Protein AF-A0A7Y7D4Y7-F1 (afdb_monomer_lite)

Sequence (973 aa):
MPMSIGEAQEYYIQGLAQLDQMGGDDFDLIYSALHYAAEQPGGFVKPELSHRLMGLCQTIFQHEPSKFGWTLFGRAAAASIGFPAIYKLVRWADQDVADYSYGLPQLACYLAQAGHLDARRAAVLLTICEDHGWHEWQVGKGLHDILLAADPSSRSAIFSLVTGKLNQEHSSGGWEGLWEGLLGCVDAFEEINGGELRDHLQRKLKAARHRRDAVNSRNSSSGTDAAYSIQSGRKKKDELDGEGALKAIVAVCDPTSAASLDKAISDARGNDGLPFDNTKRLLDELRKVCPYQKRVKFLEAVCESAELQFDFALDLVFEYMKDWRESSVQVRNSAQGLITRLFAFKGSELFELRYSGISRQIYRLSDLCGDQKFVLQTVLETVVKERLELGGDEWLQLATSLSSRTDPQTALEVFEHLLSSSAAKVGDEIGEGVYNPAFGGKDHECDVVADIIWHLLGDSDAFIRWNAARSLKGILDVGLVEDIERLLDRFDTDENPSLVSEEHHFAFLNAQQWLLMGLARAALHNGEKLKPIRNRILELARRDDLHVINKLHLLRCLKHIDADKSLCPDLARLWDEVQSPKHGIVVRDGWPDNKDRQTNFGFEYDYERYKISNLARLFWISDNEASDYISDEITKRWPSANKISDFPGGIRYRGDERYEAYAEHIQRHAGLHAATTLVKSMPVARRSYDWDDLNPWQEFIEGEDVSFRDGTWLSDHKDQVPAQAREYLLGERKGNEEALLGQELLFRKIGFTESEEDHLLPLYGYWTTPDGVHVRITSAIVVERGAVKRCQAFAKIPDHDFWLPSFGSNGLVDRHAQKKSFDPLIWTPEKYPIGIDERDEWATKNAITRPKLGLAINKVLGLASDDGERNWRDASRNLALKSEVWGEWQPDADARGSRYQNEGAILWAERGWLDRTLKSSKRSLIFNLNFSKHSSSKSYEDSSGVRGVYVGLKRAEELPRFWFAKNASANIY

Structure (mmCIF, N/CA/C/O backbone):
data_AF-A0A7Y7D4Y7-F1
#
_entry.id   AF-A0A7Y7D4Y7-F1
#
loop_
_atom_site.group_PDB
_atom_site.id
_atom_site.type_symbol
_atom_site.label_atom_id
_atom_site.label_alt_id
_atom_site.label_comp_id
_atom_site.label_asym_id
_atom_site.label_entity_id
_atom_site.label_seq_id
_atom_site.pdbx_PDB_ins_code
_atom_site.Cartn_x
_atom_site.Cartn_y
_atom_site.Cartn_z
_atom_site.occupancy
_atom_site.B_iso_or_equiv
_atom_site.auth_seq_id
_atom_site.auth_comp_id
_atom_site.auth_asym_id
_atom_site.auth_atom_id
_atom_site.pdbx_PDB_model_num
ATOM 1 N N . MET A 1 1 ? -39.037 5.395 48.435 1.00 41.97 1 MET A N 1
ATOM 2 C CA . MET A 1 1 ? -39.951 4.231 48.510 1.00 41.97 1 MET A CA 1
ATOM 3 C C . MET A 1 1 ? -39.533 3.258 47.422 1.00 41.97 1 MET A C 1
ATOM 5 O O . MET A 1 1 ? -39.171 3.758 46.364 1.00 41.97 1 MET A O 1
ATOM 9 N N . PRO A 1 2 ? -39.516 1.933 47.649 1.00 46.69 2 PRO A N 1
ATOM 10 C CA . PRO A 1 2 ? -39.238 0.990 46.569 1.00 46.69 2 PRO A CA 1
ATOM 11 C C . PRO A 1 2 ? -40.368 1.072 45.534 1.00 46.69 2 PRO A C 1
ATOM 13 O O . PRO A 1 2 ? -41.543 1.006 45.895 1.00 46.69 2 PRO A O 1
ATOM 16 N N . MET A 1 3 ? -40.000 1.295 44.274 1.00 55.50 3 MET A N 1
ATOM 17 C CA . MET A 1 3 ? -40.919 1.374 43.138 1.00 55.50 3 MET A CA 1
ATOM 18 C C . MET A 1 3 ? -41.579 0.006 42.920 1.00 55.50 3 MET A C 1
ATOM 20 O O . MET A 1 3 ? -40.918 -1.028 43.035 1.00 55.50 3 MET A O 1
ATOM 24 N N . SER A 1 4 ? -42.886 -0.022 42.650 1.00 66.94 4 SER A N 1
ATOM 25 C CA . SER A 1 4 ? -43.568 -1.277 42.318 1.00 66.94 4 SER A CA 1
ATOM 26 C C . SER A 1 4 ? -43.163 -1.745 40.913 1.00 66.94 4 SER A C 1
ATOM 28 O O . SER A 1 4 ? -42.847 -0.919 40.062 1.00 66.94 4 SER A O 1
ATOM 30 N N . ILE A 1 5 ? -43.189 -3.057 40.643 1.00 63.16 5 ILE A N 1
ATOM 31 C CA . ILE A 1 5 ? -42.829 -3.603 39.317 1.00 63.16 5 ILE A CA 1
ATOM 32 C C . ILE A 1 5 ? -43.697 -2.991 38.207 1.00 63.16 5 ILE A C 1
ATOM 34 O O . ILE A 1 5 ? -43.178 -2.660 37.148 1.00 63.16 5 ILE A O 1
ATOM 38 N N . GLY A 1 6 ? -44.996 -2.798 38.460 1.00 57.88 6 GLY A N 1
ATOM 39 C CA . GLY A 1 6 ? -45.902 -2.194 37.477 1.00 57.88 6 GLY A CA 1
ATOM 40 C C . GLY A 1 6 ? -45.569 -0.732 37.176 1.00 57.88 6 GLY A C 1
ATOM 41 O O . GLY A 1 6 ? -45.692 -0.291 36.044 1.00 57.88 6 GLY A O 1
ATOM 42 N N . GLU A 1 7 ? -45.081 0.011 38.166 1.00 60.34 7 GLU A N 1
ATOM 43 C CA . GLU A 1 7 ? -44.686 1.409 37.981 1.00 60.34 7 GLU A CA 1
ATOM 44 C C . GLU A 1 7 ? -43.318 1.525 37.294 1.00 60.34 7 GLU A C 1
ATOM 46 O O . GLU A 1 7 ? -43.133 2.382 36.437 1.00 60.34 7 GLU A O 1
ATOM 51 N N . ALA A 1 8 ? -42.397 0.595 37.571 1.00 58.84 8 ALA A N 1
ATOM 52 C CA . ALA A 1 8 ? -41.137 0.474 36.837 1.00 58.84 8 ALA A CA 1
ATOM 53 C C . ALA A 1 8 ? -41.354 0.134 35.352 1.00 58.84 8 ALA A C 1
ATOM 55 O O . ALA A 1 8 ? -40.629 0.643 34.501 1.00 58.84 8 ALA A O 1
ATOM 56 N N . GLN A 1 9 ? -42.362 -0.686 35.032 1.00 59.00 9 GLN A N 1
ATOM 57 C CA . GLN A 1 9 ? -42.739 -0.983 33.647 1.00 59.00 9 GLN A CA 1
ATOM 58 C C . GLN A 1 9 ? -43.221 0.264 32.897 1.00 59.00 9 GLN A C 1
ATOM 60 O O . GLN A 1 9 ? -42.840 0.442 31.746 1.00 59.00 9 GLN A O 1
ATOM 65 N N . GLU A 1 10 ? -43.987 1.154 33.533 1.00 66.38 10 GLU A N 1
ATOM 66 C CA . GLU A 1 10 ? -44.436 2.384 32.866 1.00 66.38 10 GLU A CA 1
ATOM 67 C C . GLU A 1 10 ? -43.313 3.402 32.655 1.00 66.38 10 GLU A C 1
ATOM 69 O O . GLU A 1 10 ? -43.223 4.000 31.584 1.00 66.38 10 GLU A O 1
ATOM 74 N N . TYR A 1 11 ? -42.396 3.556 33.617 1.00 61.69 11 TYR A N 1
ATOM 75 C CA . TYR A 1 11 ? -41.193 4.368 33.396 1.00 61.69 11 TYR A CA 1
ATOM 76 C C . TYR A 1 11 ? -40.297 3.780 32.297 1.00 61.69 11 TYR A C 1
ATOM 78 O O . TYR A 1 11 ? -39.720 4.530 31.513 1.00 61.69 11 TYR A O 1
ATOM 86 N N . TYR A 1 12 ? -40.218 2.451 32.192 1.00 62.38 12 TYR A N 1
ATOM 87 C CA . TYR A 1 12 ? -39.507 1.780 31.104 1.00 62.38 12 TYR A CA 1
ATOM 88 C C . TYR A 1 12 ? -40.153 2.057 29.735 1.00 62.38 12 TYR A C 1
ATOM 90 O O . TYR A 1 12 ? -39.447 2.395 28.787 1.00 62.38 12 TYR A O 1
ATOM 98 N N . ILE A 1 13 ? -41.487 2.002 29.636 1.00 63.59 13 ILE A N 1
ATOM 99 C CA . ILE A 1 13 ? -42.228 2.348 28.409 1.00 63.59 13 ILE A CA 1
ATOM 100 C C . ILE A 1 13 ? -42.020 3.824 28.034 1.00 63.59 13 ILE A C 1
ATOM 102 O O . ILE A 1 13 ? -41.814 4.138 26.863 1.00 63.59 13 ILE A O 1
ATOM 106 N N . GLN A 1 14 ? -42.022 4.737 29.009 1.00 63.81 14 GLN A N 1
ATOM 107 C CA . GLN A 1 14 ? -41.718 6.151 28.763 1.00 63.81 14 GLN A CA 1
ATOM 108 C C . GLN A 1 14 ? -40.273 6.367 28.293 1.00 63.81 14 GLN A C 1
ATOM 110 O O . GLN A 1 14 ? -40.049 7.172 27.392 1.00 63.81 14 GLN A O 1
ATOM 115 N N . GLY A 1 15 ? -39.305 5.633 28.850 1.00 59.56 15 GLY A N 1
ATOM 116 C CA . GLY A 1 15 ? -37.914 5.654 28.389 1.00 59.56 15 GLY A CA 1
ATOM 117 C C . GLY A 1 15 ? -37.767 5.170 26.943 1.00 59.56 15 GLY A C 1
ATOM 118 O O . GLY A 1 15 ? -37.068 5.801 26.153 1.00 59.56 15 GLY A O 1
ATOM 119 N N . LEU A 1 16 ? -38.493 4.114 26.558 1.00 61.91 16 LEU A N 1
ATOM 120 C CA . LEU A 1 16 ? -38.559 3.654 25.165 1.00 61.91 16 LEU A CA 1
ATOM 121 C C . LEU A 1 16 ? -39.133 4.728 24.228 1.00 61.91 16 LEU A C 1
ATOM 123 O O . LEU A 1 16 ? -38.592 4.942 23.150 1.00 61.91 16 LEU A O 1
ATOM 127 N N . ALA A 1 17 ? -40.157 5.470 24.658 1.00 63.62 17 ALA A N 1
ATOM 128 C CA . ALA A 1 17 ? -40.725 6.561 23.863 1.00 63.62 17 ALA A CA 1
ATOM 129 C C . ALA A 1 17 ? -39.761 7.752 23.665 1.00 63.62 17 ALA A C 1
ATOM 131 O O . ALA A 1 17 ? -39.900 8.488 22.690 1.00 63.62 17 ALA A O 1
ATOM 132 N N . GLN A 1 18 ? -38.799 7.958 24.574 1.00 61.44 18 GLN A N 1
ATOM 133 C CA . GLN A 1 18 ? -37.723 8.946 24.401 1.00 61.44 18 GLN A CA 1
ATOM 134 C C . GLN A 1 18 ? -36.638 8.436 23.441 1.00 61.44 18 GLN A C 1
ATOM 136 O O . GLN A 1 18 ? -36.133 9.206 22.631 1.00 61.44 18 GLN A O 1
ATOM 141 N N . LEU A 1 19 ? -36.325 7.134 23.476 1.00 56.12 19 LEU A N 1
ATOM 142 C CA . LEU A 1 19 ? -35.436 6.484 22.501 1.00 56.12 19 LEU A CA 1
ATOM 143 C C . LEU A 1 19 ? -36.030 6.484 21.080 1.00 56.12 19 LEU A C 1
ATOM 145 O O . LEU A 1 19 ? -35.291 6.585 20.106 1.00 56.12 19 LEU A O 1
ATOM 149 N N . ASP A 1 20 ? -37.360 6.442 20.956 1.00 55.03 20 ASP A N 1
ATOM 150 C CA . ASP A 1 20 ? -38.086 6.521 19.679 1.00 55.03 20 ASP A CA 1
ATOM 151 C C . ASP A 1 20 ? -38.058 7.920 19.018 1.00 55.03 20 ASP A C 1
ATOM 153 O O . ASP A 1 20 ? -38.581 8.083 17.914 1.00 55.03 20 ASP A O 1
ATOM 157 N N . GLN A 1 21 ? -37.432 8.929 19.640 1.00 57.47 21 GLN A N 1
ATOM 158 C CA . GLN A 1 21 ? -37.242 10.267 19.059 1.00 57.47 21 GLN A CA 1
ATOM 159 C C . GLN A 1 21 ? -35.916 10.424 18.287 1.00 57.47 21 GLN A C 1
ATOM 161 O O . GLN A 1 21 ? -35.452 11.553 18.130 1.00 57.47 21 GLN A O 1
ATOM 166 N N . MET A 1 22 ? -35.301 9.345 17.771 1.00 50.22 22 MET A N 1
ATOM 167 C CA . MET A 1 22 ? -34.116 9.502 16.904 1.00 50.22 22 MET A CA 1
ATOM 168 C C . MET A 1 22 ? -34.486 10.276 15.633 1.00 50.22 22 MET A C 1
ATOM 170 O O . MET A 1 22 ? -35.218 9.780 14.773 1.00 50.22 22 MET A O 1
ATOM 174 N N . GLY A 1 23 ? -33.959 11.491 15.509 1.00 51.84 23 GLY A N 1
ATOM 175 C CA . GLY A 1 23 ? -33.857 12.202 14.239 1.00 51.84 23 GLY A CA 1
ATOM 176 C C . GLY A 1 23 ? -32.534 11.869 13.546 1.00 51.84 23 GLY A C 1
ATOM 177 O O . GLY A 1 23 ? -31.564 11.500 14.203 1.00 51.84 23 GLY A O 1
ATOM 178 N N . GLY A 1 24 ? -32.467 12.041 12.223 1.00 48.22 24 GLY A N 1
ATOM 179 C CA . GLY A 1 24 ? -31.246 11.803 11.433 1.00 48.22 24 GLY A CA 1
ATOM 180 C C . GLY A 1 24 ? -30.033 12.671 11.815 1.00 48.22 24 GLY A C 1
ATOM 181 O O . GLY A 1 24 ? -28.924 12.357 11.394 1.00 48.22 24 GLY A O 1
ATOM 182 N N . ASP A 1 25 ? -30.237 13.702 12.642 1.00 54.16 25 ASP A N 1
ATOM 183 C CA . ASP A 1 25 ? -29.213 14.648 13.110 1.00 54.16 25 ASP A CA 1
ATOM 184 C C . ASP A 1 25 ? -28.708 14.357 14.545 1.00 54.16 25 ASP A C 1
ATOM 186 O O . ASP A 1 25 ? -27.918 15.130 15.090 1.00 54.16 25 ASP A O 1
ATOM 190 N N . ASP A 1 26 ? -29.155 13.268 15.186 1.00 70.44 26 ASP A N 1
ATOM 191 C CA . ASP A 1 26 ? -28.781 12.932 16.570 1.00 70.44 26 ASP A CA 1
ATOM 192 C C . ASP A 1 26 ? -27.524 12.041 16.631 1.00 70.44 26 ASP A C 1
ATOM 194 O O . ASP A 1 26 ? -27.569 10.833 16.889 1.00 70.44 26 ASP A O 1
ATOM 198 N N . PHE A 1 27 ? -26.372 12.642 16.317 1.00 81.00 27 PHE A N 1
ATOM 199 C CA . PHE A 1 27 ? -25.088 11.936 16.240 1.00 81.00 27 PHE A CA 1
ATOM 200 C C . PHE A 1 27 ? -24.662 11.300 17.567 1.00 81.00 27 PHE A C 1
ATOM 202 O O . PHE A 1 27 ? -24.072 10.218 17.552 1.00 81.00 27 PHE A O 1
ATOM 209 N N . ASP A 1 28 ? -24.968 11.938 18.701 1.00 80.00 28 ASP A N 1
ATOM 210 C CA . ASP A 1 28 ? -24.610 11.434 20.032 1.00 80.00 28 ASP A CA 1
ATOM 211 C C . ASP A 1 28 ? -25.272 10.071 20.289 1.00 80.00 28 ASP A C 1
ATOM 213 O O . ASP A 1 28 ? -24.615 9.121 20.723 1.00 80.00 28 ASP A O 1
ATOM 217 N N . LEU A 1 29 ? -26.537 9.920 19.891 1.00 81.25 29 LEU A N 1
ATOM 218 C CA . LEU A 1 29 ? -27.263 8.667 20.046 1.00 81.25 29 LEU A CA 1
ATOM 219 C C . LEU A 1 29 ? -26.714 7.532 19.167 1.00 81.25 29 LEU A C 1
ATOM 221 O O . LEU A 1 29 ? -26.619 6.390 19.623 1.00 81.25 29 LEU A O 1
ATOM 225 N N . ILE A 1 30 ? -26.304 7.829 17.928 1.00 87.44 30 ILE A N 1
ATOM 226 C CA . ILE A 1 30 ? -25.653 6.843 17.044 1.00 87.44 30 ILE A CA 1
ATOM 227 C C . ILE A 1 30 ? -24.302 6.410 17.635 1.00 87.44 30 ILE A C 1
ATOM 229 O O . ILE A 1 30 ? -23.986 5.217 17.647 1.00 87.44 30 ILE A O 1
ATOM 233 N N . TYR A 1 31 ? -23.519 7.346 18.182 1.00 89.56 31 TYR A N 1
ATOM 234 C CA . TYR A 1 31 ? -22.278 7.020 18.888 1.00 89.56 31 TYR A CA 1
ATOM 235 C C . TYR A 1 31 ? -22.528 6.152 20.124 1.00 89.56 31 TYR A C 1
ATOM 237 O O . TYR A 1 31 ? -21.807 5.176 20.340 1.00 89.56 31 TYR A O 1
ATOM 245 N N . SER A 1 32 ? -23.576 6.427 20.897 1.00 88.25 32 SER A N 1
ATOM 246 C CA . SER A 1 32 ? -23.954 5.577 22.027 1.00 88.25 32 SER A CA 1
ATOM 247 C C . SER A 1 32 ? -24.436 4.189 21.603 1.00 88.25 32 SER A C 1
ATOM 249 O O . SER A 1 32 ? -24.126 3.209 22.282 1.00 88.25 32 SER A O 1
ATOM 251 N N . ALA A 1 33 ? -25.100 4.058 20.450 1.00 91.56 33 ALA A N 1
ATOM 252 C CA . ALA A 1 33 ? -25.432 2.753 19.876 1.00 91.56 33 ALA A CA 1
ATOM 253 C C . ALA A 1 33 ? -24.175 1.975 19.465 1.00 91.56 33 ALA A C 1
ATOM 255 O O . ALA A 1 33 ? -24.093 0.772 19.716 1.00 91.56 33 ALA A O 1
ATOM 256 N N . LEU A 1 34 ? -23.164 2.652 18.908 1.00 94.25 34 LEU A N 1
ATOM 257 C CA . LEU A 1 34 ? -21.861 2.046 18.625 1.00 94.25 34 LEU A CA 1
ATOM 258 C C . LEU A 1 34 ? -21.120 1.633 19.904 1.00 94.25 34 LEU A C 1
ATOM 260 O O . LEU A 1 34 ? -20.535 0.552 19.946 1.00 94.25 34 LEU A O 1
ATOM 264 N N . HIS A 1 35 ? -21.166 2.444 20.963 1.00 92.88 35 HIS A N 1
ATOM 265 C CA . HIS A 1 35 ? -20.615 2.064 22.265 1.00 92.88 35 HIS A CA 1
ATOM 266 C C . HIS A 1 35 ? -21.316 0.836 22.849 1.00 92.88 35 HIS A C 1
ATOM 268 O O . HIS A 1 35 ? -20.634 -0.073 23.320 1.00 92.88 35 HIS A O 1
ATOM 274 N N . TYR A 1 36 ? -22.646 0.760 22.755 1.00 93.31 36 TYR A N 1
ATOM 275 C CA . TYR A 1 36 ? -23.385 -0.431 23.168 1.00 93.31 36 TYR A CA 1
ATOM 276 C C . TYR A 1 36 ? -22.965 -1.655 22.345 1.00 93.31 36 TYR A C 1
ATOM 278 O O . TYR A 1 36 ? -22.621 -2.693 22.910 1.00 93.31 36 TYR A O 1
ATOM 286 N N . ALA A 1 37 ? -22.912 -1.522 21.017 1.00 95.88 37 ALA A N 1
ATOM 287 C CA . ALA A 1 37 ? -22.463 -2.576 20.109 1.00 95.88 37 ALA A CA 1
ATOM 288 C C . ALA A 1 37 ? -21.029 -3.057 20.402 1.00 95.88 37 ALA A C 1
ATOM 290 O O . ALA A 1 37 ? -20.712 -4.221 20.175 1.00 95.88 37 ALA A O 1
ATOM 291 N N . ALA A 1 38 ? -20.153 -2.185 20.901 1.00 95.00 38 ALA A N 1
ATOM 292 C CA . ALA A 1 38 ? -18.775 -2.529 21.244 1.00 95.00 38 ALA A CA 1
ATOM 293 C C . ALA A 1 38 ? -18.624 -3.281 22.580 1.00 95.00 38 ALA A C 1
ATOM 295 O O . ALA A 1 38 ? -17.590 -3.915 22.793 1.00 95.00 38 ALA A O 1
ATOM 296 N N . GLU A 1 39 ? -19.602 -3.183 23.486 1.00 92.12 39 GLU A N 1
ATOM 297 C CA . GLU A 1 39 ? -19.521 -3.742 24.848 1.00 92.12 39 GLU A CA 1
ATOM 298 C C . GLU A 1 39 ? -20.493 -4.905 25.093 1.00 92.12 39 GLU A C 1
ATOM 300 O O . GLU A 1 39 ? -20.279 -5.699 26.013 1.00 92.12 39 GLU A O 1
ATOM 305 N N . GLN A 1 40 ? -21.568 -5.014 24.306 1.00 92.88 40 GLN A N 1
ATOM 306 C CA . GLN A 1 40 ? -22.574 -6.049 24.517 1.00 92.88 40 GLN A CA 1
ATOM 307 C C . GLN A 1 40 ? -21.964 -7.458 24.324 1.00 92.88 40 GLN A C 1
ATOM 309 O O . GLN A 1 40 ? -21.266 -7.698 23.338 1.00 92.88 40 GLN A O 1
ATOM 314 N N . PRO A 1 41 ? -22.197 -8.409 25.249 1.00 92.94 41 PRO A N 1
ATOM 315 C CA . PRO A 1 41 ? -21.500 -9.697 25.230 1.00 92.94 41 PRO A CA 1
ATOM 316 C C . PRO A 1 41 ? -22.215 -10.807 24.438 1.00 92.94 41 PRO A C 1
ATOM 318 O O . PRO A 1 41 ? -21.755 -11.948 24.453 1.00 92.94 41 PRO A O 1
ATOM 321 N N . GLY A 1 42 ? -23.356 -10.527 23.805 1.00 93.12 42 GLY A N 1
ATOM 322 C CA . GLY A 1 42 ? -24.215 -11.535 23.177 1.00 93.12 42 GLY A CA 1
ATOM 323 C C . GLY A 1 42 ? -23.824 -11.952 21.756 1.00 93.12 42 GLY A C 1
ATOM 324 O O . GLY A 1 42 ? -24.408 -12.896 21.231 1.00 93.12 42 GLY A O 1
ATOM 325 N N . GLY A 1 43 ? -22.812 -11.320 21.154 1.00 93.69 43 GLY A N 1
ATOM 326 C CA . GLY A 1 43 ? -22.305 -11.670 19.821 1.00 93.69 43 GLY A CA 1
ATOM 327 C C . GLY A 1 43 ? -23.011 -10.919 18.692 1.00 93.69 43 GLY A C 1
ATOM 328 O O . GLY A 1 43 ? -23.452 -9.791 18.875 1.00 93.69 43 GLY A O 1
ATOM 329 N N . PHE A 1 44 ? -23.090 -11.501 17.497 1.00 96.50 44 PHE A N 1
ATOM 330 C CA . PHE A 1 44 ? -23.547 -10.757 16.320 1.00 96.50 44 PHE A CA 1
ATOM 331 C C . PHE A 1 44 ? -25.063 -10.535 16.291 1.00 96.50 44 PHE A C 1
ATOM 333 O O . PHE A 1 44 ? -25.841 -11.458 16.535 1.00 96.50 44 PHE A O 1
ATOM 340 N N . VAL A 1 45 ? -25.476 -9.313 15.941 1.00 97.06 45 VAL A N 1
ATOM 341 C CA . VAL A 1 45 ? -26.885 -8.990 15.670 1.00 97.06 45 VAL A CA 1
ATOM 342 C C . VAL A 1 45 ? -27.335 -9.596 14.342 1.00 97.06 45 VAL A C 1
ATOM 344 O O . VAL A 1 45 ? -26.521 -9.896 13.46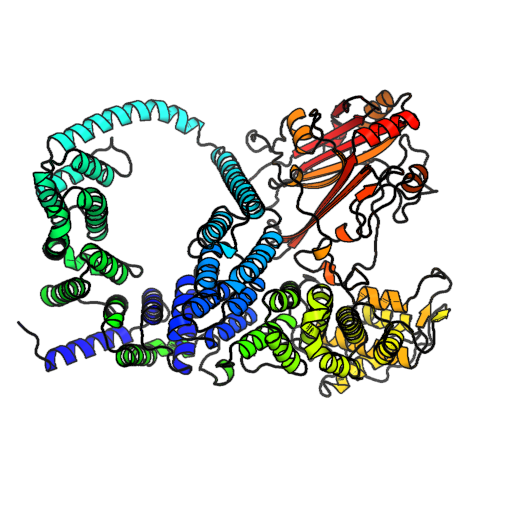4 1.00 97.06 45 VAL A O 1
ATOM 347 N N . LYS A 1 46 ? -28.652 -9.715 14.156 1.00 96.19 46 LYS A N 1
ATOM 348 C CA . LYS A 1 46 ? -29.253 -10.076 12.863 1.00 96.19 46 LYS A CA 1
ATOM 349 C C . LYS A 1 46 ? -28.704 -9.233 11.694 1.00 96.19 46 LYS A C 1
ATOM 351 O O . LYS A 1 46 ? -28.582 -8.013 11.848 1.00 96.19 46 LYS A O 1
ATOM 356 N N . PRO A 1 47 ? -28.447 -9.835 10.513 1.00 94.69 47 PRO A N 1
ATOM 357 C CA . PRO A 1 47 ? -27.873 -9.138 9.357 1.00 94.69 47 PRO A CA 1
ATOM 358 C C . PRO A 1 47 ? -28.631 -7.879 8.917 1.00 94.69 47 PRO A C 1
ATOM 360 O O . PRO A 1 47 ? -28.022 -6.883 8.530 1.00 94.69 47 PRO A O 1
ATOM 363 N N . GLU A 1 48 ? -29.961 -7.885 9.018 1.00 95.50 48 GLU A N 1
ATOM 364 C CA . GLU A 1 48 ? -30.783 -6.725 8.670 1.00 95.50 48 GLU A CA 1
ATOM 365 C C . GLU A 1 48 ? -30.507 -5.541 9.608 1.00 95.50 48 GLU A C 1
ATOM 367 O O . GLU A 1 48 ? -30.501 -4.385 9.188 1.00 95.50 48 GLU A O 1
ATOM 372 N N . LEU A 1 49 ? -30.269 -5.833 10.890 1.00 96.25 49 LEU A N 1
ATOM 373 C CA . LEU A 1 49 ? -30.035 -4.835 11.929 1.00 96.25 49 LEU A CA 1
ATOM 374 C C . LEU A 1 49 ? -28.594 -4.321 11.903 1.00 96.25 49 LEU A C 1
ATOM 376 O O . LEU A 1 49 ? -28.379 -3.130 12.122 1.00 96.25 49 LEU A O 1
ATOM 380 N N . SER A 1 50 ? -27.615 -5.177 11.588 1.00 95.44 50 SER A N 1
ATOM 381 C CA . SER A 1 50 ? -26.233 -4.726 11.397 1.00 95.44 50 SER A CA 1
ATOM 382 C C . SER A 1 50 ? -26.100 -3.812 10.181 1.00 95.44 50 SER A C 1
ATOM 384 O O . SER A 1 50 ? -25.440 -2.777 10.271 1.00 95.44 50 SER A O 1
ATOM 386 N N . HIS A 1 51 ? -26.773 -4.132 9.070 1.00 95.81 51 HIS A N 1
ATOM 387 C CA . HIS A 1 51 ? -26.823 -3.257 7.894 1.00 95.81 51 HIS A CA 1
ATOM 388 C C . HIS A 1 51 ? -27.444 -1.899 8.221 1.00 95.81 51 HIS A C 1
ATOM 390 O O . HIS A 1 51 ? -26.865 -0.870 7.877 1.00 95.81 51 HIS A O 1
ATOM 396 N N . ARG A 1 52 ? -28.559 -1.891 8.962 1.00 94.94 52 ARG A N 1
ATOM 397 C CA . ARG A 1 52 ? -29.201 -0.658 9.437 1.00 94.94 52 ARG A CA 1
ATOM 398 C C . ARG A 1 52 ? -28.278 0.177 10.320 1.00 94.94 52 ARG A C 1
ATOM 400 O O . ARG A 1 52 ? -28.176 1.380 10.110 1.00 94.94 52 ARG A O 1
ATOM 407 N N . LEU A 1 53 ? -27.580 -0.442 11.277 1.00 95.25 53 LEU A N 1
ATOM 408 C CA . LEU A 1 53 ? -26.615 0.257 12.133 1.00 95.25 53 LEU A CA 1
ATOM 409 C C . LEU A 1 53 ? -25.506 0.918 11.303 1.00 95.25 53 LEU A C 1
ATOM 411 O O . LEU A 1 53 ? -25.183 2.079 11.532 1.00 95.25 53 LEU A O 1
ATOM 415 N N . MET A 1 54 ? -24.961 0.215 10.307 1.00 95.44 54 MET A N 1
ATOM 416 C CA . MET A 1 54 ? -23.967 0.796 9.399 1.00 95.44 54 MET A CA 1
ATOM 417 C C . MET A 1 54 ? -24.557 1.946 8.567 1.00 95.44 54 MET A C 1
ATOM 419 O O . MET A 1 54 ? -23.897 2.970 8.405 1.00 95.44 54 MET A O 1
ATOM 423 N N . GLY A 1 55 ? -25.804 1.822 8.096 1.00 93.19 55 GLY A N 1
ATOM 424 C CA . GLY A 1 55 ? -26.533 2.901 7.418 1.00 93.19 55 GLY A CA 1
ATOM 425 C C . GLY A 1 55 ? -26.712 4.147 8.292 1.00 93.19 55 GLY A C 1
ATOM 426 O O . GLY A 1 55 ? -26.495 5.260 7.821 1.00 93.19 55 GLY A O 1
ATOM 427 N N . LEU A 1 56 ? -27.000 3.970 9.587 1.00 91.56 56 LEU A N 1
ATOM 428 C CA . LEU A 1 56 ? -27.026 5.073 10.554 1.00 91.56 56 LEU A CA 1
ATOM 429 C C . LEU A 1 56 ? -25.652 5.739 10.687 1.00 91.56 56 LEU A C 1
ATOM 431 O O . LEU A 1 56 ? -25.572 6.958 10.689 1.00 91.56 56 LEU A O 1
ATOM 435 N N . CYS A 1 57 ? -24.553 4.981 10.741 1.00 93.12 57 CYS A N 1
ATOM 436 C CA . CYS A 1 57 ? -23.217 5.583 10.817 1.00 93.12 57 CYS A CA 1
ATOM 437 C C . CYS A 1 57 ? -22.907 6.488 9.615 1.00 93.12 57 CYS A C 1
ATOM 439 O O . CYS A 1 57 ? -22.280 7.532 9.790 1.00 93.12 57 CYS A O 1
ATOM 441 N N . GLN A 1 58 ? -23.375 6.122 8.417 1.00 91.81 58 GLN A N 1
ATOM 442 C CA . GLN A 1 58 ? -23.138 6.890 7.194 1.00 91.81 58 GLN A CA 1
ATOM 443 C C . GLN A 1 58 ? -23.699 8.321 7.266 1.00 91.81 58 GLN A C 1
ATOM 445 O O . GLN A 1 58 ? -23.113 9.214 6.654 1.00 91.81 58 GLN A O 1
ATOM 450 N N . THR A 1 59 ? -24.754 8.586 8.051 1.00 87.62 59 THR A N 1
ATOM 451 C CA . THR A 1 59 ? -25.297 9.953 8.211 1.00 87.62 59 THR A CA 1
ATOM 452 C C . THR A 1 59 ? -24.313 10.907 8.888 1.00 87.62 59 THR A C 1
ATOM 454 O O . THR A 1 59 ? -24.331 12.103 8.612 1.00 87.62 59 THR A O 1
ATOM 457 N N . ILE A 1 60 ? -23.414 10.386 9.731 1.00 87.50 60 ILE A N 1
ATOM 458 C CA . ILE A 1 60 ? -22.417 11.191 10.450 1.00 87.50 60 ILE A CA 1
ATOM 459 C C . ILE A 1 60 ? -21.306 11.641 9.501 1.00 87.50 60 ILE A C 1
ATOM 461 O O . ILE A 1 60 ? -20.799 12.759 9.599 1.00 87.50 60 ILE A O 1
ATOM 465 N N . PHE A 1 61 ? -20.886 10.752 8.602 1.00 87.81 61 PHE A N 1
ATOM 466 C CA . PHE A 1 61 ? -19.609 10.885 7.911 1.00 87.81 61 PHE A CA 1
ATOM 467 C C . PHE A 1 61 ? -19.719 11.145 6.408 1.00 87.81 61 PHE A C 1
ATOM 469 O O . PHE A 1 61 ? -18.692 11.324 5.760 1.00 87.81 61 PHE A O 1
ATOM 476 N N . GLN A 1 62 ? -20.942 11.265 5.878 1.00 78.81 62 GLN A N 1
ATOM 477 C CA . GLN A 1 62 ? -21.240 11.513 4.460 1.00 78.81 62 GLN A CA 1
ATOM 478 C C . GLN A 1 62 ? -20.458 12.687 3.836 1.00 78.81 62 GLN A C 1
ATOM 480 O O . GLN A 1 62 ? -20.229 12.699 2.630 1.00 78.81 62 GLN A O 1
ATOM 485 N N . HIS A 1 63 ? -20.064 13.692 4.624 1.00 78.31 63 HIS A N 1
ATOM 486 C CA . HIS A 1 63 ? -19.339 14.869 4.125 1.00 78.31 63 HIS A CA 1
ATOM 487 C C . HIS A 1 63 ? -17.875 14.951 4.562 1.00 78.31 63 HIS A C 1
ATOM 489 O O . HIS A 1 63 ? -17.069 15.576 3.873 1.00 78.31 63 HIS A O 1
ATOM 495 N N . GLU A 1 64 ? -17.521 14.370 5.709 1.00 86.25 64 GLU A N 1
ATOM 496 C CA . GLU A 1 64 ? -16.170 14.469 6.265 1.00 86.25 64 GLU A CA 1
ATOM 497 C C . GLU A 1 64 ? -15.740 13.145 6.916 1.00 86.25 64 GLU A C 1
ATOM 499 O O . GLU A 1 64 ? -15.600 13.053 8.142 1.00 86.25 64 GLU A O 1
ATOM 504 N N . PRO A 1 65 ? -15.512 12.097 6.100 1.00 89.44 65 PRO A N 1
ATOM 505 C CA . PRO A 1 65 ? -15.259 10.750 6.599 1.00 89.44 65 PRO A CA 1
ATOM 506 C C . PRO A 1 65 ? -14.007 10.636 7.471 1.00 89.44 65 PRO A C 1
ATOM 508 O O . PRO A 1 65 ? -13.957 9.804 8.374 1.00 89.44 65 PRO A O 1
ATOM 511 N N . SER A 1 66 ? -13.034 11.533 7.301 1.00 87.31 66 SER A N 1
ATOM 512 C CA . SER A 1 66 ? -11.811 11.578 8.109 1.00 87.31 66 SER A CA 1
ATOM 513 C C . SER A 1 66 ? -12.021 11.973 9.578 1.00 87.31 66 SER A C 1
ATOM 515 O O . SER A 1 66 ? -11.083 11.868 10.364 1.00 87.31 66 SER A O 1
ATOM 517 N N . LYS A 1 67 ? -13.202 12.487 9.958 1.00 87.00 67 LYS A N 1
ATOM 518 C CA . LYS A 1 67 ? -13.521 12.890 11.344 1.00 87.00 67 LYS A CA 1
ATOM 519 C C . LYS A 1 67 ? -14.388 11.887 12.103 1.00 87.00 67 LYS A C 1
ATOM 521 O O . LYS A 1 67 ? -14.671 12.104 13.278 1.00 87.00 67 LYS A O 1
ATOM 526 N N . PHE A 1 68 ? -14.843 10.827 11.447 1.00 91.62 68 PHE A N 1
ATOM 527 C CA . PHE A 1 68 ? -15.675 9.818 12.088 1.00 91.62 68 PHE A CA 1
ATOM 528 C C . PHE A 1 68 ? -14.862 8.946 13.051 1.00 91.62 68 PHE A C 1
ATOM 530 O O . PHE A 1 68 ? -13.687 8.674 12.812 1.00 91.62 68 PHE A O 1
ATOM 537 N N . GLY A 1 69 ? -15.490 8.472 14.128 1.00 91.81 69 GLY A N 1
ATOM 538 C CA . GLY A 1 69 ? -14.858 7.595 15.117 1.00 91.81 69 GLY A CA 1
ATOM 539 C C . GLY A 1 69 ? -14.649 6.159 14.617 1.00 91.81 69 GLY A C 1
ATOM 540 O O . GLY A 1 69 ? -15.222 5.220 15.174 1.00 91.81 69 GLY A O 1
ATOM 541 N N . TRP A 1 70 ? -13.816 5.955 13.590 1.00 94.69 70 TRP A N 1
ATOM 542 C CA . TRP A 1 70 ? -13.589 4.639 12.970 1.00 94.69 70 TRP A CA 1
ATOM 543 C C . TRP A 1 70 ? -13.001 3.598 13.927 1.00 94.69 70 TRP A C 1
ATOM 545 O O . TRP A 1 70 ? -13.247 2.405 13.772 1.00 94.69 70 TRP A O 1
ATOM 555 N N . THR A 1 71 ? -12.276 4.032 14.961 1.00 94.75 71 THR A N 1
ATOM 556 C CA . THR A 1 71 ? -11.795 3.144 16.031 1.00 94.75 71 THR A CA 1
ATOM 557 C C . THR A 1 71 ? -12.958 2.500 16.783 1.00 94.75 71 THR A C 1
ATOM 559 O O . THR A 1 71 ? -12.963 1.291 17.016 1.00 94.75 71 THR A O 1
ATOM 562 N N . LEU A 1 72 ? -13.963 3.306 17.143 1.00 94.38 72 LEU A N 1
ATOM 563 C CA . LEU A 1 72 ? -15.162 2.822 17.813 1.00 94.38 72 LEU A CA 1
ATOM 564 C C . LEU A 1 72 ? -15.993 1.953 16.868 1.00 94.38 72 LEU A C 1
ATOM 566 O O . LEU A 1 72 ? -16.424 0.877 17.276 1.00 94.38 72 LEU A O 1
ATOM 570 N N . PHE A 1 73 ? -16.157 2.376 15.610 1.00 96.81 73 PHE A N 1
ATOM 571 C CA . PHE A 1 73 ? -16.826 1.569 14.591 1.00 96.81 73 PHE A CA 1
ATOM 572 C C . PHE A 1 73 ? -16.164 0.199 14.430 1.00 96.81 73 PHE A C 1
ATOM 574 O O . PHE A 1 73 ? -16.854 -0.810 14.490 1.00 96.81 73 PHE A O 1
ATOM 581 N N . GLY A 1 74 ? -14.836 0.137 14.294 1.00 96.69 74 GLY A N 1
ATOM 582 C CA . GLY A 1 74 ? -14.101 -1.121 14.155 1.00 96.69 74 GLY A CA 1
ATOM 583 C C . GLY A 1 74 ? -14.306 -2.054 15.350 1.00 96.69 74 GLY A C 1
ATOM 584 O O . GLY A 1 74 ? -14.523 -3.249 15.161 1.00 96.69 74 GLY A O 1
ATOM 585 N N . ARG A 1 75 ? -14.308 -1.512 16.576 1.00 96.06 75 ARG A N 1
ATOM 586 C CA . ARG A 1 75 ? -14.576 -2.287 17.799 1.00 96.06 75 ARG A CA 1
ATOM 587 C C . ARG A 1 75 ? -16.023 -2.791 17.853 1.00 96.06 75 ARG A C 1
ATOM 589 O O . ARG A 1 75 ? -16.250 -3.964 18.136 1.00 96.06 75 ARG A O 1
ATOM 596 N N . ALA A 1 76 ? -16.988 -1.924 17.550 1.00 97.44 76 ALA A N 1
ATOM 597 C CA . ALA A 1 76 ? -18.411 -2.256 17.490 1.00 97.44 76 ALA A CA 1
ATOM 598 C C . ALA A 1 76 ? -18.709 -3.316 16.423 1.00 97.44 76 ALA A C 1
ATOM 600 O O . ALA A 1 76 ? -19.407 -4.295 16.683 1.00 97.44 76 ALA A O 1
ATOM 601 N N . ALA A 1 77 ? -18.138 -3.150 15.233 1.00 97.94 77 ALA A N 1
ATOM 602 C CA . ALA A 1 77 ? -18.294 -4.070 14.124 1.00 97.94 77 ALA A CA 1
ATOM 603 C C . ALA A 1 77 ? -17.656 -5.432 14.424 1.00 97.94 77 ALA A C 1
ATOM 605 O O . ALA A 1 77 ? -18.281 -6.455 14.158 1.00 97.94 77 ALA A O 1
ATOM 606 N N . ALA A 1 78 ? -16.475 -5.470 15.048 1.00 97.50 78 ALA A N 1
ATOM 607 C CA . ALA A 1 78 ? -15.849 -6.726 15.453 1.00 97.50 78 ALA A CA 1
ATOM 608 C C . ALA A 1 78 ? -16.663 -7.497 16.507 1.00 97.50 78 ALA A C 1
ATOM 610 O O . ALA A 1 78 ? -16.678 -8.723 16.467 1.00 97.50 78 ALA A O 1
ATOM 611 N N . ALA A 1 79 ? -17.342 -6.796 17.422 1.00 96.56 79 ALA A N 1
ATOM 612 C CA . ALA A 1 79 ? -18.129 -7.410 18.493 1.00 96.56 79 ALA A CA 1
ATOM 613 C C . ALA A 1 79 ? -19.558 -7.800 18.067 1.00 96.56 79 ALA A C 1
ATOM 615 O O . ALA A 1 79 ? -20.058 -8.846 18.478 1.00 96.56 79 ALA A O 1
ATOM 616 N N . SER A 1 80 ? -20.215 -6.975 17.242 1.00 97.50 80 SER A N 1
ATOM 617 C CA . SER A 1 80 ? -21.656 -7.089 16.959 1.00 97.50 80 SER A CA 1
ATOM 618 C C . SER A 1 80 ? -22.023 -7.323 15.493 1.00 97.50 80 SER A C 1
ATOM 620 O O . SER A 1 80 ? -23.179 -7.641 15.228 1.00 97.50 80 SER A O 1
ATOM 622 N N . ILE A 1 81 ? -21.105 -7.169 14.532 1.00 97.25 81 ILE A N 1
ATOM 623 C CA . ILE A 1 81 ? -21.427 -7.263 13.092 1.00 97.25 81 ILE A CA 1
ATOM 624 C C . ILE A 1 81 ? -20.688 -8.418 12.406 1.00 97.25 81 ILE A C 1
ATOM 626 O O . ILE A 1 81 ? -21.308 -9.186 11.675 1.00 97.25 81 ILE A O 1
ATOM 630 N N . GLY A 1 82 ? -19.378 -8.544 12.617 1.00 96.19 82 GLY A N 1
ATOM 631 C CA . GLY A 1 82 ? -18.532 -9.534 11.952 1.00 96.19 82 GLY A CA 1
ATOM 632 C C . GLY A 1 82 ? -18.145 -9.145 10.518 1.00 96.19 82 GLY A C 1
ATOM 633 O O . GLY A 1 82 ? -18.004 -7.967 10.182 1.00 96.19 82 GLY A O 1
ATOM 634 N N . PHE A 1 83 ? -17.962 -10.145 9.649 1.00 96.94 83 PHE A N 1
ATOM 635 C CA . PHE A 1 83 ? -17.493 -9.949 8.269 1.00 96.94 83 PHE A CA 1
ATOM 636 C C . PHE A 1 83 ? -18.358 -9.062 7.364 1.00 96.94 83 PHE A C 1
ATOM 638 O O . PHE A 1 83 ? -17.756 -8.387 6.527 1.00 96.94 83 PHE A O 1
ATOM 645 N N . PRO A 1 84 ? -19.698 -8.959 7.509 1.00 96.94 84 PRO A N 1
ATOM 646 C CA . PRO A 1 84 ? -20.492 -8.022 6.711 1.00 96.94 84 PRO A CA 1
ATOM 647 C C . PRO A 1 84 ? -19.977 -6.574 6.751 1.00 96.94 84 PRO A C 1
ATOM 649 O O . PRO A 1 84 ? -20.108 -5.851 5.763 1.00 96.94 84 PRO A O 1
ATOM 652 N N . ALA A 1 85 ? -19.331 -6.157 7.848 1.00 97.75 85 ALA A N 1
ATOM 653 C CA . ALA A 1 85 ? -18.717 -4.834 7.948 1.00 97.75 85 ALA A CA 1
ATOM 654 C C . ALA A 1 85 ? -17.507 -4.652 7.015 1.00 97.75 85 ALA A C 1
ATOM 656 O O . ALA A 1 85 ? -17.309 -3.557 6.497 1.00 97.75 85 ALA A O 1
ATOM 657 N N . ILE A 1 86 ? -16.732 -5.711 6.742 1.00 98.19 86 ILE A N 1
ATOM 658 C CA . ILE A 1 86 ? -15.626 -5.669 5.770 1.00 98.19 86 ILE A CA 1
ATOM 659 C C . ILE A 1 86 ? -16.185 -5.403 4.369 1.00 98.19 86 ILE A C 1
ATOM 661 O O . ILE A 1 86 ? -15.723 -4.492 3.688 1.00 98.19 86 ILE A O 1
ATOM 665 N N . TYR A 1 87 ? -17.21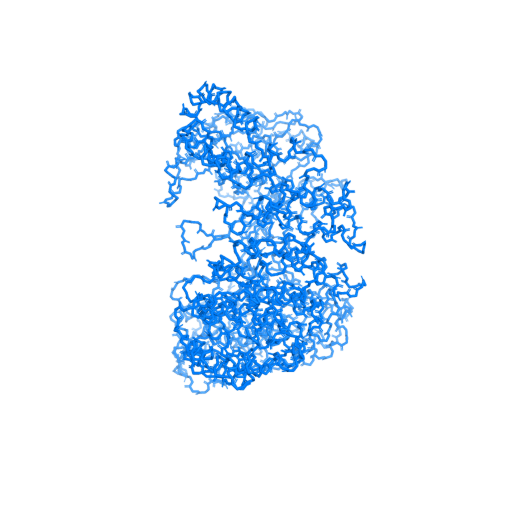8 -6.149 3.961 1.00 97.25 87 TYR A N 1
ATOM 666 C CA . TYR A 1 87 ? -17.874 -5.938 2.667 1.00 97.25 87 TYR A CA 1
ATOM 667 C C . TYR A 1 87 ? -18.472 -4.533 2.562 1.00 97.25 87 TYR A C 1
ATOM 669 O O . TYR A 1 87 ? -18.319 -3.880 1.535 1.00 97.25 87 TYR A O 1
ATOM 677 N N . LYS A 1 88 ? -19.110 -4.040 3.632 1.00 96.25 88 LYS A N 1
ATOM 678 C CA . LYS A 1 88 ? -19.676 -2.686 3.661 1.00 96.25 88 LYS A CA 1
ATOM 679 C C . LYS A 1 88 ? -18.607 -1.603 3.490 1.00 96.25 88 LYS A C 1
ATOM 681 O O . LYS A 1 88 ? -18.840 -0.670 2.735 1.00 96.25 88 LYS A O 1
ATOM 686 N N . LEU A 1 89 ? -17.450 -1.735 4.145 1.00 96.94 89 LEU A N 1
ATOM 687 C CA . LEU A 1 89 ? -16.335 -0.790 4.001 1.00 96.94 89 LEU A CA 1
ATOM 688 C C . LEU A 1 89 ? -15.825 -0.719 2.558 1.00 96.94 89 LEU A C 1
ATOM 690 O O . LEU A 1 89 ? -15.576 0.375 2.064 1.00 96.94 89 LEU A O 1
ATOM 694 N N . VAL A 1 90 ? -15.715 -1.861 1.871 1.00 95.88 90 VAL A N 1
ATOM 695 C CA . VAL A 1 90 ? -15.319 -1.885 0.453 1.00 95.88 90 VAL A CA 1
ATOM 696 C C . VAL A 1 90 ? -16.397 -1.258 -0.431 1.00 95.88 90 VAL A C 1
ATOM 698 O O . VAL A 1 90 ? -16.076 -0.410 -1.255 1.00 95.88 90 VAL A O 1
ATOM 701 N N . ARG A 1 91 ? -17.681 -1.567 -0.209 1.00 94.38 91 ARG A N 1
ATOM 702 C CA . ARG A 1 91 ? -18.766 -0.931 -0.975 1.00 94.38 91 ARG A CA 1
ATOM 703 C C . ARG A 1 91 ? -18.869 0.578 -0.733 1.00 94.38 91 ARG A C 1
ATOM 705 O O . ARG A 1 91 ? -19.173 1.317 -1.661 1.00 94.38 91 ARG A O 1
ATOM 712 N N . TRP A 1 92 ? -18.592 1.055 0.483 1.00 94.00 92 TRP A N 1
ATOM 713 C CA . TRP A 1 92 ? -18.498 2.493 0.756 1.00 94.00 92 TRP A CA 1
ATOM 714 C C . TRP A 1 92 ? -17.344 3.159 0.008 1.00 94.00 92 TRP A C 1
ATOM 716 O O . TRP A 1 92 ? -17.501 4.305 -0.408 1.00 94.00 92 TRP A O 1
ATOM 726 N N . ALA A 1 93 ? -16.225 2.461 -0.188 1.00 92.31 93 ALA A N 1
ATOM 727 C CA . ALA A 1 93 ? -15.125 2.968 -1.001 1.00 92.31 93 ALA A CA 1
ATOM 728 C C . ALA A 1 93 ? -15.503 3.021 -2.486 1.00 92.31 93 ALA A C 1
ATOM 730 O O . ALA A 1 93 ? -15.297 4.046 -3.129 1.00 92.31 93 ALA A O 1
ATOM 731 N N . ASP A 1 94 ? -16.145 1.970 -3.002 1.00 90.62 94 ASP A N 1
ATOM 732 C CA . ASP A 1 94 ? -16.637 1.916 -4.384 1.00 90.62 94 ASP A CA 1
ATOM 733 C C . ASP A 1 94 ? -17.653 3.026 -4.705 1.00 90.62 94 ASP A C 1
ATOM 735 O O . ASP A 1 94 ? -17.718 3.503 -5.836 1.00 90.62 94 ASP A O 1
ATOM 739 N N . GLN A 1 95 ? -18.442 3.435 -3.707 1.00 89.06 95 GLN A N 1
ATOM 740 C CA . GLN A 1 95 ? -19.439 4.508 -3.792 1.00 89.06 95 GLN A CA 1
ATOM 741 C C . GLN A 1 95 ? -18.857 5.907 -3.501 1.00 89.06 95 GLN A C 1
ATOM 743 O O . GLN A 1 95 ? -19.626 6.859 -3.376 1.00 89.06 95 GLN A O 1
ATOM 748 N N . ASP A 1 96 ? -17.534 6.036 -3.327 1.00 87.31 96 ASP A N 1
ATOM 749 C CA . ASP A 1 96 ? -16.845 7.286 -2.952 1.00 87.31 96 ASP A CA 1
ATOM 750 C C . ASP A 1 96 ? -17.409 7.936 -1.663 1.00 87.31 96 ASP A C 1
ATOM 752 O O . ASP A 1 96 ? -17.407 9.154 -1.482 1.00 87.31 96 ASP A O 1
ATOM 756 N N . VAL A 1 97 ? -17.931 7.113 -0.742 1.00 90.50 97 VAL A N 1
ATOM 757 C CA . VAL A 1 97 ? -18.496 7.557 0.545 1.00 90.50 97 VAL A CA 1
ATOM 758 C C . VAL A 1 97 ? -17.398 7.670 1.603 1.00 90.50 97 VAL A C 1
ATOM 760 O O . VAL A 1 97 ? -17.347 8.644 2.358 1.00 90.50 97 VAL A O 1
ATOM 763 N N . ALA A 1 98 ? -16.536 6.658 1.698 1.00 92.25 98 ALA A N 1
ATOM 764 C CA . ALA A 1 98 ? -15.397 6.634 2.608 1.00 92.25 98 ALA A CA 1
ATOM 765 C C . ALA A 1 98 ? -14.344 5.642 2.112 1.00 92.25 98 ALA A C 1
ATOM 767 O O . ALA A 1 98 ? -14.688 4.540 1.694 1.00 92.25 98 ALA A O 1
ATOM 768 N N . ASP A 1 99 ? -13.065 6.001 2.226 1.00 92.25 99 ASP A N 1
ATOM 769 C CA . ASP A 1 99 ? -11.970 5.074 1.939 1.00 92.25 99 ASP A CA 1
ATOM 770 C C . ASP A 1 99 ? -12.033 3.870 2.893 1.00 92.25 99 ASP A C 1
ATOM 772 O O . ASP A 1 99 ? -12.157 4.035 4.113 1.00 92.25 99 ASP A O 1
ATOM 776 N N . TYR A 1 100 ? -11.924 2.648 2.362 1.00 95.06 100 TYR A N 1
ATOM 777 C CA . TYR A 1 100 ? -11.977 1.435 3.183 1.00 95.06 100 TYR A CA 1
ATOM 778 C C . TYR A 1 100 ? -10.839 1.393 4.216 1.00 95.06 100 TYR A C 1
ATOM 780 O O . TYR A 1 100 ? -11.008 0.817 5.295 1.00 95.06 100 TYR A O 1
ATOM 788 N N . SER A 1 101 ? -9.709 2.051 3.938 1.00 94.81 101 SER A N 1
ATOM 789 C CA . SER A 1 101 ? -8.553 2.182 4.831 1.00 94.81 101 SER A CA 1
ATOM 790 C C . SER A 1 101 ? -8.856 2.997 6.090 1.00 94.81 101 SER A C 1
ATOM 792 O O . SER A 1 101 ? -8.094 2.926 7.053 1.00 94.81 101 SER A O 1
ATOM 794 N N . TYR A 1 102 ? -9.971 3.736 6.140 1.00 94.06 102 TYR A N 1
ATOM 795 C CA . TYR A 1 102 ? -10.365 4.463 7.349 1.00 94.06 102 TYR A CA 1
ATOM 796 C C . TYR A 1 102 ? -10.822 3.535 8.475 1.00 94.06 102 TYR A C 1
ATOM 798 O O . TYR A 1 102 ? -10.532 3.828 9.634 1.00 94.06 102 TYR A O 1
ATOM 806 N N . GLY A 1 103 ? -11.512 2.434 8.150 1.00 94.75 103 GLY A N 1
ATOM 807 C CA . GLY A 1 103 ? -12.103 1.523 9.139 1.00 94.75 103 GLY A CA 1
ATOM 808 C C . GLY A 1 103 ? -11.624 0.071 9.074 1.00 94.75 103 GLY A C 1
ATOM 809 O O . GLY A 1 103 ? -11.650 -0.628 10.093 1.00 94.75 103 GLY A O 1
ATOM 810 N N . LEU A 1 104 ? -11.190 -0.410 7.902 1.00 97.31 104 LEU A N 1
ATOM 811 C CA . LEU A 1 104 ? -10.785 -1.805 7.712 1.00 97.31 104 LEU A CA 1
ATOM 812 C C . LEU A 1 104 ? -9.565 -2.203 8.561 1.00 97.31 104 LEU A C 1
ATOM 814 O O . LEU A 1 104 ? -9.601 -3.298 9.131 1.00 97.31 104 LEU A O 1
ATOM 818 N N . PRO A 1 105 ? -8.520 -1.364 8.731 1.00 96.56 105 PRO A N 1
ATOM 819 C CA . PRO A 1 105 ? -7.386 -1.706 9.586 1.00 96.56 105 PRO A CA 1
ATOM 820 C C . PRO A 1 105 ? -7.784 -2.001 11.035 1.00 96.56 105 PRO A C 1
ATOM 822 O O . PRO A 1 105 ? -7.373 -3.013 11.609 1.00 96.56 105 PRO A O 1
ATOM 825 N N . GLN A 1 106 ? -8.611 -1.132 11.616 1.00 95.62 106 GLN A N 1
ATOM 826 C CA . GLN A 1 106 ? -9.100 -1.235 12.986 1.00 95.62 106 GLN A CA 1
ATOM 827 C C . GLN A 1 106 ? -9.987 -2.470 13.125 1.00 95.62 106 GLN A C 1
ATOM 829 O O . GLN A 1 106 ? -9.767 -3.279 14.025 1.00 95.62 106 GLN A O 1
ATOM 834 N N . LEU A 1 107 ? -10.940 -2.652 12.203 1.00 97.75 107 LEU A N 1
ATOM 835 C CA . LEU A 1 107 ? -11.828 -3.812 12.182 1.00 97.75 107 LEU A CA 1
ATOM 836 C C . LEU A 1 107 ? -11.043 -5.129 12.100 1.00 97.75 107 LEU A C 1
ATOM 838 O O . LEU A 1 107 ? -11.298 -6.034 12.888 1.00 97.75 107 LEU A O 1
ATOM 842 N N . ALA A 1 108 ? -10.062 -5.233 11.201 1.00 97.94 108 ALA A N 1
ATOM 843 C CA . ALA A 1 108 ? -9.242 -6.435 11.056 1.00 97.94 108 ALA A CA 1
ATOM 844 C C . ALA A 1 108 ? -8.459 -6.761 12.340 1.00 97.94 108 ALA A C 1
ATOM 846 O O . ALA A 1 108 ? -8.404 -7.922 12.749 1.00 97.94 108 ALA A O 1
ATOM 847 N N . CYS A 1 109 ? -7.895 -5.746 13.006 1.00 97.81 109 CYS A N 1
ATOM 848 C CA . CYS A 1 109 ? -7.182 -5.934 14.271 1.00 97.81 109 CYS A CA 1
ATOM 849 C C . CYS A 1 109 ? -8.122 -6.387 15.395 1.00 97.81 109 CYS A C 1
ATOM 851 O O . CYS A 1 109 ? -7.791 -7.325 16.119 1.00 97.81 109 CYS A O 1
ATOM 853 N N . TYR A 1 110 ? -9.303 -5.774 15.518 1.00 97.75 110 TYR A N 1
ATOM 854 C CA . TYR A 1 110 ? -10.274 -6.140 16.551 1.00 97.75 110 TYR A CA 1
ATOM 855 C C . TYR A 1 110 ? -10.924 -7.506 16.302 1.00 97.75 110 TYR A C 1
ATOM 857 O O . TYR A 1 110 ? -11.123 -8.258 17.254 1.00 97.75 110 TYR A O 1
ATOM 865 N N . LEU A 1 111 ? -11.185 -7.884 15.044 1.00 98.00 111 LEU A N 1
ATOM 866 C CA . LEU A 1 111 ? -11.628 -9.240 14.701 1.00 98.00 111 LEU A CA 1
ATOM 867 C C . LEU A 1 111 ? -10.569 -10.281 15.080 1.00 98.00 111 LEU A C 1
ATOM 869 O O . LEU A 1 111 ? -10.917 -11.330 15.621 1.00 98.00 111 LEU A O 1
ATOM 873 N N . ALA A 1 112 ? -9.284 -9.988 14.850 1.00 97.88 112 ALA A N 1
ATOM 874 C CA . ALA A 1 112 ? -8.202 -10.876 15.265 1.00 97.88 112 ALA A CA 1
ATOM 875 C C . ALA A 1 112 ? -8.075 -10.971 16.786 1.00 97.88 112 ALA A C 1
ATOM 877 O O . ALA A 1 112 ? -7.975 -12.069 17.330 1.00 97.88 112 ALA A O 1
ATOM 878 N N . GLN A 1 113 ? -8.155 -9.837 17.483 1.00 96.75 113 GLN A N 1
ATOM 879 C CA . GLN A 1 113 ? -8.137 -9.788 18.944 1.00 96.75 113 GLN A CA 1
ATOM 880 C C . GLN A 1 113 ? -9.289 -10.591 19.566 1.00 96.75 113 GLN A C 1
ATOM 882 O O . GLN A 1 113 ? -9.090 -11.275 20.569 1.00 96.75 113 GLN A O 1
ATOM 887 N N . ALA A 1 114 ? -10.479 -10.531 18.962 1.00 95.06 114 ALA A N 1
ATOM 888 C CA . ALA A 1 114 ? -11.658 -11.284 19.384 1.00 95.06 114 ALA A CA 1
ATOM 889 C C . ALA A 1 114 ? -11.628 -12.769 18.961 1.00 95.06 114 ALA A C 1
ATOM 891 O O . ALA A 1 114 ? -12.500 -13.536 19.364 1.00 95.06 114 ALA A O 1
ATOM 892 N N . GLY A 1 115 ? -10.640 -13.193 18.165 1.00 95.31 115 GLY A N 1
ATOM 893 C CA . GLY A 1 115 ? -10.531 -14.565 17.660 1.00 95.31 115 GLY A CA 1
ATOM 894 C C . GLY A 1 115 ? -11.510 -14.905 16.530 1.00 95.31 115 GLY A C 1
ATOM 895 O O . GLY A 1 115 ? -11.736 -16.082 16.261 1.00 95.31 115 GLY A O 1
ATOM 896 N N . HIS A 1 116 ? -12.094 -13.898 15.875 1.00 95.75 116 HIS A N 1
ATOM 897 C CA . HIS A 1 116 ? -12.970 -14.054 14.708 1.00 95.75 116 HIS A CA 1
ATOM 898 C C . HIS A 1 116 ? -12.213 -14.021 13.372 1.00 95.75 116 HIS A C 1
ATOM 900 O O . HIS A 1 116 ? -12.799 -14.337 12.343 1.00 95.75 116 HIS A O 1
ATOM 906 N N . LEU A 1 117 ? -10.939 -13.618 13.370 1.00 97.88 117 LEU A N 1
ATOM 907 C CA . LEU A 1 117 ? -10.084 -13.586 12.184 1.00 97.88 117 LEU A CA 1
ATOM 908 C C . LEU A 1 117 ? -8.672 -14.068 12.532 1.00 97.88 117 LEU A C 1
ATOM 910 O O . LEU A 1 117 ? -8.070 -13.604 13.496 1.00 97.88 117 LEU A O 1
ATOM 914 N N . ASP A 1 118 ? -8.106 -14.964 11.730 1.00 98.06 118 ASP A N 1
ATOM 915 C CA . ASP A 1 118 ? -6.723 -15.409 11.870 1.00 98.06 118 ASP A CA 1
ATOM 916 C C . ASP A 1 118 ? -5.767 -14.205 11.813 1.00 98.06 118 ASP A C 1
ATOM 918 O O . ASP A 1 118 ? -5.819 -13.371 10.902 1.00 98.06 118 ASP A O 1
ATOM 922 N N . ALA A 1 119 ? -4.853 -14.126 12.782 1.00 98.31 119 ALA A N 1
ATOM 923 C CA . ALA A 1 119 ? -3.915 -13.014 12.916 1.00 98.31 119 ALA A CA 1
ATOM 924 C C . ALA A 1 119 ? -3.068 -12.772 11.648 1.00 98.31 119 ALA A C 1
ATOM 926 O O . ALA A 1 119 ? -2.707 -11.635 11.337 1.00 98.31 119 ALA A O 1
ATOM 927 N N . ARG A 1 120 ? -2.770 -13.822 10.871 1.00 98.56 120 ARG A N 1
ATOM 928 C CA . ARG A 1 120 ? -2.042 -13.711 9.600 1.00 98.56 120 ARG A CA 1
ATOM 929 C C . ARG A 1 120 ? -2.908 -13.062 8.523 1.00 98.56 120 ARG A C 1
ATOM 931 O O . ARG A 1 120 ? -2.396 -12.244 7.764 1.00 98.56 120 ARG A O 1
ATOM 938 N N . ARG A 1 121 ? -4.207 -13.379 8.470 1.00 98.25 121 ARG A N 1
ATOM 939 C CA . ARG A 1 121 ? -5.165 -12.750 7.542 1.00 98.25 121 ARG A CA 1
ATOM 940 C C . ARG A 1 121 ? -5.396 -11.286 7.886 1.00 98.25 121 ARG A C 1
ATOM 942 O O . ARG A 1 121 ? -5.371 -10.449 6.989 1.00 98.25 121 ARG A O 1
ATOM 949 N N . ALA A 1 122 ? -5.515 -10.962 9.172 1.00 98.31 122 ALA A N 1
ATOM 950 C CA . ALA A 1 122 ? -5.576 -9.574 9.623 1.00 98.31 122 ALA A CA 1
ATOM 951 C C . ALA A 1 122 ? -4.325 -8.786 9.198 1.00 98.31 122 ALA A C 1
ATOM 953 O O . ALA A 1 122 ? -4.440 -7.683 8.669 1.00 98.31 122 ALA A O 1
ATOM 954 N N . ALA A 1 123 ? -3.133 -9.378 9.332 1.00 98.25 123 ALA A N 1
ATOM 955 C CA . ALA A 1 123 ? -1.892 -8.766 8.861 1.00 98.25 123 ALA A CA 1
ATOM 956 C C . ALA A 1 123 ? -1.876 -8.536 7.338 1.00 98.25 123 ALA A C 1
ATOM 958 O O . ALA A 1 123 ? -1.387 -7.502 6.890 1.00 98.25 123 ALA A O 1
ATOM 959 N N . VAL A 1 124 ? -2.433 -9.459 6.543 1.00 98.25 124 VAL A N 1
ATOM 960 C CA . VAL A 1 124 ? -2.603 -9.281 5.089 1.00 98.25 124 VAL A CA 1
ATOM 961 C C . VAL A 1 124 ? -3.553 -8.120 4.787 1.00 98.25 124 VAL A C 1
ATOM 963 O O . VAL A 1 124 ? -3.200 -7.267 3.972 1.00 98.25 124 VAL A O 1
ATOM 966 N N . LEU A 1 125 ? -4.695 -8.020 5.477 1.00 97.94 125 LEU A N 1
ATOM 967 C CA . LEU A 1 125 ? -5.624 -6.891 5.320 1.00 97.94 125 LEU A CA 1
ATOM 968 C C . LEU A 1 125 ? -4.965 -5.545 5.672 1.00 97.94 125 LEU A C 1
ATOM 970 O O . LEU A 1 125 ? -5.170 -4.559 4.970 1.00 97.94 125 LEU A O 1
ATOM 974 N N . LEU A 1 126 ? -4.086 -5.499 6.680 1.00 96.75 126 LEU A N 1
ATOM 975 C CA . LEU A 1 126 ? -3.298 -4.291 6.966 1.00 96.75 126 LEU A CA 1
ATOM 976 C C . LEU A 1 126 ? -2.352 -3.897 5.822 1.00 96.75 126 LEU A C 1
ATOM 978 O O . LEU A 1 126 ? -2.024 -2.720 5.685 1.00 96.75 126 LEU A O 1
ATOM 982 N N . THR A 1 127 ? -1.884 -4.851 5.009 1.00 95.38 127 THR A N 1
ATOM 983 C CA . THR A 1 127 ? -0.962 -4.538 3.903 1.00 95.38 127 THR A CA 1
ATOM 984 C C . THR A 1 127 ? -1.634 -3.935 2.678 1.00 95.38 127 THR A C 1
ATOM 986 O O . THR A 1 127 ? -0.942 -3.285 1.897 1.00 95.38 127 THR A O 1
ATOM 989 N N . ILE A 1 128 ? -2.944 -4.133 2.515 1.00 95.12 128 ILE A N 1
ATOM 990 C CA . ILE A 1 128 ? -3.719 -3.560 1.404 1.00 95.12 128 ILE A CA 1
ATOM 991 C C . ILE A 1 128 ? -4.333 -2.196 1.744 1.00 95.12 128 ILE A C 1
ATOM 993 O O . ILE A 1 128 ? -4.685 -1.471 0.827 1.00 95.12 128 ILE A O 1
ATOM 997 N N . CYS A 1 129 ? -4.430 -1.834 3.028 1.00 94.56 129 CYS A N 1
ATOM 998 C CA . CYS A 1 129 ? -4.946 -0.533 3.469 1.00 94.56 129 CYS A CA 1
ATOM 999 C C . CYS A 1 129 ? -3.840 0.527 3.533 1.00 94.56 129 CYS A C 1
ATOM 1001 O O . CYS A 1 129 ? -2.700 0.197 3.861 1.00 94.56 129 CYS A O 1
ATOM 1003 N N . GLU A 1 130 ? -4.168 1.801 3.324 1.00 91.00 130 GLU A N 1
ATOM 1004 C CA . GLU A 1 130 ? -3.267 2.936 3.576 1.00 91.00 130 GLU A CA 1
ATOM 1005 C C . GLU A 1 130 ? -3.105 3.216 5.085 1.00 91.00 130 GLU A C 1
ATOM 1007 O O . GLU A 1 130 ? -4.034 3.057 5.880 1.00 91.00 130 GLU A O 1
ATOM 1012 N N . ASP A 1 131 ? -1.905 3.624 5.511 1.00 90.12 131 ASP A N 1
ATOM 1013 C CA . ASP A 1 131 ? -1.639 4.062 6.885 1.00 90.12 131 ASP A CA 1
ATOM 1014 C C . ASP A 1 131 ? -1.746 5.585 6.993 1.00 90.12 131 ASP A C 1
ATOM 1016 O O . ASP A 1 131 ? -0.809 6.341 6.729 1.00 90.12 131 ASP A O 1
ATOM 1020 N N . HIS A 1 132 ? -2.912 6.040 7.436 1.00 84.50 132 HIS A N 1
ATOM 1021 C CA . HIS A 1 132 ? -3.210 7.461 7.570 1.00 84.50 132 HIS A CA 1
ATOM 1022 C C . HIS A 1 132 ? -2.684 8.101 8.871 1.00 84.50 132 HIS A C 1
ATOM 1024 O O . HIS A 1 132 ? -2.785 9.317 9.037 1.00 84.50 132 HIS A O 1
ATOM 1030 N N . GLY A 1 133 ? -2.176 7.317 9.829 1.00 76.38 133 GLY A N 1
ATOM 1031 C CA . GLY A 1 133 ? -1.558 7.853 11.049 1.00 76.38 133 GLY A CA 1
ATOM 1032 C C . GLY A 1 133 ? -2.477 8.596 12.004 1.00 76.38 133 GLY A C 1
ATOM 1033 O O . GLY A 1 133 ? -2.116 9.644 12.546 1.00 76.38 133 GLY A O 1
ATOM 1034 N N . TRP A 1 134 ? -3.667 8.048 12.223 1.00 79.06 134 TRP A N 1
ATOM 1035 C CA . TRP A 1 134 ? -4.688 8.684 13.040 1.00 79.06 134 TRP A CA 1
ATOM 1036 C C . TRP A 1 134 ? -4.229 8.812 14.494 1.00 79.06 134 TRP A C 1
ATOM 1038 O O . TRP A 1 134 ? -3.484 7.994 15.036 1.00 79.06 134 TRP A O 1
ATOM 1048 N N . HIS A 1 135 ? -4.669 9.878 15.155 1.00 73.12 135 HIS A N 1
ATOM 1049 C CA . HIS A 1 135 ? -4.326 10.095 16.557 1.00 73.12 135 HIS A CA 1
ATOM 1050 C C . HIS A 1 135 ? -5.118 9.159 17.486 1.00 73.12 135 HIS A C 1
ATOM 1052 O O . HIS A 1 135 ? -4.574 8.688 18.485 1.00 73.12 135 HIS A O 1
ATOM 1058 N N . GLU A 1 136 ? -6.374 8.855 17.138 1.00 77.19 136 GLU A N 1
ATOM 1059 C CA . GLU A 1 136 ? -7.248 7.959 17.907 1.00 77.19 136 GLU A CA 1
ATOM 1060 C C . GLU A 1 136 ? -6.776 6.501 17.863 1.00 77.19 136 GLU A C 1
ATOM 1062 O O . GLU A 1 136 ? -6.815 5.798 18.877 1.00 77.19 136 GLU A O 1
ATOM 1067 N N . TRP A 1 137 ? -6.254 6.062 16.715 1.00 87.81 137 TRP A N 1
ATOM 1068 C CA . TRP A 1 137 ? -5.755 4.708 16.514 1.00 87.81 137 TRP A CA 1
ATOM 1069 C C . TRP A 1 137 ? -4.455 4.697 15.721 1.00 87.81 137 TRP A C 1
ATOM 1071 O O . TRP A 1 137 ? -4.326 5.341 14.687 1.00 87.81 137 TRP A O 1
ATOM 1081 N N . GLN A 1 138 ? -3.492 3.919 16.207 1.00 88.19 138 GLN A N 1
ATOM 1082 C CA . GLN A 1 138 ? -2.180 3.774 15.590 1.00 88.19 138 GLN A CA 1
ATOM 1083 C C . GLN A 1 138 ? -1.987 2.322 15.170 1.00 88.19 138 GLN A C 1
ATOM 1085 O O . GLN A 1 138 ? -2.209 1.423 15.983 1.00 88.19 138 GLN A O 1
ATOM 1090 N N . VAL A 1 139 ? -1.465 2.099 13.960 1.00 90.94 139 VAL A N 1
ATOM 1091 C CA . VAL A 1 139 ? -1.200 0.751 13.426 1.00 90.94 139 VAL A CA 1
ATOM 1092 C C . VAL A 1 139 ? -0.326 -0.100 14.350 1.00 90.94 139 VAL A C 1
ATOM 1094 O O . VAL A 1 139 ? -0.521 -1.305 14.439 1.00 90.94 139 VAL A O 1
ATOM 1097 N N . GLY A 1 140 ? 0.581 0.512 15.121 1.00 92.31 140 GLY A N 1
ATOM 1098 C CA . GLY A 1 140 ? 1.378 -0.198 16.125 1.00 92.31 140 GLY A CA 1
ATOM 1099 C C . GLY A 1 140 ? 0.547 -0.815 17.260 1.00 92.31 140 GLY A C 1
ATOM 1100 O O . GLY A 1 140 ? 0.892 -1.890 17.736 1.00 92.31 140 GLY A O 1
ATOM 1101 N N . LYS A 1 141 ? -0.567 -0.185 17.664 1.00 91.19 141 LYS A N 1
ATOM 1102 C CA . LYS A 1 141 ? -1.498 -0.756 18.654 1.00 91.19 141 LYS A CA 1
ATOM 1103 C C . LYS A 1 141 ? -2.264 -1.936 18.059 1.00 91.19 141 LYS A C 1
ATOM 1105 O O . LYS A 1 141 ? -2.279 -3.002 18.655 1.00 91.19 141 LYS A O 1
ATOM 1110 N N . GLY A 1 142 ? -2.806 -1.773 16.851 1.00 94.38 142 GLY A N 1
ATOM 1111 C CA . GLY A 1 142 ? -3.483 -2.870 16.156 1.00 94.38 142 GLY A CA 1
ATOM 1112 C C . GLY A 1 142 ? -2.562 -4.059 15.875 1.00 94.38 142 GLY A C 1
ATOM 1113 O O . GLY A 1 142 ? -2.939 -5.206 16.088 1.00 94.38 142 GLY A O 1
ATOM 1114 N N . LEU A 1 143 ? -1.311 -3.800 15.480 1.00 96.56 143 LEU A N 1
ATOM 1115 C CA . LEU A 1 143 ? -0.310 -4.847 15.297 1.00 96.56 143 LEU A CA 1
ATOM 1116 C C . LEU A 1 143 ? 0.010 -5.560 16.614 1.00 96.56 143 LEU A C 1
ATOM 1118 O O . LEU A 1 143 ? 0.170 -6.776 16.610 1.00 96.56 143 LEU A O 1
ATOM 1122 N N . HIS A 1 144 ? 0.075 -4.839 17.736 1.00 96.75 144 HIS A N 1
ATOM 1123 C CA . HIS A 1 144 ? 0.222 -5.462 19.050 1.00 96.75 144 HIS A CA 1
ATOM 1124 C C . HIS A 1 144 ? -0.935 -6.428 19.344 1.00 96.75 144 HIS A C 1
ATOM 1126 O O . HIS A 1 144 ? -0.677 -7.558 19.754 1.00 96.75 144 HIS A O 1
ATOM 1132 N N . ASP A 1 145 ? -2.180 -6.024 19.075 1.00 95.88 145 ASP A N 1
ATOM 1133 C CA . ASP A 1 145 ? -3.366 -6.871 19.267 1.00 95.88 145 ASP A CA 1
ATOM 1134 C C . ASP A 1 145 ? -3.321 -8.129 18.382 1.00 95.88 145 ASP A C 1
ATOM 1136 O O . ASP A 1 145 ? -3.545 -9.242 18.862 1.00 95.88 145 ASP A O 1
ATOM 1140 N N . ILE A 1 146 ? -2.935 -7.979 17.109 1.00 97.81 146 ILE A N 1
ATOM 1141 C CA . ILE A 1 146 ? -2.737 -9.103 16.182 1.00 97.81 146 ILE A CA 1
ATOM 1142 C C . ILE A 1 146 ? -1.649 -10.054 16.698 1.00 97.81 146 ILE A C 1
ATOM 1144 O O . ILE A 1 146 ? -1.832 -11.269 16.689 1.00 97.81 146 ILE A O 1
ATOM 1148 N N . LEU A 1 147 ? -0.506 -9.530 17.146 1.00 97.81 147 LEU A N 1
ATOM 1149 C CA . LEU A 1 147 ? 0.610 -10.343 17.642 1.00 97.81 147 LEU A CA 1
ATOM 1150 C C . LEU A 1 147 ? 0.273 -11.062 18.950 1.00 97.81 147 LEU A C 1
ATOM 1152 O O . LEU A 1 147 ? 0.741 -12.184 19.169 1.00 97.81 147 LEU A O 1
ATOM 1156 N N . LEU A 1 148 ? -0.544 -10.434 19.797 1.00 96.94 148 LEU A N 1
ATOM 1157 C CA . LEU A 1 148 ? -1.056 -11.035 21.021 1.00 96.94 148 LEU A CA 1
ATOM 1158 C C . LEU A 1 148 ? -1.954 -12.239 20.705 1.00 96.94 148 LEU A C 1
ATOM 1160 O O . LEU A 1 148 ? -1.800 -13.280 21.342 1.00 96.94 148 LEU A O 1
ATOM 1164 N N . ALA A 1 149 ? -2.831 -12.109 19.703 1.00 96.25 149 ALA A N 1
ATOM 1165 C CA . ALA A 1 149 ? -3.707 -13.182 19.227 1.00 96.25 149 ALA A CA 1
ATOM 1166 C C . ALA A 1 149 ? -2.973 -14.260 18.401 1.00 96.25 149 ALA A C 1
ATOM 1168 O O . ALA A 1 149 ? -3.444 -15.391 18.299 1.00 96.25 149 ALA A O 1
ATOM 1169 N N . ALA A 1 150 ? -1.823 -13.929 17.807 1.00 97.25 150 ALA A N 1
ATOM 1170 C CA . ALA A 1 150 ? -1.063 -14.833 16.951 1.00 97.25 150 ALA A CA 1
ATOM 1171 C C . ALA A 1 150 ? -0.314 -15.931 17.722 1.00 97.25 150 ALA A C 1
ATOM 1173 O O . ALA A 1 150 ? 0.271 -15.696 18.787 1.00 97.25 150 ALA A O 1
ATOM 1174 N N . ASP A 1 151 ? -0.191 -17.098 17.082 1.00 94.81 151 ASP A N 1
ATOM 1175 C CA . ASP A 1 151 ? 0.751 -18.137 17.493 1.00 94.81 151 ASP A CA 1
ATOM 1176 C C . ASP A 1 151 ? 2.194 -17.595 17.528 1.00 94.81 151 ASP A C 1
ATOM 1178 O O . ASP A 1 151 ? 2.626 -16.941 16.567 1.00 94.81 151 ASP A O 1
ATOM 1182 N N . PRO A 1 152 ? 2.997 -17.929 18.559 1.00 94.75 152 PRO A N 1
ATOM 1183 C CA . PRO A 1 152 ? 4.391 -17.489 18.679 1.00 94.75 152 PRO A CA 1
ATOM 1184 C C . PRO A 1 152 ? 5.247 -17.716 17.425 1.00 94.75 152 PRO A C 1
ATOM 1186 O O . PRO A 1 152 ? 6.046 -16.859 17.052 1.00 94.75 152 PRO A O 1
ATOM 1189 N N . SER A 1 153 ? 5.045 -18.836 16.718 1.00 94.56 153 SER A N 1
ATOM 1190 C CA . SER A 1 153 ? 5.783 -19.165 15.488 1.00 94.56 153 SER A CA 1
ATOM 1191 C C . SER A 1 153 ? 5.487 -18.230 14.312 1.00 94.56 153 SER A C 1
ATOM 1193 O O . SER A 1 153 ? 6.296 -18.140 13.390 1.00 94.56 153 SER A O 1
ATOM 1195 N N . SER A 1 154 ? 4.342 -17.545 14.328 1.00 95.44 154 SER A N 1
ATOM 1196 C CA . SER A 1 154 ? 3.870 -16.683 13.238 1.00 95.44 154 SER A CA 1
ATOM 1197 C C . SER A 1 154 ? 4.185 -15.202 13.475 1.00 95.44 154 SER A C 1
ATOM 1199 O O . SER A 1 154 ? 4.222 -14.425 12.520 1.00 95.44 154 SER A O 1
ATOM 1201 N N . ARG A 1 155 ? 4.464 -14.798 14.725 1.00 96.69 155 ARG A N 1
ATOM 1202 C CA . ARG A 1 155 ? 4.674 -13.394 15.132 1.00 96.69 155 ARG A CA 1
ATOM 1203 C C . ARG A 1 155 ? 5.761 -12.677 14.335 1.00 96.69 155 ARG A C 1
ATOM 1205 O O . ARG A 1 155 ? 5.541 -11.569 13.857 1.00 96.69 155 ARG A O 1
ATOM 1212 N N . SER A 1 156 ? 6.913 -13.320 14.145 1.00 95.75 156 SER A N 1
ATOM 1213 C CA . SER A 1 156 ? 8.037 -12.727 13.406 1.00 95.75 156 SER A CA 1
ATOM 1214 C C . SER A 1 156 ? 7.689 -12.471 11.932 1.00 95.75 156 SER A C 1
ATOM 1216 O O . SER A 1 156 ? 8.007 -11.411 11.387 1.00 95.75 156 SER A O 1
ATOM 1218 N N . ALA A 1 157 ? 6.964 -13.403 11.298 1.00 96.50 157 ALA A N 1
ATOM 1219 C CA . ALA A 1 157 ? 6.514 -13.263 9.914 1.00 96.50 157 ALA A CA 1
ATOM 1220 C C . ALA A 1 157 ? 5.451 -12.162 9.770 1.00 96.50 157 ALA A C 1
ATOM 1222 O O . ALA A 1 157 ? 5.576 -11.314 8.889 1.00 96.50 157 ALA A O 1
ATOM 1223 N N . ILE A 1 158 ? 4.461 -12.126 10.672 1.00 98.19 158 ILE A N 1
ATOM 1224 C CA . ILE A 1 158 ? 3.424 -11.081 10.727 1.00 98.19 158 ILE A CA 1
ATOM 1225 C C . ILE A 1 158 ? 4.055 -9.695 10.892 1.00 98.19 158 ILE A C 1
ATOM 1227 O O . ILE A 1 158 ? 3.766 -8.779 10.121 1.00 98.19 158 ILE A O 1
ATOM 1231 N N . PHE A 1 159 ? 4.958 -9.542 11.864 1.00 97.44 159 PHE A N 1
ATOM 1232 C CA . PHE A 1 159 ? 5.620 -8.266 12.116 1.00 97.44 159 PHE A CA 1
ATOM 1233 C C . PHE A 1 159 ? 6.453 -7.819 10.913 1.00 97.44 159 PHE A C 1
ATOM 1235 O O . PHE A 1 159 ? 6.379 -6.661 10.503 1.00 97.44 159 PHE A O 1
ATOM 1242 N N . SER A 1 160 ? 7.212 -8.737 10.310 1.00 95.81 160 SER A N 1
ATOM 1243 C CA . SER A 1 160 ? 8.033 -8.447 9.128 1.00 95.81 160 SER A CA 1
ATOM 1244 C C . SER A 1 160 ? 7.188 -8.044 7.916 1.00 95.81 160 SER A C 1
ATOM 1246 O O . SER A 1 160 ? 7.580 -7.144 7.176 1.00 95.81 160 SER A O 1
ATOM 1248 N N . LEU A 1 161 ? 6.020 -8.669 7.731 1.00 97.00 161 LEU A N 1
ATOM 1249 C CA . LEU A 1 161 ? 5.078 -8.330 6.665 1.00 97.00 161 LEU A CA 1
ATOM 1250 C C . LEU A 1 161 ? 4.568 -6.888 6.813 1.00 97.00 161 LEU A C 1
ATOM 1252 O O . LEU A 1 161 ? 4.743 -6.073 5.905 1.00 97.00 161 LEU A O 1
ATOM 1256 N N . VAL A 1 162 ? 3.997 -6.559 7.975 1.00 96.88 162 VAL A N 1
ATOM 1257 C CA . VAL A 1 162 ? 3.392 -5.239 8.220 1.00 96.88 162 VAL A CA 1
ATOM 1258 C C . VAL A 1 162 ? 4.457 -4.140 8.235 1.00 96.88 162 VAL A C 1
ATOM 1260 O O . VAL A 1 162 ? 4.303 -3.106 7.589 1.00 96.88 162 VAL A O 1
ATOM 1263 N N . THR A 1 163 ? 5.593 -4.365 8.899 1.00 94.38 163 THR A N 1
ATOM 1264 C CA . THR A 1 163 ? 6.682 -3.371 8.948 1.00 94.38 163 THR A CA 1
ATOM 1265 C C . THR A 1 163 ? 7.393 -3.206 7.611 1.00 94.38 163 THR A C 1
ATOM 1267 O O . THR A 1 163 ? 7.870 -2.112 7.309 1.00 94.38 163 THR A O 1
ATOM 1270 N N . GLY A 1 164 ? 7.447 -4.255 6.786 1.00 92.00 164 GLY A N 1
ATOM 1271 C CA . GLY A 1 164 ? 7.922 -4.180 5.409 1.00 92.00 164 GLY A CA 1
ATOM 1272 C C . GLY A 1 164 ? 7.081 -3.210 4.581 1.00 92.00 164 GLY A C 1
ATOM 1273 O O . GLY A 1 164 ? 7.647 -2.311 3.958 1.00 92.00 164 GLY A O 1
ATOM 1274 N N . LYS A 1 165 ? 5.747 -3.334 4.655 1.00 92.81 165 LYS A N 1
ATOM 1275 C CA . LYS A 1 165 ? 4.798 -2.410 4.011 1.00 92.81 165 LYS A CA 1
ATOM 1276 C C . LYS A 1 165 ? 4.975 -0.977 4.512 1.00 92.81 165 LYS A C 1
ATOM 1278 O O . LYS A 1 165 ? 5.233 -0.082 3.713 1.00 92.81 165 LYS A O 1
ATOM 1283 N N . LEU A 1 166 ? 4.956 -0.769 5.830 1.00 92.62 166 LEU A N 1
ATOM 1284 C CA . LEU A 1 166 ? 5.081 0.565 6.435 1.00 92.62 166 LEU A CA 1
ATOM 1285 C C . LEU A 1 166 ? 6.417 1.247 6.101 1.00 92.62 166 LEU A C 1
ATOM 1287 O O . LEU A 1 166 ? 6.486 2.465 5.969 1.00 92.62 166 LEU A O 1
ATOM 1291 N N . ASN A 1 167 ? 7.504 0.487 5.942 1.00 88.62 167 ASN A N 1
ATOM 1292 C CA . ASN A 1 167 ? 8.786 1.048 5.514 1.00 88.62 167 ASN A CA 1
ATOM 1293 C C . ASN A 1 167 ? 8.793 1.506 4.049 1.00 88.62 167 ASN A C 1
ATOM 1295 O O . ASN A 1 167 ? 9.552 2.423 3.726 1.00 88.62 167 ASN A O 1
ATOM 1299 N N . GLN A 1 168 ? 8.016 0.850 3.181 1.00 86.25 168 GLN A N 1
ATOM 1300 C CA . GLN A 1 168 ? 7.886 1.214 1.768 1.00 86.25 168 GLN A CA 1
ATOM 1301 C C . GLN A 1 168 ? 7.000 2.446 1.600 1.00 86.25 168 GLN A C 1
ATOM 1303 O O . GLN A 1 168 ? 7.417 3.385 0.933 1.00 86.25 168 GLN A O 1
ATOM 1308 N N . GLU A 1 169 ? 5.851 2.466 2.270 1.00 87.38 169 GLU A N 1
ATOM 1309 C CA . GLU A 1 169 ? 4.910 3.590 2.281 1.00 87.38 169 GLU A CA 1
ATOM 1310 C C . GLU A 1 169 ? 5.514 4.843 2.933 1.00 87.38 169 GLU A C 1
ATOM 1312 O O . GLU A 1 169 ? 5.434 5.942 2.395 1.00 87.38 169 GLU A O 1
ATOM 1317 N N . HIS A 1 170 ? 6.231 4.681 4.052 1.00 87.00 170 HIS A N 1
ATOM 1318 C CA . HIS A 1 170 ? 6.901 5.784 4.753 1.00 87.00 170 HIS A CA 1
ATOM 1319 C C . HIS A 1 170 ? 8.394 5.859 4.412 1.00 87.00 170 HIS A C 1
ATOM 1321 O O . HIS A 1 170 ? 9.251 6.042 5.296 1.00 87.00 170 HIS A O 1
ATOM 1327 N N . SER A 1 171 ? 8.732 5.720 3.124 1.00 78.88 171 SER A N 1
ATOM 1328 C CA . SER A 1 171 ? 10.122 5.730 2.637 1.00 78.88 171 SER A CA 1
ATOM 1329 C C . SER A 1 171 ? 10.827 7.060 2.946 1.00 78.88 171 SER A C 1
ATOM 1331 O O . SER A 1 171 ? 11.967 7.085 3.435 1.00 78.88 171 SER A O 1
ATOM 1333 N N . SER A 1 172 ? 10.079 8.154 2.790 1.00 70.88 172 SER A N 1
ATOM 1334 C CA . SER A 1 172 ? 10.447 9.527 3.136 1.00 70.88 172 SER A CA 1
ATOM 1335 C C . SER A 1 172 ? 10.384 9.805 4.648 1.00 70.88 172 SER A C 1
ATOM 1337 O O . SER A 1 172 ? 10.854 10.845 5.103 1.00 70.88 172 SER A O 1
ATOM 1339 N N . GLY A 1 173 ? 9.891 8.860 5.456 1.00 79.06 173 GLY A N 1
ATOM 1340 C CA . GLY A 1 173 ? 9.814 8.882 6.922 1.00 79.06 173 GLY A CA 1
ATOM 1341 C C . GLY A 1 173 ? 8.403 9.158 7.453 1.00 79.06 173 GLY A C 1
ATOM 1342 O O . GLY A 1 173 ? 7.770 10.103 7.001 1.00 79.06 173 GLY A O 1
ATOM 1343 N N . GLY A 1 174 ? 7.962 8.386 8.451 1.00 84.62 174 GLY A N 1
ATOM 1344 C CA . GLY A 1 174 ? 6.644 8.506 9.100 1.00 84.62 174 GLY A CA 1
ATOM 1345 C C . GLY A 1 174 ? 6.662 9.343 10.387 1.00 84.62 174 GLY A C 1
ATOM 1346 O O . GLY A 1 174 ? 7.703 9.896 10.758 1.00 84.62 174 GLY A O 1
ATOM 1347 N N . TRP A 1 175 ? 5.525 9.424 11.084 1.00 86.50 175 TRP A N 1
ATOM 1348 C CA . TRP A 1 175 ? 5.384 10.149 12.359 1.00 86.50 175 TRP A CA 1
ATOM 1349 C C . TRP A 1 175 ? 5.997 9.398 13.548 1.00 86.50 175 TRP A C 1
ATOM 1351 O O . TRP A 1 175 ? 6.328 8.218 13.478 1.00 86.50 175 TRP A O 1
ATOM 1361 N N . GLU A 1 176 ? 6.157 10.104 14.668 1.00 89.69 176 GLU A N 1
ATOM 1362 C CA . GLU A 1 176 ? 6.750 9.565 15.897 1.00 89.69 176 GLU A CA 1
ATOM 1363 C C . GLU A 1 176 ? 5.984 8.346 16.431 1.00 89.69 176 GLU A C 1
ATOM 1365 O O . GLU A 1 176 ? 6.580 7.288 16.621 1.00 89.69 176 GLU A O 1
ATOM 1370 N N . GLY A 1 177 ? 4.661 8.476 16.586 1.00 88.75 177 GLY A N 1
ATOM 1371 C CA . GLY A 1 177 ? 3.807 7.426 17.152 1.00 88.75 177 GLY A CA 1
ATOM 1372 C C . GLY A 1 177 ? 3.829 6.104 16.376 1.00 88.75 177 GLY A C 1
ATOM 1373 O O . GLY A 1 177 ? 3.702 5.046 16.984 1.00 88.75 177 GLY A O 1
ATOM 1374 N N . LEU A 1 178 ? 4.065 6.138 15.058 1.00 92.06 178 LEU A N 1
ATOM 1375 C CA . LEU A 1 178 ? 4.243 4.932 14.244 1.00 92.06 178 LEU A CA 1
ATOM 1376 C C . LEU A 1 178 ? 5.441 4.118 14.736 1.00 92.06 178 LEU A C 1
ATOM 1378 O O . LEU A 1 178 ? 5.318 2.942 15.073 1.00 92.06 178 LEU A O 1
ATOM 1382 N N . TRP A 1 179 ? 6.608 4.760 14.798 1.00 93.12 179 TRP A N 1
ATOM 1383 C CA . TRP A 1 179 ? 7.855 4.092 15.162 1.00 93.12 179 TRP A CA 1
ATOM 1384 C C . TRP A 1 179 ? 7.887 3.705 16.643 1.00 93.12 179 TRP A C 1
ATOM 1386 O O . TRP A 1 179 ? 8.441 2.659 16.978 1.00 93.12 179 TRP A O 1
ATOM 1396 N N . GLU A 1 180 ? 7.266 4.502 17.521 1.00 92.81 180 GLU A N 1
ATOM 1397 C CA . GLU A 1 180 ? 7.080 4.147 18.935 1.00 92.81 180 GLU A CA 1
ATOM 1398 C C . GLU A 1 180 ? 6.186 2.919 19.103 1.00 92.81 180 GLU A C 1
ATOM 1400 O O . GLU A 1 180 ? 6.554 2.002 19.836 1.00 92.81 180 GLU A O 1
ATOM 1405 N N . GLY A 1 181 ? 5.058 2.853 18.389 1.00 92.38 181 GLY A N 1
ATOM 1406 C CA . GLY A 1 181 ? 4.163 1.696 18.430 1.00 92.38 181 GLY A CA 1
ATOM 1407 C C . GLY A 1 181 ? 4.844 0.407 17.959 1.00 92.38 181 GLY A C 1
ATOM 1408 O O . GLY A 1 181 ? 4.705 -0.639 18.593 1.00 92.38 181 GLY A O 1
ATOM 1409 N N . LEU A 1 182 ? 5.649 0.485 16.893 1.00 94.25 182 LEU A N 1
ATOM 1410 C CA . LEU A 1 182 ? 6.427 -0.658 16.406 1.00 94.25 182 LEU A CA 1
ATOM 1411 C C . LEU A 1 182 ? 7.519 -1.091 17.395 1.00 94.25 182 LEU A C 1
ATOM 1413 O O . LEU A 1 182 ? 7.701 -2.289 17.605 1.00 94.25 182 LEU A O 1
ATOM 1417 N N . LEU A 1 183 ? 8.220 -0.147 18.034 1.00 94.19 183 LEU A N 1
ATOM 1418 C CA . LEU A 1 183 ? 9.171 -0.461 19.109 1.00 94.19 183 LEU A CA 1
ATOM 1419 C C . LEU A 1 183 ? 8.473 -1.116 20.306 1.00 94.19 183 LEU A C 1
ATOM 1421 O O . LEU A 1 183 ? 8.989 -2.092 20.837 1.00 94.19 183 LEU A O 1
ATOM 1425 N N . GLY A 1 184 ? 7.277 -0.648 20.672 1.00 94.06 184 GLY A N 1
ATOM 1426 C CA . GLY A 1 184 ? 6.464 -1.267 21.720 1.00 94.06 184 GLY A CA 1
ATOM 1427 C C . GLY A 1 184 ? 6.129 -2.734 21.430 1.00 94.06 184 GLY A C 1
ATOM 1428 O O . GLY A 1 184 ? 6.146 -3.556 22.341 1.00 94.06 184 GLY A O 1
ATOM 1429 N N . CYS A 1 185 ? 5.902 -3.095 20.163 1.00 95.25 185 CYS A N 1
ATOM 1430 C CA . CYS A 1 185 ? 5.735 -4.496 19.762 1.00 95.25 185 CYS A CA 1
ATOM 1431 C C . CYS A 1 185 ? 7.035 -5.300 19.925 1.00 95.25 185 CYS A C 1
ATOM 1433 O O . CYS A 1 185 ? 7.009 -6.395 20.476 1.00 95.25 185 CYS A O 1
ATOM 1435 N N . VAL A 1 186 ? 8.176 -4.755 19.488 1.00 94.44 186 VAL A N 1
ATOM 1436 C CA . VAL A 1 186 ? 9.491 -5.407 19.651 1.00 94.44 186 VAL A CA 1
ATOM 1437 C C . VAL A 1 186 ? 9.816 -5.648 21.129 1.00 94.44 186 VAL A C 1
ATOM 1439 O O . VAL A 1 186 ? 10.396 -6.672 21.478 1.00 94.44 186 VAL A O 1
ATOM 1442 N N . ASP A 1 187 ? 9.427 -4.715 21.996 1.00 93.06 187 ASP A N 1
ATOM 1443 C CA . ASP A 1 187 ? 9.661 -4.797 23.436 1.00 93.06 187 ASP A CA 1
ATOM 1444 C C . ASP A 1 187 ? 8.730 -5.803 24.128 1.00 93.06 187 ASP A C 1
ATOM 1446 O O . ASP A 1 187 ? 9.117 -6.406 25.129 1.00 93.06 187 ASP A O 1
ATOM 1450 N N . ALA A 1 188 ? 7.517 -5.991 23.601 1.00 94.19 188 ALA A N 1
ATOM 1451 C CA . ALA A 1 188 ? 6.515 -6.893 24.163 1.00 94.19 188 ALA A CA 1
ATOM 1452 C C . ALA A 1 188 ? 6.700 -8.365 23.755 1.00 94.19 188 ALA A C 1
ATOM 1454 O O . ALA A 1 188 ? 6.289 -9.251 24.506 1.00 94.19 188 ALA A O 1
ATOM 1455 N N . PHE A 1 189 ? 7.298 -8.638 22.590 1.00 94.31 189 PHE A N 1
ATOM 1456 C CA . PHE A 1 189 ? 7.379 -9.984 22.014 1.00 94.31 189 PHE A CA 1
ATOM 1457 C C . PHE A 1 189 ? 8.829 -10.381 21.701 1.00 94.31 189 PHE A C 1
ATOM 1459 O O . PHE A 1 189 ? 9.452 -9.869 20.766 1.00 94.31 189 PHE A O 1
ATOM 1466 N N . GLU A 1 190 ? 9.368 -11.334 22.467 1.00 89.69 190 GLU A N 1
ATOM 1467 C CA . GLU A 1 190 ? 10.760 -11.791 22.340 1.00 89.69 190 GLU A CA 1
ATOM 1468 C C . GLU A 1 190 ? 11.074 -12.382 20.956 1.00 89.69 190 GLU A C 1
ATOM 1470 O O . GLU A 1 190 ? 12.191 -12.231 20.465 1.00 89.69 190 GLU A O 1
ATOM 1475 N N . GLU A 1 191 ? 10.093 -12.996 20.286 1.00 90.81 191 GLU A N 1
ATOM 1476 C CA . GLU A 1 191 ? 10.250 -13.649 18.977 1.00 90.81 191 GLU A CA 1
ATOM 1477 C C . GLU A 1 191 ? 10.568 -12.663 17.838 1.00 90.81 191 GLU A C 1
ATOM 1479 O O . GLU A 1 191 ? 10.995 -13.064 16.752 1.00 90.81 191 GLU A O 1
ATOM 1484 N N . ILE A 1 192 ? 10.346 -11.369 18.078 1.00 89.88 192 ILE A N 1
ATOM 1485 C CA . ILE A 1 192 ? 10.584 -10.273 17.131 1.00 89.88 192 ILE A CA 1
ATOM 1486 C C . ILE A 1 192 ? 11.898 -9.545 17.462 1.00 89.88 192 ILE A C 1
ATOM 1488 O O . ILE A 1 192 ? 12.450 -8.819 16.632 1.00 89.88 192 ILE A O 1
ATOM 1492 N N . ASN A 1 193 ? 12.424 -9.727 18.674 1.00 80.25 193 ASN A N 1
ATOM 1493 C CA . ASN A 1 193 ? 13.496 -8.908 19.217 1.00 80.25 193 ASN A CA 1
ATOM 1494 C C . ASN A 1 193 ? 14.853 -9.193 18.549 1.00 80.25 193 ASN A C 1
ATOM 1496 O O . ASN A 1 193 ? 15.598 -10.092 18.936 1.00 80.25 193 ASN A O 1
ATOM 1500 N N . GLY A 1 194 ? 15.183 -8.382 17.540 1.00 82.12 194 GLY A N 1
ATOM 1501 C CA . GLY A 1 194 ? 16.486 -8.342 16.882 1.00 82.12 194 GLY A CA 1
ATOM 1502 C C . GLY A 1 194 ? 17.184 -6.998 17.094 1.00 82.12 194 GLY A C 1
ATOM 1503 O O . GLY A 1 194 ? 16.597 -5.945 16.839 1.00 82.12 194 GLY A O 1
ATOM 1504 N N . GLY A 1 195 ? 18.458 -7.020 17.505 1.00 84.69 195 GLY A N 1
ATOM 1505 C CA . GLY A 1 195 ? 19.241 -5.802 17.767 1.00 84.69 195 GLY A CA 1
ATOM 1506 C C . GLY A 1 195 ? 19.286 -4.837 16.574 1.00 84.69 195 GLY A C 1
ATOM 1507 O O . GLY A 1 195 ? 19.006 -3.652 16.728 1.00 84.69 195 GLY A O 1
ATOM 1508 N N . GLU A 1 196 ? 19.525 -5.351 15.363 1.00 86.12 196 GLU A N 1
ATOM 1509 C CA . GLU A 1 196 ? 19.575 -4.532 14.141 1.00 86.12 196 GLU A CA 1
ATOM 1510 C C . GLU A 1 196 ? 18.234 -3.861 13.809 1.00 86.12 196 GLU A C 1
ATOM 1512 O O . GLU A 1 196 ? 18.192 -2.696 13.400 1.00 86.12 196 GLU A O 1
ATOM 1517 N N . LEU A 1 197 ? 17.129 -4.587 13.999 1.00 88.12 197 LEU A N 1
ATOM 1518 C CA . LEU A 1 197 ? 15.774 -4.087 13.777 1.00 88.12 197 LEU A CA 1
ATOM 1519 C C . LEU A 1 197 ? 15.444 -2.969 14.770 1.00 88.12 197 LEU A C 1
ATOM 1521 O O . LEU A 1 197 ? 14.950 -1.909 14.377 1.00 88.12 197 LEU A O 1
ATOM 1525 N N . ARG A 1 198 ? 15.767 -3.173 16.050 1.00 90.25 198 ARG A N 1
ATOM 1526 C CA . ARG A 1 198 ? 15.565 -2.166 17.094 1.00 90.25 198 ARG A CA 1
ATOM 1527 C C . ARG A 1 198 ? 16.352 -0.891 16.795 1.00 90.25 198 ARG A C 1
ATOM 1529 O O . ARG A 1 198 ? 15.778 0.197 16.816 1.00 90.25 198 ARG A O 1
ATOM 1536 N N . ASP A 1 199 ? 17.624 -1.023 16.427 1.00 89.81 199 ASP A N 1
ATOM 1537 C CA . ASP A 1 199 ? 18.478 0.109 16.051 1.00 89.81 199 ASP A CA 1
ATOM 1538 C C . ASP A 1 199 ? 17.959 0.833 14.799 1.00 89.81 199 ASP A C 1
ATOM 1540 O O . ASP A 1 199 ? 18.085 2.055 14.662 1.00 89.81 199 ASP A O 1
ATOM 1544 N N . HIS A 1 200 ? 17.367 0.100 13.851 1.00 88.62 200 HIS A N 1
ATOM 1545 C CA . HIS A 1 200 ? 16.706 0.689 12.690 1.00 88.62 200 HIS A CA 1
ATOM 1546 C C . HIS A 1 200 ? 15.493 1.541 13.092 1.00 88.62 200 HIS A C 1
ATOM 1548 O O . HIS A 1 200 ? 15.417 2.713 12.707 1.00 88.62 200 HIS A O 1
ATOM 1554 N N . LEU A 1 201 ? 14.583 0.991 13.899 1.00 91.19 201 LEU A N 1
ATOM 1555 C CA . LEU A 1 201 ? 13.378 1.693 14.351 1.00 91.19 201 LEU A CA 1
ATOM 1556 C C . LEU A 1 201 ? 13.713 2.899 15.243 1.00 91.19 201 LEU A C 1
ATOM 1558 O O . LEU A 1 201 ? 13.134 3.969 15.069 1.00 91.19 201 LEU A O 1
ATOM 1562 N N . GLN A 1 202 ? 14.712 2.791 16.124 1.00 92.38 202 GLN A N 1
ATOM 1563 C CA . GLN A 1 202 ? 15.180 3.919 16.940 1.00 92.38 202 GLN A CA 1
ATOM 1564 C C . GLN A 1 202 ? 15.743 5.067 16.092 1.00 92.38 202 GLN A C 1
ATOM 1566 O O . GLN A 1 202 ? 15.491 6.242 16.379 1.00 92.38 202 GLN A O 1
ATOM 1571 N N . ARG A 1 203 ? 16.477 4.758 15.013 1.00 88.88 203 ARG A N 1
ATOM 1572 C CA . ARG A 1 203 ? 16.949 5.781 14.065 1.00 88.88 203 ARG A CA 1
ATOM 1573 C C . ARG A 1 203 ? 15.787 6.473 13.356 1.00 88.88 203 ARG A C 1
ATOM 1575 O O . ARG A 1 203 ? 15.817 7.697 13.226 1.00 88.88 203 ARG A O 1
ATOM 1582 N N . LYS A 1 204 ? 14.770 5.718 12.927 1.00 89.19 204 LYS A N 1
ATOM 1583 C CA . LYS A 1 204 ? 13.544 6.265 12.317 1.00 89.19 204 LYS A CA 1
ATOM 1584 C C . LYS A 1 204 ? 12.792 7.172 13.296 1.00 89.19 204 LYS A C 1
ATOM 1586 O O . LYS A 1 204 ? 12.477 8.306 12.941 1.00 89.19 204 LYS A O 1
ATOM 1591 N N . LEU A 1 205 ? 12.623 6.734 14.544 1.00 91.00 205 LEU A N 1
ATOM 1592 C CA . LEU A 1 205 ? 12.008 7.516 15.616 1.00 91.00 205 LEU A CA 1
ATOM 1593 C C . LEU A 1 205 ? 12.742 8.844 15.859 1.00 91.00 205 LEU A C 1
ATOM 1595 O O . LEU A 1 205 ? 12.132 9.914 15.875 1.00 91.00 205 LEU A O 1
ATOM 1599 N N . LYS A 1 206 ? 14.072 8.798 15.994 1.00 89.31 206 LYS A N 1
ATOM 1600 C CA . LYS A 1 206 ? 14.893 10.003 16.180 1.00 89.31 206 LYS A CA 1
ATOM 1601 C C . LYS A 1 206 ? 14.770 10.966 14.995 1.00 89.31 206 LYS A C 1
ATOM 1603 O O . LYS A 1 206 ? 14.696 12.176 15.204 1.00 89.31 206 LYS A O 1
ATOM 1608 N N . ALA A 1 207 ? 14.728 10.443 13.769 1.00 83.94 207 ALA A N 1
ATOM 1609 C CA . ALA A 1 207 ? 14.530 11.252 12.569 1.00 83.94 207 ALA A CA 1
ATOM 1610 C C . ALA A 1 207 ? 13.141 11.916 12.537 1.00 83.94 207 ALA A C 1
ATOM 1612 O O . ALA A 1 207 ? 13.043 13.096 12.202 1.00 83.94 207 ALA A O 1
ATOM 1613 N N . ALA A 1 208 ? 12.087 11.197 12.940 1.00 86.81 208 ALA A N 1
ATOM 1614 C CA . ALA A 1 208 ? 10.729 11.735 13.033 1.00 86.81 208 ALA A CA 1
ATOM 1615 C C . ALA A 1 208 ? 10.630 12.878 14.061 1.00 86.81 208 ALA A C 1
ATOM 1617 O O . ALA A 1 208 ? 10.082 13.938 13.752 1.00 86.81 208 ALA A O 1
ATOM 1618 N N . ARG A 1 209 ? 11.240 12.711 15.246 1.00 87.81 209 ARG A N 1
ATOM 1619 C CA . ARG A 1 209 ? 11.327 13.768 16.273 1.00 87.81 209 ARG A CA 1
ATOM 1620 C C . ARG A 1 209 ? 12.041 15.010 15.747 1.00 87.81 209 ARG A C 1
ATOM 1622 O O . ARG A 1 209 ? 11.491 16.103 15.801 1.00 87.81 209 ARG A O 1
ATOM 1629 N N . HIS A 1 210 ? 13.215 14.824 15.141 1.00 81.88 210 HIS A N 1
ATOM 1630 C CA . HIS A 1 210 ? 13.984 15.926 14.562 1.00 81.88 210 HIS A CA 1
ATOM 1631 C C . HIS A 1 210 ? 13.194 16.694 13.489 1.00 81.88 210 HIS A C 1
ATOM 1633 O O . HIS A 1 210 ? 13.245 17.920 13.445 1.00 81.88 210 HIS A O 1
ATOM 1639 N N . ARG A 1 211 ? 12.440 15.992 12.632 1.00 79.06 211 ARG A N 1
ATOM 1640 C CA . ARG A 1 211 ? 11.548 16.621 11.646 1.00 79.06 211 ARG A CA 1
ATOM 1641 C C . ARG A 1 211 ? 10.492 17.492 12.313 1.00 79.06 211 ARG A C 1
ATOM 1643 O O . ARG A 1 211 ? 10.325 18.638 11.905 1.00 79.06 211 ARG A O 1
ATOM 1650 N N . ARG A 1 212 ? 9.783 16.957 13.311 1.00 82.00 212 ARG A N 1
ATOM 1651 C CA . ARG A 1 212 ? 8.747 17.708 14.030 1.00 82.00 212 ARG A CA 1
ATOM 1652 C C . ARG A 1 212 ? 9.336 18.963 14.669 1.00 82.00 212 ARG A C 1
ATOM 1654 O O . ARG A 1 212 ? 8.782 20.044 14.506 1.00 82.00 212 ARG A O 1
ATOM 1661 N N . ASP A 1 213 ? 10.476 18.829 15.337 1.00 81.25 213 ASP A N 1
ATOM 1662 C CA . ASP A 1 213 ? 11.130 19.944 16.023 1.00 81.25 213 ASP A CA 1
ATOM 1663 C C . ASP A 1 213 ? 11.599 21.021 15.030 1.00 81.25 213 ASP A C 1
ATOM 1665 O O . ASP A 1 213 ? 11.439 22.215 15.291 1.00 81.25 213 ASP A O 1
ATOM 1669 N N . ALA A 1 214 ? 12.106 20.621 13.859 1.00 71.62 214 ALA A N 1
ATOM 1670 C CA . ALA A 1 214 ? 12.493 21.541 12.789 1.00 71.62 214 ALA A CA 1
ATOM 1671 C C . ALA A 1 214 ? 11.290 22.293 12.191 1.00 71.62 214 ALA A C 1
ATOM 1673 O O . ALA A 1 214 ? 11.375 23.500 11.965 1.00 71.62 214 ALA A O 1
ATOM 1674 N N . VAL A 1 215 ? 10.167 21.603 11.963 1.00 70.81 215 VAL A N 1
ATOM 1675 C CA . VAL A 1 215 ? 8.911 22.216 11.489 1.00 70.81 215 VAL A CA 1
ATOM 1676 C C . VAL A 1 215 ? 8.378 23.201 12.529 1.00 70.81 215 VAL A C 1
ATOM 1678 O O . VAL A 1 215 ? 8.107 24.354 12.201 1.00 70.81 215 VAL A O 1
ATOM 1681 N N . ASN A 1 216 ? 8.312 22.788 13.796 1.00 73.56 216 ASN A N 1
ATOM 1682 C CA . ASN A 1 216 ? 7.857 23.640 14.892 1.00 73.56 216 ASN A CA 1
ATOM 1683 C C . ASN A 1 216 ? 8.722 24.897 15.031 1.00 73.56 216 ASN A C 1
ATOM 1685 O O . ASN A 1 216 ? 8.182 25.988 15.178 1.00 73.56 216 ASN A O 1
ATOM 1689 N N . SER A 1 217 ? 10.046 24.755 14.914 1.00 69.31 217 SER A N 1
ATOM 1690 C CA . SER A 1 217 ? 11.000 25.870 15.009 1.00 69.31 217 SER A CA 1
ATOM 1691 C C . SER A 1 217 ? 10.849 26.891 13.869 1.00 69.31 217 SER A C 1
ATOM 1693 O O . SER A 1 217 ? 11.081 28.086 14.064 1.00 69.31 217 SER A O 1
ATOM 1695 N N . ARG A 1 218 ? 10.450 26.439 12.670 1.00 63.34 218 ARG A N 1
ATOM 1696 C CA . ARG A 1 218 ? 10.156 27.309 11.515 1.00 63.34 218 ARG A CA 1
ATOM 1697 C C . ARG A 1 218 ? 8.816 28.023 11.653 1.00 63.34 218 ARG A C 1
ATOM 1699 O O . ARG A 1 218 ? 8.717 29.200 11.326 1.00 63.34 218 ARG A O 1
ATOM 1706 N N . ASN A 1 219 ? 7.808 27.336 12.180 1.00 58.91 219 ASN A N 1
ATOM 1707 C CA . ASN A 1 219 ? 6.489 27.928 12.392 1.00 58.91 219 ASN A CA 1
ATOM 1708 C C . ASN A 1 219 ? 6.494 28.923 13.562 1.00 58.91 219 ASN A C 1
ATOM 1710 O O . ASN A 1 219 ? 5.790 29.927 13.521 1.00 58.91 219 ASN A O 1
ATOM 1714 N N . SER A 1 220 ? 7.334 28.711 14.579 1.00 57.41 220 SER A N 1
ATOM 1715 C CA . SER A 1 220 ? 7.477 29.648 15.699 1.00 57.41 220 SER A CA 1
ATOM 1716 C C . SER A 1 220 ? 8.183 30.959 15.329 1.00 57.41 220 SER A C 1
ATOM 1718 O O . SER A 1 220 ? 8.118 31.913 16.097 1.00 57.41 220 SER A O 1
ATOM 1720 N N . SER A 1 221 ? 8.840 31.049 14.163 1.00 47.81 221 SER A N 1
ATOM 1721 C CA . SER A 1 221 ? 9.562 32.259 13.734 1.00 47.81 221 SER A CA 1
ATOM 1722 C C . SER A 1 221 ? 8.686 33.295 13.003 1.00 47.81 221 SER A C 1
ATOM 1724 O O . SER A 1 221 ? 9.177 34.374 12.658 1.00 47.81 221 SER A O 1
ATOM 1726 N N . SER A 1 222 ? 7.376 33.054 12.835 1.00 40.94 222 SER A N 1
ATOM 1727 C CA . SER A 1 222 ? 6.435 34.086 12.381 1.00 40.94 222 SER A CA 1
ATOM 1728 C C . SER A 1 222 ? 6.083 35.056 13.524 1.00 40.94 222 SER A C 1
ATOM 1730 O O . SER A 1 222 ? 5.117 34.882 14.265 1.00 40.94 222 SER A O 1
ATOM 1732 N N . GLY A 1 223 ? 6.886 36.109 13.675 1.00 41.50 223 GLY A N 1
ATOM 1733 C CA . GLY A 1 223 ? 6.424 37.411 14.175 1.00 41.50 223 GLY A CA 1
ATOM 1734 C C . GLY A 1 223 ? 5.927 37.526 15.623 1.00 41.50 223 GLY A C 1
ATOM 1735 O O . GLY A 1 223 ? 5.315 38.544 15.938 1.00 41.50 223 GLY A O 1
ATOM 1736 N N . THR A 1 224 ? 6.180 36.565 16.517 1.00 36.81 224 THR A N 1
ATOM 1737 C CA . THR A 1 224 ? 5.746 36.672 17.930 1.00 36.81 224 THR A CA 1
ATOM 1738 C C . THR A 1 224 ? 6.884 36.900 18.933 1.00 36.81 224 THR A C 1
ATOM 1740 O O . THR A 1 224 ? 6.650 37.488 19.988 1.00 36.81 224 THR A O 1
ATOM 1743 N N . ASP A 1 225 ? 8.144 36.596 18.612 1.00 37.56 225 ASP A N 1
ATOM 1744 C CA . ASP A 1 225 ? 9.225 36.659 19.615 1.00 37.56 225 ASP A CA 1
ATOM 1745 C C . ASP A 1 225 ? 9.683 38.076 20.014 1.00 37.56 225 ASP A C 1
ATOM 1747 O O . ASP A 1 225 ? 10.144 38.298 21.141 1.00 37.56 225 ASP A O 1
ATOM 1751 N N . ALA A 1 226 ? 9.485 39.087 19.162 1.00 36.47 226 ALA A N 1
ATOM 1752 C CA . ALA A 1 226 ? 9.797 40.472 19.533 1.00 36.47 226 ALA A CA 1
ATOM 1753 C C . ALA A 1 226 ? 8.785 41.055 20.543 1.00 36.47 226 ALA A C 1
ATOM 1755 O O . ALA A 1 226 ? 9.156 41.885 21.375 1.00 36.47 226 ALA A O 1
ATOM 1756 N N . ALA A 1 227 ? 7.533 40.582 20.531 1.00 36.78 227 ALA A N 1
ATOM 1757 C CA . ALA A 1 227 ? 6.523 40.946 21.526 1.00 36.78 227 ALA A CA 1
ATOM 1758 C C . ALA A 1 227 ? 6.651 40.100 22.809 1.00 36.78 227 ALA A C 1
ATOM 1760 O O . ALA A 1 227 ? 6.470 40.622 23.914 1.00 36.78 227 ALA A O 1
ATOM 1761 N N . TYR A 1 228 ? 7.053 38.829 22.684 1.00 38.09 228 TYR A N 1
ATOM 1762 C CA . TYR A 1 228 ? 7.239 37.929 23.824 1.00 38.09 228 TYR A CA 1
ATOM 1763 C C . TYR A 1 228 ? 8.512 38.207 24.638 1.00 38.09 228 TYR A C 1
ATOM 1765 O O . TYR A 1 228 ? 8.502 38.010 25.854 1.00 38.09 228 TYR A O 1
ATOM 1773 N N . SER A 1 229 ? 9.593 38.731 24.044 1.00 38.44 229 SER A N 1
ATOM 1774 C CA . SER A 1 229 ? 10.812 39.048 24.813 1.00 38.44 229 SER A CA 1
ATOM 1775 C C . SER A 1 229 ? 10.644 40.273 25.728 1.00 38.44 229 SER A C 1
ATOM 1777 O O . SER A 1 229 ? 11.128 40.252 26.865 1.00 38.44 229 SER A O 1
ATOM 1779 N N . ILE A 1 230 ? 9.857 41.276 25.308 1.00 41.16 230 ILE A N 1
ATOM 1780 C CA . ILE A 1 230 ? 9.447 42.421 26.144 1.00 41.16 230 ILE A CA 1
ATOM 1781 C C . ILE A 1 230 ? 8.424 41.976 27.211 1.00 41.16 230 ILE A C 1
ATOM 1783 O O . ILE A 1 230 ? 8.418 42.507 28.324 1.00 41.16 230 ILE A O 1
ATOM 1787 N N . GLN A 1 231 ? 7.619 40.943 26.929 1.00 39.44 231 GLN A N 1
ATOM 1788 C CA . GLN A 1 231 ? 6.757 40.294 27.923 1.00 39.44 231 GLN A CA 1
ATOM 1789 C C . GLN A 1 231 ? 7.510 39.361 28.883 1.00 39.44 231 GLN A C 1
ATOM 1791 O O . GLN A 1 231 ? 7.040 39.203 30.000 1.00 39.44 231 GLN A O 1
ATOM 1796 N N . SER A 1 232 ? 8.672 38.788 28.543 1.00 38.00 232 SER A N 1
ATOM 1797 C CA . SER A 1 232 ? 9.408 37.882 29.452 1.00 38.00 232 SER A CA 1
ATOM 1798 C C . SER A 1 232 ? 10.002 38.609 30.671 1.00 38.00 232 SER A C 1
ATOM 1800 O O . SER A 1 232 ? 10.054 38.058 31.772 1.00 38.00 232 SER A O 1
ATOM 1802 N N . GLY A 1 233 ? 10.372 39.886 30.501 1.00 41.00 233 GLY A N 1
ATOM 1803 C CA . GLY A 1 233 ? 10.822 40.759 31.590 1.00 41.00 233 GLY A CA 1
ATOM 1804 C C . GLY A 1 233 ? 9.691 41.242 32.508 1.00 41.00 233 GLY A C 1
ATOM 1805 O O . GLY A 1 233 ? 9.940 41.502 33.683 1.00 41.00 233 GLY A O 1
ATOM 1806 N N . ARG A 1 234 ? 8.451 41.316 31.998 1.00 44.78 234 ARG A N 1
ATOM 1807 C CA . ARG A 1 234 ? 7.230 41.554 32.793 1.00 44.78 234 ARG A CA 1
ATOM 1808 C C . ARG A 1 234 ? 6.730 40.263 33.457 1.00 44.78 234 ARG A C 1
ATOM 1810 O O . ARG A 1 234 ? 6.546 40.257 34.666 1.00 44.78 234 ARG A O 1
ATOM 1817 N N . LYS A 1 235 ? 6.704 39.141 32.724 1.00 45.88 235 LYS A N 1
ATOM 1818 C CA . LYS A 1 235 ? 6.344 37.796 33.212 1.00 45.88 235 LYS A CA 1
ATOM 1819 C C . LYS A 1 235 ? 7.177 37.345 34.402 1.00 45.88 235 LYS A C 1
ATOM 1821 O O . LYS A 1 235 ? 6.599 36.840 35.343 1.00 45.88 235 LYS A O 1
ATOM 1826 N N . LYS A 1 236 ? 8.495 37.578 34.436 1.00 47.25 236 LYS A N 1
ATOM 1827 C CA . LYS A 1 236 ? 9.304 37.207 35.617 1.00 47.25 236 LYS A CA 1
ATOM 1828 C C . LYS A 1 236 ? 8.932 37.973 36.889 1.00 47.25 236 LYS A C 1
ATOM 1830 O O . LYS A 1 236 ? 9.181 37.471 37.978 1.00 47.25 236 LYS A O 1
ATOM 1835 N N . LYS A 1 237 ? 8.388 39.188 36.767 1.00 47.75 237 LYS A N 1
ATOM 1836 C CA . LYS A 1 237 ? 7.957 40.004 37.910 1.00 47.75 237 LYS A CA 1
ATOM 1837 C C . LYS A 1 237 ? 6.518 39.667 38.315 1.00 47.75 237 LYS A C 1
ATOM 1839 O O . LYS A 1 237 ? 6.265 39.499 39.501 1.00 47.75 237 LYS A O 1
ATOM 1844 N N . ASP A 1 238 ? 5.647 39.446 37.331 1.00 52.06 238 ASP A N 1
ATOM 1845 C CA . ASP A 1 238 ? 4.257 39.016 37.527 1.00 52.06 238 ASP A CA 1
ATOM 1846 C C . ASP A 1 238 ? 4.160 37.548 38.021 1.00 52.06 238 ASP A C 1
ATOM 1848 O O . ASP A 1 238 ? 3.295 37.227 38.826 1.00 52.06 238 ASP A O 1
ATOM 1852 N N . GLU A 1 239 ? 5.090 36.655 37.647 1.00 53.19 239 GLU A N 1
ATOM 1853 C CA . GLU A 1 239 ? 5.194 35.275 38.171 1.00 53.19 239 GLU A CA 1
ATOM 1854 C C . GLU A 1 239 ? 5.656 35.232 39.634 1.00 53.19 239 GLU A C 1
ATOM 1856 O O . GLU A 1 239 ? 5.189 34.386 40.396 1.00 53.19 239 GLU A O 1
ATOM 1861 N N . LEU A 1 240 ? 6.551 36.143 40.042 1.00 53.25 240 LEU A N 1
ATOM 1862 C CA . LEU A 1 240 ? 7.008 36.271 41.431 1.00 53.25 240 LEU A CA 1
ATOM 1863 C C . LEU A 1 240 ? 5.911 36.857 42.339 1.00 53.25 240 LEU A C 1
ATOM 1865 O O . LEU A 1 240 ? 5.721 36.359 43.451 1.00 53.25 240 LEU A O 1
ATOM 1869 N N . ASP A 1 241 ? 5.161 37.859 41.862 1.00 57.41 241 ASP A N 1
ATOM 1870 C CA . ASP A 1 241 ? 3.996 38.411 42.575 1.00 57.41 241 ASP A CA 1
ATOM 1871 C C . ASP A 1 241 ? 2.822 37.408 42.607 1.00 57.41 241 ASP A C 1
ATOM 1873 O O . ASP A 1 241 ? 2.173 37.242 43.645 1.00 57.41 241 ASP A O 1
ATOM 1877 N N . GLY A 1 242 ? 2.607 36.651 41.524 1.00 61.84 242 GLY A N 1
ATOM 1878 C CA . GLY A 1 242 ? 1.633 35.560 41.451 1.00 61.84 242 GLY A CA 1
ATOM 1879 C C . GLY A 1 242 ? 1.959 34.383 42.382 1.00 61.84 242 GLY A C 1
ATOM 1880 O O . GLY A 1 242 ? 1.071 33.870 43.062 1.00 61.84 242 GLY A O 1
ATOM 1881 N N . GLU A 1 243 ? 3.229 33.977 42.508 1.00 67.06 243 GLU A N 1
ATOM 1882 C CA . GLU A 1 243 ? 3.636 32.953 43.486 1.00 67.06 243 GLU A CA 1
ATOM 1883 C C . GLU A 1 243 ? 3.422 33.399 44.938 1.00 67.06 243 GLU A C 1
ATOM 1885 O O . GLU A 1 243 ? 3.043 32.582 45.783 1.00 67.06 243 GLU A O 1
ATOM 1890 N N . GLY A 1 244 ? 3.654 34.681 45.239 1.00 68.25 244 GLY A N 1
ATOM 1891 C CA . GLY A 1 244 ? 3.369 35.263 46.550 1.00 68.25 244 GLY A CA 1
ATOM 1892 C C . GLY A 1 244 ? 1.875 35.240 46.877 1.00 68.25 244 GLY A C 1
ATOM 1893 O O . GLY A 1 244 ? 1.489 34.800 47.963 1.00 68.25 244 GLY A O 1
ATOM 1894 N N . ALA A 1 245 ? 1.034 35.643 45.919 1.00 71.19 245 ALA A N 1
ATOM 1895 C CA . ALA A 1 245 ? -0.419 35.620 46.057 1.00 71.19 245 ALA A CA 1
ATOM 1896 C C . ALA A 1 245 ? -0.966 34.191 46.221 1.00 71.19 245 ALA A C 1
ATOM 1898 O O . ALA A 1 245 ? -1.766 33.940 47.122 1.00 71.19 245 ALA A O 1
ATOM 1899 N N . LEU A 1 246 ? -0.482 33.230 45.426 1.00 79.75 246 LEU A N 1
ATOM 1900 C CA . LEU A 1 246 ? -0.893 31.828 45.532 1.00 79.75 246 LEU A CA 1
ATOM 1901 C C . LEU A 1 246 ? -0.481 31.218 46.880 1.00 79.75 246 LEU A C 1
ATOM 1903 O O . LEU A 1 246 ? -1.296 30.571 47.533 1.00 79.75 246 LEU A O 1
ATOM 1907 N N . LYS A 1 247 ? 0.750 31.471 47.351 1.00 80.31 247 LYS A N 1
ATOM 1908 C CA . LYS A 1 247 ? 1.200 31.026 48.684 1.00 80.31 247 LYS A CA 1
ATOM 1909 C C . LYS A 1 247 ? 0.370 31.638 49.812 1.00 80.31 247 LYS A C 1
ATOM 1911 O O . LYS A 1 247 ? 0.119 30.953 50.801 1.00 80.31 247 LYS A O 1
ATOM 1916 N N . ALA A 1 248 ? -0.066 32.891 49.673 1.00 80.00 248 ALA A N 1
ATOM 1917 C CA . ALA A 1 248 ? -0.944 33.534 50.647 1.00 80.00 248 ALA A CA 1
ATOM 1918 C C . ALA A 1 248 ? -2.333 32.874 50.690 1.00 80.00 248 ALA A C 1
ATOM 1920 O O . ALA A 1 248 ? -2.835 32.601 51.779 1.00 80.00 248 ALA A O 1
ATOM 1921 N N . ILE A 1 249 ? -2.912 32.545 49.528 1.00 82.81 249 ILE A N 1
ATOM 1922 C CA . ILE A 1 249 ? -4.186 31.813 49.434 1.00 82.81 249 ILE A CA 1
ATOM 1923 C C . ILE A 1 249 ? -4.042 30.409 50.049 1.00 82.81 249 ILE A C 1
ATOM 1925 O O . ILE A 1 249 ? -4.854 30.017 50.887 1.00 82.81 249 ILE A O 1
ATOM 1929 N N . VAL A 1 250 ? -2.967 29.681 49.718 1.00 84.25 250 VAL A N 1
ATOM 1930 C CA . VAL A 1 250 ? -2.672 28.345 50.274 1.00 84.25 250 VAL A CA 1
ATOM 1931 C C . VAL A 1 250 ? -2.493 28.384 51.796 1.00 84.25 250 VAL A C 1
ATOM 1933 O O . VAL A 1 250 ? -2.965 27.486 52.485 1.00 84.25 250 VAL A O 1
ATOM 1936 N N . ALA A 1 251 ? -1.845 29.418 52.342 1.00 82.75 251 ALA A N 1
ATOM 1937 C CA . ALA A 1 251 ? -1.580 29.529 53.779 1.00 82.75 251 ALA A CA 1
ATOM 1938 C C . ALA A 1 251 ? -2.841 29.769 54.630 1.00 82.75 251 ALA A C 1
ATOM 1940 O O . ALA A 1 251 ? -2.850 29.430 55.814 1.00 82.75 251 ALA A O 1
ATOM 1941 N N . VAL A 1 252 ? -3.882 30.372 54.048 1.00 85.00 252 VAL A N 1
ATOM 1942 C CA . VAL A 1 252 ? -5.145 30.696 54.736 1.00 85.00 252 VAL A CA 1
ATOM 1943 C C . VAL A 1 252 ? -6.226 29.639 54.472 1.00 85.00 252 VAL A C 1
ATOM 1945 O O . VAL A 1 252 ? -7.200 29.556 55.219 1.00 85.00 252 VAL A O 1
ATOM 1948 N N . CYS A 1 253 ? -6.055 28.810 53.441 1.00 87.06 253 CYS A N 1
ATOM 1949 C CA . CYS A 1 253 ? -6.984 27.741 53.103 1.00 87.06 253 CYS A CA 1
ATOM 1950 C C . CYS A 1 253 ? -6.847 26.553 54.071 1.00 87.06 253 CYS A C 1
ATOM 1952 O O . CYS A 1 253 ? -5.762 25.996 54.245 1.00 87.06 253 CYS A O 1
ATOM 1954 N N . ASP A 1 254 ? -7.958 26.125 54.678 1.00 87.62 254 ASP A N 1
ATOM 1955 C CA . ASP A 1 254 ? -8.039 24.817 55.325 1.00 87.62 254 ASP A CA 1
ATOM 1956 C C . ASP A 1 254 ? -8.421 23.760 54.277 1.00 87.62 254 ASP A C 1
ATOM 1958 O O . ASP A 1 254 ? -9.588 23.700 53.881 1.00 87.62 254 ASP A O 1
ATOM 1962 N N . PRO A 1 255 ? -7.490 22.877 53.863 1.00 85.44 255 PRO A N 1
ATOM 1963 C CA . PRO A 1 255 ? -7.777 21.858 52.858 1.00 85.44 255 PRO A CA 1
ATOM 1964 C C . PRO A 1 255 ? -8.893 20.892 53.298 1.00 85.44 255 PRO A C 1
ATOM 1966 O O . PRO A 1 255 ? -9.516 20.239 52.474 1.00 85.44 255 PRO A O 1
ATOM 1969 N N . THR A 1 256 ? -9.193 20.778 54.593 1.00 88.56 256 THR A N 1
ATOM 1970 C CA . THR A 1 256 ? -10.221 19.840 55.078 1.00 88.56 256 THR A CA 1
ATOM 1971 C C . THR A 1 256 ? -11.647 20.395 55.079 1.00 88.56 256 THR A C 1
ATOM 1973 O O . THR A 1 256 ? -12.545 19.723 55.581 1.00 88.56 256 THR A O 1
ATOM 1976 N N . SER A 1 257 ? -11.863 21.597 54.536 1.00 91.12 257 SER A N 1
ATOM 1977 C CA . SER A 1 257 ? -13.162 22.275 54.506 1.00 91.12 257 SER A CA 1
ATOM 1978 C C . SER A 1 257 ? -13.549 22.676 53.084 1.00 91.12 257 SER A C 1
ATOM 1980 O O . SER A 1 257 ? -12.864 23.490 52.465 1.00 91.12 257 SER A O 1
ATOM 1982 N N . ALA A 1 258 ? -14.683 22.169 52.594 1.00 89.44 258 ALA A N 1
ATOM 1983 C CA . ALA A 1 258 ? -15.204 22.475 51.259 1.00 89.44 258 ALA A CA 1
ATOM 1984 C C . ALA A 1 258 ? -15.415 23.983 51.044 1.00 89.44 258 ALA A C 1
ATOM 1986 O O . ALA A 1 258 ? -14.902 24.551 50.088 1.00 89.44 258 ALA A O 1
ATOM 1987 N N . ALA A 1 259 ? -16.031 24.671 52.011 1.00 88.75 259 ALA A N 1
ATOM 1988 C CA . ALA A 1 259 ? -16.230 26.122 51.954 1.00 88.75 259 ALA A CA 1
ATOM 1989 C C . ALA A 1 259 ? -14.906 26.912 51.927 1.00 88.75 259 ALA A C 1
ATOM 1991 O O . ALA A 1 259 ? -14.837 28.006 51.367 1.00 88.75 259 ALA A O 1
ATOM 1992 N N . SER A 1 260 ? -13.844 26.372 52.540 1.00 90.06 260 SER A N 1
ATOM 1993 C CA . SER A 1 260 ? -12.513 26.980 52.469 1.00 90.06 260 SER A CA 1
ATOM 1994 C C . SER A 1 260 ? -11.831 26.728 51.123 1.00 90.06 260 SER A C 1
ATOM 1996 O O . SER A 1 260 ? -11.056 27.583 50.692 1.00 90.06 260 SER A O 1
ATOM 1998 N N . LEU A 1 261 ? -12.094 25.586 50.477 1.00 89.50 261 LEU A N 1
ATOM 1999 C CA . LEU A 1 261 ? -11.639 25.301 49.116 1.00 89.50 261 LEU A CA 1
ATOM 2000 C C . LEU A 1 261 ? -12.366 26.193 48.109 1.00 89.50 261 LEU A C 1
ATOM 2002 O O . LEU A 1 261 ? -11.696 26.861 47.333 1.00 89.50 261 LEU A O 1
ATOM 2006 N N . ASP A 1 262 ? -13.694 26.296 48.187 1.00 88.69 262 ASP A N 1
ATOM 2007 C CA . ASP A 1 262 ? -14.506 27.145 47.303 1.00 88.69 262 ASP A CA 1
ATOM 2008 C C . ASP A 1 262 ? -14.053 28.603 47.356 1.00 88.69 262 ASP A C 1
ATOM 2010 O O . ASP A 1 262 ? -13.793 29.234 46.331 1.00 88.69 262 ASP A O 1
ATOM 2014 N N . LYS A 1 263 ? -13.849 29.126 48.571 1.00 87.81 263 LYS A N 1
ATOM 2015 C CA . LYS A 1 263 ? -13.317 30.476 48.751 1.00 87.81 263 LYS A CA 1
ATOM 2016 C C . LYS A 1 263 ? -11.927 30.628 48.130 1.00 87.81 263 LYS A C 1
ATOM 2018 O O . LYS A 1 263 ? -11.685 31.605 47.433 1.00 87.81 263 LYS A O 1
ATOM 2023 N N . ALA A 1 264 ? -11.027 29.669 48.346 1.00 86.50 264 ALA A N 1
ATOM 2024 C CA . ALA A 1 264 ? -9.681 29.719 47.781 1.00 86.50 264 ALA A CA 1
ATOM 2025 C C . ALA A 1 264 ? -9.688 29.632 46.242 1.00 86.50 264 ALA A C 1
ATOM 2027 O O . ALA A 1 264 ? -8.896 30.308 45.588 1.00 86.50 264 ALA A O 1
ATOM 2028 N N . ILE A 1 265 ? -10.599 28.844 45.662 1.00 87.12 265 ILE A N 1
ATOM 2029 C CA . ILE A 1 265 ? -10.794 28.730 44.213 1.00 87.12 265 ILE A CA 1
ATOM 2030 C C . ILE A 1 265 ? -11.337 30.045 43.645 1.00 87.12 265 ILE A C 1
ATOM 2032 O O . ILE A 1 265 ? -10.789 30.546 42.664 1.00 87.12 265 ILE A O 1
ATOM 2036 N N . SER A 1 266 ? -12.349 30.640 44.282 1.00 85.56 266 SER A N 1
ATOM 2037 C CA . SER A 1 266 ? -12.896 31.945 43.895 1.00 85.56 266 SER A CA 1
ATOM 2038 C C . SER A 1 266 ? -11.847 33.058 44.005 1.00 85.56 266 SER A C 1
ATOM 2040 O O . SER A 1 266 ? -11.705 33.860 43.083 1.00 85.56 266 SER A O 1
ATOM 2042 N N . ASP A 1 267 ? -11.070 33.090 45.092 1.00 84.06 267 ASP A N 1
ATOM 2043 C CA . ASP A 1 267 ? -10.002 34.075 45.310 1.00 84.06 267 ASP A CA 1
ATOM 2044 C C . ASP A 1 267 ? -8.876 33.923 44.267 1.00 84.06 267 ASP A C 1
ATOM 2046 O O . ASP A 1 267 ? -8.299 34.916 43.822 1.00 84.06 267 ASP A O 1
ATOM 2050 N N . ALA A 1 268 ? -8.580 32.693 43.829 1.00 81.81 268 ALA A N 1
ATOM 2051 C CA . ALA A 1 268 ? -7.601 32.425 42.776 1.00 81.81 268 ALA A CA 1
ATOM 2052 C C . ALA A 1 268 ? -8.124 32.742 41.362 1.00 81.81 268 ALA A C 1
ATOM 2054 O O . ALA A 1 268 ? -7.343 33.169 40.511 1.00 81.81 268 ALA A O 1
ATOM 2055 N N . ARG A 1 269 ? -9.425 32.547 41.101 1.00 79.25 269 ARG A N 1
ATOM 2056 C CA . ARG A 1 269 ? -10.085 32.909 39.830 1.00 79.25 269 ARG A CA 1
ATOM 2057 C C . ARG A 1 269 ? -10.253 34.424 39.680 1.00 79.25 269 ARG A C 1
ATOM 2059 O O . ARG A 1 269 ? -10.129 34.932 38.574 1.00 79.25 269 ARG A O 1
ATOM 2066 N N . GLY A 1 270 ? -10.506 35.137 40.779 1.00 73.38 270 GLY A N 1
ATOM 2067 C CA . GLY A 1 270 ? -10.688 36.593 40.806 1.00 73.38 270 GLY A CA 1
ATOM 2068 C C . GLY A 1 270 ? -9.395 37.415 40.844 1.00 73.38 270 GLY A C 1
ATOM 2069 O O . GLY A 1 270 ? -9.461 38.632 40.997 1.00 73.38 270 GLY A O 1
ATOM 2070 N N . ASN A 1 271 ? -8.223 36.778 40.754 1.00 73.19 271 ASN A N 1
ATOM 2071 C CA . ASN A 1 271 ? -6.933 37.457 40.810 1.00 73.19 271 ASN A CA 1
ATOM 2072 C C . ASN A 1 271 ? -6.330 37.615 39.407 1.00 73.19 271 ASN A C 1
ATOM 2074 O O . ASN A 1 271 ? -5.770 36.669 38.853 1.00 73.19 271 ASN A O 1
ATOM 2078 N N . ASP A 1 272 ? -6.385 38.842 38.881 1.00 60.62 272 ASP A N 1
ATOM 2079 C CA . ASP A 1 272 ? -5.882 39.224 37.550 1.00 60.62 272 ASP A CA 1
ATOM 2080 C C . ASP A 1 272 ? -4.373 38.958 37.338 1.00 60.62 272 ASP A C 1
ATOM 2082 O O . ASP A 1 272 ? -3.890 38.991 36.206 1.00 60.62 272 ASP A O 1
ATOM 2086 N N . GLY A 1 273 ? -3.607 38.714 38.412 1.00 61.41 273 GLY A N 1
ATOM 2087 C CA . GLY A 1 273 ? -2.162 38.462 38.371 1.00 61.41 273 GLY A CA 1
ATOM 2088 C C . GLY A 1 273 ? -1.751 36.991 38.227 1.00 61.41 273 GLY A C 1
ATOM 2089 O O . GLY A 1 273 ? -0.555 36.707 38.154 1.00 61.41 273 GLY A O 1
ATOM 2090 N N . LEU A 1 274 ? -2.695 36.044 38.214 1.00 63.88 274 LEU A N 1
ATOM 2091 C CA . LEU A 1 274 ? -2.400 34.609 38.157 1.00 63.88 274 LEU A CA 1
ATOM 2092 C C . LEU A 1 274 ? -2.665 34.008 36.740 1.00 63.88 274 LEU A C 1
ATOM 2094 O O . LEU A 1 274 ? -3.661 34.368 36.116 1.00 63.88 274 LEU A O 1
ATOM 2098 N N . PRO A 1 275 ? -1.820 33.092 36.205 1.00 57.97 275 PRO A N 1
ATOM 2099 C CA . PRO A 1 275 ? -1.920 32.560 34.827 1.00 57.97 275 PRO A CA 1
ATOM 2100 C C . PRO A 1 275 ? -3.214 31.799 34.452 1.00 57.97 275 PRO A C 1
ATOM 2102 O O . PRO A 1 275 ? -4.049 31.472 35.281 1.00 57.97 275 PRO A O 1
ATOM 2105 N N . PHE A 1 276 ? -3.366 31.436 33.174 1.00 49.19 276 PHE A N 1
ATOM 2106 C CA . PHE A 1 276 ? -4.525 30.693 32.650 1.00 49.19 276 PHE A CA 1
ATOM 2107 C C . PHE A 1 276 ? -4.458 29.185 33.015 1.00 49.19 276 PHE A C 1
ATOM 2109 O O . PHE A 1 276 ? -4.171 28.388 32.135 1.00 49.19 276 PHE A O 1
ATOM 2116 N N . ASP A 1 277 ? -4.586 28.822 34.308 1.00 64.38 277 ASP A N 1
ATOM 2117 C CA . ASP A 1 277 ? -4.972 27.495 34.888 1.00 64.38 277 ASP A CA 1
ATOM 2118 C C . ASP A 1 277 ? -4.731 27.458 36.429 1.00 64.38 277 ASP A C 1
ATOM 2120 O O . ASP A 1 277 ? -3.997 26.630 36.982 1.00 64.38 277 ASP A O 1
ATOM 2124 N N . ASN A 1 278 ? -5.269 28.438 37.166 1.00 73.94 278 ASN A N 1
ATOM 2125 C CA . ASN A 1 278 ? -4.915 28.640 38.585 1.00 73.94 278 ASN A CA 1
ATOM 2126 C C . ASN A 1 278 ? -5.541 27.629 39.542 1.00 73.94 278 ASN A C 1
ATOM 2128 O O . ASN A 1 278 ? -4.974 27.352 40.600 1.00 73.94 278 ASN A O 1
ATOM 2132 N N . THR A 1 279 ? -6.704 27.082 39.191 1.00 77.56 279 THR A N 1
ATOM 2133 C CA . THR A 1 279 ? -7.461 26.185 40.067 1.00 77.56 279 THR A CA 1
ATOM 2134 C C . THR A 1 279 ? -6.728 24.858 40.265 1.00 77.56 279 THR A C 1
ATOM 2136 O O . THR A 1 279 ? -6.559 24.430 41.408 1.00 77.56 279 THR A O 1
ATOM 2139 N N . LYS A 1 280 ? -6.210 24.242 39.192 1.00 82.00 280 LYS A N 1
ATOM 2140 C CA . LYS A 1 280 ? -5.437 22.996 39.300 1.00 82.00 280 LYS A CA 1
ATOM 2141 C C . LYS A 1 280 ? -4.148 23.205 40.093 1.00 82.00 280 LYS A C 1
ATOM 2143 O O . LYS A 1 280 ? -3.877 22.476 41.045 1.00 82.00 280 LYS A O 1
ATOM 2148 N N . ARG A 1 281 ? -3.403 24.268 39.773 1.00 81.25 281 ARG A N 1
ATOM 2149 C CA . ARG A 1 281 ? -2.144 24.609 40.454 1.00 81.25 281 ARG A CA 1
ATOM 2150 C C . ARG A 1 281 ? -2.335 24.883 41.951 1.00 81.25 281 ARG A C 1
ATOM 2152 O O . ARG A 1 281 ? -1.527 24.427 42.756 1.00 81.25 281 ARG A O 1
ATOM 2159 N N . LEU A 1 282 ? -3.401 25.593 42.333 1.00 86.06 282 LEU A N 1
ATOM 2160 C CA . LEU A 1 282 ? -3.771 25.814 43.735 1.00 86.06 282 LEU A CA 1
ATOM 2161 C C . LEU A 1 282 ? -4.002 24.486 44.471 1.00 86.06 282 LEU A C 1
ATOM 2163 O O . LEU A 1 282 ? -3.460 24.277 45.557 1.00 86.06 282 LEU A O 1
ATOM 2167 N N . LEU A 1 283 ? -4.795 23.590 43.881 1.00 87.75 283 LEU A N 1
ATOM 2168 C CA . LEU A 1 283 ? -5.157 22.310 44.490 1.00 87.75 283 LEU A CA 1
ATOM 2169 C C . LEU A 1 283 ? -3.953 21.365 44.596 1.00 87.75 283 LEU A C 1
ATOM 2171 O O . LEU A 1 283 ? -3.840 20.645 45.588 1.00 87.75 283 LEU A O 1
ATOM 2175 N N . ASP A 1 284 ? -3.026 21.414 43.639 1.00 86.69 284 ASP A N 1
ATOM 2176 C CA . ASP A 1 284 ? -1.762 20.676 43.694 1.00 86.69 284 ASP A CA 1
ATOM 2177 C C . ASP A 1 284 ? -0.838 21.167 44.819 1.00 86.69 284 ASP A C 1
ATOM 2179 O O . ASP A 1 284 ? -0.209 20.363 45.512 1.00 86.69 284 ASP A O 1
ATOM 2183 N N . GLU A 1 285 ? -0.761 22.480 45.049 1.00 85.50 285 GLU A N 1
ATOM 2184 C CA . GLU A 1 285 ? -0.006 23.028 46.181 1.00 85.50 285 GLU A CA 1
ATOM 2185 C C . GLU A 1 285 ? -0.671 22.682 47.523 1.00 85.50 285 GLU A C 1
ATOM 2187 O O . GLU A 1 285 ? 0.009 22.239 48.453 1.00 85.50 285 GLU A O 1
ATOM 2192 N N . LEU A 1 286 ? -2.003 22.768 47.618 1.00 88.06 286 LEU A N 1
ATOM 2193 C CA . LEU A 1 286 ? -2.747 22.327 48.806 1.00 88.06 286 LEU A CA 1
ATOM 2194 C C . LEU A 1 286 ? -2.541 20.836 49.090 1.00 88.06 286 LEU A C 1
ATOM 2196 O O . LEU A 1 286 ? -2.352 20.445 50.245 1.00 88.06 286 LEU A O 1
ATOM 2200 N N . ARG A 1 287 ? -2.493 20.003 48.046 1.00 89.56 287 ARG A N 1
ATOM 2201 C CA . ARG A 1 287 ? -2.172 18.577 48.150 1.00 89.56 287 ARG A CA 1
ATOM 2202 C C . ARG A 1 287 ? -0.781 18.343 48.735 1.00 89.56 287 ARG A C 1
ATOM 2204 O O . ARG A 1 287 ? -0.645 17.513 49.635 1.00 89.56 287 ARG A O 1
ATOM 2211 N N . LYS A 1 288 ? 0.245 19.060 48.260 1.00 86.38 288 LYS A N 1
ATOM 2212 C CA . LYS A 1 288 ? 1.631 18.927 48.756 1.00 86.38 288 LYS A CA 1
ATOM 2213 C C . LYS A 1 288 ? 1.752 19.284 50.238 1.00 86.38 288 LYS A C 1
ATOM 2215 O O . LYS A 1 288 ? 2.509 18.639 50.961 1.00 86.38 288 LYS A O 1
ATOM 2220 N N . VAL A 1 289 ? 0.999 20.288 50.690 1.00 85.56 289 VAL A N 1
ATOM 2221 C CA . VAL A 1 289 ? 1.020 20.775 52.081 1.00 85.56 289 VAL A CA 1
ATOM 2222 C C . VAL A 1 289 ? 0.058 19.983 52.990 1.00 85.56 289 VAL A C 1
ATOM 2224 O O . VAL A 1 289 ? 0.141 20.080 54.215 1.00 85.56 289 VAL A O 1
ATOM 2227 N N . CYS A 1 290 ? -0.821 19.144 52.427 1.00 85.44 290 CYS A N 1
ATOM 2228 C CA . CYS A 1 290 ? -1.819 18.382 53.178 1.00 85.44 290 CYS A CA 1
ATOM 2229 C C . CYS A 1 290 ? -1.175 17.327 54.111 1.00 85.44 290 CYS A C 1
ATOM 2231 O O . CYS A 1 290 ? -0.532 16.377 53.642 1.00 85.44 290 CYS A O 1
ATOM 2233 N N . PRO A 1 291 ? -1.372 17.427 55.444 1.00 85.88 291 PRO A N 1
ATOM 2234 C CA . PRO A 1 291 ? -0.809 16.472 56.393 1.00 85.88 291 PRO A CA 1
ATOM 2235 C C . PRO A 1 291 ? -1.329 15.048 56.177 1.00 85.88 291 PRO A C 1
ATOM 2237 O O . PRO A 1 291 ? -2.509 14.843 55.895 1.00 85.88 291 PRO A O 1
ATOM 2240 N N . TYR A 1 292 ? -0.480 14.047 56.430 1.00 83.38 292 TYR A N 1
ATOM 2241 C CA . TYR A 1 292 ? -0.796 12.624 56.225 1.00 83.38 292 TYR A CA 1
ATOM 2242 C C . TYR A 1 292 ? -2.146 12.185 56.833 1.00 83.38 292 TYR A C 1
ATOM 2244 O O . TYR A 1 292 ? -2.924 11.496 56.180 1.00 83.38 292 TYR A O 1
ATOM 2252 N N . GLN A 1 293 ? -2.464 12.641 58.050 1.00 85.06 293 GLN A N 1
ATOM 2253 C CA . GLN A 1 293 ? -3.706 12.304 58.768 1.00 85.06 293 GLN A CA 1
ATOM 2254 C C . GLN A 1 293 ? -4.964 13.000 58.213 1.00 85.06 293 GLN A C 1
ATOM 2256 O O . GLN A 1 293 ? -6.081 12.608 58.540 1.00 85.06 293 GLN A O 1
ATOM 2261 N N . LYS A 1 294 ? -4.800 14.051 57.400 1.00 88.31 294 LYS A N 1
ATOM 2262 C CA . LYS A 1 294 ? -5.889 14.875 56.851 1.00 88.31 294 LYS A CA 1
ATOM 2263 C C . LYS A 1 294 ? -6.245 14.529 55.401 1.00 88.31 294 LYS A C 1
ATOM 2265 O O . LYS A 1 294 ? -7.243 15.031 54.898 1.00 88.31 294 LYS A O 1
ATOM 2270 N N . ARG A 1 295 ? -5.484 13.642 54.752 1.00 90.38 295 ARG A N 1
ATOM 2271 C CA . ARG A 1 295 ? -5.620 13.299 53.325 1.00 90.38 295 ARG A CA 1
ATOM 2272 C C . ARG A 1 295 ? -7.023 12.847 52.915 1.00 90.38 295 ARG A C 1
ATOM 2274 O O . ARG A 1 295 ? -7.534 13.340 51.922 1.00 90.38 295 ARG A O 1
ATOM 2281 N N . VAL A 1 296 ? -7.669 11.967 53.686 1.00 89.56 296 VAL A N 1
ATOM 2282 C CA . VAL A 1 296 ? -9.046 11.525 53.379 1.00 89.56 296 VAL A CA 1
ATOM 2283 C C . VAL A 1 296 ? -10.032 12.686 53.494 1.00 89.56 296 VAL A C 1
ATOM 2285 O O . VAL A 1 296 ? -10.820 12.893 52.585 1.00 89.56 296 VAL A O 1
ATOM 2288 N N . LYS A 1 297 ? -9.929 13.502 54.550 1.00 90.69 297 LYS A N 1
ATOM 2289 C CA . LYS A 1 297 ? -10.793 14.679 54.738 1.00 90.69 297 LYS A CA 1
ATOM 2290 C C . LYS A 1 297 ? -10.607 15.740 53.654 1.00 90.69 297 LYS A C 1
ATOM 2292 O O . LYS A 1 297 ? -11.554 16.435 53.323 1.00 90.69 297 LYS A O 1
ATOM 2297 N N . PHE A 1 298 ? -9.399 15.869 53.107 1.00 92.62 298 PHE A N 1
ATOM 2298 C CA . PHE A 1 298 ? -9.149 16.722 51.945 1.00 92.62 298 PHE A CA 1
ATOM 2299 C C . PHE A 1 298 ? -9.885 16.203 50.707 1.00 92.62 298 PHE A C 1
ATOM 2301 O O . PHE A 1 298 ? -10.562 16.974 50.042 1.00 92.62 298 PHE A O 1
ATOM 2308 N N . LEU A 1 299 ? -9.817 14.896 50.432 1.00 92.44 299 LEU A N 1
ATOM 2309 C CA . LEU A 1 299 ? -10.560 14.292 49.320 1.00 92.44 299 LEU A CA 1
ATOM 2310 C C . LEU A 1 299 ? -12.080 14.406 49.513 1.00 92.44 299 LEU A C 1
ATOM 2312 O O . LEU A 1 299 ? -12.790 14.677 48.551 1.00 92.44 299 LEU A O 1
ATOM 2316 N N . GLU A 1 300 ? -12.580 14.257 50.745 1.00 93.50 300 GLU A N 1
ATOM 2317 C CA . GLU A 1 300 ? -13.990 14.519 51.064 1.00 93.50 300 GLU A CA 1
ATOM 2318 C C . GLU A 1 300 ? -14.361 15.978 50.764 1.00 93.50 300 GLU A C 1
ATOM 2320 O O . GLU A 1 300 ? -15.359 16.218 50.097 1.00 93.50 300 GLU A O 1
ATOM 2325 N N . ALA A 1 301 ? -13.535 16.946 51.175 1.00 91.75 301 ALA A N 1
ATOM 2326 C CA . ALA A 1 301 ? -13.770 18.364 50.904 1.00 91.75 301 ALA A CA 1
ATOM 2327 C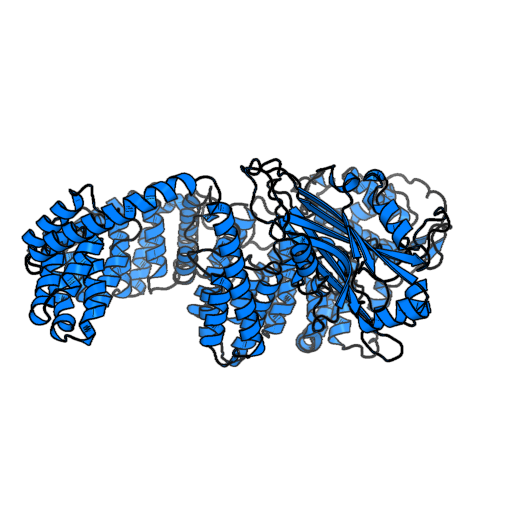 C . ALA A 1 301 ? -13.749 18.700 49.400 1.00 91.75 301 ALA A C 1
ATOM 2329 O O . ALA A 1 301 ? -14.519 19.551 48.963 1.00 91.75 301 ALA A O 1
ATOM 2330 N N . VAL A 1 302 ? -12.921 18.013 48.601 1.00 92.56 302 VAL A N 1
ATOM 2331 C CA . VAL A 1 302 ? -12.933 18.120 47.129 1.00 92.56 302 VAL A CA 1
ATOM 2332 C C . VAL A 1 302 ? -14.258 17.615 46.549 1.00 92.56 302 VAL A C 1
ATOM 2334 O O . VAL A 1 302 ? -14.798 18.254 45.653 1.00 92.56 302 VAL A O 1
ATOM 2337 N N . CYS A 1 303 ? -14.817 16.521 47.079 1.00 92.56 303 CYS A N 1
ATOM 2338 C CA . CYS A 1 303 ? -16.121 16.001 46.641 1.00 92.56 303 CYS A CA 1
ATOM 2339 C C . CYS A 1 303 ? -17.286 16.955 46.967 1.00 92.56 303 CYS A C 1
ATOM 2341 O O . CYS A 1 303 ? -18.298 16.948 46.274 1.00 92.56 303 CYS A O 1
ATOM 2343 N N . GLU A 1 304 ? -17.157 17.744 48.036 1.00 93.56 304 GLU A N 1
ATOM 2344 C CA . GLU A 1 304 ? -18.196 18.648 48.551 1.00 93.56 304 GLU A CA 1
ATOM 2345 C C . GLU A 1 304 ? -18.126 20.080 47.992 1.00 93.56 304 GLU A C 1
ATOM 2347 O O . GLU A 1 304 ? -19.053 20.861 48.195 1.00 93.56 304 GLU A O 1
ATOM 2352 N N . SER A 1 305 ? -17.021 20.446 47.338 1.00 91.88 305 SER A N 1
ATOM 2353 C CA . SER A 1 305 ? -16.741 21.801 46.846 1.00 91.88 305 SER A CA 1
ATOM 2354 C C . SER A 1 305 ? -17.737 22.226 45.767 1.00 91.88 305 SER A C 1
ATOM 2356 O O . SER A 1 305 ? -17.852 21.562 44.745 1.00 91.88 305 SER A O 1
ATOM 2358 N N . ALA A 1 306 ? -18.434 23.349 45.942 1.00 87.62 306 ALA A N 1
ATOM 2359 C CA . ALA A 1 306 ? -19.382 23.853 44.947 1.00 87.62 306 ALA A CA 1
ATOM 2360 C C . ALA A 1 306 ? -18.698 24.401 43.676 1.00 87.62 306 ALA A C 1
ATOM 2362 O O . ALA A 1 306 ? -19.292 24.353 42.603 1.00 87.62 306 ALA A O 1
ATOM 2363 N N . GLU A 1 307 ? -17.455 24.884 43.778 1.00 87.88 307 GLU A N 1
ATOM 2364 C CA . GLU A 1 307 ? -16.710 25.522 42.676 1.00 87.88 307 GLU A CA 1
ATOM 2365 C C . GLU A 1 307 ? -16.077 24.539 41.669 1.00 87.88 307 GLU A C 1
ATOM 2367 O O . GLU A 1 307 ? -15.595 24.960 40.605 1.00 87.88 307 GLU A O 1
ATOM 2372 N N . LEU A 1 308 ? -16.041 23.246 42.009 1.00 88.50 308 LEU A N 1
ATOM 2373 C CA . LEU A 1 308 ? -15.501 22.171 41.175 1.00 88.50 308 LEU A CA 1
ATOM 2374 C C . LEU A 1 308 ? -16.642 21.408 40.500 1.00 88.50 308 LEU A C 1
ATOM 2376 O O . LEU A 1 308 ? -17.562 20.963 41.175 1.00 88.50 308 LEU A O 1
ATOM 2380 N N . GLN A 1 309 ? -16.576 21.222 39.185 1.00 87.50 309 GLN A N 1
ATOM 2381 C CA . GLN A 1 309 ? -17.510 20.343 38.473 1.00 87.50 309 GLN A CA 1
ATOM 2382 C C . GLN A 1 309 ? -17.188 18.869 38.749 1.00 87.50 309 GLN A C 1
ATOM 2384 O O . GLN A 1 309 ? -16.066 18.535 39.147 1.00 87.50 309 GLN A O 1
ATOM 2389 N N . PHE A 1 310 ? -18.171 17.989 38.558 1.00 89.06 310 PHE A N 1
ATOM 2390 C CA . PHE A 1 310 ? -18.058 16.554 38.826 1.00 89.06 310 PHE A CA 1
ATOM 2391 C C . PHE A 1 310 ? -16.832 15.892 38.184 1.00 89.06 310 PHE A C 1
ATOM 2393 O O . PHE A 1 310 ? -16.106 15.162 38.861 1.00 89.06 310 PHE A O 1
ATOM 2400 N N . ASP A 1 311 ? -16.582 16.147 36.899 1.00 84.75 311 ASP A N 1
ATOM 2401 C CA . ASP A 1 311 ? -15.470 15.565 36.143 1.00 84.75 311 ASP A CA 1
ATOM 2402 C C . ASP A 1 311 ? -14.110 15.995 36.707 1.00 84.75 311 ASP A C 1
ATOM 2404 O O . ASP A 1 311 ? -13.245 15.153 36.963 1.00 84.75 311 ASP A O 1
ATOM 2408 N N . PHE A 1 312 ? -13.955 17.286 36.996 1.00 87.00 312 PHE A N 1
ATOM 2409 C CA . PHE A 1 312 ? -12.730 17.846 37.546 1.00 87.00 312 PHE A CA 1
ATOM 2410 C C . PHE A 1 312 ? -12.495 17.404 38.999 1.00 87.00 312 PHE A C 1
ATOM 2412 O O . PHE A 1 312 ? -11.370 17.069 39.376 1.00 87.00 312 PHE A O 1
ATOM 2419 N N . ALA A 1 313 ? -13.550 17.322 39.818 1.00 90.44 313 ALA A N 1
ATOM 2420 C CA . ALA A 1 313 ? -13.467 16.768 41.168 1.00 90.44 313 ALA A CA 1
ATOM 2421 C C . ALA A 1 313 ? -13.061 15.283 41.145 1.00 90.44 313 ALA A C 1
ATOM 2423 O O . ALA A 1 313 ? -12.185 14.869 41.909 1.00 90.44 313 ALA A O 1
ATOM 2424 N N . LEU A 1 314 ? -13.647 14.488 40.243 1.00 90.12 314 LEU A N 1
ATOM 2425 C CA . LEU A 1 314 ? -13.308 13.077 40.068 1.00 90.12 314 LEU A CA 1
ATOM 2426 C C . LEU A 1 314 ? -11.868 12.888 39.567 1.00 90.12 314 LEU A C 1
ATOM 2428 O O . LEU A 1 314 ? -11.173 11.998 40.061 1.00 90.12 314 LEU A O 1
ATOM 2432 N N . ASP A 1 315 ? -11.391 13.735 38.650 1.00 89.06 315 ASP A N 1
ATOM 2433 C CA . ASP A 1 315 ? -9.996 13.745 38.190 1.00 89.06 315 ASP A CA 1
ATOM 2434 C C . ASP A 1 315 ? -9.019 13.950 39.348 1.00 89.06 315 ASP A C 1
ATOM 2436 O O . ASP A 1 315 ? -8.093 13.153 39.521 1.00 89.06 315 ASP A O 1
ATOM 2440 N N . LEU A 1 316 ? -9.269 14.960 40.184 1.00 90.31 316 LEU A N 1
ATOM 2441 C CA . LEU A 1 316 ? -8.450 15.251 41.360 1.00 90.31 316 LEU A CA 1
ATOM 2442 C C . LEU A 1 316 ? -8.484 14.100 42.367 1.00 90.31 316 LEU A C 1
ATOM 2444 O O . LEU A 1 316 ? -7.439 13.687 42.871 1.00 90.31 316 LEU A O 1
ATOM 2448 N N . VAL A 1 317 ? -9.667 13.542 42.647 1.00 90.75 317 VAL A N 1
ATOM 2449 C CA . VAL A 1 317 ? -9.799 12.390 43.550 1.00 90.75 317 VAL A CA 1
ATOM 2450 C C . VAL A 1 317 ? -9.004 11.200 43.021 1.00 90.75 317 VAL A C 1
ATOM 2452 O O . VAL A 1 317 ? -8.245 10.593 43.780 1.00 90.75 317 VAL A O 1
ATOM 2455 N N . PHE A 1 318 ? -9.123 10.888 41.730 1.00 88.69 318 PHE A N 1
ATOM 2456 C CA . PHE A 1 318 ? -8.427 9.767 41.106 1.00 88.69 318 PHE A CA 1
ATOM 2457 C C . PHE A 1 318 ? -6.902 9.957 41.133 1.00 88.69 318 PHE A C 1
ATOM 2459 O O . PHE A 1 318 ? -6.175 9.064 41.579 1.00 88.69 318 PHE A O 1
ATOM 2466 N N . GLU A 1 319 ? -6.413 11.126 40.710 1.00 89.94 319 GLU A N 1
ATOM 2467 C CA . GLU A 1 319 ? -4.987 11.472 40.690 1.00 89.94 319 GLU A CA 1
ATOM 2468 C C . GLU A 1 319 ? -4.385 11.414 42.101 1.00 89.94 319 GLU A C 1
ATOM 2470 O O . GLU A 1 319 ? -3.382 10.739 42.350 1.00 89.94 319 GLU A O 1
ATOM 2475 N N . TYR A 1 320 ? -5.041 12.047 43.072 1.00 91.06 320 TYR A N 1
ATOM 2476 C CA . TYR A 1 320 ? -4.507 12.164 44.426 1.00 91.06 320 TYR A CA 1
ATOM 2477 C C . TYR A 1 320 ? -4.601 10.844 45.195 1.00 91.06 320 TYR A C 1
ATOM 2479 O O . TYR A 1 320 ? -3.707 10.518 45.983 1.00 91.06 320 TYR A O 1
ATOM 2487 N N . MET A 1 321 ? -5.637 10.037 44.944 1.00 88.06 321 MET A N 1
ATOM 2488 C CA . MET A 1 321 ? -5.689 8.668 45.452 1.00 88.06 321 MET A CA 1
ATOM 2489 C C . MET A 1 321 ? -4.577 7.806 44.861 1.00 88.06 321 MET A C 1
ATOM 2491 O O . MET A 1 321 ? -3.961 7.050 45.612 1.00 88.06 321 MET A O 1
ATOM 2495 N N . LYS A 1 322 ? -4.280 7.915 43.561 1.00 86.50 322 LYS A N 1
ATOM 2496 C CA . LYS A 1 322 ? -3.185 7.167 42.926 1.00 86.50 322 LYS A CA 1
ATOM 2497 C C . LYS A 1 322 ? -1.838 7.469 43.589 1.00 86.50 322 LYS A C 1
ATOM 2499 O O . LYS A 1 322 ? -1.096 6.532 43.881 1.00 86.50 322 LYS A O 1
ATOM 2504 N N . ASP A 1 323 ? -1.583 8.731 43.922 1.00 85.00 323 ASP A N 1
ATOM 2505 C CA . ASP A 1 323 ? -0.340 9.160 44.574 1.00 85.00 323 ASP A CA 1
ATOM 2506 C C . ASP A 1 323 ? -0.262 8.770 46.060 1.00 85.00 323 ASP A C 1
ATOM 2508 O O . ASP A 1 323 ? 0.817 8.520 46.606 1.00 85.00 323 ASP A O 1
ATOM 2512 N N . TRP A 1 324 ? -1.399 8.708 46.757 1.00 90.25 324 TRP A N 1
ATOM 2513 C CA . TRP A 1 324 ? -1.423 8.444 48.199 1.00 90.25 324 TRP A CA 1
ATOM 2514 C C . TRP A 1 324 ? -1.731 6.996 48.586 1.00 90.25 324 TRP A C 1
ATOM 2516 O O . TRP A 1 324 ? -1.384 6.603 49.702 1.00 90.25 324 TRP A O 1
ATOM 2526 N N . ARG A 1 325 ? -2.326 6.178 47.709 1.00 82.38 325 ARG A N 1
ATOM 2527 C CA . ARG A 1 325 ? -2.770 4.804 48.032 1.00 82.38 325 ARG A CA 1
ATOM 2528 C C . ARG A 1 325 ? -1.639 3.847 48.399 1.00 82.38 325 ARG A C 1
ATOM 2530 O O . ARG A 1 325 ? -1.892 2.865 49.098 1.00 82.38 325 ARG A O 1
ATOM 2537 N N . GLU A 1 326 ? -0.412 4.097 47.943 1.00 82.69 326 GLU A N 1
ATOM 2538 C CA . GLU A 1 326 ? 0.758 3.297 48.336 1.00 82.69 326 GLU A CA 1
ATOM 2539 C C . GLU A 1 326 ? 1.246 3.652 49.740 1.00 82.69 326 GLU A C 1
ATOM 2541 O O . GLU A 1 326 ? 1.684 2.778 50.483 1.00 82.69 326 GLU A O 1
ATOM 2546 N N . SER A 1 327 ? 1.098 4.921 50.131 1.00 80.88 327 SER A N 1
ATOM 2547 C CA . SER A 1 327 ? 1.561 5.424 51.425 1.00 80.88 327 SER A CA 1
ATOM 2548 C C . SER A 1 327 ? 0.493 5.404 52.520 1.00 80.88 327 SER A C 1
ATOM 2550 O O . SER A 1 327 ? 0.866 5.458 53.684 1.00 80.88 327 SER A O 1
ATOM 2552 N N . SER A 1 328 ? -0.805 5.304 52.190 1.00 83.94 328 SER A N 1
ATOM 2553 C CA . SER A 1 328 ? -1.915 5.292 53.155 1.00 83.94 328 SER A CA 1
ATOM 2554 C C . SER A 1 328 ? -2.982 4.240 52.844 1.00 83.94 328 SER A C 1
ATOM 2556 O O . SER A 1 328 ? -3.759 4.362 51.897 1.00 83.94 328 SER A O 1
ATOM 2558 N N . VAL A 1 329 ? -3.085 3.234 53.720 1.00 82.25 329 VAL A N 1
ATOM 2559 C CA . VAL A 1 329 ? -4.149 2.212 53.676 1.00 82.25 329 VAL A CA 1
ATOM 2560 C C . VAL A 1 329 ? -5.529 2.834 53.912 1.00 82.25 329 VAL A C 1
ATOM 2562 O O . VAL A 1 329 ? -6.513 2.395 53.327 1.00 82.25 329 VAL A O 1
ATOM 2565 N N . GLN A 1 330 ? -5.609 3.890 54.726 1.00 84.56 330 GLN A N 1
ATOM 2566 C CA . GLN A 1 330 ? -6.869 4.583 54.995 1.00 84.56 330 GLN A CA 1
ATOM 2567 C C . GLN A 1 330 ? -7.422 5.266 53.735 1.00 84.56 330 GLN A C 1
ATOM 2569 O O . GLN A 1 330 ? -8.622 5.196 53.501 1.00 84.56 330 GLN A O 1
ATOM 2574 N N . VAL A 1 331 ? -6.552 5.867 52.911 1.00 84.88 331 VAL A N 1
ATOM 2575 C CA . VAL A 1 331 ? -6.935 6.447 51.608 1.00 84.88 331 VAL A CA 1
ATOM 2576 C C . VAL A 1 331 ? -7.336 5.352 50.620 1.00 84.88 331 VAL A C 1
ATOM 2578 O O . VAL A 1 331 ? -8.310 5.499 49.891 1.00 84.88 331 VAL A O 1
ATOM 2581 N N . ARG A 1 332 ? -6.628 4.217 50.621 1.00 83.62 332 ARG A N 1
ATOM 2582 C CA . ARG A 1 332 ? -6.983 3.068 49.774 1.00 83.62 332 ARG A CA 1
ATOM 2583 C C . ARG A 1 332 ? -8.388 2.540 50.085 1.00 83.62 332 ARG A C 1
ATOM 2585 O O . ARG A 1 332 ? -9.150 2.263 49.169 1.00 83.62 332 ARG A O 1
ATOM 2592 N N . ASN A 1 333 ? -8.740 2.451 51.366 1.00 87.44 333 ASN A N 1
ATOM 2593 C CA . ASN A 1 333 ? -10.028 1.917 51.808 1.00 87.44 333 ASN A CA 1
ATOM 2594 C C . ASN A 1 333 ? -11.167 2.955 51.792 1.00 87.44 333 ASN A C 1
ATOM 2596 O O . ASN A 1 333 ? -12.310 2.588 52.053 1.00 87.44 333 ASN A O 1
ATOM 2600 N N . SER A 1 334 ? -10.896 4.235 51.503 1.00 90.69 334 SER A N 1
ATOM 2601 C CA . SER A 1 334 ? -11.926 5.285 51.480 1.00 90.69 334 SER A CA 1
ATOM 2602 C C . SER A 1 334 ? -12.634 5.447 50.131 1.00 90.69 334 SER A C 1
ATOM 2604 O O . SER A 1 334 ? -13.551 6.257 50.054 1.00 90.69 334 SER A O 1
ATOM 2606 N N . ALA A 1 335 ? -12.254 4.695 49.088 1.00 89.94 335 ALA A N 1
ATOM 2607 C CA . ALA A 1 335 ? -12.775 4.852 47.722 1.00 89.94 335 ALA A CA 1
ATOM 2608 C C . ALA A 1 335 ? -14.316 4.868 47.652 1.00 89.94 335 ALA A C 1
ATOM 2610 O O . ALA A 1 335 ? -14.899 5.842 47.188 1.00 89.94 335 ALA A O 1
ATOM 2611 N N . GLN A 1 336 ? -14.987 3.839 48.185 1.00 91.75 336 GLN A N 1
ATOM 2612 C CA . GLN A 1 336 ? -16.458 3.764 48.184 1.00 91.75 336 GLN A CA 1
ATOM 2613 C C . GLN A 1 336 ? -17.107 4.915 48.973 1.00 91.75 336 GLN A C 1
ATOM 2615 O O . GLN A 1 336 ? -18.132 5.460 48.562 1.00 91.75 336 GLN A O 1
ATOM 2620 N N . GLY A 1 337 ? -16.492 5.320 50.090 1.00 92.38 337 GLY A N 1
ATOM 2621 C CA . GLY A 1 337 ? -16.963 6.446 50.898 1.00 92.38 337 GLY A CA 1
ATOM 2622 C C . GLY A 1 337 ? -16.873 7.777 50.152 1.00 92.38 337 GLY A C 1
ATOM 2623 O O . GLY A 1 337 ? -17.815 8.563 50.196 1.00 92.38 337 GLY A O 1
ATOM 2624 N N . LEU A 1 338 ? -15.781 7.999 49.414 1.00 92.88 338 LEU A N 1
ATOM 2625 C CA . LEU A 1 338 ? -15.590 9.185 48.576 1.00 92.88 338 LEU A CA 1
ATOM 2626 C C . LEU A 1 338 ? -16.574 9.216 47.405 1.00 92.88 338 LEU A C 1
ATOM 2628 O O . LEU A 1 338 ? -17.167 10.257 47.161 1.00 92.88 338 LEU A O 1
ATOM 2632 N N . ILE A 1 339 ? -16.820 8.080 46.744 1.00 93.12 339 ILE A N 1
ATOM 2633 C CA . ILE A 1 339 ? -17.830 7.982 45.676 1.00 93.12 339 ILE A CA 1
ATOM 2634 C C . ILE A 1 339 ? -19.223 8.313 46.222 1.00 93.12 339 ILE A C 1
ATOM 2636 O O . ILE A 1 339 ? -19.917 9.153 45.659 1.00 93.12 339 ILE A O 1
ATOM 2640 N N . THR A 1 340 ? -19.609 7.726 47.361 1.00 93.69 340 THR A N 1
ATOM 2641 C CA . THR A 1 340 ? -20.897 8.033 48.014 1.00 93.69 340 THR A CA 1
ATOM 2642 C C . THR A 1 340 ? -21.029 9.531 48.293 1.00 93.69 340 THR A C 1
ATOM 2644 O O . THR A 1 340 ? -22.090 10.119 48.095 1.00 93.69 340 THR A O 1
ATOM 2647 N N . ARG A 1 341 ? -19.937 10.160 48.745 1.00 93.12 341 ARG A N 1
ATOM 2648 C CA . ARG A 1 341 ? -19.893 11.591 49.042 1.00 93.12 341 ARG A CA 1
ATOM 2649 C C . ARG A 1 341 ? -19.998 12.435 47.777 1.00 93.12 341 ARG A C 1
ATOM 2651 O O . ARG A 1 341 ? -20.817 13.340 47.741 1.00 93.12 341 ARG A O 1
ATOM 2658 N N . LEU A 1 342 ? -19.248 12.100 46.730 1.00 93.06 342 LEU A N 1
ATOM 2659 C CA . LEU A 1 342 ? -19.309 12.774 45.435 1.00 93.06 342 LEU A CA 1
ATOM 2660 C C . LEU A 1 342 ? -20.737 12.765 44.872 1.00 93.06 342 LEU A C 1
ATOM 2662 O O . LEU A 1 342 ? -21.264 13.817 44.525 1.00 93.06 342 LEU A O 1
ATOM 2666 N N . PHE A 1 343 ? -21.410 11.610 44.877 1.00 92.31 343 PHE A N 1
ATOM 2667 C CA . PHE A 1 343 ? -22.792 11.503 44.397 1.00 92.31 343 PHE A CA 1
ATOM 2668 C C . PHE A 1 343 ? -23.808 12.220 45.290 1.00 92.31 343 PHE A C 1
ATOM 2670 O O . PHE A 1 343 ? -24.830 12.682 44.793 1.00 92.31 343 PHE A O 1
ATOM 2677 N N . ALA A 1 344 ? -23.544 12.352 46.592 1.00 90.88 344 ALA A N 1
ATOM 2678 C CA . ALA A 1 344 ? -24.425 13.091 47.492 1.00 90.88 344 ALA A CA 1
ATOM 2679 C C . ALA A 1 344 ? -24.424 14.609 47.240 1.00 90.88 344 ALA A C 1
ATOM 2681 O O . ALA A 1 344 ? -25.410 15.259 47.586 1.00 90.88 344 ALA A O 1
ATOM 2682 N N . PHE A 1 345 ? -23.341 15.158 46.678 1.00 89.75 345 PHE A N 1
ATOM 2683 C CA . PHE A 1 345 ? -23.186 16.597 46.432 1.00 89.75 345 PHE A CA 1
ATOM 2684 C C . PHE A 1 345 ? -23.303 16.981 44.952 1.00 89.75 345 PHE A C 1
ATOM 2686 O O . PHE A 1 345 ? -23.751 18.086 44.666 1.00 89.75 345 PHE A O 1
ATOM 2693 N N . LYS A 1 346 ? -22.896 16.095 44.033 1.00 90.81 346 LYS A N 1
ATOM 2694 C CA . LYS A 1 346 ? -22.738 16.389 42.595 1.00 90.81 346 LYS A CA 1
ATOM 2695 C C . LYS A 1 346 ? -23.201 15.261 41.674 1.00 90.81 346 LYS A C 1
ATOM 2697 O O . LYS A 1 346 ? -22.817 15.219 40.513 1.00 90.81 346 LYS A O 1
ATOM 2702 N N . GLY A 1 347 ? -23.974 14.301 42.182 1.00 86.81 347 GLY A N 1
ATOM 2703 C CA . GLY A 1 347 ? -24.327 13.097 41.424 1.00 86.81 347 GLY A CA 1
ATOM 2704 C C . GLY A 1 347 ? -25.083 13.370 40.119 1.00 86.81 347 GLY A C 1
ATOM 2705 O O . GLY A 1 347 ? -24.872 12.647 39.150 1.00 86.81 347 GLY A O 1
ATOM 2706 N N . SER A 1 348 ? -25.923 14.408 40.077 1.00 88.25 348 SER A N 1
ATOM 2707 C CA . SER A 1 348 ? -26.679 14.815 38.881 1.00 88.25 348 SER A CA 1
ATOM 2708 C C . SER A 1 348 ? -25.794 15.333 37.752 1.00 88.25 348 SER A C 1
ATOM 2710 O O . SER A 1 348 ? -26.074 15.038 36.594 1.00 88.25 348 SER A O 1
ATOM 2712 N N . GLU A 1 349 ? -24.701 16.032 38.078 1.00 89.25 349 GLU A N 1
ATOM 2713 C CA . GLU A 1 349 ? -23.763 16.608 37.099 1.00 89.25 349 GLU A CA 1
ATOM 2714 C C . GLU A 1 349 ? -23.129 15.525 36.196 1.00 89.25 349 GLU A C 1
ATOM 2716 O O . GLU A 1 349 ? -22.680 15.824 35.092 1.00 89.25 349 GLU A O 1
ATOM 2721 N N . LEU A 1 350 ? -23.132 14.249 36.617 1.00 87.06 350 LEU A N 1
ATOM 2722 C CA . LEU A 1 350 ? -22.720 13.114 35.780 1.00 87.06 350 LEU A CA 1
ATOM 2723 C C . LEU A 1 350 ? -23.495 13.058 34.453 1.00 87.06 350 LEU A C 1
ATOM 2725 O O . LEU A 1 350 ? -22.917 12.693 33.432 1.00 87.06 350 LEU A O 1
ATOM 2729 N N . PHE A 1 351 ? -24.784 13.400 34.477 1.00 85.62 351 PHE A N 1
ATOM 2730 C CA . PHE A 1 351 ? -25.683 13.332 33.323 1.00 85.62 351 PHE A CA 1
ATOM 2731 C C . PHE A 1 351 ? -25.665 14.604 32.468 1.00 85.62 351 PHE A C 1
ATOM 2733 O O . PHE A 1 351 ? -26.287 14.639 31.419 1.00 85.62 351 PHE A O 1
ATOM 2740 N N . GLU A 1 352 ? -24.922 15.634 32.878 1.00 81.56 352 GLU A N 1
ATOM 2741 C CA . GLU A 1 352 ? -24.695 16.843 32.071 1.00 81.56 352 GLU A CA 1
ATOM 2742 C C . GLU A 1 352 ? -23.482 16.689 31.129 1.00 81.56 352 GLU A C 1
ATOM 2744 O O . GLU A 1 352 ? -23.162 17.585 30.341 1.00 81.56 352 GLU A O 1
ATOM 2749 N N . LEU A 1 353 ? -22.781 15.551 31.210 1.00 74.69 353 LEU A N 1
ATOM 2750 C CA . LEU A 1 353 ? -21.600 15.253 30.408 1.00 74.69 353 LEU A CA 1
ATOM 2751 C C . LEU A 1 353 ? -21.981 14.860 28.976 1.00 74.69 353 LEU A C 1
ATOM 2753 O O . LEU A 1 353 ? -22.813 13.986 28.760 1.00 74.69 353 LEU A O 1
ATOM 2757 N N . ARG A 1 354 ? -21.284 15.435 27.991 1.00 66.38 354 ARG A N 1
ATOM 2758 C CA . ARG A 1 354 ? -21.417 15.062 26.570 1.00 66.38 354 ARG A CA 1
ATOM 2759 C C . ARG A 1 354 ? -20.388 14.012 26.140 1.00 66.38 354 ARG A C 1
ATOM 2761 O O . ARG A 1 354 ? -19.445 13.730 26.881 1.00 66.38 354 ARG A O 1
ATOM 2768 N N . TYR A 1 355 ? -20.533 13.490 24.917 1.00 62.81 355 TYR A N 1
ATOM 2769 C CA . TYR A 1 355 ? -19.564 12.612 24.241 1.00 62.81 355 TYR A CA 1
ATOM 2770 C C . TYR A 1 355 ? -19.236 11.321 25.010 1.00 62.81 355 TYR A C 1
ATOM 2772 O O . TYR A 1 355 ? -18.074 11.040 25.313 1.00 62.81 355 TYR A O 1
ATOM 2780 N N . SER A 1 356 ? -20.255 10.530 25.359 1.00 61.44 356 SER A N 1
ATOM 2781 C CA . SER A 1 356 ? -20.078 9.283 26.127 1.00 61.44 356 SER A CA 1
ATOM 2782 C C . SER A 1 356 ? -19.412 9.464 27.504 1.00 61.44 356 SER A C 1
ATOM 2784 O O . SER A 1 356 ? -18.730 8.577 28.030 1.00 61.44 356 SER A O 1
ATOM 2786 N N . GLY A 1 357 ? -19.588 10.643 28.108 1.00 76.88 357 GLY A N 1
ATOM 2787 C CA . GLY A 1 357 ? -19.018 10.971 29.409 1.00 76.88 357 GLY A CA 1
ATOM 2788 C C . GLY A 1 357 ? -19.529 10.075 30.540 1.00 76.88 357 GLY A C 1
ATOM 2789 O O . GLY A 1 357 ? -18.740 9.705 31.409 1.00 76.88 357 GLY A O 1
ATOM 2790 N N . ILE A 1 358 ? -20.799 9.658 30.520 1.00 85.88 358 ILE A N 1
ATOM 2791 C CA . ILE A 1 358 ? -21.419 8.904 31.620 1.00 85.88 358 ILE A CA 1
ATOM 2792 C C . ILE A 1 358 ? -20.773 7.524 31.750 1.00 85.88 358 ILE A C 1
ATOM 2794 O O . ILE A 1 358 ? -20.248 7.182 32.813 1.00 85.88 358 ILE A O 1
ATOM 2798 N N . SER A 1 359 ? -20.753 6.743 30.666 1.00 84.25 359 SER A N 1
ATOM 2799 C CA . SER A 1 359 ? -20.187 5.385 30.661 1.00 84.25 359 SER A CA 1
ATOM 2800 C C . SER A 1 359 ? -18.698 5.393 31.038 1.00 84.25 359 SER A C 1
ATOM 2802 O O . SER A 1 359 ? -18.253 4.589 31.866 1.00 84.25 359 SER A O 1
ATOM 2804 N N . ARG A 1 360 ? -17.935 6.373 30.531 1.00 84.62 360 ARG A N 1
ATOM 2805 C CA . ARG A 1 360 ? -16.523 6.578 30.885 1.00 84.62 360 ARG A CA 1
ATOM 2806 C C . ARG A 1 360 ? -16.332 6.858 32.375 1.00 84.62 360 ARG A C 1
ATOM 2808 O O . ARG A 1 360 ? -15.443 6.263 32.990 1.00 84.62 360 ARG A O 1
ATOM 2815 N N . GLN A 1 361 ? -17.115 7.759 32.969 1.00 88.94 361 GLN A N 1
ATOM 2816 C CA . GLN A 1 361 ? -16.972 8.052 34.397 1.00 88.94 361 GLN A CA 1
ATOM 2817 C C . GLN A 1 361 ? -17.442 6.877 35.262 1.00 88.94 361 GLN A C 1
ATOM 2819 O O . GLN A 1 361 ? -16.782 6.573 36.255 1.00 88.94 361 GLN A O 1
ATOM 2824 N N . ILE A 1 362 ? -18.491 6.145 34.865 1.00 89.56 362 ILE A N 1
ATOM 2825 C CA . ILE A 1 362 ? -18.911 4.905 35.542 1.00 89.56 362 ILE A CA 1
ATOM 2826 C C . ILE A 1 362 ? -17.767 3.890 35.564 1.00 89.56 362 ILE A C 1
ATOM 2828 O O . ILE A 1 362 ? -17.470 3.327 36.622 1.00 89.56 362 ILE A O 1
ATOM 2832 N N . TYR A 1 363 ? -17.083 3.686 34.436 1.00 87.94 363 TYR A N 1
ATOM 2833 C CA . TYR A 1 363 ? -15.906 2.819 34.376 1.00 87.94 363 TYR A CA 1
ATOM 2834 C C . TYR A 1 363 ? -14.801 3.295 35.332 1.00 87.94 363 TYR A C 1
ATOM 2836 O O . TYR A 1 363 ? -14.299 2.510 36.135 1.00 87.94 363 TYR A O 1
ATOM 2844 N N . ARG A 1 364 ? -14.459 4.591 35.317 1.00 88.62 364 ARG A N 1
ATOM 2845 C CA . ARG A 1 364 ? -13.414 5.159 36.193 1.00 88.62 364 ARG A CA 1
ATOM 2846 C C . ARG A 1 364 ? -13.741 5.040 37.678 1.00 88.62 364 ARG A C 1
ATOM 2848 O O . ARG A 1 364 ? -12.862 4.718 38.472 1.00 88.62 364 ARG A O 1
ATOM 2855 N N . LEU A 1 365 ? -14.992 5.283 38.055 1.00 91.69 365 LEU A N 1
ATOM 2856 C CA . LEU A 1 365 ? -15.482 5.093 39.419 1.00 91.69 365 LEU A CA 1
ATOM 2857 C C . LEU A 1 365 ? -15.381 3.620 39.830 1.00 91.69 365 LEU A C 1
ATOM 2859 O O . LEU A 1 365 ? -14.955 3.313 40.944 1.00 91.69 365 LEU A O 1
ATOM 2863 N N . SER A 1 366 ? -15.731 2.714 38.913 1.00 90.62 366 SER A N 1
ATOM 2864 C CA . SER A 1 366 ? -15.670 1.267 39.132 1.00 90.62 366 SER A CA 1
ATOM 2865 C C . SER A 1 366 ? -14.236 0.782 39.331 1.00 90.62 366 SER A C 1
ATOM 2867 O O . SER A 1 366 ? -13.995 -0.008 40.241 1.00 90.62 366 SER A O 1
ATOM 2869 N N . ASP A 1 367 ? -13.287 1.283 38.534 1.00 88.56 367 ASP A N 1
ATOM 2870 C CA . ASP A 1 367 ? -11.849 1.014 38.675 1.00 88.56 367 ASP A CA 1
ATOM 2871 C C . ASP A 1 367 ? -11.297 1.572 39.997 1.00 88.56 367 ASP A C 1
ATOM 2873 O O . ASP A 1 367 ? -10.577 0.886 40.724 1.00 88.56 367 ASP A O 1
ATOM 2877 N N . LEU A 1 368 ? -11.708 2.790 40.371 1.00 87.44 368 LEU A N 1
ATOM 2878 C CA . LEU A 1 368 ? -11.255 3.449 41.596 1.00 87.44 368 LEU A CA 1
ATOM 2879 C C . LEU A 1 368 ? -11.595 2.648 42.863 1.00 87.44 368 LEU A C 1
ATOM 2881 O O . LEU A 1 368 ? -10.776 2.588 43.783 1.00 87.44 368 LEU A O 1
ATOM 2885 N N . CYS A 1 369 ? -12.792 2.054 42.936 1.00 89.12 369 CYS A N 1
ATOM 2886 C CA . CYS A 1 369 ? -13.225 1.277 44.102 1.00 89.12 369 CYS A CA 1
ATOM 2887 C C . CYS A 1 369 ? -13.158 -0.246 43.925 1.00 89.12 369 CYS A C 1
ATOM 2889 O O . CYS A 1 369 ? -13.377 -0.965 44.900 1.00 89.12 369 CYS A O 1
ATOM 2891 N N . GLY A 1 370 ? -12.882 -0.742 42.716 1.00 87.12 370 GLY A N 1
ATOM 2892 C CA . GLY A 1 370 ? -12.902 -2.169 42.382 1.00 87.12 370 GLY A CA 1
ATOM 2893 C C . GLY A 1 370 ? -14.288 -2.823 42.475 1.00 87.12 370 GLY A C 1
ATOM 2894 O O . GLY A 1 370 ? -14.375 -4.045 42.572 1.00 87.12 370 GLY A O 1
ATOM 2895 N N . ASP A 1 371 ? -15.371 -2.034 42.481 1.00 89.19 371 ASP A N 1
ATOM 2896 C CA . ASP A 1 371 ? -16.747 -2.520 42.657 1.00 89.19 371 ASP A CA 1
ATOM 2897 C C . ASP A 1 371 ? -17.734 -1.781 41.744 1.00 89.19 371 ASP A C 1
ATOM 2899 O O . ASP A 1 371 ? -18.413 -0.829 42.129 1.00 89.19 371 ASP A O 1
ATOM 2903 N N . GLN A 1 372 ? -17.839 -2.264 40.509 1.00 88.06 372 GLN A N 1
ATOM 2904 C CA . GLN A 1 372 ? -18.766 -1.724 39.513 1.00 88.06 372 GLN A CA 1
ATOM 2905 C C . GLN A 1 372 ? -20.240 -1.854 39.930 1.00 88.06 372 GLN A C 1
ATOM 2907 O O . GLN A 1 372 ? -21.060 -1.024 39.546 1.00 88.06 372 GLN A O 1
ATOM 2912 N N . LYS A 1 373 ? -20.606 -2.882 40.714 1.00 88.62 373 LYS A N 1
ATOM 2913 C CA . LYS A 1 373 ? -22.005 -3.080 41.124 1.00 88.62 373 LYS A CA 1
ATOM 2914 C C . LYS A 1 373 ? -22.435 -1.966 42.072 1.00 88.62 373 LYS A C 1
ATOM 2916 O O . LYS A 1 373 ? -23.514 -1.407 41.898 1.00 88.62 373 LYS A O 1
ATOM 2921 N N . PHE A 1 374 ? -21.579 -1.637 43.036 1.00 92.81 374 PHE A N 1
ATOM 2922 C CA . PHE A 1 374 ? -21.786 -0.507 43.935 1.00 92.81 374 PHE A CA 1
ATOM 2923 C C . PHE A 1 374 ? -21.935 0.816 43.166 1.00 92.81 374 PHE A C 1
ATOM 2925 O O . PHE A 1 374 ? -22.862 1.580 43.439 1.00 92.81 374 PHE A O 1
ATOM 2932 N N . VAL A 1 375 ? -21.073 1.068 42.175 1.00 92.12 375 VAL A N 1
ATOM 2933 C CA . VAL A 1 375 ? -21.125 2.298 41.366 1.00 92.12 375 VAL A CA 1
ATOM 2934 C C . VAL A 1 375 ? -22.424 2.387 40.574 1.00 92.12 375 VAL A C 1
ATOM 2936 O O . VAL A 1 375 ? -23.124 3.390 40.676 1.00 92.12 375 VAL A O 1
ATOM 2939 N N . LEU A 1 376 ? -22.790 1.332 39.841 1.00 90.00 376 LEU A N 1
ATOM 2940 C CA . LEU A 1 376 ? -24.035 1.297 39.069 1.00 90.00 376 LEU A CA 1
ATOM 2941 C C . LEU A 1 376 ? -25.265 1.479 39.963 1.00 90.00 376 LEU A C 1
ATOM 2943 O O . LEU A 1 376 ? -26.172 2.227 39.612 1.00 90.00 376 LEU A O 1
ATOM 2947 N N . GLN A 1 377 ? -25.282 0.843 41.138 1.00 90.44 377 GLN A N 1
ATOM 2948 C CA . GLN A 1 377 ? -26.360 1.031 42.104 1.00 90.44 377 GLN A CA 1
ATOM 2949 C C . GLN A 1 377 ? -26.435 2.486 42.584 1.00 90.44 377 GLN A C 1
ATOM 2951 O O . GLN A 1 377 ? -27.525 3.046 42.617 1.00 90.44 377 GLN A O 1
ATOM 2956 N N . THR A 1 378 ? -25.296 3.111 42.892 1.00 92.19 378 THR A N 1
ATOM 2957 C CA . THR A 1 378 ? -25.235 4.519 43.319 1.00 92.19 378 THR A CA 1
ATOM 2958 C C . THR A 1 378 ? -25.771 5.453 42.231 1.00 92.19 378 THR A C 1
ATOM 2960 O O . THR A 1 378 ? -26.592 6.319 42.514 1.00 92.19 378 THR A O 1
ATOM 2963 N N . VAL A 1 379 ? -25.368 5.236 40.975 1.00 91.25 379 VAL A N 1
ATOM 2964 C CA . VAL A 1 379 ? -25.835 6.014 39.817 1.00 91.25 379 VAL A CA 1
ATOM 2965 C C . VAL A 1 379 ? -27.351 5.889 39.648 1.00 91.25 379 VAL A C 1
ATOM 2967 O O . VAL A 1 379 ? -28.047 6.899 39.564 1.00 91.25 379 VAL A O 1
ATOM 2970 N N . LEU A 1 380 ? -27.882 4.662 39.655 1.00 89.06 380 LEU A N 1
ATOM 2971 C CA . LEU A 1 380 ? -29.322 4.413 39.519 1.00 89.06 380 LEU A CA 1
ATOM 2972 C C . LEU A 1 380 ? -30.122 4.976 40.705 1.00 89.06 380 LEU A C 1
ATOM 2974 O O . LEU A 1 380 ? -31.207 5.526 40.517 1.00 89.06 380 LEU A O 1
ATOM 2978 N N . GLU A 1 381 ? -29.590 4.880 41.925 1.00 89.50 381 GLU A N 1
ATOM 2979 C CA . GLU A 1 381 ? -30.192 5.494 43.111 1.00 89.50 381 GLU A CA 1
ATOM 2980 C C . GLU A 1 381 ? -30.258 7.017 42.985 1.00 89.50 381 GLU A C 1
ATOM 2982 O O . GLU A 1 381 ? -31.281 7.598 43.349 1.00 89.50 381 GLU A O 1
ATOM 2987 N N . THR A 1 382 ? -29.226 7.663 42.435 1.00 89.19 382 THR A N 1
ATOM 2988 C CA . THR A 1 382 ? -29.230 9.105 42.158 1.00 89.19 382 THR A CA 1
ATOM 2989 C C . THR A 1 382 ? -30.303 9.482 41.142 1.00 89.19 382 THR A C 1
ATOM 2991 O O . THR A 1 382 ? -31.097 10.376 41.435 1.00 89.19 382 THR A O 1
ATOM 2994 N N . VAL A 1 383 ? -30.415 8.757 40.020 1.00 87.12 383 VAL A N 1
ATOM 2995 C CA . VAL A 1 383 ? -31.475 8.984 39.013 1.00 87.12 383 VAL A CA 1
ATOM 2996 C C . VAL A 1 383 ? -32.861 8.945 39.661 1.00 87.12 383 VAL A C 1
ATOM 2998 O O . VAL A 1 383 ? -33.668 9.856 39.478 1.00 87.12 383 VAL A O 1
ATOM 3001 N N . VAL A 1 384 ? -33.127 7.928 40.488 1.00 84.88 384 VAL A N 1
ATOM 3002 C CA . VAL A 1 384 ? -34.425 7.756 41.162 1.00 84.88 384 VAL A CA 1
ATOM 3003 C C . VAL A 1 384 ? -34.657 8.804 42.256 1.00 84.88 384 VAL A C 1
ATOM 3005 O O . VAL A 1 384 ? -35.767 9.324 42.394 1.00 84.88 384 VAL A O 1
ATOM 3008 N N . LYS A 1 385 ? -33.637 9.102 43.070 1.00 84.81 385 LYS A N 1
ATOM 3009 C CA . LYS A 1 385 ? -33.731 10.026 44.211 1.00 84.81 385 LYS A CA 1
ATOM 3010 C C . LYS A 1 385 ? -33.949 11.465 43.752 1.00 84.81 385 LYS A C 1
ATOM 3012 O O . LYS A 1 385 ? -34.748 12.170 44.367 1.00 84.81 385 LYS A O 1
ATOM 3017 N N . GLU A 1 386 ? -33.245 11.878 42.704 1.00 84.06 386 GLU A N 1
ATOM 3018 C CA . GLU A 1 386 ? -33.284 13.243 42.169 1.00 84.06 386 GLU A CA 1
ATOM 3019 C C . GLU A 1 386 ? -34.325 13.416 41.057 1.00 84.06 386 GLU A C 1
ATOM 3021 O O . GLU A 1 386 ? -34.638 14.547 40.703 1.00 84.06 386 GLU A O 1
ATOM 3026 N N . ARG A 1 387 ? -34.945 12.315 40.597 1.00 81.00 387 ARG A N 1
ATOM 3027 C CA . ARG A 1 387 ? -35.965 12.290 39.532 1.00 81.00 387 ARG A CA 1
ATOM 3028 C C . ARG A 1 387 ? -35.452 12.926 38.242 1.00 81.00 387 ARG A C 1
ATOM 3030 O O . ARG A 1 387 ? -36.106 13.795 37.673 1.00 81.00 387 ARG A O 1
ATOM 3037 N N . LEU A 1 388 ? -34.265 12.500 37.825 1.00 83.00 388 LEU A N 1
ATOM 3038 C CA . LEU A 1 388 ? -33.628 13.012 36.618 1.00 83.00 388 LEU A CA 1
ATOM 3039 C C . LEU A 1 388 ? -34.393 12.537 35.380 1.00 83.00 388 LEU A C 1
ATOM 3041 O O . LEU A 1 388 ? -34.717 11.354 35.261 1.00 83.00 388 LEU A O 1
ATOM 3045 N N . GLU A 1 389 ? -34.673 13.465 34.471 1.00 79.12 389 GLU A N 1
ATOM 3046 C CA . GLU A 1 389 ? -35.199 13.162 33.142 1.00 79.12 389 GLU A CA 1
ATOM 3047 C C . GLU A 1 389 ? -34.006 12.975 32.203 1.00 79.12 389 GLU A C 1
ATOM 3049 O O . GLU A 1 389 ? -33.258 13.915 31.955 1.00 79.12 389 GLU A O 1
ATOM 3054 N N . LEU A 1 390 ? -33.803 11.741 31.744 1.00 81.12 390 LEU A N 1
ATOM 3055 C CA . LEU A 1 390 ? -32.710 11.368 30.849 1.00 81.12 390 LEU A CA 1
ATOM 3056 C C . LEU A 1 390 ? -33.237 11.231 29.417 1.00 81.12 390 LEU A C 1
ATOM 3058 O O . LEU A 1 390 ? -34.323 10.673 29.211 1.00 81.12 390 LEU A O 1
ATOM 3062 N N . GLY A 1 391 ? -32.470 11.721 28.448 1.00 77.12 391 GLY A N 1
ATOM 3063 C CA . GLY A 1 391 ? -32.702 11.509 27.026 1.00 77.12 391 GLY A CA 1
ATOM 3064 C C . GLY A 1 391 ? -32.233 10.129 26.555 1.00 77.12 391 GLY A C 1
ATOM 3065 O O . GLY A 1 391 ? -31.777 9.283 27.333 1.00 77.12 391 GLY A O 1
ATOM 3066 N N . GLY A 1 392 ? -32.397 9.872 25.254 1.00 77.75 392 GLY A N 1
ATOM 3067 C CA . GLY A 1 392 ? -32.053 8.582 24.651 1.00 77.75 392 GLY A CA 1
ATOM 3068 C C . GLY A 1 392 ? -30.566 8.236 24.782 1.00 77.75 392 GLY A C 1
ATOM 3069 O O . GLY A 1 392 ? -30.228 7.097 25.110 1.00 77.75 392 GLY A O 1
ATOM 3070 N N . ASP A 1 393 ? -29.689 9.223 24.583 1.00 80.44 393 ASP A N 1
ATOM 3071 C CA . ASP A 1 393 ? -28.236 9.063 24.687 1.00 80.44 393 ASP A CA 1
ATOM 3072 C C . ASP A 1 393 ? -27.815 8.642 26.105 1.00 80.44 393 ASP A C 1
ATOM 3074 O O . ASP A 1 393 ? -27.139 7.623 26.282 1.00 80.44 393 ASP A O 1
ATOM 3078 N N . GLU A 1 394 ? -28.282 9.348 27.142 1.00 84.75 394 GLU A N 1
ATOM 3079 C CA . GLU A 1 394 ? -27.904 9.034 28.521 1.00 84.75 394 GLU A CA 1
ATOM 3080 C C . GLU A 1 394 ? -28.411 7.649 28.952 1.00 84.75 394 GLU A C 1
ATOM 3082 O O . GLU A 1 394 ? -27.683 6.892 29.609 1.00 84.75 394 GLU A O 1
ATOM 3087 N N . TRP A 1 395 ? -29.631 7.272 28.544 1.00 85.50 395 TRP A N 1
ATOM 3088 C CA . TRP A 1 395 ? -30.160 5.927 28.793 1.00 85.50 395 TRP A CA 1
ATOM 3089 C C . TRP A 1 395 ? -29.316 4.840 28.131 1.00 85.50 395 TRP A C 1
ATOM 3091 O O . TRP A 1 395 ? -29.068 3.797 28.746 1.00 85.50 395 TRP A O 1
ATOM 3101 N N . LEU A 1 396 ? -28.838 5.072 26.909 1.00 86.94 396 LEU A N 1
ATOM 3102 C CA . LEU A 1 396 ? -28.036 4.102 26.172 1.00 86.94 396 LEU A CA 1
ATOM 3103 C C . LEU A 1 396 ? -26.618 3.966 26.750 1.00 86.94 396 LEU A C 1
ATOM 3105 O O . LEU A 1 396 ? -26.091 2.852 26.838 1.00 86.94 396 LEU A O 1
ATOM 3109 N N . GLN A 1 397 ? -26.026 5.052 27.257 1.00 88.25 397 GLN A N 1
ATOM 3110 C CA . GLN A 1 397 ? -24.759 5.003 27.999 1.00 88.25 397 GLN A CA 1
ATOM 3111 C C . GLN A 1 397 ? -24.880 4.220 29.322 1.00 88.25 397 GLN A C 1
ATOM 3113 O O . GLN A 1 397 ? -23.979 3.446 29.685 1.00 88.25 397 GLN A O 1
ATOM 3118 N N . LEU A 1 398 ? -26.006 4.360 30.036 1.00 89.00 398 LEU A N 1
ATOM 3119 C CA . LEU A 1 398 ? -26.312 3.530 31.207 1.00 89.00 398 LEU A CA 1
ATOM 3120 C C . LEU A 1 398 ? -26.503 2.060 30.818 1.00 89.00 398 LEU A C 1
ATOM 3122 O O . LEU A 1 398 ? -25.924 1.175 31.454 1.00 89.00 398 LEU A O 1
ATOM 3126 N N . ALA A 1 399 ? -27.267 1.796 29.755 1.00 88.81 399 ALA A N 1
ATOM 3127 C CA . ALA A 1 399 ? -27.501 0.449 29.244 1.00 88.81 399 ALA A CA 1
ATOM 3128 C C . ALA A 1 399 ? -26.187 -0.234 28.831 1.00 88.81 399 ALA A C 1
ATOM 3130 O O . ALA A 1 399 ? -25.970 -1.397 29.166 1.00 88.81 399 ALA A O 1
ATOM 3131 N N . THR A 1 400 ? -25.273 0.505 28.198 1.00 90.75 400 THR A N 1
ATOM 3132 C CA . THR A 1 400 ? -23.924 0.035 27.844 1.00 90.75 400 THR A CA 1
ATOM 3133 C C . THR A 1 400 ? -23.173 -0.426 29.090 1.00 90.75 400 THR A C 1
ATOM 3135 O O . THR A 1 400 ? -22.659 -1.542 29.136 1.00 90.75 400 THR A O 1
ATOM 3138 N N . SER A 1 401 ? -23.190 0.383 30.154 1.00 89.12 401 SER A N 1
ATOM 3139 C CA . SER A 1 401 ? -22.523 0.054 31.421 1.00 89.12 401 SER A CA 1
ATOM 3140 C C . SER A 1 401 ? -23.143 -1.167 32.125 1.00 89.12 401 SER A C 1
ATOM 3142 O O . SER A 1 401 ? -22.441 -1.913 32.812 1.00 89.12 401 SER A O 1
ATOM 3144 N N . LEU A 1 402 ? -24.451 -1.386 31.943 1.00 88.50 402 LEU A N 1
ATOM 3145 C CA . LEU A 1 402 ? -25.203 -2.521 32.488 1.00 88.50 402 LEU A CA 1
ATOM 3146 C C . LEU A 1 402 ? -25.050 -3.811 31.667 1.00 88.50 402 LEU A C 1
ATOM 3148 O O . LEU A 1 402 ? -25.139 -4.891 32.250 1.00 88.50 402 LEU A O 1
ATOM 3152 N N . SER A 1 403 ? -24.789 -3.715 30.360 1.00 89.06 403 SER A N 1
ATOM 3153 C CA . SER A 1 403 ? -24.751 -4.856 29.427 1.00 89.06 403 SER A CA 1
ATOM 3154 C C . SER A 1 403 ? -23.788 -5.970 29.870 1.00 89.06 403 SER A C 1
ATOM 3156 O O . SER A 1 403 ? -24.134 -7.151 29.854 1.00 89.06 403 SER A O 1
ATOM 3158 N N . SER A 1 404 ? -22.618 -5.591 30.396 1.00 81.94 404 SER A N 1
ATOM 3159 C CA . SER A 1 404 ? -21.602 -6.499 30.957 1.00 81.94 404 SER A CA 1
ATOM 3160 C C . SER A 1 404 ? -22.061 -7.302 32.187 1.00 81.94 404 SER A C 1
ATOM 3162 O O . SER A 1 404 ? -21.392 -8.245 32.615 1.00 81.94 404 SER A O 1
ATOM 3164 N N . ARG A 1 405 ? -23.184 -6.912 32.804 1.00 83.44 405 ARG A N 1
ATOM 3165 C CA . ARG A 1 405 ? -23.764 -7.534 34.005 1.00 83.44 405 ARG A CA 1
ATOM 3166 C C . ARG A 1 405 ? -25.082 -8.250 33.735 1.00 83.44 405 ARG A C 1
ATOM 3168 O O . ARG A 1 405 ? -25.590 -8.920 34.636 1.00 83.44 405 ARG A O 1
ATOM 3175 N N . THR A 1 406 ? -25.640 -8.094 32.542 1.00 86.00 406 THR A N 1
ATOM 3176 C CA . THR A 1 406 ? -26.819 -8.831 32.099 1.00 86.00 406 THR A CA 1
ATOM 3177 C C . THR A 1 406 ? -26.432 -10.163 31.474 1.00 86.00 406 THR A C 1
ATOM 3179 O O . THR A 1 406 ? -25.281 -10.397 31.109 1.00 86.00 406 THR A O 1
ATOM 3182 N N . ASP A 1 407 ? -27.412 -11.055 31.373 1.00 91.56 407 ASP A N 1
ATOM 3183 C CA . ASP A 1 407 ? -27.283 -12.248 30.547 1.00 91.56 407 ASP A CA 1
ATOM 3184 C C . ASP A 1 407 ? -26.943 -11.845 29.090 1.00 91.56 407 ASP A C 1
ATOM 3186 O O . ASP A 1 407 ? -27.573 -10.916 28.571 1.00 91.56 407 ASP A O 1
ATOM 3190 N N . PRO A 1 408 ? -25.959 -12.491 28.431 1.00 93.62 408 PRO A N 1
ATOM 3191 C CA . PRO A 1 408 ? -25.519 -12.084 27.098 1.00 93.62 408 PRO A CA 1
ATOM 3192 C C . PRO A 1 408 ? -26.612 -12.080 26.035 1.00 93.62 408 PRO A C 1
ATOM 3194 O O . PRO A 1 408 ? -26.676 -11.154 25.231 1.00 93.62 408 PRO A O 1
ATOM 3197 N N . GLN A 1 409 ? -27.507 -13.067 26.070 1.00 94.25 409 GLN A N 1
ATOM 3198 C CA . GLN A 1 409 ? -28.618 -13.146 25.128 1.00 94.25 409 GLN A CA 1
ATOM 3199 C C . GLN A 1 409 ? -29.593 -11.980 25.337 1.00 94.25 409 GLN A C 1
ATOM 3201 O O . GLN A 1 409 ? -30.038 -11.361 24.376 1.00 94.25 409 GLN A O 1
ATOM 3206 N N . THR A 1 410 ? -29.861 -11.623 26.593 1.00 92.44 410 THR A N 1
ATOM 3207 C CA . THR A 1 410 ? -30.700 -10.469 26.940 1.00 92.44 410 THR A CA 1
ATOM 3208 C C . THR A 1 410 ? -30.089 -9.153 26.451 1.00 92.44 410 THR A C 1
ATOM 3210 O O . THR A 1 410 ? -30.806 -8.307 25.923 1.00 92.44 410 THR A O 1
ATOM 3213 N N . ALA A 1 411 ? -28.773 -8.964 26.605 1.00 92.50 411 ALA A N 1
ATOM 3214 C CA . ALA A 1 411 ? -28.090 -7.764 26.114 1.00 92.50 411 ALA A CA 1
ATOM 3215 C C . ALA A 1 411 ? -28.206 -7.629 24.586 1.00 92.50 411 ALA A C 1
ATOM 3217 O O . ALA A 1 411 ? -28.519 -6.551 24.079 1.00 92.50 411 ALA A O 1
ATOM 3218 N N . LEU A 1 412 ? -28.034 -8.739 23.861 1.00 95.12 412 LEU A N 1
ATOM 3219 C CA . LEU A 1 412 ? -28.222 -8.773 22.413 1.00 95.12 412 LEU A CA 1
ATOM 3220 C C . LEU A 1 412 ? -29.670 -8.467 22.020 1.00 95.12 412 LEU A C 1
ATOM 3222 O O . LEU A 1 412 ? -29.904 -7.608 21.178 1.00 95.12 412 LEU A O 1
ATOM 3226 N N . GLU A 1 413 ? -30.649 -9.119 22.649 1.00 94.00 413 GLU A N 1
ATOM 3227 C CA . GLU A 1 413 ? -32.074 -8.916 22.354 1.00 94.00 413 GLU A CA 1
ATOM 3228 C C . GLU A 1 413 ? -32.521 -7.470 22.590 1.00 94.00 413 GLU A C 1
ATOM 3230 O O . GLU A 1 413 ? -33.281 -6.924 21.790 1.00 94.00 413 GLU A O 1
ATOM 3235 N N . VAL A 1 414 ? -32.023 -6.826 23.651 1.00 90.88 414 VAL A N 1
ATOM 3236 C CA . VAL A 1 414 ? -32.274 -5.401 23.916 1.00 90.88 414 VAL A CA 1
ATOM 3237 C C . VAL A 1 414 ? -31.704 -4.535 22.796 1.00 90.88 414 VAL A C 1
ATOM 3239 O O . VAL A 1 414 ? -32.378 -3.610 22.337 1.00 90.88 414 VAL A O 1
ATOM 3242 N N . PHE A 1 415 ? -30.498 -4.841 22.318 1.00 93.50 415 PHE A N 1
ATOM 3243 C CA . PHE A 1 415 ? -29.897 -4.094 21.219 1.00 93.50 415 PHE A CA 1
ATOM 3244 C C . PHE A 1 415 ? -30.639 -4.299 19.899 1.00 93.50 415 PHE A C 1
ATOM 3246 O O . PHE A 1 415 ? -30.931 -3.340 19.187 1.00 93.50 415 PHE A O 1
ATOM 3253 N N . GLU A 1 416 ? -31.029 -5.536 19.596 1.00 95.19 416 GLU A N 1
ATOM 3254 C CA . GLU A 1 416 ? -31.837 -5.831 18.418 1.00 95.19 416 GLU A CA 1
ATOM 3255 C C . GLU A 1 416 ? -33.206 -5.144 18.475 1.00 95.19 416 GLU A C 1
ATOM 3257 O O . GLU A 1 416 ? -33.714 -4.683 17.450 1.00 95.19 416 GLU A O 1
ATOM 3262 N N . HIS A 1 417 ? -33.799 -5.046 19.667 1.00 91.69 417 HIS A N 1
ATOM 3263 C CA . HIS A 1 417 ? -35.042 -4.317 19.878 1.00 91.69 417 HIS A CA 1
ATOM 3264 C C . HIS A 1 417 ? -34.868 -2.819 19.601 1.00 91.69 417 HIS A C 1
ATOM 3266 O O . HIS A 1 417 ? -35.669 -2.250 18.859 1.00 91.69 417 HIS A O 1
ATOM 3272 N N . LEU A 1 418 ? -33.787 -2.209 20.105 1.00 88.94 418 LEU A N 1
ATOM 3273 C CA . LEU A 1 418 ? -33.439 -0.811 19.830 1.00 88.94 418 LEU A CA 1
ATOM 3274 C C . LEU A 1 418 ? -33.273 -0.558 18.324 1.00 88.94 418 LEU A C 1
ATOM 3276 O O . LEU A 1 418 ? -33.880 0.363 17.779 1.00 88.94 418 LEU A O 1
ATOM 3280 N N . LEU A 1 419 ? -32.512 -1.409 17.628 1.00 91.06 419 LEU A N 1
ATOM 3281 C CA . LEU A 1 419 ? -32.299 -1.295 16.180 1.00 91.06 419 LEU A CA 1
ATOM 3282 C C . LEU A 1 419 ? -33.564 -1.590 15.363 1.00 91.06 419 LEU A C 1
ATOM 3284 O O . LEU A 1 419 ? -33.638 -1.228 14.191 1.00 91.06 419 LEU A O 1
ATOM 3288 N N . SER A 1 420 ? -34.566 -2.245 15.952 1.00 91.50 420 SER A N 1
ATOM 3289 C CA . SER A 1 420 ? -35.864 -2.512 15.320 1.00 91.50 420 SER A CA 1
ATOM 3290 C C . SER A 1 420 ? -36.884 -1.380 15.504 1.00 91.50 420 SER A C 1
ATOM 3292 O O . SER A 1 420 ? -37.971 -1.453 14.918 1.00 91.50 420 SER A O 1
ATOM 3294 N N . SER A 1 421 ? -36.553 -0.354 16.297 1.00 84.75 421 SER A N 1
ATOM 3295 C CA . SER A 1 421 ? -37.397 0.824 16.533 1.00 84.75 421 SER A CA 1
ATOM 3296 C C . SER A 1 421 ? -37.735 1.568 15.236 1.00 84.75 421 SER A C 1
ATOM 3298 O O . SER A 1 421 ? -37.034 1.461 14.227 1.00 84.75 421 SER A O 1
ATOM 3300 N N . SER A 1 422 ? -38.820 2.349 15.240 1.00 77.94 422 SER A N 1
ATOM 3301 C CA . SER A 1 422 ? -39.169 3.193 14.086 1.00 77.94 422 SER A CA 1
ATOM 3302 C C . SER A 1 422 ? -38.105 4.240 13.787 1.00 77.94 422 SER A C 1
ATOM 3304 O O . SER A 1 422 ? -37.920 4.600 12.631 1.00 77.94 422 SER A O 1
ATOM 3306 N N . ALA A 1 423 ? -37.410 4.700 14.820 1.00 75.19 423 ALA A N 1
ATOM 3307 C CA . ALA A 1 423 ? -36.423 5.754 14.723 1.00 75.19 423 ALA A CA 1
ATOM 3308 C C . ALA A 1 423 ? -35.127 5.257 14.054 1.00 75.19 423 ALA A C 1
ATOM 3310 O O . ALA A 1 423 ? -34.598 5.913 13.162 1.00 75.19 423 ALA A O 1
ATOM 3311 N N . ALA A 1 424 ? -34.692 4.030 14.363 1.00 83.38 424 ALA A N 1
ATOM 3312 C CA . ALA A 1 424 ? -33.543 3.408 13.705 1.00 83.38 424 ALA A CA 1
ATOM 3313 C C . ALA A 1 424 ? -33.783 3.102 12.212 1.00 83.38 424 ALA A C 1
ATOM 3315 O O . ALA A 1 424 ? -32.824 3.020 11.444 1.00 83.38 424 ALA A O 1
ATOM 3316 N N . LYS A 1 425 ? -35.045 2.949 11.772 1.00 86.50 425 LYS A N 1
ATOM 3317 C CA . LYS A 1 425 ? -35.384 2.639 10.368 1.00 86.50 425 LYS A CA 1
ATOM 3318 C C . LYS A 1 425 ? -34.981 3.721 9.373 1.00 86.50 425 LYS A C 1
ATOM 3320 O O . LYS A 1 425 ? -34.888 3.402 8.196 1.00 86.50 425 LYS A O 1
ATOM 3325 N N . VAL A 1 426 ? -34.675 4.943 9.817 1.00 84.25 426 VAL A N 1
ATOM 3326 C CA . VAL A 1 426 ? -34.066 5.955 8.937 1.00 84.25 426 VAL A CA 1
ATOM 3327 C C . VAL A 1 426 ? -32.767 5.438 8.305 1.00 84.25 426 VAL A C 1
ATOM 3329 O O . VAL A 1 426 ? -32.480 5.762 7.161 1.00 84.25 426 VAL A O 1
ATOM 3332 N N . GLY A 1 427 ? -32.030 4.549 8.987 1.00 84.56 427 GLY A N 1
ATOM 3333 C CA . GLY A 1 427 ? -30.843 3.894 8.432 1.00 84.56 427 GLY A CA 1
ATOM 3334 C C . GLY A 1 427 ? -31.125 3.015 7.207 1.00 84.56 427 GLY A C 1
ATOM 3335 O O . GLY A 1 427 ? -30.222 2.814 6.402 1.00 84.56 427 GLY A O 1
ATOM 3336 N N . ASP A 1 428 ? -32.366 2.545 7.024 1.00 89.00 428 ASP A N 1
ATOM 3337 C CA . ASP A 1 428 ? -32.791 1.787 5.836 1.00 89.00 428 ASP A CA 1
ATOM 3338 C C . ASP A 1 428 ? -33.081 2.703 4.628 1.00 89.00 428 ASP A C 1
ATOM 3340 O O . ASP A 1 428 ? -33.334 2.207 3.531 1.00 89.00 428 ASP A O 1
ATOM 3344 N N . GLU A 1 429 ? -33.082 4.026 4.817 1.00 87.19 429 GLU A N 1
ATOM 3345 C CA . GLU A 1 429 ? -33.291 5.035 3.767 1.00 87.19 429 GLU A CA 1
ATOM 3346 C C . GLU A 1 429 ? -31.970 5.700 3.328 1.00 87.19 429 GLU A C 1
ATOM 3348 O O . GLU A 1 429 ? -31.959 6.502 2.394 1.00 87.19 429 GLU A O 1
ATOM 3353 N N . ILE A 1 430 ? -30.851 5.366 3.982 1.00 84.50 430 ILE A N 1
ATOM 3354 C CA . ILE A 1 430 ? -29.524 5.941 3.729 1.00 84.50 430 ILE A CA 1
ATOM 3355 C C . ILE A 1 430 ? -28.691 5.011 2.844 1.00 84.50 430 ILE A C 1
ATOM 3357 O O . ILE A 1 430 ? -28.622 3.800 3.063 1.00 84.50 430 ILE A O 1
ATOM 3361 N N . GLY A 1 431 ? -27.996 5.595 1.865 1.00 83.44 431 GLY A N 1
ATOM 3362 C CA . GLY A 1 431 ? -27.050 4.880 1.006 1.00 83.44 431 GLY A CA 1
ATOM 3363 C C . GLY A 1 431 ? -27.713 3.732 0.241 1.00 83.44 431 GLY A C 1
ATOM 3364 O O . GLY A 1 431 ? -28.615 3.953 -0.557 1.00 83.44 431 GLY A O 1
ATOM 3365 N N . GLU A 1 432 ? -27.266 2.503 0.511 1.00 87.81 432 GLU A N 1
ATOM 3366 C CA . GLU A 1 432 ? -27.714 1.258 -0.144 1.00 87.81 432 GLU A CA 1
ATOM 3367 C C . GLU A 1 432 ? -29.160 0.841 0.191 1.00 87.81 432 GLU A C 1
ATOM 3369 O O . GLU A 1 432 ? -29.649 -0.162 -0.330 1.00 87.81 432 GLU A O 1
ATOM 3374 N N . GLY A 1 433 ? -29.840 1.569 1.079 1.00 89.12 433 GLY A N 1
ATOM 3375 C CA . GLY A 1 433 ? -31.226 1.310 1.446 1.00 89.12 433 GLY A CA 1
ATOM 3376 C C . GLY A 1 433 ? -31.419 0.051 2.303 1.00 89.12 433 GLY A C 1
ATOM 3377 O O . GLY A 1 433 ? -30.557 -0.326 3.099 1.00 89.12 433 GLY A O 1
ATOM 3378 N N . VAL A 1 434 ? -32.568 -0.615 2.140 1.00 91.44 434 VAL A N 1
ATOM 3379 C CA . VAL A 1 434 ? -32.946 -1.826 2.893 1.00 91.44 434 VAL A CA 1
ATOM 3380 C C . VAL A 1 434 ? -31.956 -2.969 2.642 1.00 91.44 434 VAL A C 1
ATOM 3382 O O . VAL A 1 434 ? -31.484 -3.175 1.526 1.00 91.44 434 VAL A O 1
ATOM 3385 N N . TYR A 1 435 ? -31.694 -3.766 3.681 1.00 94.31 435 TYR A N 1
ATOM 3386 C CA . TYR A 1 435 ? -30.808 -4.926 3.603 1.00 94.31 435 TYR A CA 1
ATOM 3387 C C . TYR A 1 435 ? -31.150 -5.884 2.450 1.00 94.31 435 TYR A C 1
ATOM 3389 O O . TYR A 1 435 ? -32.282 -6.358 2.313 1.00 94.31 435 TYR A O 1
ATOM 3397 N N . ASN A 1 436 ? -30.121 -6.237 1.680 1.00 92.94 436 ASN A N 1
ATOM 3398 C CA . ASN A 1 436 ? -30.140 -7.318 0.708 1.00 92.94 436 ASN A CA 1
ATOM 3399 C C . ASN A 1 436 ? -29.360 -8.522 1.274 1.00 92.94 436 ASN A C 1
ATOM 3401 O O . ASN A 1 436 ? -28.201 -8.345 1.650 1.00 92.94 436 ASN A O 1
ATOM 3405 N N . PRO A 1 437 ? -29.920 -9.750 1.277 1.00 94.69 437 PRO A N 1
ATOM 3406 C CA . PRO A 1 437 ? -29.206 -10.956 1.711 1.00 94.69 437 PRO A CA 1
ATOM 3407 C C . PRO A 1 437 ? -27.836 -11.167 1.052 1.00 94.69 437 PRO A C 1
ATOM 3409 O O . PRO A 1 437 ? -26.936 -11.733 1.669 1.00 94.69 437 PRO A O 1
ATOM 3412 N N . ALA A 1 438 ? -27.645 -10.678 -0.179 1.00 91.88 438 ALA A N 1
ATOM 3413 C CA . ALA A 1 438 ? -26.355 -10.718 -0.860 1.00 91.88 438 ALA A CA 1
ATOM 3414 C C . ALA A 1 438 ? -25.251 -9.965 -0.093 1.00 91.88 438 ALA A C 1
ATOM 3416 O O . ALA A 1 438 ? -24.097 -10.379 -0.142 1.00 91.88 438 ALA A O 1
ATOM 3417 N N . PHE A 1 439 ? -25.580 -8.919 0.671 1.00 93.12 439 PHE A N 1
ATOM 3418 C CA . PHE A 1 439 ? -24.611 -8.114 1.425 1.00 93.12 439 PHE A CA 1
ATOM 3419 C C . PHE A 1 439 ? -23.981 -8.842 2.615 1.00 93.12 439 PHE A C 1
ATOM 3421 O O . PHE A 1 439 ? -22.987 -8.352 3.150 1.00 93.12 439 PHE A O 1
ATOM 3428 N N . GLY A 1 440 ? -24.535 -9.989 3.031 1.00 90.75 440 GLY A N 1
ATOM 3429 C CA . GLY A 1 440 ? -23.984 -10.790 4.127 1.00 90.75 440 GLY A CA 1
ATOM 3430 C C . GLY A 1 440 ? -22.582 -11.341 3.844 1.00 90.75 440 GLY A C 1
ATOM 3431 O O . GLY A 1 440 ? -21.814 -11.550 4.778 1.00 90.75 440 GLY A O 1
ATOM 3432 N N . GLY A 1 441 ? -22.213 -11.518 2.571 1.00 93.56 441 GLY A N 1
ATOM 3433 C CA . GLY A 1 441 ? -20.891 -12.019 2.209 1.00 93.56 441 GLY A CA 1
ATOM 3434 C C . GLY A 1 441 ? -20.689 -13.495 2.547 1.00 93.56 441 GLY A C 1
ATOM 3435 O O . GLY A 1 441 ? -21.615 -14.307 2.495 1.00 93.56 441 GLY A O 1
ATOM 3436 N N . LYS A 1 442 ? -19.437 -13.852 2.835 1.00 94.69 442 LYS A N 1
ATOM 3437 C CA . LYS A 1 442 ? -19.012 -15.205 3.217 1.00 94.69 442 LYS A CA 1
ATOM 3438 C C . LYS A 1 442 ? -18.757 -15.293 4.719 1.00 94.69 442 LYS A C 1
ATOM 3440 O O . LYS A 1 442 ? -18.235 -14.355 5.311 1.00 94.69 442 LYS A O 1
ATOM 3445 N N . ASP A 1 443 ? -19.021 -16.466 5.287 1.00 90.00 443 ASP A N 1
ATOM 3446 C CA . ASP A 1 443 ? -18.806 -16.741 6.716 1.00 90.00 443 ASP A CA 1
ATOM 3447 C C . ASP A 1 443 ? -17.412 -17.316 7.024 1.00 90.00 443 ASP A C 1
ATOM 3449 O O . ASP A 1 443 ? -16.987 -17.347 8.176 1.00 90.00 443 ASP A O 1
ATOM 3453 N N . HIS A 1 444 ? -16.692 -17.807 6.011 1.00 94.81 444 HIS A N 1
ATOM 3454 C CA . HIS A 1 444 ? -15.348 -18.361 6.174 1.00 94.81 444 HIS A CA 1
ATOM 3455 C C . HIS A 1 444 ? -14.281 -17.312 5.867 1.00 94.81 444 HIS A C 1
ATOM 3457 O O . HIS A 1 444 ? -14.255 -16.751 4.775 1.00 94.81 444 HIS A O 1
ATOM 3463 N N . GLU A 1 445 ? -13.350 -17.111 6.801 1.00 95.81 445 GLU A N 1
ATOM 3464 C CA . GLU A 1 445 ? -12.294 -16.094 6.710 1.00 95.81 445 GLU A CA 1
ATOM 3465 C C . GLU A 1 445 ? -11.511 -16.114 5.388 1.00 95.81 445 GLU A C 1
ATOM 3467 O O . GLU A 1 445 ? -11.290 -15.063 4.791 1.00 95.81 445 GLU A O 1
ATOM 3472 N N . CYS A 1 446 ? -11.090 -17.297 4.919 1.00 96.00 446 CYS A N 1
ATOM 3473 C CA . CYS A 1 446 ? -10.317 -17.427 3.680 1.00 96.00 446 CYS A CA 1
ATOM 3474 C C . CYS A 1 446 ? -11.136 -17.034 2.446 1.00 96.00 446 CYS A C 1
ATOM 3476 O O . CYS A 1 446 ? -10.592 -16.467 1.501 1.00 96.00 446 CYS A O 1
ATOM 3478 N N . ASP A 1 447 ? -12.445 -17.290 2.468 1.00 97.25 447 ASP A N 1
ATOM 3479 C CA . ASP A 1 447 ? -13.346 -16.881 1.401 1.00 97.25 447 ASP A CA 1
ATOM 3480 C C . ASP A 1 447 ? -13.601 -15.369 1.438 1.00 97.25 447 ASP A C 1
ATOM 3482 O O . ASP A 1 447 ? -13.632 -14.751 0.379 1.00 97.25 447 ASP A O 1
ATOM 3486 N N . VAL A 1 448 ? -13.692 -14.759 2.628 1.00 97.25 448 VAL A N 1
ATOM 3487 C CA . VAL A 1 448 ? -13.785 -13.296 2.781 1.00 97.25 448 VAL A CA 1
ATOM 3488 C C . VAL A 1 448 ? -12.542 -12.611 2.228 1.00 97.25 448 VAL A C 1
ATOM 3490 O O . VAL A 1 448 ? -12.655 -11.732 1.382 1.00 97.25 448 VAL A O 1
ATOM 3493 N N . VAL A 1 449 ? -11.348 -13.029 2.656 1.00 97.75 449 VAL A N 1
ATOM 3494 C CA . VAL A 1 449 ? -10.088 -12.433 2.182 1.00 97.75 449 VAL A CA 1
ATOM 3495 C C . VAL A 1 449 ? -9.931 -12.602 0.669 1.00 97.75 449 VAL A C 1
ATOM 3497 O O . VAL A 1 449 ? -9.536 -11.653 -0.006 1.00 97.75 449 VAL A O 1
ATOM 3500 N N . ALA A 1 450 ? -10.276 -13.773 0.124 1.00 97.75 450 ALA A N 1
ATOM 3501 C CA . ALA A 1 450 ? -10.240 -14.008 -1.316 1.00 97.75 450 ALA A CA 1
ATOM 3502 C C . ALA A 1 450 ? -11.225 -13.110 -2.079 1.00 97.75 450 ALA A C 1
ATOM 3504 O O . ALA A 1 450 ? -10.849 -12.559 -3.109 1.00 97.75 450 ALA A O 1
ATOM 3505 N N . ASP A 1 451 ? -12.449 -12.934 -1.576 1.00 97.44 451 ASP A N 1
ATOM 3506 C CA . ASP A 1 451 ? -13.464 -12.083 -2.202 1.00 97.44 451 ASP A CA 1
ATOM 3507 C C . ASP A 1 451 ? -13.032 -10.605 -2.208 1.00 97.44 451 ASP A C 1
ATOM 3509 O O . ASP A 1 451 ? -13.134 -9.953 -3.247 1.00 97.44 451 ASP A O 1
ATOM 3513 N N . ILE A 1 452 ? -12.475 -10.099 -1.098 1.00 97.62 452 ILE A N 1
ATOM 3514 C CA . ILE A 1 452 ? -11.963 -8.721 -1.017 1.00 97.62 452 ILE A CA 1
ATOM 3515 C C . ILE A 1 452 ? -10.765 -8.519 -1.949 1.00 97.62 452 ILE A C 1
ATOM 3517 O O . ILE A 1 452 ? -10.751 -7.579 -2.737 1.00 97.62 452 ILE A O 1
ATOM 3521 N N . ILE A 1 453 ? -9.761 -9.401 -1.906 1.00 98.19 453 ILE A N 1
ATOM 3522 C CA . ILE A 1 453 ? -8.574 -9.255 -2.761 1.00 98.19 453 ILE A CA 1
ATOM 3523 C C . ILE A 1 453 ? -8.952 -9.382 -4.240 1.00 98.19 453 ILE A C 1
ATOM 3525 O O . ILE A 1 453 ? -8.445 -8.613 -5.051 1.00 98.19 453 ILE A O 1
ATOM 3529 N N . TRP A 1 454 ? -9.848 -10.307 -4.601 1.00 98.06 454 TRP A N 1
ATOM 3530 C CA . TRP A 1 454 ? -10.337 -10.445 -5.975 1.00 98.06 454 TRP A CA 1
ATOM 3531 C C . TRP A 1 454 ? -10.967 -9.152 -6.488 1.00 98.06 454 TRP A C 1
ATOM 3533 O O . TRP A 1 454 ? -10.625 -8.707 -7.583 1.00 98.06 454 TRP A O 1
ATOM 3543 N N . HIS A 1 455 ? -11.819 -8.528 -5.672 1.00 96.75 455 HIS A N 1
ATOM 3544 C CA . HIS A 1 455 ? -12.457 -7.252 -5.992 1.00 96.75 455 HIS A CA 1
ATOM 3545 C C . HIS A 1 455 ? -11.432 -6.134 -6.204 1.00 96.75 455 HIS A C 1
ATOM 3547 O O . HIS A 1 455 ? -11.413 -5.498 -7.254 1.00 96.75 455 HIS A O 1
ATOM 3553 N N . LEU A 1 456 ? -10.487 -5.974 -5.272 1.00 96.81 456 LEU A N 1
ATOM 3554 C CA . LEU A 1 456 ? -9.460 -4.928 -5.346 1.00 96.81 456 LEU A CA 1
ATOM 3555 C C . LEU A 1 456 ? -8.465 -5.127 -6.507 1.00 96.81 456 LEU A C 1
ATOM 3557 O O . LEU A 1 456 ? -7.900 -4.162 -7.017 1.00 96.81 456 LEU A O 1
ATOM 3561 N N . LEU A 1 457 ? -8.247 -6.362 -6.974 1.00 97.69 457 LEU A N 1
ATOM 3562 C CA . LEU A 1 457 ? -7.438 -6.625 -8.174 1.00 97.69 457 LEU A CA 1
ATOM 3563 C C . LEU A 1 457 ? -8.109 -6.114 -9.463 1.00 97.69 457 LEU A C 1
ATOM 3565 O O . LEU A 1 457 ? -7.417 -5.899 -10.460 1.00 97.69 457 LEU A O 1
ATOM 3569 N N . GLY A 1 458 ? -9.432 -5.932 -9.450 1.00 94.81 458 GLY A N 1
ATOM 3570 C CA . GLY A 1 458 ? -10.225 -5.373 -10.547 1.00 94.81 458 GLY A CA 1
ATOM 3571 C C . GLY A 1 458 ? -10.723 -3.950 -10.291 1.00 94.81 458 GLY A C 1
ATOM 3572 O O . GLY A 1 458 ? -11.611 -3.504 -11.015 1.00 94.81 458 GLY A O 1
ATOM 3573 N N . ASP A 1 459 ? -10.170 -3.251 -9.294 1.00 93.06 459 ASP A N 1
ATOM 3574 C CA . ASP A 1 459 ? -10.519 -1.859 -8.997 1.00 93.06 459 ASP A CA 1
ATOM 3575 C C . ASP A 1 459 ? -10.198 -0.944 -10.189 1.00 93.06 459 ASP A C 1
ATOM 3577 O O . ASP A 1 459 ? -9.311 -1.254 -10.984 1.00 93.06 459 ASP A O 1
ATOM 3581 N N . SER A 1 460 ? -10.875 0.196 -10.317 1.00 89.38 460 SER A N 1
ATOM 3582 C CA . SER A 1 460 ? -10.566 1.221 -11.323 1.00 89.38 460 SER A CA 1
ATOM 3583 C C . SER A 1 460 ? -9.243 1.950 -11.049 1.00 89.38 460 SER A C 1
ATOM 3585 O O . SER A 1 460 ? -8.551 2.356 -11.986 1.00 89.38 460 SER A O 1
ATOM 3587 N N . ASP A 1 461 ? -8.827 2.053 -9.789 1.00 90.31 461 ASP A N 1
ATOM 3588 C CA . ASP A 1 461 ? -7.584 2.673 -9.350 1.00 90.31 461 ASP A CA 1
ATOM 3589 C C . ASP A 1 461 ? -6.399 1.700 -9.443 1.00 90.31 461 ASP A C 1
ATOM 3591 O O . ASP A 1 461 ? -6.331 0.677 -8.754 1.00 90.31 461 ASP A O 1
ATOM 3595 N N . ALA A 1 462 ? -5.406 2.039 -10.269 1.00 91.81 462 ALA A N 1
ATOM 3596 C CA . ALA A 1 462 ? -4.199 1.237 -10.415 1.00 91.81 462 ALA A CA 1
ATOM 3597 C C . ALA A 1 462 ? -3.438 1.050 -9.093 1.00 91.81 462 ALA A C 1
ATOM 3599 O O . ALA A 1 462 ? -2.855 -0.016 -8.895 1.00 91.81 462 ALA A O 1
ATOM 3600 N N . PHE A 1 463 ? -3.437 2.031 -8.183 1.00 91.88 463 PHE A N 1
ATOM 3601 C CA . PHE A 1 463 ? -2.725 1.917 -6.903 1.00 91.88 463 PHE A CA 1
ATOM 3602 C C . PHE A 1 463 ? -3.328 0.816 -6.028 1.00 91.88 463 PHE A C 1
ATOM 3604 O O . PHE A 1 463 ? -2.588 -0.009 -5.486 1.00 91.88 463 PHE A O 1
ATOM 3611 N N . ILE A 1 464 ? -4.662 0.732 -5.981 1.00 93.88 464 ILE A N 1
ATOM 3612 C CA . ILE A 1 464 ? -5.381 -0.346 -5.294 1.00 93.88 464 ILE A CA 1
ATOM 3613 C C . ILE A 1 464 ? -5.026 -1.696 -5.927 1.00 93.88 464 ILE A C 1
ATOM 3615 O O . ILE A 1 464 ? -4.612 -2.617 -5.214 1.00 93.88 464 ILE A O 1
ATOM 3619 N N . ARG A 1 465 ? -5.065 -1.799 -7.266 1.00 95.75 465 ARG A N 1
ATOM 3620 C CA . ARG A 1 465 ? -4.697 -3.040 -7.974 1.00 95.75 465 ARG A CA 1
ATOM 3621 C C . ARG A 1 465 ? -3.256 -3.480 -7.676 1.00 95.75 465 ARG A C 1
ATOM 3623 O O . ARG A 1 465 ? -3.005 -4.668 -7.450 1.00 95.75 465 ARG A O 1
ATOM 3630 N N . TRP A 1 466 ? -2.298 -2.547 -7.646 1.00 95.69 466 TRP A N 1
ATOM 3631 C CA . TRP A 1 466 ? -0.894 -2.828 -7.306 1.00 95.69 466 TRP A CA 1
ATOM 3632 C C . TRP A 1 466 ? -0.729 -3.301 -5.860 1.00 95.69 466 TRP A C 1
ATOM 3634 O O . TRP A 1 466 ? -0.024 -4.287 -5.621 1.00 95.69 466 TRP A O 1
ATOM 3644 N N . ASN A 1 467 ? -1.404 -2.659 -4.903 1.00 95.00 467 ASN A N 1
ATOM 3645 C CA . ASN A 1 467 ? -1.386 -3.060 -3.495 1.00 95.00 467 ASN A CA 1
ATOM 3646 C C . ASN A 1 467 ? -1.993 -4.457 -3.294 1.00 95.00 467 ASN A C 1
ATOM 3648 O O . ASN A 1 467 ? -1.372 -5.313 -2.654 1.00 95.00 467 ASN A O 1
ATOM 3652 N N . ALA A 1 468 ? -3.136 -4.737 -3.926 1.00 97.56 468 ALA A N 1
ATOM 3653 C CA . ALA A 1 468 ? -3.767 -6.054 -3.902 1.00 97.56 468 ALA A CA 1
ATOM 3654 C C . ALA A 1 468 ? -2.851 -7.137 -4.503 1.00 97.56 468 ALA A C 1
ATOM 3656 O O . ALA A 1 468 ? -2.607 -8.164 -3.865 1.00 97.56 468 ALA A O 1
ATOM 3657 N N . ALA A 1 469 ? -2.245 -6.892 -5.671 1.00 97.88 469 ALA A N 1
ATOM 3658 C CA . ALA A 1 469 ? -1.313 -7.836 -6.299 1.00 97.88 469 ALA A CA 1
ATOM 3659 C C . ALA A 1 469 ? -0.044 -8.066 -5.455 1.00 97.88 469 ALA A C 1
ATOM 3661 O O . ALA A 1 469 ? 0.476 -9.185 -5.387 1.00 97.88 469 ALA A O 1
ATOM 3662 N N . ARG A 1 470 ? 0.453 -7.027 -4.769 1.00 95.44 470 ARG A N 1
ATOM 3663 C CA . ARG A 1 470 ? 1.618 -7.121 -3.876 1.00 95.44 470 ARG A CA 1
ATOM 3664 C C . ARG A 1 470 ? 1.337 -7.986 -2.648 1.00 95.44 470 ARG A C 1
ATOM 3666 O O . ARG A 1 470 ? 2.242 -8.699 -2.197 1.00 95.44 470 ARG A O 1
ATOM 3673 N N . SER A 1 471 ? 0.099 -7.965 -2.148 1.00 97.19 471 SER A N 1
ATOM 3674 C CA . SER A 1 471 ? -0.325 -8.734 -0.970 1.00 97.19 471 SER A CA 1
ATOM 3675 C C . SER A 1 471 ? -0.160 -10.251 -1.147 1.00 97.19 471 SER A C 1
ATOM 3677 O O . SER A 1 471 ? 0.119 -10.946 -0.172 1.00 97.19 471 SER A O 1
ATOM 3679 N N . LEU A 1 472 ? -0.201 -10.772 -2.383 1.00 98.19 472 LEU A N 1
ATOM 3680 C CA . LEU A 1 472 ? -0.076 -12.210 -2.672 1.00 98.19 472 LEU A CA 1
ATOM 3681 C C . LEU A 1 472 ? 1.263 -12.798 -2.214 1.00 98.19 472 LEU A C 1
ATOM 3683 O O . LEU A 1 472 ? 1.332 -13.923 -1.718 1.00 98.19 472 LEU A O 1
ATOM 3687 N N . LYS A 1 473 ? 2.343 -12.015 -2.324 1.00 96.44 473 LYS A N 1
ATOM 3688 C CA . LYS A 1 473 ? 3.648 -12.393 -1.765 1.00 96.44 473 LYS A CA 1
ATOM 3689 C C . LYS A 1 473 ? 3.590 -12.426 -0.234 1.00 96.44 473 LYS A C 1
ATOM 3691 O O . LYS A 1 473 ? 4.133 -13.349 0.366 1.00 96.44 473 LYS A O 1
ATOM 3696 N N . GLY A 1 474 ? 2.891 -11.468 0.378 1.00 96.38 474 GLY A N 1
ATOM 3697 C CA . GLY A 1 474 ? 2.668 -11.394 1.823 1.00 96.38 474 GLY A CA 1
ATOM 3698 C C . GLY A 1 474 ? 1.862 -12.569 2.379 1.00 96.38 474 GLY A C 1
ATOM 3699 O O . GLY A 1 474 ? 2.281 -13.161 3.368 1.00 96.38 474 GLY A O 1
ATOM 3700 N N . ILE A 1 475 ? 0.787 -12.976 1.695 1.00 98.19 475 ILE A N 1
ATOM 3701 C CA . ILE A 1 475 ? -0.012 -14.177 2.005 1.00 98.19 475 ILE A CA 1
ATOM 3702 C C . ILE A 1 475 ? 0.895 -15.410 2.121 1.00 98.19 475 ILE A C 1
ATOM 3704 O O . ILE A 1 475 ? 0.834 -16.161 3.099 1.00 98.19 475 ILE A O 1
ATOM 3708 N N . LEU A 1 476 ? 1.803 -15.597 1.159 1.00 97.75 476 LEU A N 1
ATOM 3709 C CA . LEU A 1 476 ? 2.754 -16.706 1.192 1.00 97.75 476 LEU A CA 1
ATOM 3710 C C . LEU A 1 476 ? 3.824 -16.545 2.274 1.00 97.75 476 LEU A C 1
ATOM 3712 O O . LEU A 1 476 ? 4.226 -17.550 2.864 1.00 97.75 476 LEU A O 1
ATOM 3716 N N . ASP A 1 477 ? 4.290 -15.326 2.556 1.00 97.00 477 ASP A N 1
ATOM 3717 C CA . ASP A 1 477 ? 5.276 -15.063 3.612 1.00 97.00 477 ASP A CA 1
ATOM 3718 C C . ASP A 1 477 ? 4.771 -15.518 4.987 1.00 97.00 477 ASP A C 1
ATOM 3720 O O . ASP A 1 477 ? 5.540 -16.115 5.742 1.00 97.00 477 ASP A O 1
ATOM 3724 N N . VAL A 1 478 ? 3.475 -15.340 5.266 1.00 97.25 478 VAL A N 1
ATOM 3725 C CA . VAL A 1 478 ? 2.820 -15.804 6.504 1.00 97.25 478 VAL A CA 1
ATOM 3726 C C . VAL A 1 478 ? 2.240 -17.226 6.408 1.00 97.25 478 VAL A C 1
ATOM 3728 O O . VAL A 1 478 ? 1.661 -17.731 7.368 1.00 97.25 478 VAL A O 1
ATOM 3731 N N . GLY A 1 479 ? 2.434 -17.919 5.281 1.00 95.75 479 GLY A N 1
ATOM 3732 C CA . GLY A 1 479 ? 2.107 -19.342 5.122 1.00 95.75 479 GLY A CA 1
ATOM 3733 C C . GLY A 1 479 ? 0.642 -19.654 4.801 1.00 95.75 479 GLY A C 1
ATOM 3734 O O . GLY A 1 479 ? 0.210 -20.786 5.008 1.00 95.75 479 GLY A O 1
ATOM 3735 N N . LEU A 1 480 ? -0.117 -18.688 4.285 1.00 96.88 480 LEU A N 1
ATOM 3736 C CA . LEU A 1 480 ? -1.533 -18.829 3.928 1.00 96.88 480 LEU A CA 1
ATOM 3737 C C . LEU A 1 480 ? -1.712 -19.337 2.482 1.00 96.88 480 LEU A C 1
ATOM 3739 O O . LEU A 1 480 ? -2.282 -18.668 1.628 1.00 96.88 480 LEU A O 1
ATOM 3743 N N . VAL A 1 481 ? -1.183 -20.526 2.170 1.00 95.81 481 VAL A N 1
ATOM 3744 C CA . VAL A 1 481 ? -1.264 -21.089 0.801 1.00 95.81 481 VAL A CA 1
ATOM 3745 C C . VAL A 1 481 ? -2.714 -21.385 0.383 1.00 95.81 481 VAL A C 1
ATOM 3747 O O . VAL A 1 481 ? -3.052 -21.180 -0.779 1.00 95.81 481 VAL A O 1
ATOM 3750 N N . GLU A 1 482 ? -3.576 -21.798 1.322 1.00 96.00 482 GLU A N 1
ATOM 3751 C CA . GLU A 1 482 ? -5.011 -22.023 1.066 1.00 96.00 482 GLU A CA 1
ATOM 3752 C C . GLU A 1 482 ? -5.697 -20.759 0.527 1.00 96.00 482 GLU A C 1
ATOM 3754 O O . GLU A 1 482 ? -6.503 -20.839 -0.392 1.00 96.00 482 GLU A O 1
ATOM 3759 N N . ASP A 1 483 ? -5.351 -19.574 1.031 1.00 97.38 483 ASP A N 1
ATOM 3760 C CA . ASP A 1 483 ? -5.952 -18.313 0.589 1.00 97.38 483 ASP A CA 1
ATOM 3761 C C . ASP A 1 483 ? -5.627 -18.007 -0.888 1.00 97.38 483 ASP A C 1
ATOM 3763 O O . ASP A 1 483 ? -6.462 -17.456 -1.604 1.00 97.38 483 ASP A O 1
ATOM 3767 N N . ILE A 1 484 ? -4.466 -18.450 -1.393 1.00 97.75 484 ILE A N 1
ATOM 3768 C CA . ILE A 1 484 ? -4.150 -18.395 -2.831 1.00 97.75 484 ILE A CA 1
ATOM 3769 C C . ILE A 1 484 ? -5.020 -19.373 -3.632 1.00 97.75 484 ILE A C 1
ATOM 3771 O O . ILE A 1 484 ? -5.473 -19.034 -4.726 1.00 97.75 484 ILE A O 1
ATOM 3775 N N . GLU A 1 485 ? -5.271 -20.577 -3.113 1.00 96.31 485 GLU A N 1
ATOM 3776 C CA . GLU A 1 485 ? -6.182 -21.539 -3.750 1.00 96.31 485 GLU A CA 1
ATOM 3777 C C . GLU A 1 485 ? -7.600 -20.975 -3.837 1.00 96.31 485 GLU A C 1
ATOM 3779 O O . GLU A 1 485 ? -8.204 -21.018 -4.910 1.00 96.31 485 GLU A O 1
ATOM 3784 N N . ARG A 1 486 ? -8.085 -20.374 -2.742 1.00 97.00 486 ARG A N 1
ATOM 3785 C CA . ARG A 1 486 ? -9.386 -19.703 -2.703 1.00 97.00 486 ARG A CA 1
ATOM 3786 C C . ARG A 1 486 ? -9.448 -18.556 -3.691 1.00 97.00 486 ARG A C 1
ATOM 3788 O O . ARG A 1 486 ? -10.429 -18.457 -4.419 1.00 97.00 486 ARG A O 1
ATOM 3795 N N . LEU A 1 487 ? -8.407 -17.739 -3.793 1.00 97.12 487 LEU A N 1
ATOM 3796 C CA . LEU A 1 487 ? -8.369 -16.651 -4.765 1.00 97.12 487 LEU A CA 1
ATOM 3797 C C . LEU A 1 487 ? -8.423 -17.165 -6.214 1.00 97.12 487 LEU A C 1
ATOM 3799 O O . LEU A 1 487 ? -9.155 -16.621 -7.036 1.00 97.12 487 LEU A O 1
ATOM 3803 N N . LEU A 1 488 ? -7.733 -18.268 -6.521 1.00 97.44 488 LEU A N 1
ATOM 3804 C CA . LEU A 1 488 ? -7.828 -18.923 -7.829 1.00 97.44 488 LEU A CA 1
ATOM 3805 C C . LEU A 1 488 ? -9.224 -19.507 -8.117 1.00 97.44 488 LEU A C 1
ATOM 3807 O O . LEU A 1 488 ? -9.542 -19.720 -9.287 1.00 97.44 488 LEU A O 1
ATOM 3811 N N . ASP A 1 489 ? -10.058 -19.787 -7.106 1.00 96.81 489 ASP A N 1
ATOM 3812 C CA . ASP A 1 489 ? -11.456 -20.211 -7.318 1.00 96.81 489 ASP A CA 1
ATOM 3813 C C . ASP A 1 489 ? -12.313 -19.078 -7.900 1.00 96.81 489 ASP A C 1
ATOM 3815 O O . ASP A 1 489 ? -13.325 -19.352 -8.539 1.00 96.81 489 ASP A O 1
ATOM 3819 N N . ARG A 1 490 ? -11.896 -17.815 -7.722 1.00 96.44 490 ARG A N 1
ATOM 3820 C CA . ARG A 1 490 ? -12.604 -16.628 -8.227 1.00 96.44 490 ARG A CA 1
ATOM 3821 C C . ARG A 1 490 ? -12.179 -16.240 -9.638 1.00 96.44 490 ARG A C 1
ATOM 3823 O O . ARG A 1 490 ? -12.747 -15.316 -10.194 1.00 96.44 490 ARG A O 1
ATOM 3830 N N . PHE A 1 491 ? -11.217 -16.944 -10.239 1.00 96.94 491 PHE A N 1
ATOM 3831 C CA . PHE A 1 491 ? -10.602 -16.543 -11.508 1.00 96.94 491 PHE A CA 1
ATOM 3832 C C . PHE A 1 491 ? -11.614 -16.295 -12.643 1.00 96.94 491 PHE A C 1
ATOM 3834 O O . PHE A 1 491 ? -11.387 -15.435 -13.492 1.00 96.94 491 PHE A O 1
ATOM 3841 N N . ASP A 1 492 ? -12.724 -17.039 -12.658 1.00 94.75 492 ASP A N 1
ATOM 3842 C CA . ASP A 1 492 ? -13.796 -16.919 -13.655 1.00 94.75 492 ASP A CA 1
ATOM 3843 C C . ASP A 1 492 ? -15.020 -16.120 -13.160 1.00 94.75 492 ASP A C 1
ATOM 3845 O O . ASP A 1 492 ? -16.006 -16.010 -13.886 1.00 94.75 492 ASP A O 1
ATOM 3849 N N . THR A 1 493 ? -14.969 -15.562 -11.948 1.00 93.69 493 THR A N 1
ATOM 3850 C CA . THR A 1 493 ? -16.045 -14.760 -11.356 1.00 93.69 493 THR A CA 1
ATOM 3851 C C . THR A 1 493 ? -16.000 -13.340 -11.910 1.00 93.69 493 THR A C 1
ATOM 3853 O O . THR A 1 493 ? -15.055 -12.594 -11.650 1.00 93.69 493 THR A O 1
ATOM 3856 N N . ASP A 1 494 ? -17.031 -12.957 -12.657 1.00 90.25 494 ASP A N 1
ATOM 3857 C CA . ASP A 1 494 ? -17.177 -11.633 -13.268 1.00 90.25 494 ASP A CA 1
ATOM 3858 C C . ASP A 1 494 ? -17.917 -10.616 -12.392 1.00 90.25 494 ASP A C 1
ATOM 3860 O O . ASP A 1 494 ? -17.860 -9.425 -12.684 1.00 90.25 494 ASP A O 1
ATOM 3864 N N . GLU A 1 495 ? -18.559 -11.059 -11.311 1.00 85.81 495 GLU A N 1
ATOM 3865 C CA . GLU A 1 495 ? -19.238 -10.203 -10.340 1.00 85.81 495 GLU A CA 1
ATOM 3866 C C . GLU A 1 495 ? -19.348 -10.903 -8.973 1.00 85.81 495 GLU A C 1
ATOM 3868 O O . GLU A 1 495 ? -19.577 -12.114 -8.894 1.00 85.81 495 GLU A O 1
ATOM 3873 N N . ASN A 1 496 ? -19.213 -10.149 -7.877 1.00 91.69 496 ASN A N 1
ATOM 3874 C CA . ASN A 1 496 ? -19.516 -10.630 -6.528 1.00 91.69 496 ASN A CA 1
ATOM 3875 C C . ASN A 1 496 ? -20.744 -9.889 -5.975 1.00 91.69 496 ASN A C 1
ATOM 3877 O O . ASN A 1 496 ? -20.596 -8.729 -5.595 1.00 91.69 496 ASN A O 1
ATOM 3881 N N . PRO A 1 497 ? -21.917 -10.541 -5.835 1.00 91.75 497 PRO A N 1
ATOM 3882 C CA . PRO A 1 497 ? -23.147 -9.912 -5.339 1.00 91.75 497 PRO A CA 1
ATOM 3883 C C . PRO A 1 497 ? -23.009 -9.183 -3.994 1.00 91.75 497 PRO A C 1
ATOM 3885 O O . PRO A 1 497 ? -23.784 -8.277 -3.701 1.00 91.75 497 PRO A O 1
ATOM 3888 N N . SER A 1 498 ? -22.037 -9.571 -3.164 1.00 94.06 498 SER A N 1
ATOM 3889 C CA . SER A 1 498 ? -21.768 -8.948 -1.864 1.00 94.06 498 SER A CA 1
ATOM 3890 C C . SER A 1 498 ? -20.975 -7.641 -1.951 1.00 94.06 498 SER A C 1
ATOM 3892 O O . SER A 1 498 ? -20.894 -6.924 -0.955 1.00 94.06 498 SER A O 1
ATOM 3894 N N . LEU A 1 499 ? -20.391 -7.336 -3.111 1.00 93.75 499 LEU A N 1
ATOM 3895 C CA . LEU A 1 499 ? -19.565 -6.153 -3.378 1.00 93.75 499 LEU A CA 1
ATOM 3896 C C . LEU A 1 499 ? -20.097 -5.308 -4.543 1.00 93.75 499 LEU A C 1
ATOM 3898 O O . LEU A 1 499 ? -19.483 -4.314 -4.904 1.00 93.75 499 LEU A O 1
ATOM 3902 N N . VAL A 1 500 ? -21.248 -5.665 -5.119 1.00 86.69 500 VAL A N 1
ATOM 3903 C CA . VAL A 1 500 ? -21.895 -4.840 -6.147 1.00 86.69 500 VAL A CA 1
ATOM 3904 C C . VAL A 1 500 ? -22.306 -3.496 -5.552 1.00 86.69 500 VAL A C 1
ATOM 3906 O O . VAL A 1 500 ? -22.911 -3.441 -4.478 1.00 86.69 500 VAL A O 1
ATOM 3909 N N . SER A 1 501 ? -22.028 -2.421 -6.282 1.00 82.56 501 SER A N 1
ATOM 3910 C CA . SER A 1 501 ? -22.543 -1.080 -6.013 1.00 82.56 501 SER A CA 1
ATOM 3911 C C . SER A 1 501 ? -23.040 -0.434 -7.313 1.00 82.56 501 SER A C 1
ATOM 3913 O O . SER A 1 501 ? -22.682 -0.873 -8.402 1.00 82.56 501 SER A O 1
ATOM 3915 N N . GLU A 1 502 ? -23.922 0.567 -7.217 1.00 73.19 502 GLU A N 1
ATOM 3916 C CA . GLU A 1 502 ? -24.601 1.134 -8.399 1.00 73.19 502 GLU A CA 1
ATOM 3917 C C . GLU A 1 502 ? -23.650 1.852 -9.371 1.00 73.19 502 GLU A C 1
ATOM 3919 O O . GLU A 1 502 ? -23.893 1.864 -10.578 1.00 73.19 502 GLU A O 1
ATOM 3924 N N . GLU A 1 503 ? -22.569 2.449 -8.861 1.00 70.25 503 GLU A N 1
ATOM 3925 C CA . GLU A 1 503 ? -21.661 3.287 -9.654 1.00 70.25 503 GLU A CA 1
ATOM 3926 C C . GLU A 1 503 ? -20.344 2.580 -10.025 1.00 70.25 503 GLU A C 1
ATOM 3928 O O . GLU A 1 503 ? -19.687 2.969 -10.997 1.00 70.25 503 GLU A O 1
ATOM 3933 N N . HIS A 1 504 ? -19.982 1.497 -9.328 1.00 80.75 504 HIS A N 1
ATOM 3934 C CA . HIS A 1 504 ? -18.753 0.747 -9.578 1.00 80.75 504 HIS A CA 1
ATOM 3935 C C . HIS A 1 504 ? -19.005 -0.508 -10.413 1.00 80.75 504 HIS A C 1
ATOM 3937 O O . HIS A 1 504 ? -19.859 -1.335 -10.103 1.00 80.75 504 HIS A O 1
ATOM 3943 N N . HIS A 1 505 ? -18.193 -0.688 -11.453 1.00 86.44 505 HIS A N 1
ATOM 3944 C CA . HIS A 1 505 ? -18.268 -1.844 -12.341 1.00 86.44 505 HIS A CA 1
ATOM 3945 C C . HIS A 1 505 ? -16.965 -2.633 -12.262 1.00 86.44 505 HIS A C 1
ATOM 3947 O O . HIS A 1 505 ? -15.908 -2.144 -12.662 1.00 86.44 505 HIS A O 1
ATOM 3953 N N . PHE A 1 506 ? -17.053 -3.862 -11.754 1.00 90.69 506 PHE A N 1
ATOM 3954 C CA . PHE A 1 506 ? -15.891 -4.693 -11.459 1.00 90.69 506 PHE A CA 1
ATOM 3955 C C . PHE A 1 506 ? -15.158 -5.144 -12.735 1.00 90.69 506 PHE A C 1
ATOM 3957 O O . PHE A 1 506 ? -15.679 -5.913 -13.551 1.00 90.69 506 PHE A O 1
ATOM 3964 N N . ALA A 1 507 ? -13.911 -4.697 -12.909 1.00 93.75 507 ALA A N 1
ATOM 3965 C CA . ALA A 1 507 ? -13.092 -4.996 -14.081 1.00 93.75 507 ALA A CA 1
ATOM 3966 C C . ALA A 1 507 ? -12.434 -6.388 -13.979 1.00 93.75 507 ALA A C 1
ATOM 3968 O O . ALA A 1 507 ? -11.220 -6.525 -13.826 1.00 93.75 507 ALA A O 1
ATOM 3969 N N . PHE A 1 508 ? -13.218 -7.463 -14.090 1.00 94.81 508 PHE A N 1
ATOM 3970 C CA . PHE A 1 508 ? -12.739 -8.829 -13.815 1.00 94.81 508 PHE A CA 1
ATOM 3971 C C . PHE A 1 508 ? -11.541 -9.292 -14.683 1.00 94.81 508 PHE A C 1
ATOM 3973 O O . PHE A 1 508 ? -10.715 -10.066 -14.206 1.00 94.81 508 PHE A O 1
ATOM 3980 N N . LEU A 1 509 ? -11.378 -8.824 -15.937 1.00 96.44 509 LEU A N 1
ATOM 3981 C CA . LEU A 1 509 ? -10.165 -9.163 -16.726 1.00 96.44 509 LEU A CA 1
ATOM 3982 C C . LEU A 1 509 ? -8.903 -8.470 -16.176 1.00 96.44 509 LEU A C 1
ATOM 3984 O O . LEU A 1 509 ? -7.822 -9.059 -16.248 1.00 96.44 509 LEU A O 1
ATOM 3988 N N . ASN A 1 510 ? -9.035 -7.282 -15.564 1.00 96.12 510 ASN A N 1
ATOM 3989 C CA . ASN A 1 510 ? -7.940 -6.695 -14.789 1.00 96.12 510 ASN A CA 1
ATOM 3990 C C . ASN A 1 510 ? -7.659 -7.574 -13.573 1.00 96.12 510 ASN A C 1
ATOM 3992 O O . ASN A 1 510 ? -6.509 -7.945 -13.356 1.00 96.12 510 ASN A O 1
ATOM 3996 N N . ALA A 1 511 ? -8.694 -8.009 -12.847 1.00 97.88 511 ALA A N 1
ATOM 3997 C CA . ALA A 1 511 ? -8.500 -8.904 -11.709 1.00 97.88 511 ALA A CA 1
ATOM 3998 C C . ALA A 1 511 ? -7.725 -10.176 -12.099 1.00 97.88 511 ALA A C 1
ATOM 4000 O O . ALA A 1 511 ? -6.761 -10.543 -11.425 1.00 97.88 511 ALA A O 1
ATOM 4001 N N . GLN A 1 512 ? -8.045 -10.786 -13.249 1.00 98.12 512 GLN A N 1
ATOM 4002 C CA . GLN A 1 512 ? -7.285 -11.909 -13.809 1.00 98.12 512 GLN A CA 1
ATOM 4003 C C . GLN A 1 512 ? -5.819 -11.549 -14.091 1.00 98.12 512 GLN A C 1
ATOM 4005 O O . GLN A 1 512 ? -4.918 -12.265 -13.646 1.00 98.12 512 GLN A O 1
ATOM 4010 N N . GLN A 1 513 ? -5.551 -10.462 -14.825 1.00 97.56 513 GLN A N 1
ATOM 4011 C CA . GLN A 1 513 ? -4.179 -10.087 -15.182 1.00 97.56 513 GLN A CA 1
ATOM 4012 C C . GLN A 1 513 ? -3.345 -9.737 -13.941 1.00 97.56 513 GLN A C 1
ATOM 4014 O O . GLN A 1 513 ? -2.225 -10.238 -13.802 1.00 97.56 513 GLN A O 1
ATOM 4019 N N . TRP A 1 514 ? -3.877 -8.928 -13.020 1.00 98.06 514 TRP A N 1
ATOM 4020 C CA . TRP A 1 514 ? -3.172 -8.522 -11.802 1.00 98.06 514 TRP A CA 1
ATOM 4021 C C . TRP A 1 514 ? -2.983 -9.687 -10.826 1.00 98.06 514 TRP A C 1
ATOM 4023 O O . TRP A 1 514 ? -1.912 -9.788 -10.223 1.00 98.06 514 TRP A O 1
ATOM 4033 N N . LEU A 1 515 ? -3.942 -10.620 -10.733 1.00 98.62 515 LEU A N 1
ATOM 4034 C CA . LEU A 1 515 ? -3.768 -11.872 -9.991 1.00 98.62 515 LEU A CA 1
ATOM 4035 C C . LEU A 1 515 ? -2.569 -12.658 -10.525 1.00 98.62 515 LEU A C 1
ATOM 4037 O O . LEU A 1 515 ? -1.678 -13.037 -9.766 1.00 98.62 515 LEU A O 1
ATOM 4041 N N . LEU A 1 516 ? -2.519 -12.893 -11.839 1.00 98.38 516 LEU A N 1
ATOM 4042 C CA . LEU A 1 516 ? -1.448 -13.677 -12.454 1.00 98.38 516 LEU A CA 1
ATOM 4043 C C . LEU A 1 516 ? -0.091 -12.972 -12.353 1.00 98.38 516 LEU A C 1
ATOM 4045 O O . LEU A 1 516 ? 0.915 -13.623 -12.065 1.00 98.38 516 LEU A O 1
ATOM 4049 N N . MET A 1 517 ? -0.060 -11.651 -12.531 1.00 97.69 517 MET A N 1
ATOM 4050 C CA . MET A 1 517 ? 1.139 -10.829 -12.361 1.00 97.69 517 MET A CA 1
ATOM 4051 C C . MET A 1 517 ? 1.662 -10.878 -10.918 1.00 97.69 517 MET A C 1
ATOM 4053 O O . MET A 1 517 ? 2.850 -11.136 -10.698 1.00 97.69 517 MET A O 1
ATOM 4057 N N . GLY A 1 518 ? 0.780 -10.702 -9.930 1.00 97.81 518 GLY A N 1
ATOM 4058 C CA . GLY A 1 518 ? 1.116 -10.819 -8.513 1.00 97.81 518 GLY A CA 1
ATOM 4059 C C . GLY A 1 518 ? 1.579 -12.230 -8.139 1.00 97.81 518 GLY A C 1
ATOM 4060 O O . GLY A 1 518 ? 2.575 -12.376 -7.432 1.00 97.81 518 GLY A O 1
ATOM 4061 N N . LEU A 1 519 ? 0.938 -13.278 -8.674 1.00 97.81 519 LEU A N 1
ATOM 4062 C CA . LEU A 1 519 ? 1.344 -14.674 -8.469 1.00 97.81 519 LEU A CA 1
ATOM 4063 C C . LEU A 1 519 ? 2.708 -14.987 -9.079 1.00 97.81 519 LEU A C 1
ATOM 4065 O O . LEU A 1 519 ? 3.491 -15.700 -8.456 1.00 97.81 519 LEU A O 1
ATOM 4069 N N . ALA A 1 520 ? 3.021 -14.454 -10.262 1.00 96.75 520 ALA A N 1
ATOM 4070 C CA . ALA A 1 520 ? 4.338 -14.615 -10.871 1.00 96.75 520 ALA A CA 1
ATOM 4071 C C . ALA A 1 520 ? 5.439 -14.040 -9.966 1.00 96.75 520 ALA A C 1
ATOM 4073 O O . ALA A 1 520 ? 6.428 -14.722 -9.684 1.00 96.75 520 ALA A O 1
ATOM 4074 N N . ARG A 1 521 ? 5.225 -12.830 -9.434 1.00 95.94 521 ARG A N 1
ATOM 4075 C CA . ARG A 1 521 ? 6.139 -12.200 -8.471 1.00 95.94 521 ARG A CA 1
ATOM 4076 C C . ARG A 1 521 ? 6.180 -12.947 -7.133 1.00 95.94 521 ARG A C 1
ATOM 4078 O O . ARG A 1 521 ? 7.247 -13.126 -6.552 1.00 95.94 521 ARG A O 1
ATOM 4085 N N . ALA A 1 522 ? 5.047 -13.433 -6.634 1.00 96.69 522 ALA A N 1
ATOM 4086 C CA . ALA A 1 522 ? 4.993 -14.225 -5.408 1.00 96.69 522 ALA A CA 1
ATOM 4087 C C . ALA A 1 522 ? 5.761 -15.553 -5.559 1.00 96.69 522 ALA A C 1
ATOM 4089 O O . ALA A 1 522 ? 6.508 -15.936 -4.656 1.00 96.69 522 ALA A O 1
ATOM 4090 N N . ALA A 1 523 ? 5.652 -16.211 -6.717 1.00 95.94 523 ALA A N 1
ATOM 4091 C CA . ALA A 1 523 ? 6.378 -17.433 -7.052 1.00 95.94 523 ALA A CA 1
ATOM 4092 C C . ALA A 1 523 ? 7.892 -17.218 -7.155 1.00 95.94 523 ALA A C 1
ATOM 4094 O O . ALA A 1 523 ? 8.645 -18.087 -6.723 1.00 95.94 523 ALA A O 1
ATOM 4095 N N . LEU A 1 524 ? 8.351 -16.062 -7.647 1.00 94.12 524 LEU A N 1
ATOM 4096 C CA . LEU A 1 524 ? 9.778 -15.713 -7.652 1.00 94.12 524 LEU A CA 1
ATOM 4097 C C . LEU A 1 524 ? 10.397 -15.817 -6.246 1.00 94.12 524 LEU A C 1
ATOM 4099 O O . LEU A 1 524 ? 11.516 -16.302 -6.100 1.00 94.12 524 LEU A O 1
ATOM 4103 N N . HIS A 1 525 ? 9.665 -15.399 -5.210 1.00 93.25 525 HIS A N 1
ATOM 4104 C CA . HIS A 1 525 ? 10.147 -15.428 -3.825 1.00 93.25 525 HIS A CA 1
ATOM 4105 C C . HIS A 1 525 ? 9.797 -16.717 -3.070 1.00 93.25 525 HIS A C 1
ATOM 4107 O O . HIS A 1 525 ? 10.566 -17.167 -2.224 1.00 93.25 525 HIS A O 1
ATOM 4113 N N . ASN A 1 526 ? 8.628 -17.298 -3.347 1.00 95.12 526 ASN A N 1
ATOM 4114 C CA . ASN A 1 526 ? 8.025 -18.377 -2.561 1.00 95.12 526 ASN A CA 1
ATOM 4115 C C . ASN A 1 526 ? 7.641 -19.603 -3.423 1.00 95.12 526 ASN A C 1
ATOM 4117 O O . ASN A 1 526 ? 6.755 -20.366 -3.040 1.00 95.12 526 ASN A O 1
ATOM 4121 N N . GLY A 1 527 ? 8.296 -19.831 -4.568 1.00 93.94 527 GLY A N 1
ATOM 4122 C CA . GLY A 1 527 ? 7.930 -20.877 -5.540 1.00 93.94 527 GLY A CA 1
ATOM 4123 C C . GLY A 1 527 ? 7.813 -22.287 -4.950 1.00 93.94 527 GLY A C 1
ATOM 4124 O O . GLY A 1 527 ? 6.903 -23.034 -5.302 1.00 93.94 527 GLY A O 1
ATOM 4125 N N . GLU A 1 528 ? 8.651 -22.623 -3.967 1.00 93.81 528 GLU A N 1
ATOM 4126 C CA . GLU A 1 528 ? 8.569 -23.888 -3.222 1.00 93.81 528 GLU A CA 1
ATOM 4127 C C . GLU A 1 528 ? 7.219 -24.081 -2.506 1.00 93.81 528 GLU A C 1
ATOM 4129 O O . GLU A 1 528 ? 6.666 -25.181 -2.534 1.00 93.81 528 GLU A O 1
ATOM 4134 N N . LYS A 1 529 ? 6.651 -23.017 -1.917 1.00 95.50 529 LYS A N 1
ATOM 4135 C CA . LYS A 1 529 ? 5.349 -23.057 -1.223 1.00 95.50 529 LYS A CA 1
ATOM 4136 C C . LYS A 1 529 ? 4.179 -23.256 -2.189 1.00 95.50 529 LYS A C 1
ATOM 4138 O O . LYS A 1 529 ? 3.138 -23.752 -1.779 1.00 95.50 529 LYS A O 1
ATOM 4143 N N . LEU A 1 530 ? 4.358 -22.903 -3.464 1.00 95.56 530 LEU A N 1
ATOM 4144 C CA . LEU A 1 530 ? 3.338 -23.009 -4.512 1.00 95.56 530 LEU A CA 1
ATOM 4145 C C . LEU A 1 530 ? 3.372 -24.344 -5.273 1.00 95.56 530 LEU A C 1
ATOM 4147 O O . LEU A 1 530 ? 2.514 -24.598 -6.119 1.00 95.56 530 LEU A O 1
ATOM 4151 N N . LYS A 1 531 ? 4.315 -25.243 -4.963 1.00 93.69 531 LYS A N 1
ATOM 4152 C CA . LYS A 1 531 ? 4.356 -26.591 -5.555 1.00 93.69 531 LYS A CA 1
ATOM 4153 C C . LYS A 1 531 ? 3.036 -27.370 -5.460 1.00 93.69 531 LYS A C 1
ATOM 4155 O O . LYS A 1 531 ? 2.699 -28.007 -6.460 1.00 93.69 531 LYS A O 1
ATOM 4160 N N . PRO A 1 532 ? 2.276 -27.332 -4.344 1.00 94.38 532 PRO A N 1
ATOM 4161 C CA . PRO A 1 532 ? 0.993 -28.033 -4.248 1.00 94.38 532 PRO A CA 1
ATOM 4162 C C . PRO A 1 532 ? -0.023 -27.595 -5.312 1.00 94.38 532 PRO A C 1
ATOM 4164 O O . PRO A 1 532 ? -0.753 -28.431 -5.838 1.00 94.38 532 PRO A O 1
ATOM 4167 N N . ILE A 1 533 ? -0.007 -26.316 -5.704 1.00 94.25 533 ILE A N 1
ATOM 4168 C CA . ILE A 1 533 ? -0.971 -25.738 -6.653 1.00 94.25 533 ILE A CA 1
ATOM 4169 C C . ILE A 1 533 ? -0.457 -25.674 -8.096 1.00 94.25 533 ILE A C 1
ATOM 4171 O O . ILE A 1 533 ? -1.162 -25.221 -8.999 1.00 94.25 533 ILE A O 1
ATOM 4175 N N . ARG A 1 534 ? 0.764 -26.162 -8.351 1.00 94.12 534 ARG A N 1
ATOM 4176 C CA . ARG A 1 534 ? 1.418 -26.127 -9.668 1.00 94.12 534 ARG A CA 1
ATOM 4177 C C . ARG A 1 534 ? 0.538 -26.676 -10.794 1.00 94.12 534 ARG A C 1
ATOM 4179 O O . ARG A 1 534 ? 0.493 -26.094 -11.873 1.00 94.12 534 ARG A O 1
ATOM 4186 N N . ASN A 1 535 ? -0.143 -27.801 -10.565 1.00 93.75 535 ASN A N 1
ATOM 4187 C CA . ASN A 1 535 ? -0.970 -28.438 -11.596 1.00 93.75 535 ASN A CA 1
ATOM 4188 C C . ASN A 1 535 ? -2.162 -27.564 -11.995 1.00 93.75 535 ASN A C 1
ATOM 4190 O O . ASN A 1 535 ? -2.463 -27.462 -13.178 1.00 93.75 535 ASN A O 1
ATOM 4194 N N . ARG A 1 536 ? -2.767 -26.867 -11.032 1.00 95.00 536 ARG A N 1
ATOM 4195 C CA . ARG A 1 536 ? -3.865 -25.932 -11.278 1.00 95.00 536 ARG A CA 1
ATOM 4196 C C . ARG A 1 536 ? -3.409 -24.729 -12.110 1.00 95.00 536 ARG A C 1
ATOM 4198 O O . ARG A 1 536 ? -4.083 -24.329 -13.052 1.00 95.00 536 ARG A O 1
ATOM 4205 N N . ILE A 1 537 ? -2.217 -24.200 -11.825 1.00 95.94 537 ILE A N 1
ATOM 4206 C CA . ILE A 1 537 ? -1.595 -23.130 -12.628 1.00 95.94 537 ILE A CA 1
ATOM 4207 C C . ILE A 1 537 ? -1.307 -23.622 -14.055 1.00 95.94 537 ILE A C 1
ATOM 4209 O O . ILE A 1 537 ? -1.530 -22.900 -15.025 1.00 95.94 537 ILE A O 1
ATOM 4213 N N . LEU A 1 538 ? -0.847 -24.867 -14.203 1.00 94.44 538 LEU A N 1
ATOM 4214 C CA . LEU A 1 538 ? -0.615 -25.474 -15.513 1.00 94.44 538 LEU A CA 1
ATOM 4215 C C . LEU A 1 538 ? -1.918 -25.674 -16.306 1.00 94.44 538 LEU A C 1
ATOM 4217 O O . LEU A 1 538 ? -1.926 -25.483 -17.521 1.00 94.44 538 LEU A O 1
ATOM 4221 N N . GLU A 1 539 ? -3.015 -26.043 -15.646 1.00 94.62 539 GLU A N 1
ATOM 4222 C CA . GLU A 1 539 ? -4.343 -26.130 -16.264 1.00 94.62 539 GLU A CA 1
ATOM 4223 C C . GLU A 1 539 ? -4.829 -24.764 -16.753 1.00 94.62 539 GLU A C 1
ATOM 4225 O O . GLU A 1 539 ? -5.264 -24.658 -17.900 1.00 94.62 539 GLU A O 1
ATOM 4230 N N . LEU A 1 540 ? -4.653 -23.706 -15.952 1.00 95.88 540 LEU A N 1
ATOM 4231 C CA . LEU A 1 540 ? -4.916 -22.332 -16.390 1.00 95.88 540 LEU A CA 1
ATOM 4232 C C . LEU A 1 540 ? -4.055 -21.948 -17.600 1.00 95.88 540 LEU A C 1
ATOM 4234 O O . LEU A 1 540 ? -4.570 -21.393 -18.563 1.00 95.88 540 LEU A O 1
ATOM 4238 N N . ALA A 1 541 ? -2.768 -22.301 -17.616 1.00 94.62 541 ALA A N 1
ATOM 4239 C CA . ALA A 1 541 ? -1.876 -21.994 -18.739 1.00 94.62 541 ALA A CA 1
ATOM 4240 C C . ALA A 1 541 ? -2.257 -22.693 -20.057 1.00 94.62 541 ALA A C 1
ATOM 4242 O O . ALA A 1 541 ? -1.887 -22.223 -21.135 1.00 94.62 541 ALA A O 1
ATOM 4243 N N . ARG A 1 542 ? -3.000 -23.805 -19.987 1.00 93.50 542 ARG A N 1
ATOM 4244 C CA . ARG A 1 542 ? -3.494 -24.552 -21.156 1.00 93.50 542 ARG A CA 1
ATOM 4245 C C . ARG A 1 542 ? -4.770 -23.969 -21.761 1.00 93.50 542 ARG A C 1
ATOM 4247 O O . ARG A 1 542 ? -5.174 -24.426 -22.827 1.00 93.50 542 ARG A O 1
ATOM 4254 N N . ARG A 1 543 ? -5.398 -22.992 -21.108 1.00 94.06 543 ARG A N 1
ATOM 4255 C CA . ARG A 1 543 ? -6.599 -22.324 -21.611 1.00 94.06 543 ARG A CA 1
ATOM 4256 C C . ARG A 1 543 ? -6.309 -21.528 -22.887 1.00 94.06 543 ARG A C 1
ATOM 4258 O O . ARG A 1 543 ? -5.279 -20.860 -23.014 1.00 94.06 543 ARG A O 1
ATOM 4265 N N . ASP A 1 544 ? -7.239 -21.597 -23.835 1.00 90.56 544 ASP A N 1
ATOM 4266 C CA . ASP A 1 544 ? -7.172 -20.862 -25.105 1.00 90.56 544 ASP A CA 1
ATOM 4267 C C . ASP A 1 544 ? -7.877 -19.501 -25.039 1.00 90.56 544 ASP A C 1
ATOM 4269 O O . ASP A 1 544 ? -7.652 -18.652 -25.899 1.00 90.56 544 ASP A O 1
ATOM 4273 N N . ASP A 1 545 ? -8.695 -19.276 -24.009 1.00 92.50 545 ASP A N 1
ATOM 4274 C CA . ASP A 1 545 ? -9.430 -18.037 -23.760 1.00 92.50 545 ASP A CA 1
ATOM 4275 C C . ASP A 1 545 ? -8.629 -17.001 -22.955 1.00 92.50 545 ASP A C 1
ATOM 4277 O O . ASP A 1 545 ? -9.197 -16.004 -22.531 1.00 92.50 545 ASP A O 1
ATOM 4281 N N . LEU A 1 546 ? -7.318 -17.200 -22.764 1.00 95.44 546 LEU A N 1
ATOM 4282 C CA . LEU A 1 546 ? -6.412 -16.235 -22.130 1.00 95.44 546 LEU A CA 1
ATOM 4283 C C . LEU A 1 546 ? -5.521 -15.546 -23.168 1.00 95.44 546 LEU A C 1
ATOM 4285 O O . LEU A 1 546 ? -4.929 -16.206 -24.027 1.00 95.44 546 LEU A O 1
ATOM 4289 N N . HIS A 1 547 ? -5.375 -14.224 -23.057 1.00 96.12 547 HIS A N 1
ATOM 4290 C CA . HIS A 1 547 ? -4.459 -13.459 -23.905 1.00 96.12 547 HIS A CA 1
ATOM 4291 C C . HIS A 1 547 ? -2.987 -13.669 -23.512 1.00 96.12 547 HIS A C 1
ATOM 4293 O O . HIS A 1 547 ? -2.660 -14.141 -22.419 1.00 96.12 547 HIS A O 1
ATOM 4299 N N . VAL A 1 548 ? -2.077 -13.273 -24.404 1.00 95.88 548 VAL A N 1
ATOM 4300 C CA . VAL A 1 548 ? -0.631 -13.515 -24.285 1.00 95.88 548 VAL A CA 1
ATOM 4301 C C . VAL A 1 548 ? -0.015 -13.004 -22.976 1.00 95.88 548 VAL A C 1
ATOM 4303 O O . VAL A 1 548 ? 0.801 -13.709 -22.392 1.00 95.88 548 VAL A O 1
ATOM 4306 N N . ILE A 1 549 ? -0.431 -11.840 -22.463 1.00 97.06 549 ILE A N 1
ATOM 4307 C CA . ILE A 1 549 ? 0.107 -11.289 -21.201 1.00 97.06 549 ILE A CA 1
ATOM 4308 C C . ILE A 1 549 ? -0.241 -12.176 -19.989 1.00 97.06 549 ILE A C 1
ATOM 4310 O O . ILE A 1 549 ? 0.627 -12.478 -19.171 1.00 97.06 549 ILE A O 1
ATOM 4314 N N . ASN A 1 550 ? -1.458 -12.727 -19.920 1.00 97.69 550 ASN A N 1
ATOM 4315 C CA . ASN A 1 550 ? -1.821 -13.702 -18.884 1.00 97.69 550 ASN A CA 1
ATOM 4316 C C . ASN A 1 550 ? -0.966 -14.973 -18.999 1.00 97.69 550 ASN A C 1
ATOM 4318 O O . ASN A 1 550 ? -0.456 -15.485 -17.999 1.00 97.69 550 ASN A O 1
ATOM 4322 N N . LYS A 1 551 ? -0.737 -15.450 -20.231 1.00 96.69 551 LYS A N 1
ATOM 4323 C CA . LYS A 1 551 ? 0.142 -16.601 -20.496 1.00 96.69 551 LYS A CA 1
ATOM 4324 C C . LYS A 1 551 ? 1.600 -16.331 -20.118 1.00 96.69 551 LYS A C 1
ATOM 4326 O O . LYS A 1 551 ? 2.254 -17.228 -19.588 1.00 96.69 551 LYS A O 1
ATOM 4331 N N . LEU A 1 552 ? 2.097 -15.111 -20.321 1.00 96.50 552 LEU A N 1
ATOM 4332 C CA . LEU A 1 552 ? 3.433 -14.685 -19.902 1.00 96.50 552 LEU A CA 1
ATOM 4333 C C . LEU A 1 552 ? 3.600 -14.758 -18.378 1.00 96.50 552 LEU A C 1
ATOM 4335 O O . LEU A 1 552 ? 4.600 -15.291 -17.892 1.00 96.50 552 LEU A O 1
ATOM 4339 N N . HIS A 1 553 ? 2.624 -14.273 -17.610 1.00 97.25 553 HIS A N 1
ATOM 4340 C CA . HIS A 1 553 ? 2.688 -14.347 -16.150 1.00 97.25 553 HIS A CA 1
ATOM 4341 C C . HIS A 1 553 ? 2.567 -15.789 -15.633 1.00 97.25 553 HIS A C 1
ATOM 4343 O O . HIS A 1 553 ? 3.323 -16.185 -14.745 1.00 97.25 553 HIS A O 1
ATOM 4349 N N . LEU A 1 554 ? 1.707 -16.615 -16.239 1.00 96.56 554 LEU A N 1
ATOM 4350 C CA . LEU A 1 554 ? 1.625 -18.051 -15.934 1.00 96.56 554 LEU A CA 1
ATOM 4351 C C . LEU A 1 554 ? 2.946 -18.779 -16.234 1.00 96.56 554 LEU A C 1
ATOM 4353 O O . LEU A 1 554 ? 3.407 -19.583 -15.423 1.00 96.56 554 LEU A O 1
ATOM 4357 N N . LEU A 1 555 ? 3.590 -18.452 -17.358 1.00 95.00 555 LEU A N 1
ATOM 4358 C CA . LEU A 1 555 ? 4.909 -18.958 -17.737 1.00 95.00 555 LEU A CA 1
ATOM 4359 C C . LEU A 1 555 ? 5.972 -18.615 -16.689 1.00 95.00 555 LEU A C 1
ATOM 4361 O O . LEU A 1 555 ? 6.713 -19.502 -16.261 1.00 95.00 555 LEU A O 1
ATOM 4365 N N . ARG A 1 556 ? 6.031 -17.354 -16.242 1.00 94.19 556 ARG A N 1
ATOM 4366 C CA . ARG A 1 556 ? 6.941 -16.923 -15.167 1.00 94.19 556 ARG A CA 1
ATOM 4367 C C . ARG A 1 556 ? 6.652 -17.656 -13.862 1.00 94.19 556 ARG A C 1
ATOM 4369 O O . ARG A 1 556 ? 7.568 -18.205 -13.258 1.00 94.19 556 ARG A O 1
ATOM 4376 N N . CYS A 1 557 ? 5.384 -17.731 -13.467 1.00 94.88 557 CYS A N 1
ATOM 4377 C CA . CYS A 1 557 ? 4.966 -18.409 -12.246 1.00 94.88 557 CYS A CA 1
ATOM 4378 C C . CYS A 1 557 ? 5.420 -19.880 -12.231 1.00 94.88 557 CYS A C 1
ATOM 4380 O O . CYS A 1 557 ? 6.129 -20.302 -11.317 1.00 94.88 557 CYS A O 1
ATOM 4382 N N . LEU A 1 558 ? 5.119 -20.640 -13.291 1.00 94.19 558 LEU A N 1
ATOM 4383 C CA . LEU A 1 558 ? 5.546 -22.037 -13.424 1.00 94.19 558 LEU A CA 1
ATOM 4384 C C . LEU A 1 558 ? 7.074 -22.185 -13.441 1.00 94.19 558 LEU A C 1
ATOM 4386 O O . LEU A 1 558 ? 7.605 -23.085 -12.791 1.00 94.19 558 LEU A O 1
ATOM 4390 N N . LYS A 1 559 ? 7.788 -21.287 -14.133 1.00 92.44 559 LYS A N 1
ATOM 4391 C CA . LYS A 1 559 ? 9.258 -21.274 -14.158 1.00 92.44 559 LYS A CA 1
ATOM 4392 C C . LYS A 1 559 ? 9.849 -21.111 -12.753 1.00 92.44 559 LYS A C 1
ATOM 4394 O O . LYS A 1 559 ? 10.773 -21.843 -12.397 1.00 92.44 559 LYS A O 1
ATOM 4399 N N . HIS A 1 560 ? 9.310 -20.195 -11.949 1.00 92.38 560 HIS A N 1
ATOM 4400 C CA . HIS A 1 560 ? 9.783 -19.966 -10.582 1.00 92.38 560 HIS A CA 1
ATOM 4401 C C . HIS A 1 560 ? 9.418 -21.108 -9.622 1.00 92.38 560 HIS A C 1
ATOM 4403 O O . HIS A 1 560 ? 10.226 -21.455 -8.763 1.00 92.38 560 HIS A O 1
ATOM 4409 N N . ILE A 1 561 ? 8.261 -21.755 -9.803 1.00 92.62 561 ILE A N 1
ATOM 4410 C CA . ILE A 1 561 ? 7.886 -22.965 -9.045 1.00 92.62 561 ILE A CA 1
ATOM 4411 C C . ILE A 1 561 ? 8.831 -24.139 -9.359 1.00 92.62 561 ILE A C 1
ATOM 4413 O O . ILE A 1 561 ? 9.193 -24.908 -8.464 1.00 92.62 561 ILE A O 1
ATOM 4417 N N . ASP A 1 562 ? 9.256 -24.273 -10.619 1.00 89.19 562 ASP A N 1
ATOM 4418 C CA . ASP A 1 562 ? 10.132 -25.358 -11.083 1.00 89.19 562 ASP A CA 1
ATOM 4419 C C . ASP A 1 562 ? 11.634 -25.114 -10.816 1.00 89.19 562 ASP A C 1
ATOM 4421 O O . ASP A 1 562 ? 12.447 -26.020 -11.037 1.00 89.19 562 ASP A O 1
ATOM 4425 N N . ALA A 1 563 ? 11.996 -23.935 -10.290 1.00 76.94 563 ALA A N 1
ATOM 4426 C CA . ALA A 1 563 ? 13.348 -23.532 -9.886 1.00 76.94 563 ALA A CA 1
ATOM 4427 C C . ALA A 1 563 ? 14.421 -23.715 -10.983 1.00 76.94 563 ALA A C 1
ATOM 4429 O O . ALA A 1 563 ? 15.489 -24.274 -10.728 1.00 76.94 563 ALA A O 1
ATOM 4430 N N . ASP A 1 564 ? 14.124 -23.281 -12.215 1.00 63.50 564 ASP A N 1
ATOM 4431 C CA . ASP A 1 564 ? 15.038 -23.329 -13.375 1.00 63.50 564 ASP A CA 1
ATOM 4432 C C . ASP A 1 564 ? 15.594 -24.728 -13.724 1.00 63.50 564 ASP A C 1
ATOM 4434 O O . ASP A 1 564 ? 16.607 -24.869 -14.418 1.00 63.50 564 ASP A O 1
ATOM 4438 N N . LYS A 1 565 ? 14.909 -25.804 -13.313 1.00 63.12 565 LYS A N 1
ATOM 4439 C CA . LYS A 1 565 ? 15.142 -27.133 -13.901 1.00 63.12 565 LYS A CA 1
ATOM 4440 C C . LYS A 1 565 ? 14.873 -27.070 -15.407 1.00 63.12 565 LYS A C 1
ATOM 4442 O O . LYS A 1 565 ? 14.075 -26.251 -15.856 1.00 63.12 565 LYS A O 1
ATOM 4447 N N . SER A 1 566 ? 15.523 -27.950 -16.183 1.00 66.69 566 SER A N 1
ATOM 4448 C CA . SER A 1 566 ? 15.281 -28.094 -17.631 1.00 66.69 566 SER A CA 1
ATOM 4449 C C . SER A 1 566 ? 13.797 -27.918 -17.942 1.00 66.69 566 SER A C 1
ATOM 4451 O O . SER A 1 566 ? 12.988 -28.652 -17.371 1.00 66.69 566 SER A O 1
ATOM 4453 N N . LEU A 1 567 ? 13.472 -26.972 -18.835 1.00 70.38 567 LEU A N 1
ATOM 4454 C CA . LEU A 1 567 ? 12.105 -26.677 -19.266 1.00 70.38 567 LEU A CA 1
ATOM 4455 C C . LEU A 1 567 ? 11.371 -27.993 -19.526 1.00 70.38 56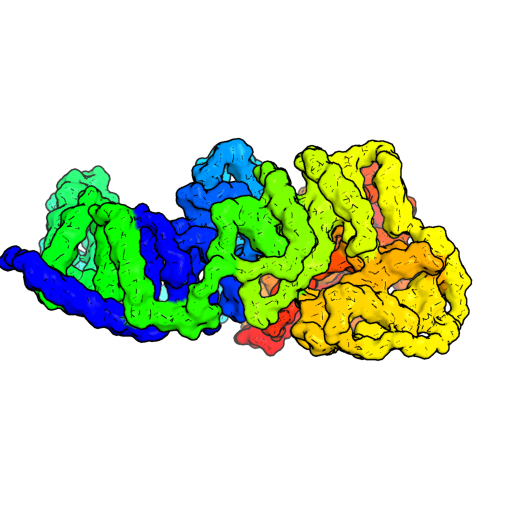7 LEU A C 1
ATOM 4457 O O . LEU A 1 567 ? 11.728 -28.744 -20.438 1.00 70.38 567 LEU A O 1
ATOM 4461 N N . CYS A 1 568 ? 10.376 -28.300 -18.692 1.00 78.56 568 CYS A N 1
ATOM 4462 C CA . CYS A 1 568 ? 9.523 -29.445 -18.965 1.00 78.56 568 CYS A CA 1
ATOM 4463 C C . CYS A 1 568 ? 8.790 -29.211 -20.302 1.00 78.56 568 CYS A C 1
ATOM 4465 O O . CYS A 1 568 ? 8.602 -28.055 -20.693 1.00 78.56 568 CYS A O 1
ATOM 4467 N N . PRO A 1 569 ? 8.371 -30.264 -21.026 1.00 84.19 569 PRO A N 1
ATOM 4468 C CA . PRO A 1 569 ? 7.774 -30.108 -22.356 1.00 84.19 569 PRO A CA 1
ATOM 4469 C C . PRO A 1 569 ? 6.577 -29.148 -22.394 1.00 84.19 569 PRO A C 1
ATOM 4471 O O . PRO A 1 569 ? 6.436 -28.380 -23.342 1.00 84.19 569 PRO A O 1
ATOM 4474 N N . ASP A 1 570 ? 5.751 -29.152 -21.344 1.00 83.62 570 ASP A N 1
ATOM 4475 C CA . ASP A 1 570 ? 4.630 -28.221 -21.198 1.00 83.62 570 ASP A CA 1
ATOM 4476 C C . ASP A 1 570 ? 5.098 -26.758 -21.105 1.00 83.62 570 ASP A C 1
ATOM 4478 O O . ASP A 1 570 ? 4.576 -25.892 -21.805 1.00 83.62 570 ASP A O 1
ATOM 4482 N N . LEU A 1 571 ? 6.115 -26.484 -20.280 1.00 84.75 571 LEU A N 1
ATOM 4483 C CA . LEU A 1 571 ? 6.658 -25.137 -20.094 1.00 84.75 571 LEU A CA 1
ATOM 4484 C C . LEU A 1 571 ? 7.396 -24.648 -21.346 1.00 84.75 571 LEU A C 1
ATOM 4486 O O . LEU A 1 571 ? 7.289 -23.480 -21.700 1.00 84.75 571 LEU A O 1
ATOM 4490 N N . ALA A 1 572 ? 8.095 -25.544 -22.050 1.00 87.00 572 ALA A N 1
ATOM 4491 C CA . ALA A 1 572 ? 8.724 -25.244 -23.335 1.00 87.00 572 ALA A CA 1
ATOM 4492 C C . ALA A 1 572 ? 7.688 -24.862 -24.404 1.00 87.00 572 ALA A C 1
ATOM 4494 O O . ALA A 1 572 ? 7.904 -23.919 -25.162 1.00 87.00 572 ALA A O 1
ATOM 4495 N N . ARG A 1 573 ? 6.544 -25.559 -24.442 1.00 87.44 573 ARG A N 1
ATOM 4496 C CA . ARG A 1 573 ? 5.439 -25.237 -25.352 1.00 87.44 573 ARG A CA 1
ATOM 4497 C C . ARG A 1 573 ? 4.818 -23.876 -25.034 1.00 87.44 573 ARG A C 1
ATOM 4499 O O . ARG A 1 573 ? 4.569 -23.106 -25.953 1.00 87.44 573 ARG A O 1
ATOM 4506 N N . LEU A 1 574 ? 4.580 -23.583 -23.755 1.00 90.44 574 LEU A N 1
ATOM 4507 C CA . LEU A 1 574 ? 4.052 -22.286 -23.327 1.00 90.44 574 LEU A CA 1
ATOM 4508 C C . LEU A 1 574 ? 5.042 -21.148 -23.615 1.00 90.44 574 LEU A C 1
ATOM 4510 O O . LEU A 1 574 ? 4.640 -20.079 -24.062 1.00 90.44 574 LEU A O 1
ATOM 4514 N N . TRP A 1 575 ? 6.337 -21.389 -23.396 1.00 89.56 575 TRP A N 1
ATOM 4515 C CA . TRP A 1 575 ? 7.397 -20.449 -23.751 1.00 89.56 575 TRP A CA 1
ATOM 4516 C C . TRP A 1 575 ? 7.361 -20.109 -25.240 1.00 89.56 575 TRP A C 1
ATOM 4518 O O . TRP A 1 575 ? 7.368 -18.931 -25.587 1.00 89.56 575 TRP A O 1
ATOM 4528 N N . ASP A 1 576 ? 7.287 -21.119 -26.110 1.00 88.38 576 ASP A N 1
ATOM 4529 C CA . ASP A 1 576 ? 7.211 -20.908 -27.558 1.00 88.38 576 ASP A CA 1
ATOM 4530 C C . ASP A 1 576 ? 5.935 -20.154 -27.961 1.00 88.38 576 ASP A C 1
ATOM 4532 O O . ASP A 1 576 ? 6.014 -19.210 -28.739 1.00 88.38 576 ASP A O 1
ATOM 4536 N N . GLU A 1 577 ? 4.782 -20.482 -27.360 1.00 89.25 577 GLU A N 1
ATOM 4537 C CA . GLU A 1 577 ? 3.519 -19.771 -27.611 1.00 89.25 577 GLU A CA 1
ATOM 4538 C C . GLU A 1 577 ? 3.596 -18.273 -27.268 1.00 89.25 577 GLU A C 1
ATOM 4540 O O . GLU A 1 577 ? 3.022 -17.451 -27.980 1.00 89.25 577 GLU A O 1
ATOM 4545 N N . VAL A 1 578 ? 4.288 -17.910 -26.185 1.00 91.62 578 VAL A N 1
ATOM 4546 C CA . VAL A 1 578 ? 4.395 -16.515 -25.730 1.00 91.62 578 VAL A CA 1
ATOM 4547 C C . VAL A 1 578 ? 5.480 -15.755 -26.495 1.00 91.62 578 VAL A C 1
ATOM 4549 O O . VAL A 1 578 ? 5.273 -14.619 -26.918 1.00 91.62 578 VAL A O 1
ATOM 4552 N N . GLN A 1 579 ? 6.660 -16.355 -26.648 1.00 87.75 579 GLN A N 1
ATOM 4553 C CA . GLN A 1 579 ? 7.874 -15.642 -27.055 1.00 87.75 579 GLN A CA 1
ATOM 4554 C C . GLN A 1 579 ? 8.081 -15.629 -28.574 1.00 87.75 579 GLN A C 1
ATOM 4556 O O . GLN A 1 579 ? 8.694 -14.691 -29.099 1.00 87.75 579 GLN A O 1
ATOM 4561 N N . SER A 1 580 ? 7.576 -16.646 -29.276 1.00 86.00 580 SER A N 1
ATOM 4562 C CA . SER A 1 580 ? 7.829 -16.861 -30.699 1.00 86.00 580 SER A CA 1
ATOM 4563 C C . SER A 1 580 ? 6.563 -16.612 -31.528 1.00 86.00 580 SER A C 1
ATOM 4565 O O . SER A 1 580 ? 5.610 -17.389 -31.440 1.00 86.00 580 SER A O 1
ATOM 4567 N N . PRO A 1 581 ? 6.530 -15.597 -32.413 1.00 89.81 581 PRO A N 1
ATOM 4568 C CA . PRO A 1 581 ? 5.436 -15.484 -33.366 1.00 89.81 581 PRO A CA 1
ATOM 4569 C C . PRO A 1 581 ? 5.478 -16.673 -34.334 1.00 89.81 581 PRO A C 1
ATOM 4571 O O . PRO A 1 581 ? 6.474 -16.888 -35.028 1.00 89.81 581 PRO A O 1
ATOM 4574 N N . LYS A 1 582 ? 4.385 -17.442 -34.412 1.00 88.75 582 LYS A N 1
ATOM 4575 C CA . LYS A 1 582 ? 4.316 -18.719 -35.150 1.00 88.75 582 LYS A CA 1
ATOM 4576 C C . LYS A 1 582 ? 4.708 -18.605 -36.627 1.00 88.75 582 LYS A C 1
ATOM 4578 O O . LYS A 1 582 ? 5.286 -19.529 -37.193 1.00 88.75 582 LYS A O 1
ATOM 4583 N N . HIS A 1 583 ? 4.378 -17.479 -37.255 1.00 92.38 583 HIS A N 1
ATOM 4584 C CA . HIS A 1 583 ? 4.679 -17.198 -38.662 1.00 92.38 583 HIS A CA 1
ATOM 4585 C C . HIS A 1 583 ? 5.941 -16.339 -38.859 1.00 92.38 583 HIS A C 1
ATOM 4587 O O . HIS A 1 583 ? 6.236 -15.926 -39.980 1.00 92.38 583 HIS A O 1
ATOM 4593 N N . GLY A 1 584 ? 6.710 -16.108 -37.790 1.00 92.38 584 GLY A N 1
ATOM 4594 C CA . GLY A 1 584 ? 7.948 -15.339 -37.807 1.00 92.38 584 GLY A CA 1
ATOM 4595 C C . GLY A 1 584 ? 7.744 -13.831 -37.960 1.00 92.38 584 GLY A C 1
ATOM 4596 O O . GLY A 1 584 ? 6.631 -13.310 -37.873 1.00 92.38 584 GLY A O 1
ATOM 4597 N N . ILE A 1 585 ? 8.861 -13.135 -38.177 1.00 93.25 585 ILE A N 1
ATOM 4598 C CA . ILE A 1 585 ? 8.920 -11.686 -38.393 1.00 93.25 585 ILE A CA 1
ATOM 4599 C C . ILE A 1 585 ? 9.272 -11.428 -39.861 1.00 93.25 585 ILE A C 1
ATOM 4601 O O . ILE A 1 585 ? 10.204 -12.035 -40.392 1.00 93.25 585 ILE A O 1
ATOM 4605 N N . VAL A 1 586 ? 8.539 -10.529 -40.519 1.00 93.62 586 VAL A N 1
ATOM 4606 C CA . VAL A 1 586 ? 8.727 -10.165 -41.931 1.00 93.62 586 VAL A CA 1
ATOM 4607 C C . VAL A 1 586 ? 8.987 -8.671 -42.088 1.00 93.62 586 VAL A C 1
ATOM 4609 O O . VAL A 1 586 ? 8.371 -7.847 -41.416 1.00 93.62 586 VAL A O 1
ATOM 4612 N N . VAL A 1 587 ? 9.875 -8.305 -43.014 1.00 92.12 587 VAL A N 1
ATOM 4613 C CA . VAL A 1 587 ? 10.142 -6.895 -43.331 1.00 92.12 587 VAL A CA 1
ATOM 4614 C C . VAL A 1 587 ? 9.100 -6.380 -44.325 1.00 92.12 587 VAL A C 1
ATOM 4616 O O . VAL A 1 587 ? 8.921 -6.967 -45.397 1.00 92.12 587 VAL A O 1
ATOM 4619 N N . ARG A 1 588 ? 8.400 -5.295 -43.976 1.00 91.12 588 ARG A N 1
ATOM 4620 C CA . ARG A 1 588 ? 7.359 -4.663 -44.802 1.00 91.12 588 ARG A CA 1
ATOM 4621 C C . ARG A 1 588 ? 7.423 -3.134 -44.709 1.00 91.12 588 ARG A C 1
ATOM 4623 O O . ARG A 1 588 ? 7.409 -2.563 -43.622 1.00 91.12 588 ARG A O 1
ATOM 4630 N N . ASP A 1 589 ? 7.413 -2.470 -45.865 1.00 85.44 589 ASP A N 1
ATOM 4631 C CA . ASP A 1 589 ? 7.453 -1.007 -45.992 1.00 85.44 589 ASP A CA 1
ATOM 4632 C C . ASP A 1 589 ? 6.237 -0.459 -46.740 1.00 85.44 589 ASP A C 1
ATOM 4634 O O . ASP A 1 589 ? 5.652 -1.147 -47.575 1.00 85.44 589 ASP A O 1
ATOM 4638 N N . GLY A 1 590 ? 5.835 0.779 -46.425 1.00 84.31 590 GLY A N 1
ATOM 4639 C CA . GLY A 1 590 ? 4.616 1.405 -46.960 1.00 84.31 590 GLY A CA 1
ATOM 4640 C C . GLY A 1 590 ? 3.375 1.236 -46.072 1.00 84.31 590 GLY A C 1
ATOM 4641 O O . GLY A 1 590 ? 3.483 1.218 -44.845 1.00 84.31 590 GLY A O 1
ATOM 4642 N N . TRP A 1 591 ? 2.201 1.123 -46.684 1.00 83.12 591 TRP A N 1
ATOM 4643 C CA . TRP A 1 591 ? 0.928 0.922 -45.988 1.00 83.12 591 TRP A CA 1
ATOM 4644 C C . TRP A 1 591 ? 0.215 -0.302 -46.573 1.00 83.12 591 TRP A C 1
ATOM 4646 O O . TRP A 1 591 ? 0.324 -0.518 -47.783 1.00 83.12 591 TRP A O 1
ATOM 4656 N N . PRO A 1 592 ? -0.465 -1.117 -45.748 1.00 88.50 592 PRO A N 1
ATOM 4657 C CA . PRO A 1 592 ? -1.299 -2.201 -46.250 1.00 88.50 592 PRO A CA 1
ATOM 4658 C C . PRO A 1 592 ? -2.483 -1.646 -47.052 1.00 88.50 592 PRO A C 1
ATOM 4660 O O . PRO A 1 592 ? -2.865 -0.483 -46.893 1.00 88.50 592 PRO A O 1
ATOM 4663 N N . ASP A 1 593 ? -3.061 -2.480 -47.917 1.00 87.81 593 ASP A N 1
ATOM 4664 C CA . ASP A 1 593 ? -4.265 -2.114 -48.661 1.00 87.81 593 ASP A CA 1
ATOM 4665 C C . ASP A 1 593 ? -5.398 -1.806 -47.680 1.00 87.81 593 ASP A C 1
ATOM 4667 O O . ASP A 1 593 ? -5.682 -2.592 -46.776 1.00 87.81 593 ASP A O 1
ATOM 4671 N N . ASN A 1 594 ? -6.052 -0.660 -47.862 1.00 88.62 594 ASN A N 1
ATOM 4672 C CA . ASN A 1 594 ? -7.187 -0.288 -47.032 1.00 88.62 594 ASN A CA 1
ATOM 4673 C C . ASN A 1 594 ? -8.389 -1.173 -47.388 1.00 88.62 594 ASN A C 1
ATOM 4675 O O . ASN A 1 594 ? -8.906 -1.073 -48.503 1.00 88.62 594 ASN A O 1
ATOM 4679 N N . LYS A 1 595 ? -8.822 -2.036 -46.464 1.00 90.69 595 LYS A N 1
ATOM 4680 C CA . LYS A 1 595 ? -10.033 -2.845 -46.631 1.00 90.69 595 LYS A CA 1
ATOM 4681 C C . LYS A 1 595 ? -11.224 -2.162 -45.978 1.00 90.69 595 LYS A C 1
ATOM 4683 O O . LYS A 1 595 ? -11.078 -1.464 -44.977 1.00 90.69 595 LYS A O 1
ATOM 4688 N N . ASP A 1 596 ? -12.403 -2.382 -46.547 1.00 87.06 596 ASP A N 1
ATOM 4689 C CA . ASP A 1 596 ? -13.648 -1.918 -45.945 1.00 87.06 596 ASP A CA 1
ATOM 4690 C C . ASP A 1 596 ? -13.937 -2.683 -44.652 1.00 87.06 596 ASP A C 1
ATOM 4692 O O . ASP A 1 596 ? -13.643 -3.874 -44.530 1.00 87.06 596 ASP A O 1
ATOM 4696 N N . ARG A 1 597 ? -14.531 -1.970 -43.699 1.00 85.19 597 ARG A N 1
ATOM 4697 C CA . ARG A 1 597 ? -14.885 -2.487 -42.384 1.00 85.19 597 ARG A CA 1
ATOM 4698 C C . ARG A 1 597 ? -16.026 -3.506 -42.473 1.00 85.19 597 ARG A C 1
ATOM 4700 O O . ARG A 1 597 ? -17.017 -3.257 -43.163 1.00 85.19 597 ARG A O 1
ATOM 4707 N N . GLN A 1 598 ? -15.905 -4.631 -41.770 1.00 88.69 598 GLN A N 1
ATOM 4708 C CA . GLN A 1 598 ? -16.918 -5.693 -41.743 1.00 88.69 598 GLN A CA 1
ATOM 4709 C C . GLN A 1 598 ? -17.936 -5.507 -40.616 1.00 88.69 598 GLN A C 1
ATOM 4711 O O . GLN A 1 598 ? -19.113 -5.833 -40.788 1.00 88.69 598 GLN A O 1
ATOM 4716 N N . THR A 1 599 ? -17.498 -4.961 -39.483 1.00 83.06 599 THR A N 1
ATOM 4717 C CA . THR A 1 599 ? -18.323 -4.730 -38.295 1.00 83.06 599 THR A CA 1
ATOM 4718 C C . THR A 1 599 ? -18.512 -3.236 -38.057 1.00 83.06 599 THR A C 1
ATOM 4720 O O . THR A 1 599 ? -17.590 -2.445 -38.205 1.00 83.06 599 THR A O 1
ATOM 4723 N N . ASN A 1 600 ? -19.713 -2.798 -37.682 1.00 84.81 600 ASN A N 1
ATOM 4724 C CA . ASN A 1 600 ? -19.960 -1.383 -37.385 1.00 84.81 600 ASN A CA 1
ATOM 4725 C C . ASN A 1 600 ? -19.925 -1.126 -35.874 1.00 84.81 600 ASN A C 1
ATOM 4727 O O . ASN A 1 600 ? -20.957 -0.813 -35.286 1.00 84.81 600 ASN A O 1
ATOM 4731 N N . PHE A 1 601 ? -18.757 -1.297 -35.248 1.00 91.38 601 PHE A N 1
ATOM 4732 C CA . PHE A 1 601 ? -18.584 -1.062 -33.813 1.00 91.38 601 PHE A CA 1
ATOM 4733 C C . PHE A 1 601 ? -17.981 0.323 -33.519 1.00 91.38 601 PHE A C 1
ATOM 4735 O O . PHE A 1 601 ? -16.935 0.687 -34.051 1.00 91.38 601 PHE A O 1
ATOM 4742 N N . GLY A 1 602 ? -18.591 1.135 -32.664 1.00 89.00 602 GLY A N 1
ATOM 4743 C CA . GLY A 1 602 ? -18.013 2.446 -32.325 1.00 89.00 602 GLY A CA 1
ATOM 4744 C C . GLY A 1 602 ? -16.877 2.339 -31.303 1.00 89.00 602 GLY A C 1
ATOM 4745 O O . GLY A 1 602 ? -17.147 1.964 -30.165 1.00 89.00 602 GLY A O 1
ATOM 4746 N N . PHE A 1 603 ? -15.645 2.709 -31.660 1.00 89.69 603 PHE A N 1
ATOM 4747 C CA . PHE A 1 603 ? -14.571 2.954 -30.689 1.00 89.69 603 PHE A CA 1
ATOM 4748 C C . PHE A 1 603 ? -14.381 4.455 -30.470 1.00 89.69 603 PHE A C 1
ATOM 4750 O O . PHE A 1 603 ? -14.950 5.289 -31.177 1.00 89.69 603 PHE A O 1
ATOM 4757 N N . GLU A 1 604 ? -13.576 4.810 -29.476 1.00 82.19 604 GLU A N 1
ATOM 4758 C CA . GLU A 1 604 ? -13.176 6.196 -29.288 1.00 82.19 604 GLU A CA 1
ATOM 4759 C C . GLU A 1 604 ? -12.013 6.612 -30.172 1.00 82.19 604 GLU A C 1
ATOM 4761 O O . GLU A 1 604 ? -11.112 5.830 -30.466 1.00 82.19 604 GLU A O 1
ATOM 4766 N N . TYR A 1 605 ? -12.009 7.896 -30.528 1.00 82.19 605 TYR A N 1
ATOM 4767 C CA . TYR A 1 605 ? -11.070 8.475 -31.480 1.00 82.19 605 TYR A CA 1
ATOM 4768 C C . TYR A 1 605 ? -9.598 8.226 -31.119 1.00 82.19 605 TYR A C 1
ATOM 4770 O O . TYR A 1 605 ? -8.813 7.845 -31.986 1.00 82.19 605 TYR A O 1
ATOM 4778 N N . ASP A 1 606 ? -9.206 8.418 -29.855 1.00 83.06 606 ASP A N 1
ATOM 4779 C CA . ASP A 1 606 ? -7.812 8.218 -29.443 1.00 83.06 606 ASP A CA 1
ATOM 4780 C C . ASP A 1 606 ? -7.430 6.730 -29.421 1.00 83.06 606 ASP A C 1
ATOM 4782 O O . ASP A 1 606 ? -6.321 6.368 -29.828 1.00 83.06 606 ASP A O 1
ATOM 4786 N N . TYR A 1 607 ? -8.352 5.847 -29.028 1.00 87.00 607 TYR A N 1
ATOM 4787 C CA . TYR A 1 607 ? -8.114 4.408 -29.089 1.00 87.00 607 TYR A CA 1
ATOM 4788 C C . TYR A 1 607 ? -7.964 3.931 -30.543 1.00 87.00 607 TYR A C 1
ATOM 4790 O O . TYR A 1 607 ? -6.997 3.231 -30.855 1.00 87.00 607 TYR A O 1
ATOM 4798 N N . GLU A 1 608 ? -8.840 4.379 -31.452 1.00 85.50 608 GLU A N 1
ATOM 4799 C CA . GLU A 1 608 ? -8.731 4.107 -32.893 1.00 85.50 608 GLU A CA 1
ATOM 4800 C C . GLU A 1 608 ? -7.392 4.600 -33.451 1.00 85.50 608 GLU A C 1
ATOM 4802 O O . GLU A 1 608 ? -6.648 3.842 -34.073 1.00 85.50 608 GLU A O 1
ATOM 4807 N N . ARG A 1 609 ? -7.042 5.859 -33.168 1.00 87.06 609 ARG A N 1
ATOM 4808 C CA . ARG A 1 609 ? -5.865 6.522 -33.737 1.00 87.06 609 ARG A CA 1
ATOM 4809 C C . ARG A 1 609 ? -4.532 5.941 -33.268 1.00 87.06 609 ARG A C 1
ATOM 4811 O O . ARG A 1 609 ? -3.550 6.000 -34.013 1.00 87.06 609 ARG A O 1
ATOM 4818 N N . TYR A 1 610 ? -4.455 5.477 -32.023 1.00 88.50 610 TYR A N 1
ATOM 4819 C CA . TYR A 1 610 ? -3.194 5.023 -31.437 1.00 88.50 610 TYR A CA 1
ATOM 4820 C C . TYR A 1 610 ? -3.162 3.512 -31.228 1.00 88.50 610 TYR A C 1
ATOM 4822 O O . TYR A 1 610 ? -2.249 2.859 -31.727 1.00 88.50 610 TYR A O 1
ATOM 4830 N N . LYS A 1 611 ? -4.130 2.932 -30.511 1.00 91.38 611 LYS A N 1
ATOM 4831 C CA . LYS A 1 611 ? -4.082 1.514 -30.120 1.00 91.38 611 LYS A CA 1
ATOM 4832 C C . LYS A 1 611 ? -4.437 0.590 -31.287 1.00 91.38 611 LYS A C 1
ATOM 4834 O O . LYS A 1 611 ? -3.653 -0.314 -31.579 1.00 91.38 611 LYS A O 1
ATOM 4839 N N . ILE A 1 612 ? -5.527 0.864 -32.012 1.00 94.12 612 ILE A N 1
ATOM 4840 C CA . ILE A 1 612 ? -5.908 0.068 -33.193 1.00 94.12 612 ILE A CA 1
ATOM 4841 C C . ILE A 1 612 ? -4.851 0.201 -34.292 1.00 94.12 612 ILE A C 1
ATOM 4843 O O . ILE A 1 612 ? -4.353 -0.813 -34.783 1.00 94.12 612 ILE A O 1
ATOM 4847 N N . SER A 1 613 ? -4.422 1.425 -34.621 1.00 92.62 613 SER A N 1
ATOM 4848 C CA . SER A 1 613 ? -3.368 1.632 -35.623 1.00 92.62 613 SER A CA 1
ATOM 4849 C C . SER A 1 613 ? -2.034 0.966 -35.245 1.00 92.62 613 SER A C 1
ATOM 4851 O O . SER A 1 613 ? -1.308 0.506 -36.128 1.00 92.62 613 SER A O 1
ATOM 4853 N N . ASN A 1 614 ? -1.670 0.889 -33.958 1.00 92.81 614 ASN A N 1
ATOM 4854 C CA . ASN A 1 614 ? -0.460 0.174 -33.532 1.00 92.81 614 ASN A CA 1
ATOM 4855 C C . ASN A 1 614 ? -0.588 -1.340 -33.749 1.00 92.81 614 ASN A C 1
ATOM 4857 O O . ASN A 1 614 ? 0.341 -1.952 -34.278 1.00 92.81 614 ASN A O 1
ATOM 4861 N N . LEU A 1 615 ? -1.742 -1.932 -33.418 1.00 95.69 615 LEU A N 1
ATOM 4862 C CA . LEU A 1 615 ? -2.014 -3.345 -33.691 1.00 95.69 615 LEU A CA 1
ATOM 4863 C C . LEU A 1 615 ? -2.005 -3.641 -35.201 1.00 95.69 615 LEU A C 1
ATOM 4865 O O . LEU A 1 615 ? -1.388 -4.609 -35.646 1.00 95.69 615 LEU A O 1
ATOM 4869 N N . ALA A 1 616 ? -2.630 -2.770 -35.997 1.00 95.12 616 ALA A N 1
ATOM 4870 C CA . ALA A 1 616 ? -2.669 -2.870 -37.452 1.00 95.12 616 ALA A CA 1
ATOM 4871 C C . ALA A 1 616 ? -1.259 -2.874 -38.065 1.00 95.12 616 ALA A C 1
ATOM 4873 O O . ALA A 1 616 ? -0.921 -3.722 -38.897 1.00 95.12 616 ALA A O 1
ATOM 4874 N N . ARG A 1 617 ? -0.388 -1.972 -37.586 1.00 92.94 617 ARG A N 1
ATOM 4875 C CA . ARG A 1 617 ? 1.028 -1.911 -37.985 1.00 92.94 617 ARG A CA 1
ATOM 4876 C C . ARG A 1 617 ? 1.795 -3.169 -37.597 1.00 92.94 617 ARG A C 1
ATOM 4878 O O . ARG A 1 617 ? 2.575 -3.644 -38.420 1.00 92.94 617 ARG A O 1
ATOM 4885 N N . LEU A 1 618 ? 1.567 -3.706 -36.396 1.00 95.12 618 LEU A N 1
ATOM 4886 C CA . LEU A 1 618 ? 2.259 -4.896 -35.892 1.00 95.12 618 LEU A CA 1
ATOM 4887 C C . LEU A 1 618 ? 2.032 -6.125 -36.789 1.00 95.12 618 LEU A C 1
ATOM 4889 O O . LEU A 1 618 ? 2.944 -6.932 -36.949 1.00 95.12 618 LEU A O 1
ATOM 4893 N N . PHE A 1 619 ? 0.858 -6.243 -37.418 1.00 96.06 619 PHE A N 1
ATOM 4894 C CA . PHE A 1 619 ? 0.487 -7.390 -38.263 1.00 96.06 619 PHE A CA 1
ATOM 4895 C C . PHE A 1 619 ? 0.361 -7.081 -39.762 1.00 96.06 619 PHE A C 1
ATOM 4897 O O . PHE A 1 619 ? -0.019 -7.959 -40.536 1.00 96.06 619 PHE A O 1
ATOM 4904 N N . TRP A 1 620 ? 0.708 -5.864 -40.195 1.00 95.31 620 TRP A N 1
ATOM 4905 C CA . TRP A 1 620 ? 0.575 -5.423 -41.590 1.00 95.31 620 TRP A CA 1
ATOM 4906 C C . TRP A 1 620 ? -0.850 -5.572 -42.156 1.00 95.31 620 TRP A C 1
ATOM 4908 O O . TRP A 1 620 ? -1.050 -6.085 -43.259 1.00 95.31 620 TRP A O 1
ATOM 4918 N N . ILE A 1 621 ? -1.847 -5.122 -41.400 1.00 95.50 621 ILE A N 1
ATOM 4919 C CA . ILE A 1 621 ? -3.261 -5.110 -41.808 1.00 95.50 621 ILE A CA 1
ATOM 4920 C C . ILE A 1 621 ? -3.807 -3.682 -41.788 1.00 95.50 621 ILE A C 1
ATOM 4922 O O . ILE A 1 621 ? -3.176 -2.786 -41.228 1.00 95.50 621 ILE A O 1
ATOM 4926 N N . SER A 1 622 ? -4.951 -3.446 -42.430 1.00 94.50 622 SER A N 1
ATOM 4927 C CA . SER A 1 622 ? -5.603 -2.133 -42.362 1.00 94.50 622 SER A CA 1
ATOM 4928 C C . SER A 1 622 ? -6.157 -1.846 -40.960 1.00 94.50 622 SER A C 1
ATOM 4930 O O . SER A 1 622 ? -6.511 -2.767 -40.222 1.00 94.50 622 SER A O 1
ATOM 4932 N N . ASP A 1 623 ? -6.277 -0.565 -40.602 1.00 93.44 623 ASP A N 1
ATOM 4933 C CA . ASP A 1 623 ? -6.866 -0.145 -39.321 1.00 93.44 623 ASP A CA 1
ATOM 4934 C C . ASP A 1 623 ? -8.310 -0.667 -39.167 1.00 93.44 623 ASP A C 1
ATOM 4936 O O . ASP A 1 623 ? -8.709 -1.053 -38.072 1.00 93.44 623 ASP A O 1
ATOM 4940 N N . ASN A 1 624 ? -9.062 -0.774 -40.270 1.00 93.81 624 ASN A N 1
ATOM 4941 C CA . ASN A 1 624 ? -10.407 -1.358 -40.287 1.00 93.81 624 ASN A CA 1
ATOM 4942 C C . ASN A 1 624 ? -10.403 -2.853 -39.939 1.00 93.81 624 ASN A C 1
ATOM 4944 O O . ASN A 1 624 ? -11.223 -3.285 -39.139 1.00 93.81 624 ASN A O 1
ATOM 4948 N N . GLU A 1 625 ? -9.462 -3.635 -40.480 1.00 95.50 625 GLU A N 1
ATOM 4949 C CA . GLU A 1 625 ? -9.332 -5.053 -40.118 1.00 95.50 625 GLU A CA 1
ATOM 4950 C C . GLU A 1 625 ? -8.950 -5.219 -38.648 1.00 95.50 625 GLU A C 1
ATOM 4952 O O . GLU A 1 625 ? -9.547 -6.033 -37.950 1.00 95.50 625 GLU A O 1
ATOM 4957 N N . ALA A 1 626 ? -7.973 -4.447 -38.158 1.00 95.25 626 ALA A N 1
ATOM 4958 C CA . ALA A 1 626 ? -7.598 -4.484 -36.745 1.00 95.25 626 ALA A CA 1
ATOM 4959 C C . ALA A 1 626 ? -8.783 -4.109 -35.842 1.00 95.25 626 ALA A C 1
ATOM 4961 O O . ALA A 1 626 ? -8.991 -4.743 -34.810 1.00 95.25 626 ALA A O 1
ATOM 4962 N N . SER A 1 627 ? -9.578 -3.118 -36.256 1.00 95.31 627 SER A N 1
ATOM 4963 C CA . SER A 1 627 ? -10.816 -2.735 -35.584 1.00 95.31 627 SER A CA 1
ATOM 4964 C C . SER A 1 627 ? -11.815 -3.893 -35.535 1.00 95.31 627 SER A C 1
ATOM 4966 O O . SER A 1 627 ? -12.299 -4.204 -34.452 1.00 95.31 627 SER A O 1
ATOM 4968 N N . ASP A 1 628 ? -12.053 -4.578 -36.659 1.00 95.31 628 ASP A N 1
ATOM 4969 C CA . ASP A 1 628 ? -12.961 -5.730 -36.737 1.00 95.31 628 ASP A CA 1
ATOM 4970 C C . ASP A 1 628 ? -12.527 -6.871 -35.800 1.00 95.31 628 ASP A C 1
ATOM 4972 O O . ASP A 1 628 ? -13.350 -7.381 -35.045 1.00 95.31 628 ASP A O 1
ATOM 4976 N N . TYR A 1 629 ? -11.231 -7.210 -35.749 1.00 96.25 629 TYR A N 1
ATOM 4977 C CA . TYR A 1 629 ? -10.728 -8.232 -34.818 1.00 96.25 629 TYR A CA 1
ATOM 4978 C C . TYR A 1 629 ? -10.979 -7.875 -33.347 1.00 96.25 629 TYR A C 1
ATOM 4980 O O . TYR A 1 629 ? -11.321 -8.746 -32.550 1.00 96.25 629 TYR A O 1
ATOM 4988 N N . ILE A 1 630 ? -10.801 -6.606 -32.968 1.00 96.38 630 ILE A N 1
ATOM 4989 C CA . ILE A 1 630 ? -11.057 -6.155 -31.591 1.00 96.38 630 ILE A CA 1
ATOM 4990 C C . ILE A 1 630 ? -12.564 -6.175 -31.307 1.00 96.38 630 ILE A C 1
ATOM 4992 O O . ILE A 1 630 ? -12.988 -6.629 -30.244 1.00 96.38 630 ILE A O 1
ATOM 4996 N N . SER A 1 631 ? -13.382 -5.716 -32.256 1.00 95.81 631 SER A N 1
ATOM 4997 C CA . SER A 1 631 ? -14.844 -5.729 -32.150 1.00 95.81 631 SER A CA 1
ATOM 4998 C C . SER A 1 631 ? -15.410 -7.138 -32.015 1.00 95.81 631 SER A C 1
ATOM 5000 O O . SER A 1 631 ? -16.335 -7.338 -31.228 1.00 95.81 631 SER A O 1
ATOM 5002 N N . ASP A 1 632 ? -14.847 -8.113 -32.726 1.00 95.44 632 ASP A N 1
ATOM 5003 C CA . ASP A 1 632 ? -15.248 -9.516 -32.635 1.00 95.44 632 ASP A CA 1
ATOM 5004 C C . ASP A 1 632 ? -14.998 -10.082 -31.231 1.00 95.44 632 ASP A C 1
ATOM 5006 O O . ASP A 1 632 ? -15.873 -10.750 -30.680 1.00 95.44 632 ASP A O 1
ATOM 5010 N N . GLU A 1 633 ? -13.853 -9.775 -30.605 1.00 96.25 633 GLU A N 1
ATOM 5011 C CA . GLU A 1 633 ? -13.566 -10.219 -29.231 1.00 96.25 633 GLU A CA 1
ATOM 5012 C C . GLU A 1 633 ? -14.513 -9.575 -28.204 1.00 96.25 633 GLU A C 1
ATOM 5014 O O . GLU A 1 633 ? -14.975 -10.259 -27.287 1.00 96.25 633 GLU A O 1
ATOM 5019 N N . ILE A 1 634 ? -14.876 -8.295 -28.381 1.00 95.69 634 ILE A N 1
ATOM 5020 C CA . ILE A 1 634 ? -15.886 -7.636 -27.534 1.00 95.69 634 ILE A CA 1
ATOM 5021 C C . ILE A 1 634 ? -17.255 -8.289 -27.747 1.00 95.69 634 ILE A C 1
ATOM 5023 O O . ILE A 1 634 ? -17.879 -8.736 -26.789 1.00 95.69 634 ILE A O 1
ATOM 5027 N N . THR A 1 635 ? -17.717 -8.401 -28.992 1.00 94.69 635 THR A N 1
ATOM 5028 C CA . THR A 1 635 ? -19.065 -8.901 -29.327 1.00 94.69 635 THR A CA 1
ATOM 5029 C C . THR A 1 635 ? -19.238 -10.370 -28.943 1.00 94.69 635 THR A C 1
ATOM 5031 O O . THR A 1 635 ? -20.326 -10.800 -28.564 1.00 94.69 635 THR A O 1
ATOM 5034 N N . LYS A 1 636 ? -18.158 -11.157 -28.976 1.00 94.00 636 LYS A N 1
ATOM 5035 C CA . LYS A 1 636 ? -18.147 -12.547 -28.510 1.00 94.00 636 LYS A CA 1
ATOM 5036 C C . LYS A 1 636 ? -18.524 -12.672 -27.035 1.00 94.00 636 LYS A C 1
ATOM 5038 O O . LYS A 1 636 ? -19.177 -13.650 -26.671 1.00 94.00 636 LYS A O 1
ATOM 5043 N N . ARG A 1 637 ? -18.113 -11.718 -26.192 1.00 91.75 637 ARG A N 1
ATOM 5044 C CA . ARG A 1 637 ? -18.402 -11.730 -24.749 1.00 91.75 637 ARG A CA 1
ATOM 5045 C C . ARG A 1 637 ? -19.597 -10.856 -24.367 1.00 91.75 637 ARG A C 1
ATOM 5047 O O . ARG A 1 637 ? -20.347 -11.230 -23.472 1.00 91.75 637 ARG A O 1
ATOM 5054 N N . TRP A 1 638 ? -19.827 -9.769 -25.097 1.00 93.69 638 TRP A N 1
ATOM 5055 C CA . TRP A 1 638 ? -20.953 -8.850 -24.927 1.00 93.69 638 TRP A CA 1
ATOM 5056 C C . TRP A 1 638 ? -21.724 -8.676 -26.248 1.00 93.69 638 TRP A C 1
ATOM 5058 O O . TRP A 1 638 ? -21.591 -7.644 -26.908 1.00 93.69 638 TRP A O 1
ATOM 5068 N N . PRO A 1 639 ? -22.572 -9.649 -26.645 1.00 93.56 639 PRO A N 1
ATOM 5069 C CA . PRO A 1 639 ? -23.246 -9.640 -27.951 1.00 93.56 639 PRO A CA 1
ATOM 5070 C C . PRO A 1 639 ? -24.215 -8.474 -28.179 1.00 93.56 639 PRO A C 1
ATOM 5072 O O . PRO A 1 639 ? -24.618 -8.219 -29.310 1.00 93.56 639 PRO A O 1
ATOM 5075 N N . SER A 1 640 ? -24.640 -7.797 -27.110 1.00 91.56 640 SER A N 1
ATOM 5076 C CA . SER A 1 640 ? -25.541 -6.644 -27.171 1.00 91.56 640 SER A CA 1
ATOM 5077 C C . SER A 1 640 ? -24.829 -5.309 -27.410 1.00 91.56 640 SER A C 1
ATOM 5079 O O . SER A 1 640 ? -25.506 -4.328 -27.717 1.00 91.56 640 SER A O 1
ATOM 5081 N N . ALA A 1 641 ? -23.502 -5.249 -27.256 1.00 92.50 641 ALA A N 1
ATOM 5082 C CA . ALA A 1 641 ? -22.731 -4.022 -27.420 1.00 92.50 641 ALA A CA 1
ATOM 5083 C C . ALA A 1 641 ? -22.464 -3.737 -28.905 1.00 92.50 641 ALA A C 1
ATOM 5085 O O . ALA A 1 641 ? -21.993 -4.599 -29.642 1.00 92.50 641 ALA A O 1
ATOM 5086 N N . ASN A 1 642 ? -22.731 -2.507 -29.339 1.00 91.25 642 ASN A N 1
ATOM 5087 C CA . ASN A 1 642 ? -22.455 -2.028 -30.697 1.00 91.25 642 ASN A CA 1
ATOM 5088 C C . ASN A 1 642 ? -21.431 -0.883 -30.713 1.00 91.25 642 ASN A C 1
ATOM 5090 O O . ASN A 1 642 ? -21.030 -0.411 -31.775 1.00 91.25 642 ASN A O 1
ATOM 5094 N N . LYS A 1 643 ? -21.035 -0.378 -29.547 1.00 92.31 643 LYS A N 1
ATOM 5095 C CA . LYS A 1 643 ? -20.007 0.651 -29.375 1.00 92.31 643 LYS A CA 1
ATOM 5096 C C . LYS A 1 643 ? -19.503 0.641 -27.944 1.00 92.31 643 LYS A C 1
ATOM 5098 O O . LYS A 1 643 ? -20.208 0.220 -27.033 1.00 92.31 643 LYS A O 1
ATOM 5103 N N . ILE A 1 644 ? -18.300 1.158 -27.737 1.00 91.25 644 ILE A N 1
ATOM 5104 C CA . ILE A 1 644 ? -17.661 1.178 -26.423 1.00 91.25 644 ILE A CA 1
ATOM 5105 C C . ILE A 1 644 ? -18.430 2.044 -25.413 1.00 91.25 644 ILE A C 1
ATOM 5107 O O . ILE A 1 644 ? -18.457 1.735 -24.230 1.00 91.25 644 ILE A O 1
ATOM 5111 N N . SER A 1 645 ? -19.151 3.065 -25.888 1.00 88.69 645 SER A N 1
ATOM 5112 C CA . SER A 1 645 ? -20.020 3.903 -25.053 1.00 88.69 645 SER A CA 1
ATOM 5113 C C . SER A 1 645 ? -21.297 3.200 -24.570 1.00 88.69 645 SER A C 1
ATOM 5115 O O . SER A 1 645 ? -22.097 3.831 -23.887 1.00 88.69 645 SER A O 1
ATOM 5117 N N . ASP A 1 646 ? -21.556 1.956 -24.993 1.00 90.31 646 ASP A N 1
ATOM 5118 C CA . ASP A 1 646 ? -22.635 1.138 -24.423 1.00 90.31 646 ASP A CA 1
ATOM 5119 C C . ASP A 1 646 ? -22.241 0.592 -23.036 1.00 90.31 646 ASP A C 1
ATOM 5121 O O . ASP A 1 646 ? -23.107 0.138 -22.289 1.00 90.31 646 ASP A O 1
ATOM 5125 N N . PHE A 1 647 ? -20.950 0.651 -22.683 1.00 90.06 647 PHE A N 1
ATOM 5126 C CA . PHE A 1 647 ? -20.442 0.310 -21.360 1.00 90.06 647 PHE A CA 1
ATOM 5127 C C . PHE A 1 647 ? -20.396 1.545 -20.438 1.00 90.06 647 PHE A C 1
ATOM 5129 O O . PHE A 1 647 ? -20.177 2.666 -20.906 1.00 90.06 647 PHE A O 1
ATOM 5136 N N . PRO A 1 648 ? -20.604 1.352 -19.126 1.00 83.50 648 PRO A N 1
ATOM 5137 C CA . PRO A 1 648 ? -20.565 2.416 -18.126 1.00 83.50 648 PRO A CA 1
ATOM 5138 C C . PRO A 1 648 ? -19.148 2.964 -17.913 1.00 83.50 648 PRO A C 1
ATOM 5140 O O . PRO A 1 648 ? -18.153 2.314 -18.235 1.00 83.50 648 PRO A O 1
ATOM 5143 N N . GLY A 1 649 ? -19.071 4.170 -17.338 1.00 69.25 649 GLY A N 1
ATOM 5144 C CA . GLY A 1 649 ? -17.818 4.904 -17.167 1.00 69.25 649 GLY A CA 1
ATOM 5145 C C . GLY A 1 649 ? -17.319 5.434 -18.510 1.00 69.25 649 GLY A C 1
ATOM 5146 O O . GLY A 1 649 ? -16.578 4.758 -19.216 1.00 69.25 649 GLY A O 1
ATOM 5147 N N . GLY A 1 650 ? -17.745 6.646 -18.882 1.00 62.53 650 GLY A N 1
ATOM 5148 C CA . GLY A 1 650 ? -17.224 7.306 -20.081 1.00 62.53 650 GLY A CA 1
ATOM 5149 C C . GLY A 1 650 ? -15.696 7.394 -20.026 1.00 62.53 650 GLY A C 1
ATOM 5150 O O . GLY A 1 650 ? -15.128 7.684 -18.971 1.00 62.53 650 GLY A O 1
ATOM 5151 N N . ILE A 1 651 ? -15.034 7.130 -21.150 1.00 58.47 651 ILE A N 1
ATOM 5152 C CA . ILE A 1 651 ? -13.572 7.153 -21.255 1.00 58.47 651 ILE A CA 1
ATOM 5153 C C . ILE A 1 651 ? -13.106 8.603 -21.072 1.00 58.47 651 ILE A C 1
ATOM 5155 O O . ILE A 1 651 ? -13.712 9.562 -21.569 1.00 58.47 651 ILE A O 1
ATOM 5159 N N . ARG A 1 652 ? -12.049 8.798 -20.283 1.00 60.59 652 ARG A N 1
ATOM 5160 C CA . ARG A 1 652 ? -11.625 10.140 -19.876 1.00 60.59 652 ARG A CA 1
ATOM 5161 C C . ARG A 1 652 ? -10.763 10.758 -20.982 1.00 60.59 652 ARG A C 1
ATOM 5163 O O . ARG A 1 652 ? -9.626 10.357 -21.193 1.00 60.59 652 ARG A O 1
ATOM 5170 N N . TYR A 1 653 ? -11.266 11.811 -21.640 1.00 44.06 653 TYR A N 1
ATOM 5171 C CA . TYR A 1 653 ? -10.584 12.517 -22.751 1.00 44.06 653 TYR A CA 1
ATOM 5172 C C . TYR A 1 653 ? -9.215 13.137 -22.365 1.00 44.06 653 TYR A C 1
ATOM 5174 O O . TYR A 1 653 ? -8.423 13.525 -23.222 1.00 44.06 653 TYR A O 1
ATOM 5182 N N . ARG A 1 654 ? -8.953 13.273 -21.058 1.00 50.97 654 ARG A N 1
ATOM 5183 C CA . ARG A 1 654 ? -7.660 13.503 -20.384 1.00 50.97 654 ARG A CA 1
ATOM 5184 C C . ARG A 1 654 ? -7.937 13.583 -18.887 1.00 50.97 654 ARG A C 1
ATOM 5186 O O . ARG A 1 654 ? -8.788 14.378 -18.495 1.00 50.97 654 ARG A O 1
ATOM 5193 N N . GLY A 1 655 ? -7.176 12.882 -18.054 1.00 47.28 655 GLY A N 1
ATOM 5194 C CA . GLY A 1 655 ? -7.190 13.160 -16.617 1.00 47.28 655 GLY A CA 1
ATOM 5195 C C . GLY A 1 655 ? -6.912 11.933 -15.772 1.00 47.28 655 GLY A C 1
ATOM 5196 O O . GLY A 1 655 ? -7.821 11.157 -15.511 1.00 47.28 655 GLY A O 1
ATOM 5197 N N . ASP A 1 656 ? -5.664 11.839 -15.328 1.00 58.75 656 ASP A N 1
ATOM 5198 C CA . ASP A 1 656 ? -5.149 10.871 -14.362 1.00 58.75 656 ASP A CA 1
ATOM 5199 C C . ASP A 1 656 ? -5.058 9.417 -14.861 1.00 58.75 656 ASP A C 1
ATOM 5201 O O . ASP A 1 656 ? -5.967 8.609 -14.699 1.00 58.75 656 ASP A O 1
ATOM 5205 N N . GLU A 1 657 ? -3.897 9.086 -15.441 1.00 64.50 657 GLU A N 1
ATOM 5206 C CA . GLU A 1 657 ? -3.509 7.746 -15.916 1.00 64.50 657 GLU A CA 1
ATOM 5207 C C . GLU A 1 657 ? -3.501 6.656 -14.820 1.00 64.50 657 GLU A C 1
ATOM 5209 O O . GLU A 1 657 ? -3.286 5.477 -15.128 1.00 64.50 657 GLU A O 1
ATOM 5214 N N . ARG A 1 658 ? -3.717 7.045 -13.555 1.00 82.81 658 ARG A N 1
ATOM 5215 C CA . ARG A 1 658 ? -3.956 6.164 -12.406 1.00 82.81 658 ARG A CA 1
ATOM 5216 C C . ARG A 1 658 ? -5.264 5.386 -12.529 1.00 82.81 658 ARG A C 1
ATOM 5218 O O . ARG A 1 658 ? -5.299 4.216 -12.161 1.00 82.81 658 ARG A O 1
ATOM 5225 N N . TYR A 1 659 ? -6.324 6.024 -13.017 1.00 86.00 659 TYR A N 1
ATOM 5226 C CA . TYR A 1 659 ? -7.649 5.413 -13.078 1.00 86.00 659 TYR A CA 1
ATOM 5227 C C . TYR A 1 659 ? -7.915 4.846 -14.467 1.00 86.00 659 TYR A C 1
ATOM 5229 O O . TYR A 1 659 ? -7.628 5.495 -15.469 1.00 86.00 659 TYR A O 1
ATOM 5237 N N . GLU A 1 660 ? -8.498 3.653 -14.509 1.00 87.81 660 GLU A N 1
ATOM 5238 C CA . GLU A 1 660 ? -8.971 3.007 -15.730 1.00 87.81 660 GLU A CA 1
ATOM 5239 C C . GLU A 1 660 ? -10.484 2.797 -15.628 1.00 87.81 660 GLU A C 1
ATOM 5241 O O . GLU A 1 660 ? -10.972 2.154 -14.697 1.00 87.81 660 GLU A O 1
ATOM 5246 N N . ALA A 1 661 ? -11.239 3.364 -16.569 1.00 87.88 661 ALA A N 1
ATOM 5247 C CA . ALA A 1 661 ? -12.683 3.165 -16.632 1.00 87.88 661 ALA A CA 1
ATOM 5248 C C . ALA A 1 661 ? -13.028 1.736 -17.088 1.00 87.88 661 ALA A C 1
ATOM 5250 O O . ALA A 1 661 ? -12.266 1.092 -17.809 1.00 87.88 661 ALA A O 1
ATOM 5251 N N . TYR A 1 662 ? -14.229 1.258 -16.755 1.00 89.94 662 TYR A N 1
ATOM 5252 C CA . TYR A 1 662 ? -14.689 -0.078 -17.154 1.00 89.94 662 TYR A CA 1
ATOM 5253 C C . TYR A 1 662 ? -14.659 -0.287 -18.683 1.00 89.94 662 TYR A C 1
ATOM 5255 O O . TYR A 1 662 ? -14.185 -1.307 -19.180 1.00 89.94 662 TYR A O 1
ATOM 5263 N N . ALA A 1 663 ? -15.066 0.727 -19.451 1.00 90.31 663 ALA A N 1
ATOM 5264 C CA . ALA A 1 663 ? -14.940 0.738 -20.908 1.00 90.31 663 ALA A CA 1
ATOM 5265 C C . ALA A 1 663 ? -13.476 0.630 -21.400 1.00 90.31 663 ALA A C 1
ATOM 5267 O O . ALA A 1 663 ? -13.205 -0.055 -22.389 1.00 90.31 663 ALA A O 1
ATOM 5268 N N . GLU A 1 664 ? -12.523 1.274 -20.712 1.00 89.94 664 GLU A N 1
ATOM 5269 C CA . GLU A 1 664 ? -11.093 1.244 -21.058 1.00 89.94 664 GLU A CA 1
ATOM 5270 C C . GLU A 1 664 ? -10.478 -0.141 -20.841 1.00 89.94 664 GLU A C 1
ATOM 5272 O O . GLU A 1 664 ? -9.756 -0.647 -21.706 1.00 89.94 664 GLU A O 1
ATOM 5277 N N . HIS A 1 665 ? -10.843 -0.784 -19.733 1.00 92.19 665 HIS A N 1
ATOM 5278 C CA . HIS A 1 665 ? -10.502 -2.172 -19.431 1.00 92.19 665 HIS A CA 1
ATOM 5279 C C . HIS A 1 665 ? -10.961 -3.127 -20.546 1.00 92.19 665 HIS A C 1
ATOM 5281 O O . HIS A 1 665 ? -10.156 -3.910 -21.064 1.00 92.19 665 HIS A O 1
ATOM 5287 N N . ILE A 1 666 ? -12.221 -3.026 -20.985 1.00 94.19 666 ILE A N 1
ATOM 5288 C CA . ILE A 1 666 ? -12.781 -3.897 -22.032 1.00 94.19 666 ILE A CA 1
ATOM 5289 C C . ILE A 1 666 ? -11.999 -3.764 -23.341 1.00 94.19 666 ILE A C 1
ATOM 5291 O O . ILE A 1 666 ? -11.541 -4.771 -23.891 1.00 94.19 666 ILE A O 1
ATOM 5295 N N . GLN A 1 667 ? -11.809 -2.537 -23.841 1.00 92.69 667 GLN A N 1
ATOM 5296 C CA . GLN A 1 667 ? -11.081 -2.321 -25.097 1.00 92.69 667 GLN A CA 1
ATOM 5297 C C . GLN A 1 667 ? -9.613 -2.756 -24.987 1.00 92.69 667 GLN A C 1
ATOM 5299 O O . GLN A 1 667 ? -9.062 -3.310 -25.942 1.00 92.69 667 GLN A O 1
ATOM 5304 N N . ARG A 1 668 ? -8.966 -2.559 -23.830 1.00 93.31 668 ARG A N 1
ATOM 5305 C CA . ARG A 1 668 ? -7.581 -2.990 -23.610 1.00 93.31 668 ARG A CA 1
ATOM 5306 C C . ARG A 1 668 ? -7.460 -4.509 -23.724 1.00 93.31 668 ARG A C 1
ATOM 5308 O O . ARG A 1 668 ? -6.677 -4.995 -24.543 1.00 93.31 668 ARG A O 1
ATOM 5315 N N . HIS A 1 669 ? -8.261 -5.263 -22.972 1.00 96.38 669 HIS A N 1
ATOM 5316 C CA . HIS A 1 669 ? -8.193 -6.725 -23.006 1.00 96.38 669 HIS A CA 1
ATOM 5317 C C . HIS A 1 669 ? -8.653 -7.312 -24.345 1.00 96.38 669 HIS A C 1
ATOM 5319 O O . HIS A 1 669 ? -8.034 -8.265 -24.824 1.00 96.38 669 HIS A O 1
ATOM 5325 N N . ALA A 1 670 ? -9.658 -6.726 -25.004 1.00 96.56 670 ALA A N 1
ATOM 5326 C CA . ALA A 1 670 ? -10.043 -7.122 -26.359 1.00 96.56 670 ALA A CA 1
ATOM 5327 C C . ALA A 1 670 ? -8.888 -6.938 -27.362 1.00 96.56 670 ALA A C 1
ATOM 5329 O O . ALA A 1 670 ? -8.625 -7.829 -28.168 1.00 96.56 670 ALA A O 1
ATOM 5330 N N . GLY A 1 671 ? -8.131 -5.838 -27.256 1.00 96.62 671 GLY A N 1
ATOM 5331 C CA . GLY A 1 671 ? -6.906 -5.611 -28.031 1.00 96.62 671 GLY A CA 1
ATOM 5332 C C . GLY A 1 671 ? -5.839 -6.689 -27.810 1.00 96.62 671 GLY A C 1
ATOM 5333 O O . GLY A 1 671 ? -5.261 -7.203 -28.772 1.00 96.62 671 GLY A O 1
ATOM 5334 N N . LEU A 1 672 ? -5.614 -7.092 -26.555 1.00 97.38 672 LEU A N 1
ATOM 5335 C CA . LEU A 1 672 ? -4.679 -8.172 -26.213 1.00 97.38 672 LEU A CA 1
ATOM 5336 C C . LEU A 1 672 ? -5.142 -9.537 -26.751 1.00 97.38 672 LEU A C 1
ATOM 5338 O O . LEU A 1 672 ? -4.318 -10.326 -27.229 1.00 97.38 672 LEU A O 1
ATOM 5342 N N . HIS A 1 673 ? -6.446 -9.823 -26.711 1.00 97.44 673 HIS A N 1
ATOM 5343 C CA . HIS A 1 673 ? -7.021 -11.029 -27.312 1.00 97.44 673 HIS A CA 1
ATOM 5344 C C . HIS A 1 673 ? -6.869 -11.033 -28.834 1.00 97.44 673 HIS A C 1
ATOM 5346 O O . HIS A 1 673 ? -6.348 -12.006 -29.382 1.00 97.44 673 HIS A O 1
ATOM 5352 N N . ALA A 1 674 ? -7.199 -9.927 -29.504 1.00 97.19 674 ALA A N 1
ATOM 5353 C CA . ALA A 1 674 ? -7.022 -9.774 -30.945 1.00 97.19 674 ALA A CA 1
ATOM 5354 C C . ALA A 1 674 ? -5.558 -9.998 -31.363 1.00 97.19 674 ALA A C 1
ATOM 5356 O O . ALA A 1 674 ? -5.289 -10.780 -32.277 1.00 97.19 674 ALA A O 1
ATOM 5357 N N . ALA A 1 675 ? -4.593 -9.409 -30.645 1.00 97.00 675 ALA A N 1
ATOM 5358 C CA . ALA A 1 675 ? -3.165 -9.647 -30.878 1.00 97.00 675 ALA A CA 1
ATOM 5359 C C . ALA A 1 675 ? -2.776 -11.129 -30.709 1.00 97.00 675 ALA A C 1
ATOM 5361 O O . ALA A 1 675 ? -2.020 -11.678 -31.515 1.00 97.00 675 ALA A O 1
ATOM 5362 N N . THR A 1 676 ? -3.335 -11.795 -29.693 1.00 95.56 676 THR A N 1
ATOM 5363 C CA . THR A 1 676 ? -3.118 -13.228 -29.420 1.00 95.56 676 THR A CA 1
ATOM 5364 C C . THR A 1 676 ? -3.690 -14.120 -30.530 1.00 95.56 676 THR A C 1
ATOM 5366 O O . THR A 1 676 ? -3.107 -15.154 -30.864 1.00 95.56 676 THR A O 1
ATOM 5369 N N . THR A 1 677 ? -4.809 -13.726 -31.136 1.00 94.94 677 THR A N 1
ATOM 5370 C CA . THR A 1 677 ? -5.410 -14.420 -32.284 1.00 94.94 677 THR A CA 1
ATOM 5371 C C . THR A 1 677 ? -4.597 -14.187 -33.563 1.00 94.94 677 THR A C 1
ATOM 5373 O O . THR A 1 677 ? -4.278 -15.136 -34.290 1.00 94.94 677 THR A O 1
ATOM 5376 N N . LEU A 1 678 ? -4.191 -12.942 -33.818 1.00 96.19 678 LEU A N 1
ATOM 5377 C CA . LEU A 1 678 ? -3.433 -12.552 -35.008 1.00 96.19 678 LEU A CA 1
ATOM 5378 C C . LEU A 1 678 ? -2.057 -13.223 -35.067 1.00 96.19 678 LEU A C 1
ATOM 5380 O O . LEU A 1 678 ? -1.709 -13.802 -36.096 1.00 96.19 678 LEU A O 1
ATOM 5384 N N . VAL A 1 679 ? -1.305 -13.270 -33.961 1.00 95.19 679 VAL A N 1
ATOM 5385 C CA . VAL A 1 679 ? 0.044 -13.877 -33.938 1.00 95.19 679 VAL A CA 1
ATOM 5386 C C . VAL A 1 679 ? 0.053 -15.378 -34.274 1.00 95.19 679 VAL A C 1
ATOM 5388 O O . VAL A 1 679 ? 1.060 -15.924 -34.736 1.00 95.19 679 VAL A O 1
ATOM 5391 N N . LYS A 1 680 ? -1.086 -16.063 -34.101 1.00 92.94 680 LYS A N 1
ATOM 5392 C CA . LYS A 1 680 ? -1.260 -17.486 -34.440 1.00 92.94 680 LYS A CA 1
ATOM 5393 C C . LYS A 1 680 ? -1.515 -17.738 -35.930 1.00 92.94 680 LYS A C 1
ATOM 5395 O O . LYS A 1 680 ? -1.409 -18.893 -36.356 1.00 92.94 680 LYS A O 1
ATOM 5400 N N . SER A 1 681 ? -1.881 -16.709 -36.693 1.00 93.75 681 SER A N 1
ATOM 5401 C CA . SER A 1 681 ? -2.319 -16.820 -38.094 1.00 93.75 681 SER A CA 1
ATOM 5402 C C . SER A 1 681 ? -1.538 -15.932 -39.069 1.00 93.75 681 SER A C 1
ATOM 5404 O O . SER A 1 681 ? -1.514 -16.221 -40.265 1.00 93.75 681 SER A O 1
ATOM 5406 N N . MET A 1 682 ? -0.867 -14.893 -38.570 1.00 94.69 682 MET A N 1
ATOM 5407 C CA . MET A 1 682 ? -0.194 -13.860 -39.357 1.00 94.69 682 MET A CA 1
ATOM 5408 C C . MET A 1 682 ? 1.257 -13.666 -38.891 1.00 94.69 682 MET A C 1
ATOM 5410 O O . MET A 1 682 ? 1.557 -13.859 -37.710 1.00 94.69 682 MET A O 1
ATOM 5414 N N . PRO A 1 683 ? 2.183 -13.291 -39.794 1.00 95.00 683 PRO A N 1
ATOM 5415 C CA . PRO A 1 683 ? 3.523 -12.878 -39.398 1.00 95.00 683 PRO A CA 1
ATOM 5416 C C . PRO A 1 683 ? 3.500 -11.485 -38.755 1.00 95.00 683 PRO A C 1
ATOM 5418 O O . PRO A 1 683 ? 2.658 -10.650 -39.084 1.00 95.00 683 PRO A O 1
ATOM 5421 N N . VAL A 1 684 ? 4.474 -11.221 -37.886 1.00 95.81 684 VAL A N 1
ATOM 5422 C CA . VAL A 1 684 ? 4.688 -9.890 -37.300 1.00 95.81 684 VAL A CA 1
ATOM 5423 C C . VAL A 1 684 ? 5.525 -9.045 -38.258 1.00 95.81 684 VAL A C 1
ATOM 5425 O O . VAL A 1 684 ? 6.500 -9.528 -38.835 1.00 95.81 684 VAL A O 1
ATOM 5428 N N . ALA A 1 685 ? 5.155 -7.786 -38.454 1.00 93.69 685 ALA A N 1
ATOM 5429 C CA . ALA A 1 685 ? 5.809 -6.889 -39.394 1.00 93.69 685 ALA A CA 1
ATOM 5430 C C . ALA A 1 685 ? 6.865 -6.008 -38.717 1.00 93.69 685 ALA A C 1
ATOM 5432 O O . ALA A 1 685 ? 6.647 -5.464 -37.638 1.00 93.69 685 ALA A O 1
ATOM 5433 N N . ARG A 1 686 ? 8.001 -5.830 -39.397 1.00 92.50 686 ARG A N 1
ATOM 5434 C CA . ARG A 1 686 ? 9.070 -4.882 -39.052 1.00 92.50 686 ARG A CA 1
ATOM 5435 C C . ARG A 1 686 ? 9.334 -3.949 -40.233 1.00 92.50 686 ARG A C 1
ATOM 5437 O O . ARG A 1 686 ? 9.269 -4.395 -41.381 1.00 92.50 686 ARG A O 1
ATOM 5444 N N . ARG A 1 687 ? 9.656 -2.677 -39.990 1.00 88.06 687 ARG A N 1
ATOM 5445 C CA . ARG A 1 687 ? 10.046 -1.740 -41.059 1.00 88.06 687 ARG A CA 1
ATOM 5446 C C . ARG A 1 687 ? 11.496 -1.977 -41.474 1.00 88.06 687 ARG A C 1
ATOM 5448 O O . ARG A 1 687 ? 12.306 -2.440 -40.677 1.00 88.06 687 ARG A O 1
ATOM 5455 N N . SER A 1 688 ? 11.857 -1.647 -42.713 1.00 87.25 688 SER A N 1
ATOM 5456 C CA . SER A 1 688 ? 13.247 -1.823 -43.176 1.00 87.25 688 SER A CA 1
ATOM 5457 C C . SER A 1 688 ? 14.243 -0.861 -42.533 1.00 87.25 688 SER A C 1
ATOM 5459 O O . SER A 1 688 ? 15.440 -1.134 -42.535 1.00 87.25 688 SER A O 1
ATOM 5461 N N . TYR A 1 689 ? 13.762 0.264 -41.999 1.00 85.88 689 TYR A N 1
ATOM 5462 C CA . TYR A 1 689 ? 14.580 1.239 -41.280 1.00 85.88 689 TYR A CA 1
ATOM 5463 C C . TYR A 1 689 ? 14.667 0.965 -39.771 1.00 85.88 689 TYR A C 1
ATOM 5465 O O . TYR A 1 689 ? 15.418 1.659 -39.080 1.00 85.88 689 TYR A O 1
ATOM 5473 N N . ASP A 1 690 ? 13.917 -0.015 -39.258 1.00 83.50 690 ASP A N 1
ATOM 5474 C CA . ASP A 1 690 ? 14.077 -0.480 -37.883 1.00 83.50 690 ASP A CA 1
ATOM 5475 C C . ASP A 1 690 ? 15.383 -1.274 -37.763 1.00 83.50 690 ASP A C 1
ATOM 5477 O O . ASP A 1 690 ? 15.907 -1.815 -38.738 1.00 83.50 690 ASP A O 1
ATOM 5481 N N . TRP A 1 691 ? 15.937 -1.350 -36.556 1.00 77.38 691 TRP A N 1
ATOM 5482 C CA . TRP A 1 691 ? 17.185 -2.075 -36.335 1.00 77.38 691 TRP A CA 1
ATOM 5483 C C . TRP A 1 691 ? 16.971 -3.581 -36.536 1.00 77.38 691 TRP A C 1
ATOM 5485 O O . TRP A 1 691 ? 15.960 -4.131 -36.104 1.00 77.38 691 TRP A O 1
ATOM 5495 N N . ASP A 1 692 ? 17.937 -4.271 -37.148 1.00 74.69 692 ASP A N 1
ATOM 5496 C CA . ASP A 1 692 ? 17.798 -5.698 -37.475 1.00 74.69 692 ASP A CA 1
ATOM 5497 C C . ASP A 1 692 ? 17.645 -6.613 -36.250 1.00 74.69 692 ASP A C 1
ATOM 5499 O O . ASP A 1 692 ? 17.067 -7.694 -36.367 1.00 74.69 692 ASP A O 1
ATOM 5503 N N . ASP A 1 693 ? 18.103 -6.165 -35.082 1.00 77.31 693 ASP A N 1
ATOM 5504 C CA . ASP A 1 693 ? 17.951 -6.873 -33.807 1.00 77.31 693 ASP A CA 1
ATOM 5505 C C . ASP A 1 693 ? 16.637 -6.522 -33.078 1.00 77.31 693 ASP A C 1
ATOM 5507 O O . ASP A 1 693 ? 16.310 -7.140 -32.063 1.00 77.31 693 ASP A O 1
ATOM 5511 N N . LEU A 1 694 ? 15.866 -5.544 -33.576 1.00 80.75 694 LEU A N 1
ATOM 5512 C CA . LEU A 1 694 ? 14.562 -5.196 -33.015 1.00 80.75 694 LEU A CA 1
ATOM 5513 C C . LEU A 1 694 ? 13.559 -6.313 -33.321 1.00 80.75 694 LEU A C 1
ATOM 5515 O O . LEU A 1 694 ? 13.376 -6.715 -34.478 1.00 80.75 694 LEU A O 1
ATOM 5519 N N . ASN A 1 695 ? 12.886 -6.784 -32.272 1.00 89.81 695 ASN A N 1
ATOM 5520 C CA . ASN A 1 695 ? 11.787 -7.735 -32.353 1.00 89.81 695 ASN A CA 1
ATOM 5521 C C . ASN A 1 695 ? 10.473 -7.016 -31.985 1.00 89.81 695 ASN A C 1
ATOM 5523 O O . ASN A 1 695 ? 10.207 -6.847 -30.794 1.00 89.81 695 ASN A O 1
ATOM 5527 N N . PRO A 1 696 ? 9.640 -6.630 -32.972 1.00 92.62 696 PRO A N 1
ATOM 5528 C CA . PRO A 1 696 ? 8.413 -5.870 -32.716 1.00 92.62 696 PRO A CA 1
ATOM 5529 C C . PRO A 1 696 ? 7.390 -6.609 -31.843 1.00 92.62 696 PRO A C 1
ATOM 5531 O O . PRO A 1 696 ? 6.617 -5.979 -31.130 1.00 92.62 696 PRO A O 1
ATOM 5534 N N . TRP A 1 697 ? 7.385 -7.948 -31.865 1.00 94.38 697 TRP A N 1
ATOM 5535 C CA . TRP A 1 697 ? 6.515 -8.741 -30.990 1.00 94.38 697 TRP A CA 1
ATOM 5536 C C . TRP A 1 697 ? 6.927 -8.614 -29.524 1.00 94.38 697 TRP A C 1
ATOM 5538 O O . TRP A 1 697 ? 6.085 -8.468 -28.644 1.00 94.38 697 TRP A O 1
ATOM 5548 N N . GLN A 1 698 ? 8.234 -8.640 -29.270 1.00 91.50 698 GLN A N 1
ATOM 5549 C CA . GLN A 1 698 ? 8.773 -8.463 -27.926 1.00 91.50 698 GLN A CA 1
ATOM 5550 C C . GLN A 1 698 ? 8.557 -7.037 -27.430 1.00 91.50 698 GLN A C 1
ATOM 5552 O O . GLN A 1 698 ? 8.164 -6.866 -26.287 1.00 91.50 698 GLN A O 1
ATOM 5557 N N . GLU A 1 699 ? 8.732 -6.032 -28.288 1.00 90.31 699 GLU A N 1
ATOM 5558 C CA . GLU A 1 699 ? 8.428 -4.636 -27.949 1.00 90.31 699 GLU A CA 1
ATOM 5559 C C . GLU A 1 699 ? 6.942 -4.443 -27.594 1.00 90.31 699 GLU A C 1
ATOM 5561 O O . GLU A 1 699 ? 6.626 -3.773 -26.613 1.00 90.31 699 GLU A O 1
ATOM 5566 N N . PHE A 1 700 ? 6.029 -5.085 -28.337 1.00 92.94 700 PHE A N 1
ATOM 5567 C CA . PHE A 1 700 ? 4.600 -5.096 -28.009 1.00 92.94 700 PHE A CA 1
ATOM 5568 C C . PHE A 1 700 ? 4.327 -5.717 -26.632 1.00 92.94 700 PHE A C 1
ATOM 5570 O O . PHE A 1 700 ? 3.608 -5.123 -25.834 1.00 92.94 700 PHE A O 1
ATOM 5577 N N . ILE A 1 701 ? 4.916 -6.884 -26.338 1.00 93.44 701 ILE A N 1
ATOM 5578 C CA . ILE A 1 701 ? 4.772 -7.533 -25.027 1.00 93.44 701 ILE A CA 1
ATOM 5579 C C . ILE A 1 701 ? 5.350 -6.650 -23.914 1.00 93.44 701 ILE A C 1
ATOM 5581 O O . ILE A 1 701 ? 4.698 -6.472 -22.893 1.00 93.44 701 ILE A O 1
ATOM 5585 N N . GLU A 1 702 ? 6.542 -6.080 -24.108 1.00 90.94 702 GLU A N 1
ATOM 5586 C CA . GLU A 1 702 ? 7.209 -5.212 -23.128 1.00 90.94 702 GLU A CA 1
ATOM 5587 C C . GLU A 1 702 ? 6.396 -3.952 -22.804 1.00 90.94 702 GLU A C 1
ATOM 5589 O O . GLU A 1 702 ? 6.438 -3.481 -21.671 1.00 90.94 702 GLU A O 1
ATOM 5594 N N . GLY A 1 703 ? 5.633 -3.423 -23.766 1.00 89.94 703 GLY A N 1
ATOM 5595 C CA . GLY A 1 703 ? 4.739 -2.286 -23.543 1.00 89.94 703 GLY A CA 1
ATOM 5596 C C . GLY A 1 703 ? 3.487 -2.603 -22.714 1.00 89.94 703 GLY A C 1
ATOM 5597 O O . GLY A 1 703 ? 2.846 -1.678 -22.224 1.00 89.94 703 GLY A O 1
ATOM 5598 N N . GLU A 1 704 ? 3.135 -3.880 -22.553 1.00 92.62 704 GLU A N 1
ATOM 5599 C CA . GLU A 1 704 ? 1.939 -4.340 -21.825 1.00 92.62 704 GLU A CA 1
ATOM 5600 C C . GLU A 1 704 ? 2.290 -5.168 -20.568 1.00 92.62 704 GLU A C 1
ATOM 5602 O O . GLU A 1 704 ? 1.404 -5.715 -19.909 1.00 92.62 704 GLU A O 1
ATOM 5607 N N . ASP A 1 705 ? 3.579 -5.252 -20.232 1.00 94.50 705 ASP A N 1
ATOM 5608 C CA . ASP A 1 705 ? 4.153 -6.019 -19.123 1.00 94.50 705 ASP A CA 1
ATOM 5609 C C . ASP A 1 705 ? 4.906 -5.099 -18.135 1.00 94.50 705 ASP A C 1
ATOM 5611 O O . ASP A 1 705 ? 4.996 -3.886 -18.326 1.00 94.50 705 ASP A O 1
ATOM 5615 N N . VAL A 1 706 ? 5.438 -5.662 -17.047 1.00 95.12 706 VAL A N 1
ATOM 5616 C CA . VAL A 1 706 ? 6.315 -4.959 -16.097 1.00 95.12 706 VAL A CA 1
ATOM 5617 C C . VAL A 1 706 ? 7.708 -4.700 -16.676 1.00 95.12 706 VAL A C 1
ATOM 5619 O O . VAL A 1 706 ? 8.187 -5.398 -17.570 1.00 95.12 706 VAL A O 1
ATOM 5622 N N . SER A 1 707 ? 8.399 -3.698 -16.130 1.00 93.44 707 SER A N 1
ATOM 5623 C CA . SER A 1 707 ? 9.633 -3.142 -16.698 1.00 93.44 707 SER A CA 1
ATOM 5624 C C . SER A 1 707 ? 10.803 -4.134 -16.818 1.00 93.44 707 SER A C 1
ATOM 5626 O O . SER A 1 707 ? 11.667 -3.971 -17.697 1.00 93.44 707 SER A O 1
ATOM 5628 N N . PHE A 1 708 ? 10.862 -5.147 -15.944 1.00 92.00 708 PHE A N 1
ATOM 5629 C CA . PHE A 1 708 ? 11.907 -6.173 -15.937 1.00 92.00 708 PHE A CA 1
ATOM 5630 C C . PHE A 1 708 ? 11.390 -7.522 -16.448 1.00 92.00 708 PHE A C 1
ATOM 5632 O O . PHE A 1 708 ? 10.380 -8.056 -15.997 1.00 92.00 708 PHE A O 1
ATOM 5639 N N . ARG A 1 709 ? 12.146 -8.133 -17.371 1.00 87.94 709 ARG A N 1
ATOM 5640 C CA . ARG A 1 709 ? 11.747 -9.374 -18.062 1.00 87.94 709 ARG A CA 1
ATOM 5641 C C . ARG A 1 709 ? 11.593 -10.590 -17.144 1.00 87.94 709 ARG A C 1
ATOM 5643 O O . ARG A 1 709 ? 10.926 -11.553 -17.529 1.00 87.94 709 ARG A O 1
ATOM 5650 N N . ASP A 1 710 ? 12.213 -10.572 -15.970 1.00 87.19 710 ASP A N 1
ATOM 5651 C CA . ASP A 1 710 ? 12.076 -11.619 -14.955 1.00 87.19 710 ASP A CA 1
ATOM 5652 C C . ASP A 1 710 ? 10.760 -11.525 -14.162 1.00 87.19 710 ASP A C 1
ATOM 5654 O O . ASP A 1 710 ? 10.437 -12.453 -13.430 1.00 87.19 710 ASP A O 1
ATOM 5658 N N . GLY A 1 711 ? 9.968 -10.463 -14.354 1.00 90.31 711 GLY A N 1
ATOM 5659 C CA . GLY A 1 711 ? 8.705 -10.236 -13.654 1.00 90.31 711 GLY A CA 1
ATOM 5660 C C . GLY A 1 711 ? 8.841 -9.464 -12.340 1.00 90.31 711 GLY A C 1
ATOM 5661 O O . GLY A 1 711 ? 7.837 -9.300 -11.646 1.00 90.31 711 GLY A O 1
ATOM 5662 N N . THR A 1 712 ? 10.044 -8.996 -11.990 1.00 93.06 712 THR A N 1
ATOM 5663 C CA . THR A 1 712 ? 10.237 -8.049 -10.880 1.00 93.06 712 THR A CA 1
ATOM 5664 C C . THR A 1 712 ? 9.741 -6.655 -11.253 1.00 93.06 712 THR A C 1
ATOM 5666 O O . THR A 1 712 ? 9.702 -6.283 -12.427 1.00 93.06 712 THR A O 1
ATOM 5669 N N . TRP A 1 713 ? 9.330 -5.882 -10.251 1.00 94.81 713 TRP A N 1
ATOM 5670 C CA . TRP A 1 713 ? 8.736 -4.558 -10.453 1.00 94.81 713 TRP A CA 1
ATOM 5671 C C . TRP A 1 713 ? 9.761 -3.449 -10.207 1.00 94.81 713 TRP A C 1
ATOM 5673 O O . TRP A 1 713 ? 10.721 -3.637 -9.456 1.00 94.81 713 TRP A O 1
ATOM 5683 N N . LEU A 1 714 ? 9.539 -2.252 -10.756 1.00 94.00 714 LEU A N 1
ATOM 5684 C CA . LEU A 1 714 ? 10.347 -1.059 -10.462 1.00 94.00 714 LEU A CA 1
ATOM 5685 C C . LEU A 1 714 ? 10.503 -0.824 -8.949 1.00 94.00 714 LEU A C 1
ATOM 5687 O O . LEU A 1 714 ? 11.588 -0.452 -8.495 1.00 94.00 714 LEU A O 1
ATOM 5691 N N . SER A 1 715 ? 9.461 -1.107 -8.157 1.00 92.62 715 SER A N 1
ATOM 5692 C CA . SER A 1 715 ? 9.491 -0.998 -6.694 1.00 92.62 715 SER A CA 1
ATOM 5693 C C . SER A 1 715 ? 10.519 -1.924 -6.027 1.00 92.62 715 SER A C 1
ATOM 5695 O O . SER A 1 715 ? 11.112 -1.555 -5.013 1.00 92.62 715 SER A O 1
ATOM 5697 N N . ASP A 1 716 ? 10.768 -3.107 -6.599 1.00 92.12 716 ASP A N 1
ATOM 5698 C CA . ASP A 1 716 ? 11.720 -4.105 -6.076 1.00 92.12 716 ASP A CA 1
ATOM 5699 C C . ASP A 1 716 ? 13.169 -3.658 -6.260 1.00 92.12 716 ASP A C 1
ATOM 5701 O O . ASP A 1 716 ? 14.081 -4.038 -5.517 1.00 92.12 716 ASP A O 1
ATOM 5705 N N . HIS A 1 717 ? 13.377 -2.802 -7.256 1.00 92.12 717 HIS A N 1
ATOM 5706 C CA . HIS A 1 717 ? 14.683 -2.326 -7.662 1.00 92.12 717 HIS A CA 1
ATOM 5707 C C . HIS A 1 717 ? 15.041 -0.966 -7.066 1.00 92.12 717 HIS A C 1
ATOM 5709 O O . HIS A 1 717 ? 16.035 -0.377 -7.475 1.00 92.12 717 HIS A O 1
ATOM 5715 N N . LYS A 1 718 ? 14.299 -0.482 -6.065 1.00 91.06 718 LYS A N 1
ATOM 5716 C CA . LYS A 1 718 ? 14.619 0.745 -5.318 1.00 91.06 718 LYS A CA 1
ATOM 5717 C C . LYS A 1 718 ? 15.731 0.549 -4.291 1.00 91.06 718 LYS A C 1
ATOM 5719 O O . LYS A 1 718 ? 16.010 -0.559 -3.824 1.00 91.06 718 LYS A O 1
ATOM 5724 N N . ASP A 1 719 ? 16.364 1.655 -3.925 1.00 91.94 719 ASP A N 1
ATOM 5725 C CA . ASP A 1 719 ? 17.285 1.777 -2.801 1.00 91.94 719 ASP A CA 1
ATOM 5726 C C . ASP A 1 719 ? 16.615 2.526 -1.638 1.00 91.94 719 ASP A C 1
ATOM 5728 O O . ASP A 1 719 ? 15.598 3.206 -1.795 1.00 91.94 719 ASP A O 1
ATOM 5732 N N . GLN A 1 720 ? 17.188 2.408 -0.438 1.00 87.44 720 GLN A N 1
ATOM 5733 C CA . GLN A 1 720 ? 16.758 3.239 0.683 1.00 87.44 720 GLN A CA 1
ATOM 5734 C C . GLN A 1 720 ? 17.114 4.700 0.406 1.00 87.44 720 GLN A C 1
ATOM 5736 O O . GLN A 1 720 ? 18.231 4.987 -0.017 1.00 87.44 720 GLN A O 1
ATOM 5741 N N . VAL A 1 721 ? 16.199 5.620 0.729 1.00 89.38 721 VAL A N 1
ATOM 5742 C CA . VAL A 1 721 ? 16.438 7.066 0.598 1.00 89.38 721 VAL A CA 1
ATOM 5743 C C . VAL A 1 721 ? 17.731 7.442 1.343 1.00 89.38 721 VAL A C 1
ATOM 5745 O O . VAL A 1 721 ? 17.763 7.253 2.568 1.00 89.38 721 VAL A O 1
ATOM 5748 N N . PRO A 1 722 ? 18.775 7.960 0.667 1.00 89.75 722 PRO A N 1
ATOM 5749 C CA . PRO A 1 722 ? 20.055 8.286 1.292 1.00 89.75 722 PRO A CA 1
ATOM 5750 C C . PRO A 1 722 ? 19.921 9.349 2.383 1.00 89.75 722 PRO A C 1
ATOM 5752 O O . PRO A 1 722 ? 19.007 10.175 2.358 1.00 89.75 722 PRO A O 1
ATOM 5755 N N . ALA A 1 723 ? 20.857 9.369 3.335 1.00 87.75 723 ALA A N 1
ATOM 5756 C CA . ALA A 1 723 ? 20.835 10.329 4.443 1.00 87.75 723 ALA A CA 1
ATOM 5757 C C . ALA A 1 723 ? 20.822 11.785 3.946 1.00 87.75 723 ALA A C 1
ATOM 5759 O O . ALA A 1 723 ? 20.058 12.598 4.455 1.00 87.75 723 ALA A O 1
ATOM 5760 N N . GLN A 1 724 ? 21.583 12.073 2.888 1.00 90.75 724 GLN A N 1
ATOM 5761 C CA . GLN A 1 724 ? 21.705 13.388 2.253 1.00 90.75 724 GLN A CA 1
ATOM 5762 C C . GLN A 1 724 ? 20.373 13.894 1.689 1.00 90.75 724 GLN A C 1
ATOM 5764 O O . GLN A 1 724 ? 20.101 15.091 1.716 1.00 90.75 724 GLN A O 1
ATOM 5769 N N . ALA A 1 725 ? 19.519 12.986 1.211 1.00 90.69 725 ALA A N 1
ATOM 5770 C CA . ALA A 1 725 ? 18.201 13.332 0.693 1.00 90.69 725 ALA A CA 1
ATOM 5771 C C . ALA A 1 725 ? 17.178 13.629 1.798 1.00 90.69 725 ALA A C 1
ATOM 5773 O O . ALA A 1 725 ? 16.134 14.209 1.523 1.00 90.69 725 ALA A O 1
ATOM 5774 N N . ARG A 1 726 ? 17.485 13.275 3.053 1.00 86.94 726 ARG A N 1
ATOM 5775 C CA . ARG A 1 726 ? 16.649 13.553 4.234 1.00 86.94 726 ARG A CA 1
ATOM 5776 C C . ARG A 1 726 ? 17.069 14.825 4.975 1.00 86.94 726 ARG A C 1
ATOM 5778 O O . ARG A 1 726 ? 16.452 15.174 5.980 1.00 86.94 726 ARG A O 1
ATOM 5785 N N . GLU A 1 727 ? 18.124 15.492 4.514 1.00 88.94 727 GLU A N 1
ATOM 5786 C CA . GLU A 1 727 ? 18.644 16.711 5.125 1.00 88.94 727 GLU A CA 1
ATOM 5787 C C . GLU A 1 727 ? 17.773 17.928 4.803 1.00 88.94 727 GLU A C 1
ATOM 5789 O O . GLU A 1 727 ? 17.273 18.084 3.693 1.00 88.94 727 GLU A O 1
ATOM 5794 N N . TYR A 1 728 ? 17.657 18.830 5.776 1.00 89.00 728 TYR A N 1
ATOM 5795 C CA . TYR A 1 728 ? 17.059 20.154 5.601 1.00 89.00 728 TYR A CA 1
ATOM 5796 C C . TYR A 1 728 ? 18.127 21.132 5.109 1.00 89.00 728 TYR A C 1
ATOM 5798 O O . TYR A 1 728 ? 19.206 21.207 5.713 1.00 89.00 728 TYR A O 1
ATOM 5806 N N . LEU A 1 729 ? 17.837 21.866 4.030 1.00 91.75 729 LEU A N 1
ATOM 5807 C CA . LEU A 1 729 ? 18.784 22.765 3.355 1.00 91.75 729 LEU A CA 1
ATOM 5808 C C . LEU A 1 729 ? 18.416 24.252 3.453 1.00 91.75 729 LEU A C 1
ATOM 5810 O O . LEU A 1 729 ? 19.242 25.098 3.098 1.00 91.75 729 LEU A O 1
ATOM 5814 N N . LEU A 1 730 ? 17.226 24.583 3.957 1.00 88.94 730 LEU A N 1
ATOM 5815 C CA . LEU A 1 730 ? 16.837 25.954 4.290 1.00 88.94 730 LEU A CA 1
ATOM 5816 C C . LEU A 1 730 ? 17.290 26.327 5.707 1.00 88.94 730 LEU A C 1
ATOM 5818 O O . LEU A 1 730 ? 17.135 25.545 6.651 1.00 88.94 730 LEU A O 1
ATOM 5822 N N . GLY A 1 731 ? 17.841 27.533 5.834 1.00 84.81 731 GLY A N 1
ATOM 5823 C CA . GLY A 1 731 ? 18.183 28.183 7.096 1.00 84.81 731 GLY A CA 1
ATOM 5824 C C . GLY A 1 731 ? 17.050 29.052 7.643 1.00 84.81 731 GLY A C 1
ATOM 5825 O O . GLY A 1 731 ? 15.889 28.892 7.276 1.00 84.81 731 GLY A O 1
ATOM 5826 N N . GLU A 1 732 ? 17.398 29.975 8.539 1.00 78.75 732 GLU A N 1
ATOM 5827 C CA . GLU A 1 732 ? 16.447 30.951 9.079 1.00 78.75 732 GLU A CA 1
ATOM 5828 C C . GLU A 1 732 ? 15.935 31.886 7.976 1.00 78.75 732 GLU A C 1
ATOM 5830 O O . GLU A 1 732 ? 16.723 32.466 7.218 1.00 78.75 732 GLU A O 1
ATOM 5835 N N . ARG A 1 733 ? 14.609 32.052 7.914 1.00 75.94 733 ARG A N 1
ATOM 5836 C CA . ARG A 1 733 ? 13.958 32.998 7.004 1.00 75.94 733 ARG A CA 1
ATOM 5837 C C . ARG A 1 733 ? 14.358 34.430 7.347 1.00 75.94 733 ARG A C 1
ATOM 5839 O O . ARG A 1 733 ? 14.471 34.802 8.516 1.00 75.94 733 ARG A O 1
ATOM 5846 N N . LYS A 1 734 ? 14.526 35.263 6.319 1.00 71.50 734 LYS A N 1
ATOM 5847 C CA . LYS A 1 734 ? 14.733 36.709 6.478 1.00 71.50 734 LYS A CA 1
ATOM 5848 C C . LYS A 1 734 ? 13.463 37.438 6.058 1.00 71.50 734 LYS A C 1
ATOM 5850 O O . LYS A 1 734 ? 13.272 37.745 4.886 1.00 71.50 734 LYS A O 1
ATOM 5855 N N . GLY A 1 735 ? 12.578 37.699 7.019 1.00 73.75 735 GLY A N 1
ATOM 5856 C CA . GLY A 1 735 ? 11.223 38.162 6.708 1.00 73.75 735 GLY A CA 1
ATOM 5857 C C . GLY A 1 735 ? 10.468 37.077 5.938 1.00 73.75 735 GLY A C 1
ATOM 5858 O O . GLY A 1 735 ? 10.381 35.951 6.417 1.00 73.75 735 GLY A O 1
ATOM 5859 N N . ASN A 1 736 ? 9.992 37.404 4.736 1.00 69.94 736 ASN A N 1
ATOM 5860 C CA . ASN A 1 736 ? 9.317 36.459 3.842 1.00 69.94 736 ASN A CA 1
ATOM 5861 C C . ASN A 1 736 ? 10.274 35.776 2.845 1.00 69.94 736 ASN A C 1
ATOM 5863 O O . ASN A 1 736 ? 9.830 35.026 1.981 1.00 69.94 736 ASN A O 1
ATOM 5867 N N . GLU A 1 737 ? 11.581 36.033 2.920 1.00 76.75 737 GLU A N 1
ATOM 5868 C CA . GLU A 1 737 ? 12.539 35.429 1.995 1.00 76.75 737 GLU A CA 1
ATOM 5869 C C . GLU A 1 737 ? 13.088 34.107 2.533 1.00 76.75 737 GLU A C 1
ATOM 5871 O O . GLU A 1 737 ? 13.656 34.051 3.634 1.00 76.75 737 GLU A O 1
ATOM 5876 N N . GLU A 1 738 ? 12.953 33.048 1.731 1.00 83.94 738 GLU A N 1
ATOM 5877 C CA . GLU A 1 738 ? 13.626 31.779 1.989 1.00 83.94 738 GLU A CA 1
ATOM 5878 C C . GLU A 1 738 ? 15.140 31.950 1.816 1.00 83.94 738 GLU A C 1
ATOM 5880 O O . GLU A 1 738 ? 15.626 32.585 0.878 1.00 83.94 738 GLU A O 1
ATOM 5885 N N . ALA A 1 739 ? 15.915 31.350 2.717 1.00 87.25 739 ALA A N 1
ATOM 5886 C CA . ALA A 1 739 ? 17.370 31.385 2.662 1.00 87.25 739 ALA A CA 1
ATOM 5887 C C . ALA A 1 739 ? 17.936 29.967 2.725 1.00 87.25 739 ALA A C 1
ATOM 5889 O O . ALA A 1 739 ? 17.556 29.171 3.581 1.00 87.25 739 ALA A O 1
ATOM 5890 N N . LEU A 1 740 ? 18.887 29.652 1.843 1.00 89.69 740 LEU A N 1
ATOM 5891 C CA . LEU A 1 740 ? 19.677 28.425 1.956 1.00 89.69 740 LEU A CA 1
ATOM 5892 C C . LEU A 1 740 ? 20.625 28.513 3.161 1.00 89.69 740 LEU A C 1
ATOM 5894 O O . LEU A 1 740 ? 21.059 29.599 3.556 1.00 89.69 740 LEU A O 1
ATOM 5898 N N . LEU A 1 741 ? 20.987 27.357 3.716 1.00 91.06 741 LEU A N 1
ATOM 5899 C CA . LEU A 1 741 ? 22.047 27.257 4.718 1.00 91.06 741 LEU A CA 1
ATOM 5900 C C . LEU A 1 741 ? 23.379 27.824 4.200 1.00 91.06 741 LEU A C 1
ATOM 5902 O O . LEU A 1 741 ? 23.638 27.902 2.997 1.00 91.06 741 LEU A O 1
ATOM 5906 N N . GLY A 1 742 ? 24.267 28.174 5.135 1.00 89.19 742 GLY A N 1
ATOM 5907 C CA . GLY A 1 742 ? 25.630 28.586 4.808 1.00 89.19 742 GLY A CA 1
ATOM 5908 C C . GLY A 1 742 ? 26.350 27.545 3.941 1.00 89.19 742 GLY A C 1
ATOM 5909 O O . GLY A 1 742 ? 26.206 26.342 4.157 1.00 89.19 742 GLY A O 1
ATOM 5910 N N . GLN A 1 743 ? 27.145 28.018 2.976 1.00 89.94 743 GLN A N 1
ATOM 5911 C CA . GLN A 1 743 ? 27.738 27.203 1.905 1.00 89.94 743 GLN A CA 1
ATOM 5912 C C . GLN A 1 743 ? 28.444 25.928 2.403 1.00 89.94 743 GLN A C 1
ATOM 5914 O O . GLN A 1 743 ? 28.254 24.857 1.836 1.00 89.94 743 GLN A O 1
ATOM 5919 N N . GLU A 1 744 ? 29.258 26.032 3.453 1.00 89.12 744 GLU A N 1
ATOM 5920 C CA . GLU A 1 744 ? 30.003 24.895 4.012 1.00 89.12 744 GLU A CA 1
ATOM 5921 C C . GLU A 1 744 ? 29.064 23.799 4.536 1.00 89.12 744 GLU A C 1
ATOM 5923 O O . GLU A 1 744 ? 29.219 22.621 4.210 1.00 89.12 744 GLU A O 1
ATOM 5928 N N . LEU A 1 745 ? 28.033 24.195 5.286 1.00 90.81 745 LEU A N 1
ATOM 5929 C CA . LEU A 1 745 ? 27.042 23.272 5.829 1.00 90.81 745 LEU A CA 1
ATOM 5930 C C . LEU A 1 745 ? 26.176 22.661 4.721 1.00 90.81 745 LEU A C 1
ATOM 5932 O O . LEU A 1 745 ? 25.884 21.467 4.769 1.00 90.81 745 LEU A O 1
ATOM 5936 N N . LEU A 1 746 ? 25.808 23.464 3.717 1.00 92.19 746 LEU A N 1
ATOM 5937 C CA . LEU A 1 746 ? 25.053 23.023 2.547 1.00 92.19 746 LEU A CA 1
ATOM 5938 C C . LEU A 1 746 ? 25.797 21.897 1.814 1.00 92.19 746 LEU A C 1
ATOM 5940 O O . LEU A 1 746 ? 25.237 20.827 1.593 1.00 92.19 746 LEU A O 1
ATOM 5944 N N . PHE A 1 747 ? 27.081 22.105 1.504 1.00 93.25 747 PHE A N 1
ATOM 5945 C CA . PHE A 1 747 ? 27.915 21.124 0.803 1.00 93.25 747 PHE A CA 1
ATOM 5946 C C . PHE A 1 747 ? 28.161 19.867 1.633 1.00 93.25 747 PHE A C 1
ATOM 5948 O O . PHE A 1 747 ? 28.053 18.757 1.109 1.00 93.25 747 PHE A O 1
ATOM 5955 N N . ARG A 1 748 ? 28.404 20.020 2.939 1.00 91.25 748 ARG A N 1
ATOM 5956 C CA . ARG A 1 748 ? 28.543 18.883 3.852 1.00 91.25 748 ARG A CA 1
ATOM 5957 C C . ARG A 1 748 ? 27.286 18.004 3.848 1.00 91.25 748 ARG A C 1
ATOM 5959 O O . ARG A 1 748 ? 27.407 16.789 3.719 1.00 91.25 748 ARG A O 1
ATOM 5966 N N . LYS A 1 749 ? 26.094 18.605 3.943 1.00 91.81 749 LYS A N 1
ATOM 5967 C CA . LYS A 1 749 ? 24.803 17.888 3.984 1.00 91.81 749 LYS A CA 1
ATOM 5968 C C . LYS A 1 749 ? 24.494 17.111 2.705 1.00 91.81 749 LYS A C 1
ATOM 5970 O O . LYS A 1 749 ? 23.871 16.060 2.777 1.00 91.81 749 LYS A O 1
ATOM 5975 N N . ILE A 1 750 ? 24.978 17.570 1.551 1.00 93.06 750 ILE A N 1
ATOM 5976 C CA . ILE A 1 750 ? 24.802 16.860 0.275 1.00 93.06 750 ILE A CA 1
ATOM 5977 C C . ILE A 1 750 ? 25.960 15.910 -0.082 1.00 93.06 750 ILE A C 1
ATOM 5979 O O . ILE A 1 750 ? 26.030 15.426 -1.209 1.00 93.06 750 ILE A O 1
ATOM 5983 N N . GLY A 1 751 ? 26.869 15.625 0.860 1.00 90.88 751 GLY A N 1
ATOM 5984 C CA . GLY A 1 751 ? 27.913 14.601 0.708 1.00 90.88 751 GLY A CA 1
ATOM 5985 C C . GLY A 1 751 ? 29.299 15.104 0.285 1.00 90.88 751 GLY A C 1
ATOM 5986 O O . GLY A 1 751 ? 30.194 14.292 0.054 1.00 90.88 751 GLY A O 1
ATOM 5987 N N . PHE A 1 752 ? 29.528 16.419 0.216 1.00 89.81 752 PHE A N 1
ATOM 5988 C CA . PHE A 1 752 ? 30.867 17.000 0.043 1.00 89.81 752 PHE A CA 1
ATOM 5989 C C . PHE A 1 752 ? 31.500 17.267 1.416 1.00 89.81 752 PHE A C 1
ATOM 5991 O O . PHE A 1 752 ? 31.602 18.409 1.861 1.00 89.81 752 PHE A O 1
ATOM 5998 N N . THR A 1 753 ? 31.876 16.195 2.117 1.00 77.94 753 THR A N 1
ATOM 5999 C CA . THR A 1 753 ? 32.426 16.250 3.483 1.00 77.94 753 THR A CA 1
ATOM 6000 C C . THR A 1 753 ? 33.957 16.196 3.496 1.00 77.94 753 THR A C 1
ATOM 6002 O O . THR A 1 753 ? 34.570 15.510 2.681 1.00 77.94 753 THR A O 1
ATOM 6005 N N . GLU A 1 754 ? 34.591 16.874 4.455 1.00 67.44 754 GLU A N 1
ATOM 6006 C CA . GLU A 1 754 ? 36.050 16.804 4.659 1.00 67.44 754 GLU A CA 1
ATOM 6007 C C . GLU A 1 754 ? 36.486 15.596 5.510 1.00 67.44 754 GLU A C 1
ATOM 6009 O O . GLU A 1 754 ? 37.678 15.351 5.657 1.00 67.44 754 GLU A O 1
ATOM 6014 N N . SER A 1 755 ? 35.534 14.828 6.060 1.00 64.25 755 SER A N 1
ATOM 6015 C CA . SER A 1 755 ? 35.827 13.672 6.917 1.00 64.25 755 SER A CA 1
ATOM 6016 C C . SER A 1 755 ? 36.484 12.536 6.129 1.00 64.25 755 SER A C 1
ATOM 6018 O O . SER A 1 755 ? 36.010 12.172 5.051 1.00 64.25 755 SER A O 1
ATOM 6020 N N . GLU A 1 756 ? 37.539 11.942 6.694 1.00 56.06 756 GLU A N 1
ATOM 6021 C CA . GLU A 1 756 ? 38.172 10.725 6.164 1.00 56.06 756 GLU A CA 1
ATOM 6022 C C . GLU A 1 756 ? 37.284 9.474 6.320 1.00 56.06 756 GLU A C 1
ATOM 6024 O O . GLU A 1 756 ? 37.503 8.487 5.620 1.00 56.06 756 GLU A O 1
ATOM 6029 N N . GLU A 1 757 ? 36.263 9.522 7.188 1.00 56.16 757 GLU A N 1
ATOM 6030 C CA . GLU A 1 757 ? 35.307 8.422 7.411 1.00 56.16 757 GLU A CA 1
ATOM 6031 C C . GLU A 1 757 ? 34.284 8.277 6.267 1.00 56.16 757 GLU A C 1
ATOM 6033 O O . GLU A 1 757 ? 33.749 7.192 6.041 1.00 56.16 757 GLU A O 1
ATOM 6038 N N . ASP A 1 758 ? 34.033 9.346 5.502 1.00 63.47 758 ASP A N 1
ATOM 6039 C CA . ASP A 1 758 ? 33.144 9.310 4.338 1.00 63.47 758 ASP A CA 1
ATOM 6040 C C . ASP A 1 758 ? 33.934 8.946 3.079 1.00 63.47 758 ASP A C 1
ATOM 6042 O O . ASP A 1 758 ? 34.534 9.793 2.414 1.00 63.47 758 ASP A O 1
ATOM 6046 N N . HIS A 1 759 ? 33.909 7.669 2.705 1.00 83.06 759 HIS A N 1
ATOM 6047 C CA . HIS A 1 759 ? 34.652 7.172 1.542 1.00 83.06 759 HIS A CA 1
ATOM 6048 C C . HIS A 1 759 ? 33.988 7.463 0.188 1.00 83.06 759 HIS A C 1
ATOM 6050 O O . HIS A 1 759 ? 34.583 7.175 -0.849 1.00 83.06 759 HIS A O 1
ATOM 6056 N N . LEU A 1 760 ? 32.780 8.035 0.160 1.00 91.69 760 LEU A N 1
ATOM 6057 C CA . LEU A 1 760 ? 32.027 8.297 -1.069 1.00 91.69 760 LEU A CA 1
ATOM 6058 C C . LEU A 1 760 ? 31.948 9.799 -1.391 1.00 91.69 760 LEU A C 1
ATOM 6060 O O . LEU A 1 760 ? 31.917 10.654 -0.505 1.00 91.69 760 LEU A O 1
ATOM 6064 N N . LEU A 1 761 ? 31.939 10.122 -2.684 1.00 93.00 761 LEU A N 1
ATOM 6065 C CA . LEU A 1 761 ? 31.746 11.469 -3.225 1.00 93.00 761 LEU A CA 1
ATOM 6066 C C . LEU A 1 761 ? 30.668 11.425 -4.321 1.00 93.00 761 LEU A C 1
ATOM 6068 O O . LEU A 1 761 ? 30.761 10.567 -5.203 1.00 93.00 761 LEU A O 1
ATOM 6072 N N . PRO A 1 762 ? 29.670 12.324 -4.322 1.00 95.56 762 PRO A N 1
ATOM 6073 C CA . PRO A 1 762 ? 28.634 12.315 -5.346 1.00 95.56 762 PRO A CA 1
ATOM 6074 C C . PRO A 1 762 ? 29.193 12.854 -6.672 1.00 95.56 762 PRO A C 1
ATOM 6076 O O . PRO A 1 762 ? 29.719 13.965 -6.740 1.00 95.56 762 PRO A O 1
ATOM 6079 N N . LEU A 1 763 ? 29.075 12.071 -7.745 1.00 96.19 763 LEU A N 1
ATOM 6080 C CA . LEU A 1 763 ? 29.403 12.479 -9.115 1.00 96.19 763 LEU A CA 1
ATOM 6081 C C . LEU A 1 763 ? 28.192 13.068 -9.840 1.00 96.19 763 LEU A C 1
ATOM 6083 O O . LEU A 1 763 ? 28.318 13.993 -10.642 1.00 96.19 763 LEU A O 1
ATOM 6087 N N . TYR A 1 764 ? 27.017 12.521 -9.577 1.00 96.88 764 TYR A N 1
ATOM 6088 C CA . TYR A 1 764 ? 25.758 12.961 -10.152 1.00 96.88 764 TYR A CA 1
ATOM 6089 C C . TYR A 1 764 ? 24.662 12.750 -9.126 1.00 96.88 764 TYR A C 1
ATOM 6091 O O . TYR A 1 764 ? 24.739 11.815 -8.335 1.00 96.88 764 TYR A O 1
ATOM 6099 N N . GLY A 1 765 ? 23.634 13.580 -9.172 1.00 96.56 765 GLY A N 1
ATOM 6100 C CA . GLY A 1 765 ? 22.402 13.272 -8.482 1.00 96.56 765 GLY A CA 1
ATOM 6101 C C . GLY A 1 765 ? 21.348 14.339 -8.654 1.00 96.56 765 GLY A C 1
ATOM 6102 O O . GLY A 1 765 ? 21.644 15.471 -9.035 1.00 96.56 765 GLY A O 1
ATOM 6103 N N . TYR A 1 766 ? 20.112 13.971 -8.380 1.00 96.19 766 TYR A N 1
ATOM 6104 C CA . TYR A 1 766 ? 19.013 14.908 -8.254 1.00 96.19 766 TYR A CA 1
ATOM 6105 C C . TYR A 1 766 ? 18.007 14.363 -7.250 1.00 96.19 766 TYR A C 1
ATOM 6107 O O . TYR A 1 766 ? 17.863 13.148 -7.154 1.00 96.19 766 TYR A O 1
ATOM 6115 N N . TRP A 1 767 ? 17.380 15.240 -6.473 1.00 95.38 767 TRP A N 1
ATOM 6116 C CA . TRP A 1 767 ? 16.300 14.900 -5.543 1.00 95.38 767 TRP A CA 1
ATOM 6117 C C . TRP A 1 767 ? 15.651 16.178 -5.004 1.00 95.38 767 TRP A C 1
ATOM 6119 O O . TRP A 1 767 ? 16.196 17.272 -5.165 1.00 95.38 767 TRP A O 1
ATOM 6129 N N . THR A 1 768 ? 14.523 16.034 -4.314 1.00 92.06 768 THR A N 1
ATOM 6130 C CA . THR A 1 768 ? 13.889 17.113 -3.547 1.00 92.06 768 THR A CA 1
ATOM 6131 C C . THR A 1 768 ? 14.019 16.814 -2.057 1.00 92.06 768 THR A C 1
ATOM 6133 O O . THR A 1 768 ? 13.740 15.698 -1.621 1.00 92.06 768 THR A O 1
ATOM 6136 N N . THR A 1 769 ? 14.488 17.780 -1.267 1.00 89.94 769 THR A N 1
ATOM 6137 C CA . THR A 1 769 ? 14.615 17.625 0.190 1.00 89.94 769 THR A CA 1
ATOM 6138 C C . THR A 1 769 ? 13.276 17.803 0.911 1.00 89.94 769 THR A C 1
ATOM 6140 O O . THR A 1 769 ? 12.358 18.402 0.347 1.00 89.94 769 THR A O 1
ATOM 6143 N N . PRO A 1 770 ? 13.144 17.363 2.182 1.00 84.62 770 PRO A N 1
ATOM 6144 C CA . PRO A 1 770 ? 11.895 17.486 2.942 1.00 84.62 770 PRO A CA 1
ATOM 6145 C C . PRO A 1 770 ? 11.392 18.924 3.123 1.00 84.62 770 PRO A C 1
ATOM 6147 O O . PRO A 1 770 ? 10.240 19.131 3.482 1.00 84.62 770 PRO A O 1
ATOM 6150 N N . ASP A 1 771 ? 12.251 19.923 2.919 1.00 83.06 771 ASP A N 1
ATOM 6151 C CA . ASP A 1 771 ? 11.906 21.342 2.969 1.00 83.06 771 ASP A CA 1
ATOM 6152 C C . ASP A 1 771 ? 11.706 22.014 1.605 1.00 83.06 771 ASP A C 1
ATOM 6154 O O . ASP A 1 771 ? 11.615 23.245 1.527 1.00 83.06 771 ASP A O 1
ATOM 6158 N N . GLY A 1 772 ? 11.587 21.203 0.551 1.00 85.56 772 GLY A N 1
ATOM 6159 C CA . GLY A 1 772 ? 11.214 21.633 -0.794 1.00 85.56 772 GLY A CA 1
ATOM 6160 C C . GLY A 1 772 ? 12.370 22.189 -1.624 1.00 85.56 772 GLY A C 1
ATOM 6161 O O . GLY A 1 772 ? 12.124 22.897 -2.596 1.00 85.56 772 GLY A O 1
ATOM 6162 N N . VAL A 1 773 ? 13.628 21.918 -1.256 1.00 91.19 773 VAL A N 1
ATOM 6163 C CA . VAL A 1 773 ? 14.786 22.326 -2.064 1.00 91.19 773 VAL A CA 1
ATOM 6164 C C . VAL A 1 773 ? 15.101 21.229 -3.074 1.00 91.19 773 VAL A C 1
ATOM 6166 O O . VAL A 1 773 ? 15.498 20.122 -2.714 1.00 91.19 773 VAL A O 1
ATOM 6169 N N . HIS A 1 774 ? 14.969 21.548 -4.356 1.00 94.31 774 HIS A N 1
ATOM 6170 C CA . HIS A 1 774 ? 15.471 20.716 -5.439 1.00 94.31 774 HIS A CA 1
ATOM 6171 C C . HIS A 1 774 ? 16.992 20.815 -5.487 1.00 94.31 774 HIS A C 1
ATOM 6173 O O . HIS A 1 774 ? 17.557 21.903 -5.632 1.00 94.31 774 HIS A O 1
ATOM 6179 N N . VAL A 1 775 ? 17.654 19.671 -5.387 1.00 96.56 775 VAL A N 1
ATOM 6180 C CA . VAL A 1 775 ? 19.101 19.538 -5.505 1.00 96.56 775 VAL A CA 1
ATOM 6181 C C . VAL A 1 775 ? 19.413 18.892 -6.843 1.00 96.56 775 VAL A C 1
ATOM 6183 O O . VAL A 1 775 ? 18.805 17.890 -7.209 1.00 96.56 775 VAL A O 1
ATOM 6186 N N . ARG A 1 776 ? 20.389 19.437 -7.573 1.00 96.62 776 ARG A N 1
ATOM 6187 C CA . ARG A 1 776 ? 20.953 18.816 -8.774 1.00 96.62 776 ARG A CA 1
ATOM 6188 C C . ARG A 1 776 ? 22.472 18.918 -8.761 1.00 96.62 776 ARG A C 1
ATOM 6190 O O . ARG A 1 776 ? 23.038 20.005 -8.677 1.00 96.62 776 ARG A O 1
ATOM 6197 N N . ILE A 1 777 ? 23.121 17.772 -8.896 1.00 96.81 777 ILE A N 1
ATOM 6198 C CA . ILE A 1 777 ? 24.564 17.589 -9.000 1.00 96.81 777 ILE A CA 1
ATOM 6199 C C . ILE A 1 777 ? 24.844 17.004 -10.378 1.00 96.81 777 ILE A C 1
ATOM 6201 O O . ILE A 1 777 ? 24.302 15.973 -10.772 1.00 96.81 777 ILE A O 1
ATOM 6205 N N . THR A 1 778 ? 25.709 17.650 -11.145 1.00 95.88 778 THR A N 1
ATOM 6206 C CA . THR A 1 778 ? 26.188 17.109 -12.420 1.00 95.88 778 THR A CA 1
ATOM 6207 C C . THR A 1 778 ? 27.685 17.316 -12.506 1.00 95.88 778 THR A C 1
ATOM 6209 O O . THR A 1 778 ? 28.179 18.381 -12.142 1.00 95.88 778 THR A O 1
ATOM 6212 N N . SER A 1 779 ? 28.413 16.316 -12.993 1.00 96.50 779 SER A N 1
ATOM 6213 C CA . SER A 1 779 ? 29.857 16.415 -13.182 1.00 96.50 779 SER A CA 1
ATOM 6214 C C . SER A 1 779 ? 30.285 16.099 -14.608 1.00 96.50 779 SER A C 1
ATOM 6216 O O . SER A 1 779 ? 29.607 15.397 -15.359 1.00 96.50 779 SER A O 1
ATOM 6218 N N . ALA A 1 780 ? 31.431 16.659 -14.980 1.00 95.50 780 ALA A N 1
ATOM 6219 C CA . ALA A 1 780 ? 32.093 16.432 -16.254 1.00 95.50 780 ALA A CA 1
ATOM 6220 C C . ALA A 1 780 ? 33.615 16.409 -16.057 1.00 95.50 780 ALA A C 1
ATOM 6222 O O . ALA A 1 780 ? 34.143 16.796 -15.010 1.00 95.50 780 ALA A O 1
ATOM 6223 N N . ILE A 1 781 ? 34.335 15.957 -17.079 1.00 94.62 781 ILE A N 1
ATOM 6224 C CA . ILE A 1 781 ? 35.794 15.868 -17.066 1.00 94.62 781 ILE A CA 1
ATOM 6225 C C . ILE A 1 781 ? 36.400 17.147 -17.654 1.00 94.62 781 ILE A C 1
ATOM 6227 O O . ILE A 1 781 ? 35.945 17.683 -18.665 1.00 94.62 781 ILE A O 1
ATOM 6231 N N . VAL A 1 782 ? 37.494 17.620 -17.058 1.00 94.38 782 VAL A N 1
ATOM 6232 C CA . VAL A 1 782 ? 38.320 18.701 -17.601 1.00 94.38 782 VAL A CA 1
ATOM 6233 C C . VAL A 1 782 ? 39.794 18.301 -17.607 1.00 94.38 782 VAL A C 1
ATOM 6235 O O . VAL A 1 782 ? 40.269 17.554 -16.753 1.00 94.38 782 VAL A O 1
ATOM 6238 N N . VAL A 1 783 ? 40.547 18.791 -18.593 1.00 91.50 783 VAL A N 1
ATOM 6239 C CA . VAL A 1 783 ? 42.012 18.678 -18.582 1.00 91.50 783 VAL A CA 1
ATOM 6240 C C . VAL A 1 783 ? 42.554 19.483 -17.401 1.00 91.50 783 VAL A C 1
ATOM 6242 O O . VAL A 1 783 ? 42.215 20.656 -17.250 1.00 91.50 783 VAL A O 1
ATOM 6245 N N . GLU A 1 784 ? 43.430 18.879 -16.600 1.00 88.44 784 GLU A N 1
ATOM 6246 C CA . GLU A 1 784 ? 43.985 19.491 -15.385 1.00 88.44 784 GLU A CA 1
ATOM 6247 C C . GLU A 1 784 ? 44.649 20.855 -15.663 1.00 88.44 784 GLU A C 1
ATOM 6249 O O . GLU A 1 784 ? 44.453 21.849 -14.946 1.00 88.44 784 GLU A O 1
ATOM 6254 N N . ARG A 1 785 ? 45.384 20.941 -16.779 1.00 89.44 785 ARG A N 1
ATOM 6255 C CA . ARG A 1 785 ? 46.022 22.176 -17.238 1.00 89.44 785 ARG A CA 1
ATOM 6256 C C . ARG A 1 785 ? 44.974 23.220 -17.631 1.00 89.44 785 ARG A C 1
ATOM 6258 O O . ARG A 1 785 ? 44.311 23.119 -18.660 1.00 89.44 785 ARG A O 1
ATOM 6265 N N . GLY A 1 786 ? 44.901 24.289 -16.840 1.00 89.44 786 GLY A N 1
ATOM 6266 C CA . GLY A 1 786 ? 43.981 25.407 -17.065 1.00 89.44 786 GLY A CA 1
ATOM 6267 C C . GLY A 1 786 ? 42.567 25.185 -16.519 1.00 89.44 786 GLY A C 1
ATOM 6268 O O . GLY A 1 786 ? 41.717 26.050 -16.736 1.00 89.44 786 GLY A O 1
ATOM 6269 N N . ALA A 1 787 ? 42.321 24.092 -15.785 1.00 91.44 787 ALA A N 1
ATOM 6270 C CA . ALA A 1 787 ? 41.012 23.760 -15.219 1.00 91.44 787 ALA A CA 1
ATOM 6271 C C . ALA A 1 787 ? 40.414 24.904 -14.382 1.00 91.44 787 ALA A C 1
ATOM 6273 O O . ALA A 1 787 ? 39.269 25.285 -14.605 1.00 91.44 787 ALA A O 1
ATOM 6274 N N . VAL A 1 788 ? 41.209 25.527 -13.500 1.00 93.69 788 VAL A N 1
ATOM 6275 C CA . VAL A 1 788 ? 40.768 26.659 -12.657 1.00 93.69 788 VAL A CA 1
ATOM 6276 C C . VAL A 1 788 ? 40.229 27.814 -13.504 1.00 93.69 788 VAL A C 1
ATOM 6278 O O . VAL A 1 788 ? 39.133 28.302 -13.247 1.00 93.69 788 VAL A O 1
ATOM 6281 N N . LYS A 1 789 ? 40.960 28.220 -14.553 1.00 92.81 789 LYS A N 1
ATOM 6282 C CA . LYS A 1 789 ? 40.546 29.324 -15.434 1.00 92.81 789 LYS A CA 1
ATOM 6283 C C . LYS A 1 789 ? 39.251 28.989 -16.179 1.00 92.81 789 LYS A C 1
ATOM 6285 O O . LYS A 1 789 ? 38.399 29.860 -16.326 1.00 92.81 789 LYS A O 1
ATOM 6290 N N . ARG A 1 790 ? 39.090 27.737 -16.628 1.00 93.19 790 ARG A N 1
ATOM 6291 C CA . ARG A 1 790 ? 37.860 27.272 -17.293 1.00 93.19 790 ARG A CA 1
ATOM 6292 C C . ARG A 1 790 ? 36.666 27.255 -16.338 1.00 93.19 790 ARG A C 1
ATOM 6294 O O . ARG A 1 790 ? 35.613 27.751 -16.712 1.00 93.19 790 ARG A O 1
ATOM 6301 N N . CYS A 1 791 ? 36.839 26.769 -15.107 1.00 93.12 791 CYS A N 1
ATOM 6302 C CA . CYS A 1 791 ? 35.773 26.744 -14.098 1.00 93.12 791 CYS A CA 1
ATOM 6303 C C . CYS A 1 791 ? 35.347 28.161 -13.687 1.00 93.12 791 CYS A C 1
ATOM 6305 O O . CYS A 1 791 ? 34.159 28.454 -13.623 1.00 93.12 791 CYS A O 1
ATOM 6307 N N . GLN A 1 792 ? 36.305 29.073 -13.491 1.00 93.38 792 GLN A N 1
ATOM 6308 C CA . GLN A 1 792 ? 36.018 30.483 -13.200 1.00 93.38 792 GLN A CA 1
ATOM 6309 C C . GLN A 1 792 ? 35.298 31.199 -14.346 1.00 93.38 792 GLN A C 1
ATOM 6311 O O . GLN A 1 792 ? 34.496 32.096 -14.092 1.00 93.38 792 GLN A O 1
ATOM 6316 N N . ALA A 1 793 ? 35.609 30.850 -15.599 1.00 92.50 793 ALA A N 1
ATOM 6317 C CA . ALA A 1 793 ? 34.887 31.368 -16.755 1.00 92.50 793 ALA A CA 1
ATOM 6318 C C . ALA A 1 793 ? 33.461 30.805 -16.800 1.00 92.50 793 ALA A C 1
ATOM 6320 O O . ALA A 1 793 ? 32.522 31.581 -16.941 1.00 92.50 793 ALA A O 1
ATOM 6321 N N . PHE A 1 794 ? 33.303 29.493 -16.592 1.00 93.31 794 PHE A N 1
ATOM 6322 C CA . PHE A 1 794 ? 32.005 28.818 -16.554 1.00 93.31 794 PHE A CA 1
ATOM 6323 C C . PHE A 1 794 ? 31.082 29.389 -15.465 1.00 93.31 794 PHE A C 1
ATOM 6325 O O . PHE A 1 794 ? 29.937 29.709 -15.751 1.00 93.31 794 PHE A O 1
ATOM 6332 N N . ALA A 1 795 ? 31.602 29.668 -14.263 1.00 93.19 795 ALA A N 1
ATOM 6333 C CA . ALA A 1 795 ? 30.846 30.275 -13.159 1.00 93.19 795 ALA A CA 1
ATOM 6334 C C . ALA A 1 795 ? 30.274 31.681 -13.458 1.00 93.19 795 ALA A C 1
ATOM 6336 O O . ALA A 1 795 ? 29.452 32.185 -12.697 1.00 93.19 795 ALA A O 1
ATOM 6337 N N . LYS A 1 796 ? 30.719 32.344 -14.534 1.00 92.69 796 LYS A N 1
ATOM 6338 C CA . LYS A 1 796 ? 30.256 33.685 -14.933 1.00 92.69 796 LYS A CA 1
ATOM 6339 C C . LYS A 1 796 ? 29.236 33.664 -16.076 1.00 92.69 796 LYS A C 1
ATOM 6341 O O . LYS A 1 796 ? 28.722 34.726 -16.428 1.00 92.69 796 LYS A O 1
ATOM 6346 N N . ILE A 1 797 ? 28.969 32.499 -16.662 1.00 90.44 797 ILE A N 1
ATOM 6347 C CA . ILE A 1 797 ? 28.036 32.331 -17.782 1.00 90.44 797 ILE A CA 1
ATOM 6348 C C . ILE A 1 797 ? 26.585 32.521 -17.283 1.00 90.44 797 ILE A C 1
ATOM 6350 O O . ILE A 1 797 ? 26.305 32.220 -16.119 1.00 90.44 797 ILE A O 1
ATOM 6354 N N . PRO A 1 798 ? 25.676 33.083 -18.103 1.00 87.19 798 PRO A N 1
ATOM 6355 C CA . PRO A 1 798 ? 24.251 33.179 -17.779 1.00 87.19 798 PRO A CA 1
ATOM 6356 C C . PRO A 1 798 ? 23.560 31.807 -17.725 1.00 87.19 798 PRO A C 1
ATOM 6358 O O . PRO A 1 798 ? 24.035 30.836 -18.300 1.00 87.19 798 PRO A O 1
ATOM 6361 N N . ASP A 1 799 ? 22.402 31.749 -17.066 1.00 83.56 799 ASP A N 1
ATOM 6362 C CA . ASP A 1 799 ? 21.694 30.497 -16.761 1.00 83.56 799 ASP A CA 1
ATOM 6363 C C . ASP A 1 799 ? 21.355 29.630 -17.990 1.00 83.56 799 ASP A C 1
ATOM 6365 O O . ASP A 1 799 ? 21.578 28.425 -17.981 1.00 83.56 799 ASP A O 1
ATOM 6369 N N . HIS A 1 800 ? 20.899 30.243 -19.088 1.00 83.69 800 HIS A N 1
ATOM 6370 C CA . HIS A 1 800 ? 20.504 29.523 -20.310 1.00 83.69 800 HIS A CA 1
ATOM 6371 C C . HIS A 1 800 ? 21.654 28.751 -20.980 1.00 83.69 800 HIS A C 1
ATOM 6373 O O . HIS A 1 800 ? 21.413 27.767 -21.674 1.00 83.69 800 HIS A O 1
ATOM 6379 N N . ASP A 1 801 ? 22.899 29.168 -20.742 1.00 84.06 801 ASP A N 1
ATOM 6380 C CA . ASP A 1 801 ? 24.110 28.519 -21.254 1.00 84.06 801 ASP A CA 1
ATOM 6381 C C . ASP A 1 801 ? 24.808 27.660 -20.176 1.00 84.06 801 ASP A C 1
ATOM 6383 O O . ASP A 1 801 ? 25.871 27.075 -20.414 1.00 84.06 801 ASP A O 1
ATOM 6387 N N . PHE A 1 802 ? 24.235 27.570 -18.970 1.00 87.56 802 PHE A N 1
ATOM 6388 C CA . PHE A 1 802 ? 24.869 26.977 -17.796 1.00 87.56 802 PHE A CA 1
ATOM 6389 C C . PHE A 1 802 ? 24.629 25.463 -17.699 1.00 87.56 802 PHE A C 1
ATOM 6391 O O . PHE A 1 802 ? 23.899 24.965 -16.842 1.00 87.56 802 PHE A O 1
ATOM 6398 N N . TRP A 1 803 ? 25.280 24.692 -18.573 1.00 88.25 803 TRP A N 1
ATOM 6399 C CA . TRP A 1 803 ? 25.141 23.234 -18.592 1.00 88.25 803 TRP A CA 1
ATOM 6400 C C . TRP A 1 803 ? 26.465 22.497 -18.835 1.00 88.25 803 TRP A C 1
ATOM 6402 O O . TRP A 1 803 ? 27.349 22.963 -19.556 1.00 88.25 803 TRP A O 1
ATOM 6412 N N . LEU A 1 804 ? 26.607 21.323 -18.210 1.00 91.56 804 LEU A N 1
ATOM 6413 C CA . LEU A 1 804 ? 27.750 20.424 -18.396 1.00 91.56 804 LEU A CA 1
ATOM 6414 C C . LEU A 1 804 ? 27.385 19.288 -19.361 1.00 91.56 804 LEU A C 1
ATOM 6416 O O . LEU A 1 804 ? 26.256 18.804 -19.317 1.00 91.56 804 LEU A O 1
ATOM 6420 N N . PRO A 1 805 ? 28.315 18.836 -20.220 1.00 90.62 805 PRO A N 1
ATOM 6421 C CA . PRO A 1 805 ? 28.034 17.765 -21.168 1.00 90.62 805 PRO A CA 1
ATOM 6422 C C . PRO A 1 805 ? 27.828 16.411 -20.471 1.00 90.62 805 PRO A C 1
ATOM 6424 O O . PRO A 1 805 ? 28.579 16.050 -19.565 1.00 90.62 805 PRO A O 1
ATOM 6427 N N . SER A 1 806 ? 26.868 15.635 -20.971 1.00 89.00 806 SER A N 1
ATOM 6428 C CA . SER A 1 806 ? 26.613 14.230 -20.631 1.00 89.00 806 SER A CA 1
ATOM 6429 C C . SER A 1 806 ? 26.722 13.347 -21.880 1.00 89.00 806 SER A C 1
ATOM 6431 O O . SER A 1 806 ? 26.814 13.848 -23.005 1.00 89.00 806 SER A O 1
ATOM 6433 N N . PHE A 1 807 ? 26.759 12.028 -21.690 1.00 90.19 807 PHE A N 1
ATOM 6434 C CA . PHE A 1 807 ? 26.604 11.081 -22.798 1.00 90.19 807 PHE A CA 1
ATOM 6435 C C . PHE A 1 807 ? 25.173 11.133 -23.355 1.00 90.19 807 PHE A C 1
ATOM 6437 O O . PHE A 1 807 ? 24.246 11.497 -22.631 1.00 90.19 807 PHE A O 1
ATOM 6444 N N . GLY A 1 808 ? 25.007 10.781 -24.636 1.00 83.31 808 GLY A N 1
ATOM 6445 C CA . GLY A 1 808 ? 23.683 10.640 -25.249 1.00 83.31 808 GLY A CA 1
ATOM 6446 C C . GLY A 1 808 ? 22.905 9.454 -24.670 1.00 83.31 808 GLY A C 1
ATOM 6447 O O . GLY A 1 808 ? 23.458 8.653 -23.915 1.00 83.31 808 GLY A O 1
ATOM 6448 N N . SER A 1 809 ? 21.636 9.309 -25.058 1.00 79.44 809 SER A N 1
ATOM 6449 C CA . SER A 1 809 ? 20.731 8.259 -24.558 1.00 79.44 809 SER A CA 1
ATOM 6450 C C . SER A 1 809 ? 21.290 6.840 -24.730 1.00 79.44 809 SER A C 1
ATOM 6452 O O . SER A 1 809 ? 21.179 6.014 -23.827 1.00 79.44 809 SER A O 1
ATOM 6454 N N . ASN A 1 810 ? 22.013 6.588 -25.825 1.00 79.19 810 ASN A N 1
ATOM 6455 C CA . ASN A 1 810 ? 22.701 5.323 -26.114 1.00 79.19 810 ASN A CA 1
ATOM 6456 C C . ASN A 1 810 ? 24.041 5.125 -25.371 1.00 79.19 810 ASN A C 1
ATOM 6458 O O . ASN A 1 810 ? 24.772 4.176 -25.656 1.00 79.19 810 ASN A O 1
ATOM 6462 N N . GLY A 1 811 ? 24.420 6.041 -24.478 1.00 82.06 811 GLY A N 1
ATOM 6463 C CA . GLY A 1 811 ? 25.672 5.984 -23.722 1.00 82.06 811 GLY A CA 1
ATOM 6464 C C . GLY A 1 811 ? 26.925 6.292 -24.541 1.00 82.06 811 GLY A C 1
ATOM 6465 O O . GLY A 1 811 ? 28.042 6.109 -24.043 1.00 82.06 811 GLY A O 1
ATOM 6466 N N . LEU A 1 812 ? 26.767 6.759 -25.786 1.00 83.06 812 LEU A N 1
ATOM 6467 C CA . LEU A 1 812 ? 27.853 7.167 -26.674 1.00 83.06 812 LEU A CA 1
ATOM 6468 C C . LEU A 1 812 ? 28.008 8.690 -26.692 1.00 83.06 812 LEU A C 1
ATOM 6470 O O . LEU A 1 812 ? 27.106 9.453 -26.343 1.00 83.06 812 LEU A O 1
ATOM 6474 N N . VAL A 1 813 ? 29.202 9.140 -27.078 1.00 79.69 813 VAL A N 1
ATOM 6475 C CA . VAL A 1 813 ? 29.464 10.568 -27.276 1.00 79.69 813 VAL A CA 1
ATOM 6476 C C . VAL A 1 813 ? 28.676 11.034 -28.495 1.00 79.69 813 VAL A C 1
ATOM 6478 O O . VAL A 1 813 ? 28.783 10.430 -29.566 1.00 79.69 813 VAL A O 1
ATOM 6481 N N . ASP A 1 814 ? 27.923 12.119 -28.337 1.00 72.56 814 ASP A N 1
ATOM 6482 C CA . ASP A 1 814 ? 27.252 12.776 -29.452 1.00 72.56 814 ASP A CA 1
ATOM 6483 C C . ASP A 1 814 ? 28.292 13.244 -30.485 1.00 72.56 814 ASP A C 1
ATOM 6485 O O . ASP A 1 814 ? 29.130 14.109 -30.218 1.00 72.56 814 ASP A O 1
ATOM 6489 N N . ARG A 1 815 ? 28.243 12.641 -31.679 1.00 65.88 815 ARG A N 1
ATOM 6490 C CA . ARG A 1 815 ? 29.171 12.919 -32.787 1.00 65.88 815 ARG A CA 1
ATOM 6491 C C . ARG A 1 815 ? 28.941 14.298 -33.411 1.00 65.88 815 ARG A C 1
ATOM 6493 O O . ARG A 1 815 ? 29.825 14.788 -34.110 1.00 65.88 815 ARG A O 1
ATOM 6500 N N . HIS A 1 816 ? 27.784 14.908 -33.161 1.00 66.38 816 HIS A N 1
ATOM 6501 C CA . HIS A 1 816 ? 27.408 16.235 -33.644 1.00 66.38 816 HIS A CA 1
ATOM 6502 C C . HIS A 1 816 ? 27.638 17.332 -32.596 1.00 66.38 816 HIS A C 1
ATOM 6504 O O . HIS A 1 816 ? 27.523 18.519 -32.915 1.00 66.38 816 HIS A O 1
ATOM 6510 N N . ALA A 1 817 ? 28.026 16.970 -31.368 1.00 64.81 817 ALA A N 1
ATOM 6511 C CA . ALA A 1 817 ? 28.346 17.941 -30.337 1.00 64.81 817 ALA A CA 1
ATOM 6512 C C . ALA A 1 817 ? 29.583 18.766 -30.729 1.00 64.81 817 ALA A C 1
ATOM 6514 O O . ALA A 1 817 ? 30.664 18.238 -31.004 1.00 64.81 817 ALA A O 1
ATOM 6515 N N . GLN A 1 818 ? 29.443 20.095 -30.704 1.00 61.31 818 GLN A N 1
ATOM 6516 C CA . GLN A 1 818 ? 30.576 21.005 -30.868 1.00 61.31 818 GLN A CA 1
ATOM 6517 C C . GLN A 1 818 ? 31.651 20.735 -29.805 1.00 61.31 818 GLN A C 1
ATOM 6519 O O . GLN A 1 818 ? 31.359 20.300 -28.689 1.00 61.31 818 GLN A O 1
ATOM 6524 N N . LYS A 1 819 ? 32.913 21.027 -30.138 1.00 59.69 819 LYS A N 1
ATOM 6525 C CA . LYS A 1 819 ? 34.057 20.817 -29.243 1.00 59.69 819 LYS A CA 1
ATOM 6526 C C . LYS A 1 819 ? 33.928 21.709 -28.001 1.00 59.69 819 LYS A C 1
ATOM 6528 O O . LYS A 1 819 ? 34.200 22.906 -28.058 1.00 59.69 819 LYS A O 1
ATOM 6533 N N . LYS A 1 820 ? 33.497 21.126 -26.882 1.00 69.19 820 LYS A N 1
ATOM 6534 C CA . LYS A 1 820 ? 33.267 21.834 -25.613 1.00 69.19 820 LYS A CA 1
ATOM 6535 C C . LYS A 1 820 ? 34.537 21.937 -24.771 1.00 69.19 820 LYS A C 1
ATOM 6537 O O . LYS A 1 820 ? 35.523 21.238 -24.986 1.00 69.19 820 LYS A O 1
ATOM 6542 N N . SER A 1 821 ? 34.503 22.835 -23.784 1.00 81.56 821 SER A N 1
ATOM 6543 C CA . SER A 1 821 ? 35.592 23.029 -22.808 1.00 81.56 821 SER A CA 1
ATOM 6544 C C . SER A 1 821 ? 35.734 21.879 -21.799 1.00 81.56 821 SER A C 1
ATOM 6546 O O . SER A 1 821 ? 36.764 21.803 -21.114 1.00 81.56 821 SER A O 1
ATOM 6548 N N . PHE A 1 822 ? 34.713 21.021 -21.728 1.00 91.00 822 PHE A N 1
ATOM 6549 C CA . PHE A 1 822 ? 34.555 19.892 -20.816 1.00 91.00 822 PHE A CA 1
ATOM 6550 C C . PHE A 1 822 ? 34.159 18.644 -21.614 1.00 91.00 822 PHE A C 1
ATOM 6552 O O . PHE A 1 822 ? 33.454 18.761 -22.618 1.00 91.00 822 PHE A O 1
ATOM 6559 N N . ASP A 1 823 ? 34.608 17.478 -21.157 1.00 91.56 823 ASP A N 1
ATOM 6560 C CA . ASP A 1 823 ? 34.306 16.168 -21.738 1.00 91.56 823 ASP A CA 1
ATOM 6561 C C . ASP A 1 823 ? 33.195 15.486 -20.900 1.00 91.56 823 ASP A C 1
ATOM 6563 O O . ASP A 1 823 ? 33.210 15.618 -19.671 1.00 91.56 823 ASP A O 1
ATOM 6567 N N . PRO A 1 824 ? 32.229 14.770 -21.509 1.00 92.69 824 PRO A N 1
ATOM 6568 C CA . PRO A 1 824 ? 31.145 14.123 -20.769 1.00 92.69 824 PRO A CA 1
ATOM 6569 C C . PRO A 1 824 ? 31.661 13.007 -19.853 1.00 92.69 824 PRO A C 1
ATOM 6571 O O . PRO A 1 824 ? 32.602 12.292 -20.198 1.00 92.69 824 PRO A O 1
ATOM 6574 N N . LEU A 1 825 ? 31.021 12.849 -18.692 1.00 94.38 825 LEU A N 1
ATOM 6575 C CA . LEU A 1 825 ? 31.328 11.799 -17.711 1.00 94.38 825 LEU A CA 1
ATOM 6576 C C . LEU A 1 825 ? 30.121 10.894 -17.443 1.00 94.38 825 LEU A C 1
ATOM 6578 O O . LEU A 1 825 ? 30.238 9.669 -17.475 1.00 94.38 825 LEU A O 1
ATOM 6582 N N . ILE A 1 826 ? 28.974 11.519 -17.185 1.00 94.56 826 ILE A N 1
ATOM 6583 C CA . ILE A 1 826 ? 27.754 10.860 -16.724 1.00 94.56 826 ILE A CA 1
ATOM 6584 C C . ILE A 1 826 ? 26.892 10.433 -17.907 1.00 94.56 826 ILE A C 1
ATOM 6586 O O . ILE A 1 826 ? 26.717 11.187 -18.869 1.00 94.56 826 ILE A O 1
ATOM 6590 N N . TRP A 1 827 ? 26.336 9.233 -17.803 1.00 93.81 827 TRP A N 1
ATOM 6591 C CA . TRP A 1 827 ? 25.285 8.708 -18.655 1.00 93.81 827 TRP A CA 1
ATOM 6592 C C . TRP A 1 827 ? 24.051 8.404 -17.805 1.00 93.81 827 TRP A C 1
ATOM 6594 O O . TRP A 1 827 ? 24.111 7.632 -16.849 1.00 93.81 827 TRP A O 1
ATOM 6604 N N . THR A 1 828 ? 22.937 9.023 -18.172 1.00 90.25 828 THR A N 1
ATOM 6605 C CA . THR A 1 828 ? 21.594 8.690 -17.699 1.00 90.25 828 THR A CA 1
ATOM 6606 C C . THR A 1 828 ? 20.899 7.945 -18.835 1.00 90.25 828 THR A C 1
ATOM 6608 O O . THR A 1 828 ? 20.571 8.582 -19.839 1.00 90.25 828 THR A O 1
ATOM 6611 N N . PRO A 1 829 ? 20.767 6.611 -18.758 1.00 87.81 829 PRO A N 1
ATOM 6612 C CA . PRO A 1 829 ? 20.075 5.843 -19.782 1.00 87.81 829 PRO A CA 1
ATOM 6613 C C . PRO A 1 829 ? 18.653 6.351 -19.993 1.00 87.81 829 PRO A C 1
ATOM 6615 O O . PRO A 1 829 ? 18.000 6.786 -19.051 1.00 87.81 829 PRO A O 1
ATOM 6618 N N . GLU A 1 830 ? 18.165 6.241 -21.220 1.00 84.31 830 GLU A N 1
ATOM 6619 C CA . GLU A 1 830 ? 16.743 6.377 -21.523 1.00 84.31 830 GLU A CA 1
ATOM 6620 C C . GLU A 1 830 ? 16.247 4.998 -21.950 1.00 84.31 830 GLU A C 1
ATOM 6622 O O . GLU A 1 830 ? 16.870 4.357 -22.802 1.00 84.31 830 GLU A O 1
ATOM 6627 N N . LYS A 1 831 ? 15.161 4.524 -21.337 1.00 82.25 831 LYS A N 1
ATOM 6628 C CA . LYS A 1 831 ? 14.509 3.267 -21.704 1.00 82.25 831 LYS A CA 1
ATOM 6629 C C . LYS A 1 831 ? 13.051 3.554 -22.027 1.00 82.25 831 LYS A C 1
ATOM 6631 O O . LYS A 1 831 ? 12.359 4.145 -21.207 1.00 82.25 831 LYS A O 1
ATOM 6636 N N . TYR A 1 832 ? 12.622 3.124 -23.209 1.00 78.19 832 TYR A N 1
ATOM 6637 C CA . TYR A 1 832 ? 11.234 3.177 -23.647 1.00 78.19 832 TYR A CA 1
ATOM 6638 C C . TYR A 1 832 ? 10.893 1.896 -24.431 1.00 78.19 832 TYR A C 1
ATOM 6640 O O . TYR A 1 832 ? 11.737 1.465 -25.222 1.00 78.19 832 TYR A O 1
ATOM 6648 N N . PRO A 1 833 ? 9.696 1.313 -24.233 1.00 80.38 833 PRO A N 1
ATOM 6649 C CA . PRO A 1 833 ? 8.719 1.689 -23.205 1.00 80.38 833 PRO A CA 1
ATOM 6650 C C . PRO A 1 833 ? 9.219 1.374 -21.780 1.00 80.38 833 PRO A C 1
ATOM 6652 O O . PRO A 1 833 ? 10.110 0.543 -21.580 1.00 80.38 833 PRO A O 1
ATOM 6655 N N . ILE A 1 834 ? 8.673 2.088 -20.795 1.00 87.81 834 ILE A N 1
ATOM 6656 C CA . ILE A 1 834 ? 8.701 1.666 -19.390 1.00 87.81 834 ILE A CA 1
ATOM 6657 C C . ILE A 1 834 ? 7.469 0.778 -19.197 1.00 87.81 834 ILE A C 1
ATOM 6659 O O . ILE A 1 834 ? 6.441 1.019 -19.831 1.00 87.81 834 ILE A O 1
ATOM 6663 N N . GLY A 1 835 ? 7.598 -0.284 -18.403 1.00 91.44 835 GLY A N 1
ATOM 6664 C CA . GLY A 1 835 ? 6.494 -1.207 -18.168 1.00 91.44 835 GLY A CA 1
ATOM 6665 C C . GLY A 1 835 ? 5.338 -0.551 -17.414 1.00 91.44 835 GLY A C 1
ATOM 6666 O O . GLY A 1 835 ? 5.462 0.547 -16.865 1.00 91.44 835 GLY A O 1
ATOM 6667 N N . ILE A 1 836 ? 4.209 -1.256 -17.342 1.00 92.38 836 ILE A N 1
ATOM 6668 C CA . ILE A 1 836 ? 2.980 -0.761 -16.694 1.00 92.38 836 ILE A CA 1
ATOM 6669 C C . ILE A 1 836 ? 3.164 -0.453 -15.196 1.00 92.38 836 ILE A C 1
ATOM 6671 O O . ILE A 1 836 ? 2.370 0.276 -14.603 1.00 92.38 836 ILE A O 1
ATOM 6675 N N . ASP A 1 837 ? 4.228 -0.984 -14.588 1.00 93.81 837 ASP A N 1
ATOM 6676 C CA . ASP A 1 837 ? 4.646 -0.742 -13.208 1.00 93.81 837 ASP A CA 1
ATOM 6677 C C . ASP A 1 837 ? 5.225 0.659 -12.967 1.00 93.81 837 ASP A C 1
ATOM 6679 O O . ASP A 1 837 ? 5.459 1.016 -11.818 1.00 93.81 837 ASP A O 1
ATOM 6683 N N . GLU A 1 838 ? 5.392 1.506 -13.991 1.00 90.50 838 GLU A N 1
ATOM 6684 C CA . GLU A 1 838 ? 5.644 2.949 -13.797 1.00 90.50 838 GLU A CA 1
ATOM 6685 C C . GLU A 1 838 ? 4.533 3.628 -12.976 1.00 90.50 838 GLU A C 1
ATOM 6687 O O . GLU A 1 838 ? 4.777 4.594 -12.246 1.00 90.50 838 GLU A O 1
ATOM 6692 N N . ARG A 1 839 ? 3.314 3.085 -13.074 1.00 86.56 839 ARG A N 1
ATOM 6693 C CA . ARG A 1 839 ? 2.104 3.576 -12.402 1.00 86.56 839 ARG A CA 1
ATOM 6694 C C . ARG A 1 839 ? 1.827 2.891 -11.064 1.00 86.56 839 ARG A C 1
ATOM 6696 O O . ARG A 1 839 ? 0.738 3.030 -10.522 1.00 86.56 839 ARG A O 1
ATOM 6703 N N . ASP A 1 840 ? 2.778 2.127 -10.543 1.00 91.81 840 ASP A N 1
ATOM 6704 C CA . ASP A 1 840 ? 2.746 1.695 -9.150 1.00 91.81 840 ASP A CA 1
ATOM 6705 C C . ASP A 1 840 ? 3.112 2.880 -8.247 1.00 91.81 840 ASP A C 1
ATOM 6707 O O . ASP A 1 840 ? 4.110 3.562 -8.492 1.00 91.81 840 ASP A O 1
ATOM 6711 N N . GLU A 1 841 ? 2.335 3.117 -7.186 1.00 90.88 841 GLU A N 1
ATOM 6712 C CA . GLU A 1 841 ? 2.540 4.232 -6.252 1.00 90.88 841 GLU A CA 1
ATOM 6713 C C . GLU A 1 841 ? 3.980 4.265 -5.714 1.00 90.88 841 GLU A C 1
ATOM 6715 O O . GLU A 1 841 ? 4.568 5.332 -5.523 1.00 90.88 841 GLU A O 1
ATOM 6720 N N . TRP A 1 842 ? 4.583 3.090 -5.516 1.00 90.12 842 TRP A N 1
ATOM 6721 C CA . TRP A 1 842 ? 5.919 2.958 -4.938 1.00 90.12 842 TRP A CA 1
ATOM 6722 C C . TRP A 1 842 ? 7.029 2.795 -5.977 1.00 90.12 842 TRP A C 1
ATOM 6724 O O . TRP A 1 842 ? 8.167 2.525 -5.584 1.00 90.12 842 TRP A O 1
ATOM 6734 N N . ALA A 1 843 ? 6.751 2.943 -7.272 1.00 91.31 843 ALA A N 1
ATOM 6735 C CA . ALA A 1 843 ? 7.748 2.797 -8.325 1.00 91.31 843 ALA A CA 1
ATOM 6736 C C . ALA A 1 843 ? 8.583 4.063 -8.570 1.00 91.31 843 ALA A C 1
ATOM 6738 O O . ALA A 1 843 ? 8.183 5.197 -8.309 1.00 91.31 843 ALA A O 1
ATOM 6739 N N . THR A 1 844 ? 9.770 3.852 -9.142 1.00 91.75 844 THR A N 1
ATOM 6740 C CA . THR A 1 844 ? 10.594 4.907 -9.742 1.00 91.75 844 THR A CA 1
ATOM 6741 C C . THR A 1 844 ? 11.171 4.413 -11.058 1.00 91.75 844 THR A C 1
ATOM 6743 O O . THR A 1 844 ? 11.747 3.324 -11.114 1.00 91.75 844 THR A O 1
ATOM 6746 N N . LYS A 1 845 ? 11.095 5.226 -12.114 1.00 91.56 845 LYS A N 1
ATOM 6747 C CA . LYS A 1 845 ? 11.698 4.876 -13.411 1.00 91.56 845 LYS A CA 1
ATOM 6748 C C . LYS A 1 845 ? 13.216 4.770 -13.339 1.00 91.56 845 LYS A C 1
ATOM 6750 O O . LYS A 1 845 ? 13.831 3.988 -14.063 1.00 91.56 845 LYS A O 1
ATOM 6755 N N . ASN A 1 846 ? 13.829 5.480 -12.389 1.00 92.25 846 ASN A N 1
ATOM 6756 C CA . ASN A 1 846 ? 15.269 5.419 -12.157 1.00 92.25 846 ASN A CA 1
ATOM 6757 C C . ASN A 1 846 ? 15.767 4.014 -11.819 1.00 92.25 846 ASN A C 1
ATOM 6759 O O . ASN A 1 846 ? 16.951 3.747 -12.011 1.00 92.25 846 ASN A O 1
ATOM 6763 N N . ALA A 1 847 ? 14.894 3.114 -11.355 1.00 92.56 847 ALA A N 1
ATOM 6764 C CA . ALA A 1 847 ? 15.241 1.721 -11.116 1.00 92.56 847 ALA A CA 1
ATOM 6765 C C . ALA A 1 847 ? 15.762 1.022 -12.382 1.00 92.56 847 ALA A C 1
ATOM 6767 O O . ALA A 1 847 ? 16.678 0.206 -12.281 1.00 92.56 847 ALA A O 1
ATOM 6768 N N . ILE A 1 848 ? 15.243 1.386 -13.563 1.00 90.56 848 ILE A N 1
ATOM 6769 C CA . ILE A 1 848 ? 15.668 0.824 -14.852 1.00 90.56 848 ILE A CA 1
ATOM 6770 C C . ILE A 1 848 ? 16.548 1.770 -15.682 1.00 90.56 848 ILE A C 1
ATOM 6772 O O . ILE A 1 848 ? 17.224 1.336 -16.615 1.00 90.56 848 ILE A O 1
ATOM 6776 N N . THR A 1 849 ? 16.598 3.053 -15.316 1.00 90.75 849 THR A N 1
ATOM 6777 C CA . THR A 1 849 ? 17.424 4.090 -15.960 1.00 90.75 849 THR A CA 1
ATOM 6778 C C . THR A 1 849 ? 18.526 4.630 -15.042 1.00 90.75 849 THR A C 1
ATOM 6780 O O . THR A 1 849 ? 18.835 5.825 -15.055 1.00 90.75 849 THR A O 1
ATOM 6783 N N . ARG A 1 850 ? 19.130 3.761 -14.221 1.00 92.25 850 ARG A N 1
ATOM 6784 C CA . ARG A 1 850 ? 20.118 4.141 -13.196 1.00 92.25 850 ARG A CA 1
ATOM 6785 C C . ARG A 1 850 ? 21.265 4.984 -13.778 1.00 92.25 850 ARG A C 1
ATOM 6787 O O . ARG A 1 850 ? 21.864 4.589 -14.786 1.00 92.25 850 ARG A O 1
ATOM 6794 N N . PRO A 1 851 ? 21.631 6.119 -13.147 1.00 94.19 851 PRO A N 1
ATOM 6795 C CA . PRO A 1 851 ? 22.770 6.908 -13.594 1.00 94.19 851 PRO A CA 1
ATOM 6796 C C . PRO A 1 851 ? 24.066 6.118 -13.412 1.00 94.19 851 PRO A C 1
ATOM 6798 O O . PRO A 1 851 ? 24.280 5.474 -12.382 1.00 94.19 851 PRO A O 1
ATOM 6801 N N . LYS A 1 852 ? 24.946 6.201 -14.411 1.00 94.62 852 LYS A N 1
ATOM 6802 C CA . LYS A 1 852 ? 26.240 5.506 -14.458 1.00 94.62 852 LYS A CA 1
ATOM 6803 C C . LYS A 1 852 ? 27.253 6.288 -15.294 1.00 94.62 852 LYS A C 1
ATOM 6805 O O . LYS A 1 852 ? 26.949 7.354 -15.829 1.00 94.62 852 LYS A O 1
ATOM 6810 N N . LEU A 1 853 ? 28.493 5.808 -15.389 1.00 94.88 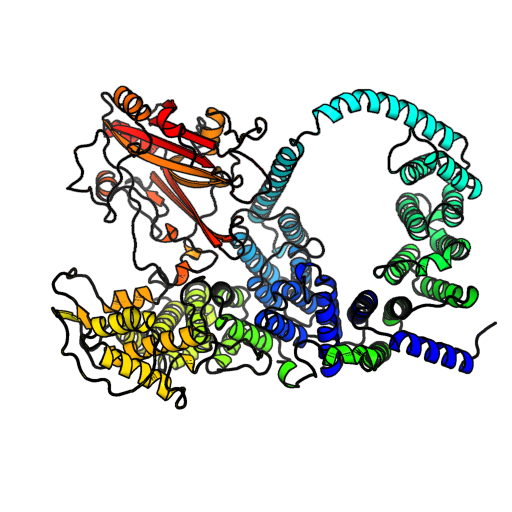853 LEU A N 1
ATOM 6811 C CA . LEU A 1 853 ? 29.464 6.397 -16.320 1.00 94.88 853 LEU A CA 1
ATOM 6812 C C . LEU A 1 853 ? 29.167 5.957 -17.758 1.00 94.88 853 LEU A C 1
ATOM 6814 O O . LEU A 1 853 ? 28.609 4.883 -17.989 1.00 94.88 853 LEU A O 1
ATOM 6818 N N . GLY A 1 854 ? 29.574 6.771 -18.736 1.00 91.75 854 GLY A N 1
ATOM 6819 C CA . GLY A 1 854 ? 29.430 6.416 -20.151 1.00 91.75 854 GLY A CA 1
ATOM 6820 C C . GLY A 1 854 ? 30.125 5.099 -20.512 1.00 91.75 854 GLY A C 1
ATOM 6821 O O . GLY A 1 854 ? 31.172 4.759 -19.954 1.00 91.75 854 GLY A O 1
ATOM 6822 N N . LEU A 1 855 ? 29.575 4.372 -21.491 1.00 90.06 855 LEU A N 1
ATOM 6823 C CA . LEU A 1 855 ? 30.030 3.024 -21.875 1.00 90.06 855 LEU A CA 1
ATOM 6824 C C . LEU A 1 855 ? 31.533 2.966 -22.183 1.00 90.06 855 LEU A C 1
ATOM 6826 O O . LEU A 1 855 ? 32.242 2.064 -21.735 1.00 90.06 855 LEU A O 1
ATOM 6830 N N . ALA A 1 856 ? 32.036 3.963 -22.916 1.00 88.88 856 ALA A N 1
ATOM 6831 C CA . ALA A 1 856 ? 33.454 4.063 -23.250 1.00 88.88 856 ALA A CA 1
ATOM 6832 C C . ALA A 1 856 ? 34.336 4.271 -22.006 1.00 88.88 856 ALA A C 1
ATOM 6834 O O . ALA A 1 856 ? 35.432 3.719 -21.937 1.00 88.88 856 ALA A O 1
ATOM 6835 N N . ILE A 1 857 ? 33.854 5.029 -21.016 1.00 90.94 857 ILE A N 1
ATOM 6836 C CA . ILE A 1 857 ? 34.578 5.288 -19.766 1.00 90.94 857 ILE A CA 1
ATOM 6837 C C . ILE A 1 857 ? 34.606 4.024 -18.908 1.00 90.94 857 ILE A C 1
ATOM 6839 O O . ILE A 1 857 ? 35.689 3.617 -18.496 1.00 90.94 857 ILE A O 1
ATOM 6843 N N . ASN A 1 858 ? 33.462 3.359 -18.715 1.00 91.25 858 ASN A N 1
ATOM 6844 C CA . ASN A 1 858 ? 33.394 2.086 -17.986 1.00 91.25 858 ASN A CA 1
ATOM 6845 C C . ASN A 1 858 ? 34.368 1.053 -18.563 1.00 91.25 858 ASN A C 1
ATOM 6847 O O . ASN A 1 858 ? 35.122 0.426 -17.820 1.00 91.25 858 ASN A O 1
ATOM 6851 N N . LYS A 1 859 ? 34.418 0.940 -19.896 1.00 90.75 859 LYS A N 1
ATOM 6852 C CA . LYS A 1 859 ? 35.333 0.028 -20.590 1.00 90.75 859 LYS A CA 1
ATOM 6853 C C . LYS A 1 859 ? 36.806 0.395 -20.386 1.00 90.75 859 LYS A C 1
ATOM 6855 O O . LYS A 1 859 ? 37.612 -0.491 -20.124 1.00 90.75 859 LYS A O 1
ATOM 6860 N N . VAL A 1 860 ? 37.167 1.676 -20.505 1.00 91.31 860 VAL A N 1
ATOM 6861 C CA . VAL A 1 860 ? 38.555 2.145 -20.317 1.00 91.31 860 VAL A CA 1
ATOM 6862 C C . VAL A 1 860 ? 39.022 1.970 -18.871 1.00 91.31 860 VAL A C 1
ATOM 6864 O O . VAL A 1 860 ? 40.186 1.653 -18.644 1.00 91.31 860 VAL A O 1
ATOM 6867 N N . LEU A 1 861 ? 38.123 2.151 -17.903 1.00 91.44 861 LEU A N 1
ATOM 6868 C CA . LEU A 1 861 ? 38.417 2.006 -16.477 1.00 91.44 861 LEU A CA 1
ATOM 6869 C C . LEU A 1 861 ? 38.310 0.556 -15.977 1.00 91.44 861 LEU A C 1
ATOM 6871 O O . LEU A 1 861 ? 38.633 0.295 -14.820 1.00 91.44 861 LEU A O 1
ATOM 6875 N N . GLY A 1 862 ? 37.884 -0.383 -16.831 1.00 92.12 862 GLY A N 1
ATOM 6876 C CA . GLY A 1 862 ? 37.742 -1.796 -16.477 1.00 92.12 862 GLY A CA 1
ATOM 6877 C C . GLY A 1 862 ? 36.720 -2.037 -15.364 1.00 92.12 862 GLY A C 1
ATOM 6878 O O . GLY A 1 862 ? 36.957 -2.881 -14.503 1.00 92.12 862 GLY A O 1
ATOM 6879 N N . LEU A 1 863 ? 35.626 -1.268 -15.351 1.00 94.56 863 LEU A N 1
ATOM 6880 C CA . LEU A 1 863 ? 34.575 -1.376 -14.340 1.00 94.56 863 LEU A CA 1
ATOM 6881 C C . LEU A 1 863 ? 33.550 -2.448 -14.720 1.00 94.56 863 LEU A C 1
ATOM 6883 O O . LEU A 1 863 ? 33.051 -2.456 -15.846 1.00 94.56 863 LEU A O 1
ATOM 6887 N N . ALA A 1 864 ? 33.199 -3.301 -13.760 1.00 93.94 864 ALA A N 1
ATOM 6888 C CA . ALA A 1 864 ? 32.139 -4.301 -13.891 1.00 93.94 864 ALA A CA 1
ATOM 6889 C C . ALA A 1 864 ? 31.014 -4.017 -12.887 1.00 93.94 864 ALA A C 1
ATOM 6891 O O . ALA A 1 864 ? 31.303 -3.778 -11.712 1.00 93.94 864 ALA A O 1
ATOM 6892 N N . SER A 1 865 ? 29.759 -4.028 -13.343 1.00 92.94 865 SER A N 1
ATOM 6893 C CA . SER A 1 865 ? 28.574 -3.883 -12.490 1.00 92.94 865 SER A CA 1
ATOM 6894 C C . SER A 1 865 ? 28.119 -5.217 -11.900 1.00 92.94 865 SER A C 1
ATOM 6896 O O . SER A 1 865 ? 28.447 -6.281 -12.425 1.00 92.94 865 SER A O 1
ATOM 6898 N N . ASP A 1 866 ? 27.340 -5.150 -10.823 1.00 91.31 866 ASP A N 1
ATOM 6899 C CA . ASP A 1 866 ? 26.432 -6.225 -10.417 1.00 91.31 866 ASP A CA 1
ATOM 6900 C C . ASP A 1 866 ? 25.185 -6.288 -11.327 1.00 91.31 866 ASP A C 1
ATOM 6902 O O . ASP A 1 866 ? 24.966 -5.407 -12.165 1.00 91.31 866 ASP A O 1
ATOM 6906 N N . ASP A 1 867 ? 24.375 -7.342 -11.171 1.00 83.88 867 ASP A N 1
ATOM 6907 C CA . ASP A 1 867 ? 23.201 -7.615 -12.021 1.00 83.88 867 ASP A CA 1
ATOM 6908 C C . ASP A 1 867 ? 22.158 -6.485 -11.984 1.00 83.88 867 ASP A C 1
ATOM 6910 O O . ASP A 1 867 ? 21.474 -6.234 -12.972 1.00 83.88 867 ASP A O 1
ATOM 6914 N N . GLY A 1 868 ? 22.060 -5.775 -10.856 1.00 82.25 868 GLY A N 1
ATOM 6915 C CA . GLY A 1 868 ? 21.134 -4.655 -10.667 1.00 82.25 868 GLY A CA 1
ATOM 6916 C C . GLY A 1 868 ? 21.708 -3.282 -11.017 1.00 82.25 868 GLY A C 1
ATOM 6917 O O . GLY A 1 868 ? 21.051 -2.281 -10.738 1.00 82.25 868 GLY A O 1
ATOM 6918 N N . GLU A 1 869 ? 22.937 -3.213 -11.543 1.00 90.00 869 GLU A N 1
ATOM 6919 C CA . GLU A 1 869 ? 23.658 -1.959 -11.798 1.00 90.00 869 GLU A CA 1
ATOM 6920 C C . GLU A 1 869 ? 23.627 -0.994 -10.593 1.00 90.00 869 GLU A C 1
ATOM 6922 O O . GLU A 1 869 ? 23.438 0.216 -10.721 1.00 90.00 869 GLU A O 1
ATOM 6927 N N . ARG A 1 870 ? 23.784 -1.539 -9.385 1.00 93.25 870 ARG A N 1
ATOM 6928 C CA . ARG A 1 870 ? 23.846 -0.778 -8.132 1.00 93.25 870 ARG A CA 1
ATOM 6929 C C . ARG A 1 870 ? 25.283 -0.468 -7.759 1.00 93.25 870 ARG A C 1
ATOM 6931 O O . ARG A 1 870 ? 25.564 0.621 -7.265 1.00 93.25 870 ARG A O 1
ATOM 6938 N N . ASN A 1 871 ? 26.205 -1.397 -7.999 1.00 95.25 871 ASN A N 1
ATOM 6939 C CA . ASN A 1 871 ? 27.606 -1.257 -7.617 1.00 95.25 871 ASN A CA 1
ATOM 6940 C C . ASN A 1 871 ? 28.529 -1.608 -8.780 1.00 95.25 871 ASN A C 1
ATOM 6942 O O . ASN A 1 871 ? 28.384 -2.657 -9.401 1.00 95.25 871 ASN A O 1
ATOM 6946 N N . TRP A 1 872 ? 29.550 -0.781 -9.003 1.00 95.94 872 TRP A N 1
ATOM 6947 C CA . TRP A 1 872 ? 30.626 -1.073 -9.944 1.00 95.94 872 TRP A CA 1
ATOM 6948 C C . TRP A 1 872 ? 31.914 -1.328 -9.193 1.00 95.94 872 TRP A C 1
ATOM 6950 O O . TRP A 1 872 ? 32.277 -0.577 -8.284 1.00 95.94 872 TRP A O 1
ATOM 6960 N N . ARG A 1 873 ? 32.626 -2.368 -9.613 1.00 95.56 873 ARG A N 1
ATOM 6961 C CA . ARG A 1 873 ? 33.911 -2.758 -9.043 1.00 95.56 873 ARG A CA 1
ATOM 6962 C C . ARG A 1 873 ? 35.025 -2.635 -10.068 1.00 95.56 873 ARG A C 1
ATOM 6964 O O . ARG A 1 873 ? 34.812 -2.867 -11.257 1.00 95.56 873 ARG A O 1
ATOM 6971 N N . ASP A 1 874 ? 36.206 -2.259 -9.589 1.00 92.75 874 ASP A N 1
ATOM 6972 C CA . ASP A 1 874 ? 37.420 -2.221 -10.401 1.00 92.75 874 ASP A CA 1
ATOM 6973 C C . ASP A 1 874 ? 37.982 -3.633 -10.660 1.00 92.75 874 ASP A C 1
ATOM 6975 O O . ASP A 1 874 ? 37.479 -4.639 -10.152 1.00 92.75 874 ASP A O 1
ATOM 6979 N N . ALA A 1 875 ? 39.069 -3.719 -11.432 1.00 89.00 875 ALA A N 1
ATOM 6980 C CA . ALA A 1 875 ? 39.739 -4.987 -11.733 1.00 89.00 875 ALA A CA 1
ATOM 6981 C C . ALA A 1 875 ? 40.244 -5.743 -10.483 1.00 89.00 875 ALA A C 1
ATOM 6983 O O . ALA A 1 875 ? 40.433 -6.957 -10.536 1.00 89.00 875 ALA A O 1
ATOM 6984 N N . SER A 1 876 ? 40.435 -5.048 -9.355 1.00 89.06 876 SER A N 1
ATOM 6985 C CA . SER A 1 876 ? 40.815 -5.639 -8.063 1.00 89.06 876 SER A CA 1
ATOM 6986 C C . SER A 1 876 ? 39.601 -6.060 -7.224 1.00 89.06 876 SER A C 1
ATOM 6988 O O . SER A 1 876 ? 39.767 -6.495 -6.088 1.00 89.06 876 SER A O 1
ATOM 6990 N N . ARG A 1 877 ? 38.382 -5.948 -7.774 1.00 90.44 877 ARG A N 1
ATOM 6991 C CA . ARG A 1 877 ? 37.085 -6.175 -7.115 1.00 90.44 877 ARG A CA 1
ATOM 6992 C C . ARG A 1 877 ? 36.756 -5.190 -5.986 1.00 90.44 877 ARG A C 1
ATOM 6994 O O . ARG A 1 877 ? 35.803 -5.424 -5.232 1.00 90.44 877 ARG A O 1
ATOM 7001 N N . ASN A 1 878 ? 37.471 -4.071 -5.891 1.00 91.94 878 ASN A N 1
ATOM 7002 C CA . ASN A 1 878 ? 37.148 -3.011 -4.939 1.00 91.94 878 ASN A CA 1
ATOM 7003 C C . ASN A 1 878 ? 35.976 -2.175 -5.458 1.00 91.94 878 ASN A C 1
ATOM 7005 O O . ASN A 1 878 ? 35.826 -2.009 -6.667 1.00 91.94 878 ASN A O 1
ATOM 7009 N N . LEU A 1 879 ? 35.142 -1.656 -4.552 1.00 94.00 879 LEU A N 1
ATOM 7010 C CA . LEU A 1 879 ? 34.039 -0.764 -4.917 1.00 94.00 879 LEU A CA 1
ATOM 7011 C C . LEU A 1 879 ? 34.601 0.523 -5.535 1.00 94.00 879 LEU A C 1
ATOM 7013 O O . LEU A 1 879 ? 35.440 1.183 -4.932 1.00 94.00 879 LEU A O 1
ATOM 7017 N N . ALA A 1 880 ? 34.121 0.867 -6.725 1.00 95.75 880 ALA A N 1
ATOM 7018 C CA . ALA A 1 880 ? 34.491 2.079 -7.445 1.00 95.75 880 ALA A CA 1
ATOM 7019 C C . ALA A 1 880 ? 33.327 3.072 -7.493 1.00 95.75 880 ALA A C 1
ATOM 7021 O O . ALA A 1 880 ? 33.516 4.253 -7.206 1.00 95.75 880 ALA A O 1
ATOM 7022 N N . LEU A 1 881 ? 32.125 2.592 -7.828 1.00 96.81 881 LEU A N 1
ATOM 7023 C CA . LEU A 1 881 ? 30.918 3.412 -7.921 1.00 96.81 881 LEU A CA 1
ATOM 7024 C C . LEU A 1 881 ? 29.737 2.727 -7.242 1.00 96.81 881 LEU A C 1
ATOM 7026 O O . LEU A 1 881 ? 29.647 1.498 -7.252 1.00 96.81 881 LEU A O 1
ATOM 7030 N N . LYS A 1 882 ? 28.806 3.534 -6.739 1.00 96.00 882 LYS A N 1
ATOM 7031 C CA . LYS A 1 882 ? 27.517 3.088 -6.205 1.00 96.00 882 LYS A CA 1
ATOM 7032 C C . LYS A 1 882 ? 26.410 3.980 -6.763 1.00 96.00 882 LYS A C 1
ATOM 7034 O O . LYS A 1 882 ? 26.513 5.194 -6.640 1.00 96.00 882 LYS A O 1
ATOM 7039 N N . SER A 1 883 ? 25.379 3.405 -7.367 1.00 96.44 883 SER A N 1
ATOM 7040 C CA . SER A 1 883 ? 24.198 4.123 -7.857 1.00 96.44 883 SER A CA 1
ATOM 7041 C C . SER A 1 883 ? 23.019 3.813 -6.945 1.00 96.44 883 SER A C 1
ATOM 7043 O O . SER A 1 883 ? 22.658 2.650 -6.780 1.00 96.44 883 SER A O 1
ATOM 7045 N N . GLU A 1 884 ? 22.449 4.843 -6.329 1.00 95.88 884 GLU A N 1
ATOM 7046 C CA . GLU A 1 884 ? 21.268 4.749 -5.471 1.00 95.88 884 GLU A CA 1
ATOM 7047 C C . GLU A 1 884 ? 20.106 5.484 -6.126 1.00 95.88 884 GLU A C 1
ATOM 7049 O O . GLU A 1 884 ? 20.269 6.631 -6.542 1.00 95.88 884 GLU A O 1
ATOM 7054 N N . VAL A 1 885 ? 18.942 4.841 -6.203 1.00 95.50 885 VAL A N 1
ATOM 7055 C CA . VAL A 1 885 ? 17.726 5.414 -6.793 1.00 95.50 885 VAL A CA 1
ATOM 7056 C C . VAL A 1 885 ? 16.514 5.148 -5.913 1.00 95.50 885 VAL A C 1
ATOM 7058 O O . VAL A 1 885 ? 16.368 4.072 -5.337 1.00 95.50 885 VAL A O 1
ATOM 7061 N N . TRP A 1 886 ? 15.636 6.133 -5.795 1.00 94.25 886 TRP A N 1
ATOM 7062 C CA . TRP A 1 886 ? 14.425 6.051 -4.988 1.00 94.25 886 TRP A CA 1
ATOM 7063 C C . TRP A 1 886 ? 13.345 6.960 -5.575 1.00 94.25 886 TRP A C 1
ATOM 7065 O O . TRP A 1 886 ? 13.626 7.837 -6.387 1.00 94.25 886 TRP A O 1
ATOM 7075 N N . GLY A 1 887 ? 12.104 6.760 -5.151 1.00 91.00 887 GLY A N 1
ATOM 7076 C CA . GLY A 1 887 ? 10.999 7.631 -5.524 1.00 91.00 887 GLY A CA 1
ATOM 7077 C C . GLY A 1 887 ? 9.643 7.001 -5.265 1.00 91.00 887 GLY A C 1
ATOM 7078 O O . GLY A 1 887 ? 9.568 5.797 -5.029 1.00 91.00 887 GLY A O 1
ATOM 7079 N N . GLU A 1 888 ? 8.605 7.821 -5.256 1.00 90.38 888 GLU A N 1
ATOM 7080 C CA . GLU A 1 888 ? 7.210 7.421 -5.053 1.00 90.38 888 GLU A CA 1
ATOM 7081 C C . GLU A 1 888 ? 6.274 8.494 -5.625 1.00 90.38 888 GLU A C 1
ATOM 7083 O O . GLU A 1 888 ? 6.672 9.649 -5.818 1.00 90.38 888 GLU A O 1
ATOM 7088 N N . TRP A 1 889 ? 5.026 8.127 -5.894 1.00 87.81 889 TRP A N 1
ATOM 7089 C CA . TRP A 1 889 ? 3.986 9.072 -6.282 1.00 87.81 889 TRP A CA 1
ATOM 7090 C C . TRP A 1 889 ? 3.457 9.816 -5.056 1.00 87.81 889 TRP A C 1
ATOM 7092 O O . TRP A 1 889 ? 2.849 9.227 -4.164 1.00 87.81 889 TRP A O 1
ATOM 7102 N N . GLN A 1 890 ? 3.628 11.136 -5.021 1.00 83.50 890 GLN A N 1
ATOM 7103 C CA . GLN A 1 890 ? 3.184 11.977 -3.908 1.00 83.50 890 GLN A CA 1
ATOM 7104 C C . GLN A 1 890 ? 2.016 12.881 -4.320 1.00 83.50 890 GLN A C 1
ATOM 7106 O O . GLN A 1 890 ? 1.974 13.332 -5.468 1.00 83.50 890 GLN A O 1
ATOM 7111 N N . PRO A 1 891 ? 1.066 13.160 -3.407 1.00 77.50 891 PRO A N 1
ATOM 7112 C CA . PRO A 1 891 ? 0.062 14.194 -3.617 1.00 77.50 891 PRO A CA 1
ATOM 7113 C C . PRO A 1 891 ? 0.712 15.544 -3.921 1.00 77.50 891 PRO A C 1
ATOM 7115 O O . PRO A 1 891 ? 1.676 15.950 -3.269 1.00 77.50 891 PRO A O 1
ATOM 7118 N N . ASP A 1 892 ? 0.174 16.243 -4.911 1.00 72.19 892 ASP A N 1
ATOM 7119 C CA . ASP A 1 892 ? 0.577 17.599 -5.241 1.00 72.19 892 ASP A CA 1
ATOM 7120 C C . ASP A 1 892 ? -0.113 18.582 -4.284 1.00 72.19 892 ASP A C 1
ATOM 7122 O O . ASP A 1 892 ? -1.341 18.697 -4.251 1.00 72.19 892 ASP A O 1
ATOM 7126 N N . ALA A 1 893 ? 0.682 19.296 -3.487 1.00 65.06 893 ALA A N 1
ATOM 7127 C CA . ALA A 1 893 ? 0.165 20.285 -2.545 1.00 65.06 893 ALA A CA 1
ATOM 7128 C C . ALA A 1 893 ? -0.478 21.496 -3.251 1.00 65.06 893 ALA A C 1
ATOM 7130 O O . ALA A 1 893 ? -1.376 22.126 -2.690 1.00 65.06 893 ALA A O 1
ATOM 7131 N N . ASP A 1 894 ? -0.052 21.812 -4.479 1.00 59.44 894 ASP A N 1
ATOM 7132 C CA . ASP A 1 894 ? -0.503 22.989 -5.228 1.00 59.44 894 ASP A CA 1
ATOM 7133 C C . ASP A 1 894 ? -1.696 22.676 -6.160 1.00 59.44 894 ASP A C 1
ATOM 7135 O O . ASP A 1 894 ? -2.401 23.584 -6.631 1.00 59.44 894 ASP A O 1
ATOM 7139 N N . ALA A 1 895 ? -1.991 21.396 -6.402 1.00 62.06 895 ALA A N 1
ATOM 7140 C CA . ALA A 1 895 ? -3.104 20.956 -7.237 1.00 62.06 895 ALA A CA 1
ATOM 7141 C C . ALA A 1 895 ? -3.890 19.816 -6.574 1.00 62.06 895 ALA A C 1
ATOM 7143 O O . ALA A 1 895 ? -3.510 18.651 -6.618 1.00 62.06 895 ALA A O 1
ATOM 7144 N N . ARG A 1 896 ? -5.050 20.162 -5.996 1.00 56.66 896 ARG A N 1
ATOM 7145 C CA . ARG A 1 896 ? -5.979 19.198 -5.388 1.00 56.66 896 ARG A CA 1
ATOM 7146 C C . ARG A 1 896 ? -6.349 18.112 -6.407 1.00 56.66 896 ARG A C 1
ATOM 7148 O O . ARG A 1 896 ? -6.900 18.433 -7.457 1.00 56.66 896 ARG A O 1
ATOM 7155 N N . GLY A 1 897 ? -6.041 16.856 -6.084 1.00 61.41 897 GLY A N 1
ATOM 7156 C CA . GLY A 1 897 ? -6.276 15.694 -6.950 1.00 61.41 897 GLY A CA 1
ATOM 7157 C C . GLY A 1 897 ? -5.162 15.394 -7.962 1.00 61.41 897 GLY A C 1
ATOM 7158 O O . GLY A 1 897 ? -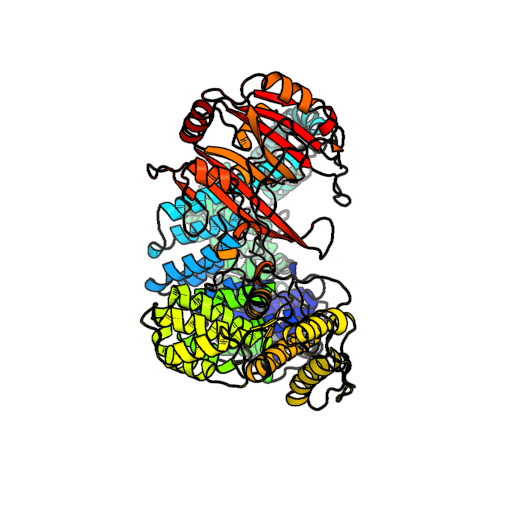5.239 14.383 -8.644 1.00 61.41 897 GLY A O 1
ATOM 7159 N N . SER A 1 898 ? -4.120 16.226 -8.053 1.00 71.75 898 SER A N 1
ATOM 7160 C CA . SER A 1 898 ? -2.916 15.935 -8.838 1.00 71.75 898 SER A CA 1
ATOM 7161 C C . SER A 1 898 ? -1.901 15.183 -7.977 1.00 71.75 898 SER A C 1
ATOM 7163 O O . SER A 1 898 ? -1.812 15.396 -6.765 1.00 71.75 898 SER A O 1
ATOM 7165 N N . ARG A 1 899 ? -1.119 14.303 -8.600 1.00 80.62 899 ARG A N 1
ATOM 7166 C CA . ARG A 1 899 ? 0.042 13.650 -7.988 1.00 80.62 899 ARG A CA 1
ATOM 7167 C C . ARG A 1 899 ? 1.240 13.826 -8.908 1.00 80.62 899 ARG A C 1
ATOM 7169 O O . ARG A 1 899 ? 1.093 13.926 -10.125 1.00 80.62 899 ARG A O 1
ATOM 7176 N N . TYR A 1 900 ? 2.429 13.842 -8.329 1.00 83.44 900 TYR A N 1
ATOM 7177 C CA . TYR A 1 900 ? 3.676 13.877 -9.081 1.00 83.44 900 TYR A CA 1
ATOM 7178 C C . TYR A 1 900 ? 4.612 12.779 -8.593 1.00 83.44 900 TYR A C 1
ATOM 7180 O O . TYR A 1 900 ? 4.586 12.379 -7.428 1.00 83.44 900 TYR A O 1
ATOM 7188 N N . GLN A 1 901 ? 5.457 12.290 -9.493 1.00 85.81 901 GLN A N 1
ATOM 7189 C CA . GLN A 1 901 ? 6.477 11.313 -9.148 1.00 85.81 901 GLN A CA 1
ATOM 7190 C C . GLN A 1 901 ? 7.653 12.042 -8.486 1.00 85.81 901 GLN A C 1
ATOM 7192 O O . GLN A 1 901 ? 8.414 12.753 -9.148 1.00 85.81 901 GLN A O 1
ATOM 7197 N N . ASN A 1 902 ? 7.784 11.910 -7.165 1.00 88.50 902 ASN A N 1
ATOM 7198 C CA . ASN A 1 902 ? 8.921 12.447 -6.430 1.00 88.50 902 ASN A CA 1
ATOM 7199 C C . ASN A 1 902 ? 10.058 11.431 -6.490 1.00 88.50 902 ASN A C 1
ATOM 7201 O O . ASN A 1 902 ? 10.026 10.415 -5.801 1.00 88.50 902 ASN A O 1
ATOM 7205 N N . GLU A 1 903 ? 11.057 11.696 -7.324 1.00 91.94 903 GLU A N 1
ATOM 7206 C CA . GLU A 1 903 ? 12.162 10.775 -7.553 1.00 91.94 903 GLU A CA 1
ATOM 7207 C C . GLU A 1 903 ? 13.509 11.381 -7.178 1.00 91.94 903 GLU A C 1
ATOM 7209 O O . GLU A 1 903 ? 13.734 12.593 -7.260 1.00 91.94 903 GLU A O 1
ATOM 7214 N N . GLY A 1 904 ? 14.440 10.505 -6.818 1.00 94.81 904 GLY A N 1
ATOM 7215 C CA . GLY A 1 904 ? 15.823 10.872 -6.625 1.00 94.81 904 GLY A CA 1
ATOM 7216 C C . GLY A 1 904 ? 16.791 9.792 -7.072 1.00 94.81 904 GLY A C 1
ATOM 7217 O O . GLY A 1 904 ? 16.498 8.595 -7.075 1.00 94.81 904 GLY A O 1
ATOM 7218 N N . ALA A 1 905 ? 17.975 10.241 -7.462 1.00 96.75 905 ALA A N 1
ATOM 7219 C CA . ALA A 1 905 ? 19.083 9.376 -7.812 1.00 96.75 905 ALA A CA 1
ATOM 7220 C C . ALA A 1 905 ? 20.404 10.014 -7.385 1.00 96.75 905 ALA A C 1
ATOM 7222 O O . ALA A 1 905 ? 20.569 11.227 -7.515 1.00 96.75 905 ALA A O 1
ATOM 7223 N N . ILE A 1 906 ? 21.367 9.211 -6.929 1.00 97.00 906 ILE A N 1
ATOM 7224 C CA . ILE A 1 906 ? 22.756 9.633 -6.709 1.00 97.00 906 ILE A CA 1
ATOM 7225 C C . ILE A 1 906 ? 23.705 8.566 -7.252 1.00 97.00 906 ILE A C 1
ATOM 7227 O O . ILE A 1 906 ? 23.604 7.391 -6.913 1.00 97.00 906 ILE A O 1
ATOM 7231 N N . LEU A 1 907 ? 24.673 8.996 -8.062 1.00 97.44 907 LEU A N 1
ATOM 7232 C CA . LEU A 1 907 ? 25.842 8.202 -8.419 1.00 97.44 907 LEU A CA 1
ATOM 7233 C C . LEU A 1 907 ? 27.027 8.648 -7.564 1.00 97.44 907 LEU A C 1
ATOM 7235 O O . LEU A 1 907 ? 27.547 9.754 -7.730 1.00 97.44 907 LEU A O 1
ATOM 7239 N N . TRP A 1 908 ? 27.479 7.764 -6.691 1.00 96.38 908 TRP A N 1
ATOM 7240 C CA . TRP A 1 908 ? 28.643 7.924 -5.836 1.00 96.38 908 TRP A CA 1
ATOM 7241 C C . TRP A 1 908 ? 29.898 7.338 -6.475 1.00 96.38 908 TRP A C 1
ATOM 7243 O O . TRP A 1 908 ? 29.835 6.329 -7.177 1.00 96.38 908 TRP A O 1
ATOM 7253 N N . ALA A 1 909 ? 31.047 7.920 -6.147 1.00 95.56 909 ALA A N 1
ATOM 7254 C CA . ALA A 1 909 ? 32.361 7.346 -6.395 1.00 95.56 909 ALA A CA 1
ATOM 7255 C C . ALA A 1 909 ? 33.144 7.176 -5.096 1.00 95.56 909 ALA A C 1
ATOM 7257 O O . ALA A 1 909 ? 33.129 8.059 -4.239 1.00 95.56 909 ALA A O 1
ATOM 7258 N N . GLU A 1 910 ? 33.869 6.066 -4.982 1.00 94.31 910 GLU A N 1
ATOM 7259 C CA . GLU A 1 910 ? 34.842 5.857 -3.913 1.00 94.31 910 GLU A CA 1
ATOM 7260 C C . GLU A 1 910 ? 36.010 6.837 -4.092 1.00 94.31 910 GLU A C 1
ATOM 7262 O O . GLU A 1 910 ? 36.592 6.942 -5.177 1.00 94.31 910 GLU A O 1
ATOM 7267 N N . ARG A 1 911 ? 36.323 7.606 -3.044 1.00 91.00 911 ARG A N 1
ATOM 7268 C CA . ARG A 1 911 ? 37.266 8.734 -3.100 1.00 91.00 911 ARG A CA 1
ATOM 7269 C C . ARG A 1 911 ? 38.671 8.292 -3.493 1.00 91.00 911 ARG A C 1
ATOM 7271 O O . ARG A 1 911 ? 39.278 8.917 -4.362 1.00 91.00 911 ARG A O 1
ATOM 7278 N N . GLY A 1 912 ? 39.173 7.204 -2.912 1.00 90.44 912 GLY A N 1
ATOM 7279 C CA . GLY A 1 912 ? 40.502 6.676 -3.205 1.00 90.44 912 GLY A CA 1
ATOM 7280 C C . GLY A 1 912 ? 40.639 6.212 -4.655 1.00 90.44 912 GLY A C 1
ATOM 7281 O O . GLY A 1 912 ? 41.628 6.518 -5.326 1.00 90.44 912 GLY A O 1
ATOM 7282 N N . TRP A 1 913 ? 39.645 5.493 -5.168 1.00 93.44 913 TRP A N 1
ATOM 7283 C CA . TRP A 1 913 ? 39.555 5.068 -6.560 1.00 93.44 913 TRP A CA 1
ATOM 7284 C C . TRP A 1 913 ? 39.477 6.272 -7.495 1.00 93.44 913 TRP A C 1
ATOM 7286 O O . TRP A 1 913 ? 40.208 6.326 -8.491 1.00 93.44 913 TRP A O 1
ATOM 7296 N N . LEU A 1 914 ? 38.645 7.258 -7.156 1.00 93.62 914 LEU A N 1
ATOM 7297 C CA . LEU A 1 914 ? 38.483 8.466 -7.948 1.00 93.62 914 LEU A CA 1
ATOM 7298 C C . LEU A 1 914 ? 39.799 9.249 -8.035 1.00 93.62 914 LEU A C 1
ATOM 7300 O O . LEU A 1 914 ? 40.212 9.630 -9.131 1.00 93.62 914 LEU A O 1
ATOM 7304 N N . ASP A 1 915 ? 40.503 9.426 -6.917 1.00 92.81 915 ASP A N 1
ATOM 7305 C CA . ASP A 1 915 ? 41.784 10.133 -6.876 1.00 92.81 915 ASP A CA 1
ATOM 7306 C C . ASP A 1 915 ? 42.866 9.426 -7.698 1.00 92.81 915 ASP A C 1
ATOM 7308 O O . ASP A 1 915 ? 43.533 10.063 -8.524 1.00 92.81 915 ASP A O 1
ATOM 7312 N N . ARG A 1 916 ? 42.989 8.096 -7.567 1.00 92.69 916 ARG A N 1
ATOM 7313 C CA . ARG A 1 916 ? 43.900 7.292 -8.404 1.00 92.69 916 ARG A CA 1
ATOM 7314 C C . ARG A 1 916 ? 43.570 7.431 -9.892 1.00 92.69 916 ARG A C 1
ATOM 7316 O O . ARG A 1 916 ? 44.479 7.553 -10.718 1.00 92.69 916 ARG A O 1
ATOM 7323 N N . THR A 1 917 ? 42.283 7.447 -10.233 1.00 93.06 917 THR A N 1
ATOM 7324 C CA . THR A 1 917 ? 41.794 7.546 -11.615 1.00 93.06 917 THR A CA 1
ATOM 7325 C C . THR A 1 917 ? 42.053 8.925 -12.223 1.00 93.06 917 THR A C 1
ATOM 7327 O O . THR A 1 917 ? 42.529 9.031 -13.357 1.00 93.06 917 THR A O 1
ATOM 7330 N N . LEU A 1 918 ? 41.803 10.007 -11.481 1.00 93.75 918 LEU A N 1
ATOM 7331 C CA . LEU A 1 918 ? 42.075 11.372 -11.943 1.00 93.75 918 LEU A CA 1
ATOM 7332 C C . LEU A 1 918 ? 43.577 11.617 -12.136 1.00 93.75 918 LEU A C 1
ATOM 7334 O O . LEU A 1 918 ? 43.987 12.191 -13.150 1.00 93.75 918 LEU A O 1
ATOM 7338 N N . LYS A 1 919 ? 44.403 11.108 -11.212 1.00 92.75 919 LYS A N 1
ATOM 7339 C CA . LYS A 1 919 ? 45.867 11.216 -11.268 1.00 92.75 919 LYS A CA 1
ATOM 7340 C C . LYS A 1 919 ? 46.455 10.469 -12.465 1.00 92.75 919 LYS A C 1
ATOM 7342 O O . LYS A 1 919 ? 47.252 11.039 -13.209 1.00 92.75 919 LYS A O 1
ATOM 7347 N N . SER A 1 920 ? 46.040 9.220 -12.692 1.00 91.25 920 SER A N 1
ATOM 7348 C CA . SER A 1 920 ? 46.545 8.403 -13.807 1.00 91.25 920 SER A CA 1
ATOM 7349 C C . SER A 1 920 ? 46.127 8.948 -15.178 1.00 91.25 920 SER A C 1
ATOM 7351 O O . SER A 1 920 ? 46.894 8.870 -16.138 1.00 91.25 920 SER A O 1
ATOM 7353 N N . SER A 1 921 ? 44.946 9.568 -15.263 1.00 89.00 921 SER A N 1
ATOM 7354 C CA . SER A 1 921 ? 44.405 10.133 -16.505 1.00 89.00 921 SER A CA 1
ATOM 7355 C C . SER A 1 921 ? 44.806 11.593 -16.774 1.00 89.00 921 SER A C 1
ATOM 7357 O O . SER A 1 921 ? 44.529 12.103 -17.865 1.00 89.00 921 SER A O 1
ATOM 7359 N N . LYS A 1 922 ? 45.480 12.270 -15.827 1.00 90.94 922 LYS A N 1
ATOM 7360 C CA . LYS A 1 922 ? 45.803 13.716 -15.875 1.00 90.94 922 LYS A CA 1
ATOM 7361 C C . LYS A 1 922 ? 44.560 14.584 -16.105 1.00 90.94 922 LYS A C 1
ATOM 7363 O O . LYS A 1 922 ? 44.549 15.520 -16.918 1.00 90.94 922 LYS A O 1
ATOM 7368 N N . ARG A 1 923 ? 43.474 14.224 -15.421 1.00 93.94 923 ARG A N 1
ATOM 7369 C CA . ARG A 1 923 ? 42.168 14.883 -15.505 1.00 93.94 923 ARG A CA 1
ATOM 7370 C C . ARG A 1 923 ? 41.753 15.446 -14.152 1.00 93.94 923 ARG A C 1
ATOM 7372 O O . ARG A 1 923 ? 42.286 15.099 -13.106 1.00 93.94 923 ARG A O 1
ATOM 7379 N N . SER A 1 924 ? 40.784 16.345 -14.188 1.00 95.38 924 SER A N 1
ATOM 7380 C CA . SER A 1 924 ? 40.092 16.866 -13.011 1.00 95.38 924 SER A CA 1
ATOM 7381 C C . SER A 1 924 ? 38.586 16.794 -13.250 1.00 95.38 924 SER A C 1
ATOM 7383 O O . SER A 1 924 ? 38.150 16.713 -14.403 1.00 95.38 924 SER A O 1
ATOM 7385 N N . LEU A 1 925 ? 37.798 16.841 -12.179 1.00 95.81 925 LEU A N 1
ATOM 7386 C CA . LEU A 1 925 ? 36.341 16.908 -12.272 1.00 95.81 925 LEU A CA 1
ATOM 7387 C C . LEU A 1 925 ? 35.850 18.330 -12.068 1.00 95.81 925 LEU A C 1
ATOM 7389 O O . LEU A 1 925 ? 36.270 19.002 -11.126 1.00 95.81 925 LEU A O 1
ATOM 7393 N N . ILE A 1 926 ? 34.933 18.754 -12.928 1.00 96.62 926 ILE A N 1
ATOM 7394 C CA . ILE A 1 926 ? 34.103 19.934 -12.702 1.00 96.62 926 ILE A CA 1
ATOM 7395 C C . ILE A 1 926 ? 32.721 19.486 -12.224 1.00 96.62 926 ILE A C 1
ATOM 7397 O O . ILE A 1 926 ? 32.183 18.514 -12.750 1.00 96.62 926 ILE A O 1
ATOM 7401 N N . PHE A 1 927 ? 32.153 20.206 -11.259 1.00 95.94 927 PHE A N 1
ATOM 7402 C CA . PHE A 1 927 ? 30.797 20.011 -10.750 1.00 95.94 927 PHE A CA 1
ATOM 7403 C C . PHE A 1 927 ? 29.941 21.244 -11.021 1.00 95.94 927 PHE A C 1
ATOM 7405 O O . PHE A 1 927 ? 30.417 22.371 -10.889 1.00 95.94 927 PHE A O 1
ATOM 7412 N N . ASN A 1 928 ? 28.674 21.013 -11.337 1.00 95.62 928 ASN A N 1
ATOM 7413 C CA . ASN A 1 928 ? 27.586 21.971 -11.231 1.00 95.62 928 ASN A CA 1
ATOM 7414 C C . ASN A 1 928 ? 26.689 21.518 -10.073 1.00 95.62 928 ASN A C 1
ATOM 7416 O O . ASN A 1 928 ? 26.143 20.415 -10.132 1.00 95.62 928 ASN A O 1
ATOM 7420 N N . LEU A 1 929 ? 26.581 22.354 -9.039 1.00 96.19 929 LEU A N 1
ATOM 7421 C CA . LEU A 1 929 ? 25.656 22.174 -7.924 1.00 96.19 929 LEU A CA 1
ATOM 7422 C C . LEU A 1 929 ? 24.563 23.233 -8.034 1.00 96.19 929 LEU A C 1
ATOM 7424 O O . LEU A 1 929 ? 24.865 24.425 -7.977 1.00 96.19 929 LEU A O 1
ATOM 7428 N N . ASN A 1 930 ? 23.315 22.806 -8.175 1.00 95.19 930 ASN A N 1
ATOM 7429 C CA . ASN A 1 930 ? 22.151 23.680 -8.224 1.00 95.19 930 ASN A CA 1
ATOM 7430 C C . ASN A 1 930 ? 21.205 23.324 -7.074 1.00 95.19 930 ASN A C 1
ATOM 7432 O O . ASN A 1 930 ? 20.870 22.156 -6.885 1.00 95.19 930 ASN A O 1
ATOM 7436 N N . PHE A 1 931 ? 20.808 24.343 -6.325 1.00 95.44 931 PHE A N 1
ATOM 7437 C CA . PHE A 1 931 ? 19.825 24.285 -5.257 1.00 95.44 931 PHE A CA 1
ATOM 7438 C C . PHE A 1 931 ? 18.724 25.273 -5.605 1.00 95.44 931 PHE A C 1
ATOM 7440 O O . PHE A 1 931 ? 19.023 26.454 -5.792 1.00 95.44 931 PHE A O 1
ATOM 7447 N N . SER A 1 932 ? 17.475 24.830 -5.682 1.00 92.50 932 SER A N 1
ATOM 7448 C CA . SER A 1 932 ? 16.361 25.731 -5.972 1.00 92.50 932 SER A CA 1
ATOM 7449 C C . SER A 1 932 ? 15.083 25.324 -5.257 1.00 92.50 932 SER A C 1
ATOM 7451 O O . SER A 1 932 ? 14.731 24.152 -5.243 1.00 92.50 932 SER A O 1
ATOM 7453 N N . LYS A 1 933 ? 14.355 26.301 -4.728 1.00 88.69 933 LYS A N 1
ATOM 7454 C CA . LYS A 1 933 ? 12.978 26.165 -4.253 1.00 88.69 933 LYS A CA 1
ATOM 7455 C C . LYS A 1 933 ? 12.146 27.241 -4.938 1.00 88.69 933 LYS A C 1
ATOM 7457 O O . LYS A 1 933 ? 12.508 28.414 -4.870 1.00 88.69 933 LYS A O 1
ATOM 7462 N N . HIS A 1 934 ? 11.080 26.831 -5.610 1.00 80.56 934 HIS A N 1
ATOM 7463 C CA . HIS A 1 934 ? 10.154 27.734 -6.293 1.00 80.56 934 HIS A CA 1
ATOM 7464 C C . HIS A 1 934 ? 9.161 28.313 -5.270 1.00 80.56 934 HIS A C 1
ATOM 7466 O O . HIS A 1 934 ? 8.909 27.692 -4.234 1.00 80.56 934 HIS A O 1
ATOM 7472 N N . SER A 1 935 ? 8.615 29.504 -5.525 1.00 68.94 935 SER A N 1
ATOM 7473 C CA . SER A 1 935 ? 7.522 30.044 -4.703 1.00 68.94 935 SER A CA 1
ATOM 7474 C C . SER A 1 935 ? 6.256 29.214 -4.929 1.00 68.94 935 SER A C 1
ATOM 7476 O O . SER A 1 935 ? 5.863 29.026 -6.082 1.00 68.94 935 SER A O 1
ATOM 7478 N N . SER A 1 936 ? 5.604 28.738 -3.862 1.00 63.34 936 SER A N 1
ATOM 7479 C CA . SER A 1 936 ? 4.289 28.096 -4.006 1.00 63.34 936 SER A CA 1
ATOM 7480 C C . SER A 1 936 ? 3.277 29.132 -4.491 1.00 63.34 936 SER A C 1
ATOM 7482 O O . SER A 1 936 ? 3.266 30.275 -4.039 1.00 63.34 936 SER A O 1
ATOM 7484 N N . SER A 1 937 ? 2.426 28.728 -5.431 1.00 51.84 937 SER A N 1
ATOM 7485 C CA . SER A 1 937 ? 1.364 29.585 -5.965 1.00 51.84 937 SER A CA 1
ATOM 7486 C C . SER A 1 937 ? 0.096 29.594 -5.098 1.00 51.84 937 SER A C 1
ATOM 7488 O O . SER A 1 937 ? -0.817 30.371 -5.383 1.00 51.84 937 SER A O 1
ATOM 7490 N N . LYS A 1 938 ? 0.012 28.730 -4.069 1.00 47.62 938 LYS A N 1
ATOM 7491 C CA . LYS A 1 938 ? -1.207 28.513 -3.267 1.00 47.62 938 LYS A CA 1
ATOM 7492 C C . LYS A 1 938 ? -0.996 28.253 -1.775 1.00 47.62 938 LYS A C 1
ATOM 7494 O O . LYS A 1 938 ? -1.995 28.194 -1.055 1.00 47.62 938 LYS A O 1
ATOM 7499 N N . SER A 1 939 ? 0.231 28.093 -1.277 1.00 50.97 939 SER A N 1
ATOM 7500 C CA . SER A 1 939 ? 0.426 28.082 0.172 1.00 50.97 939 SER A CA 1
ATOM 7501 C C . SER A 1 939 ? 0.029 29.456 0.724 1.00 50.97 939 SER A C 1
ATOM 7503 O O . SER A 1 939 ? 0.315 30.489 0.126 1.00 50.97 939 SER A O 1
ATOM 7505 N N . TYR A 1 940 ? -0.625 29.492 1.886 1.00 46.84 940 TYR A N 1
ATOM 7506 C CA . TYR A 1 940 ? -0.904 30.746 2.603 1.00 46.84 940 TYR A CA 1
ATOM 7507 C C . TYR A 1 940 ? 0.386 31.458 3.082 1.00 46.84 940 TYR A C 1
ATOM 7509 O O . TYR A 1 940 ? 0.314 32.448 3.808 1.00 46.84 940 TYR A O 1
ATOM 7517 N N . GLU A 1 941 ? 1.566 30.952 2.704 1.00 52.69 941 GLU A N 1
ATOM 7518 C CA . GLU A 1 941 ? 2.866 31.543 2.977 1.00 52.69 941 GLU A CA 1
ATOM 7519 C C . GLU A 1 941 ? 3.355 32.304 1.734 1.00 52.69 941 GLU A C 1
ATOM 7521 O O . GLU A 1 941 ? 3.835 31.697 0.780 1.00 52.69 941 GLU A O 1
ATOM 7526 N N . ASP A 1 942 ? 3.305 33.641 1.778 1.00 54.25 942 ASP A N 1
ATOM 7527 C CA . ASP A 1 942 ? 3.907 34.564 0.793 1.00 54.25 942 ASP A CA 1
ATOM 7528 C C . ASP A 1 942 ? 5.456 34.505 0.816 1.00 54.25 942 ASP A C 1
ATOM 7530 O O . ASP A 1 942 ? 6.137 35.528 0.932 1.00 54.25 942 ASP A O 1
ATOM 7534 N N . SER A 1 943 ? 6.050 33.308 0.786 1.00 62.16 943 SER A N 1
ATOM 7535 C CA . SER A 1 943 ? 7.501 33.124 0.823 1.00 62.16 943 SER A CA 1
ATOM 7536 C C . SER A 1 943 ? 8.106 33.199 -0.579 1.00 62.16 943 SER A C 1
ATOM 7538 O O . SER A 1 943 ? 7.627 32.529 -1.498 1.00 62.16 943 SER A O 1
ATOM 7540 N N . SER A 1 944 ? 9.176 33.979 -0.759 1.00 69.94 944 SER A N 1
ATOM 7541 C CA . SER A 1 944 ? 9.896 34.009 -2.038 1.00 69.94 944 SER A CA 1
ATOM 7542 C C . SER A 1 944 ? 10.681 32.711 -2.265 1.00 69.94 944 SER A C 1
ATOM 7544 O O . SER A 1 944 ? 11.171 32.091 -1.321 1.00 69.94 944 SER A O 1
ATOM 7546 N N . GLY A 1 945 ? 10.809 32.285 -3.527 1.00 81.12 945 GLY A N 1
ATOM 7547 C CA . GLY A 1 945 ? 11.693 31.177 -3.889 1.00 81.12 945 GLY A CA 1
ATOM 7548 C C . GLY A 1 945 ? 13.167 31.503 -3.611 1.00 81.12 945 GLY A C 1
ATOM 7549 O O . GLY A 1 945 ? 13.551 32.664 -3.477 1.00 81.12 945 GLY A O 1
ATOM 7550 N N . VAL A 1 946 ? 14.024 30.484 -3.560 1.00 89.00 946 VAL A N 1
ATOM 7551 C CA . VAL A 1 946 ? 15.474 30.653 -3.372 1.00 89.00 946 VAL A CA 1
ATOM 7552 C C . VAL A 1 946 ? 16.243 29.816 -4.380 1.00 89.00 946 VAL A C 1
ATOM 7554 O O . VAL A 1 946 ? 15.849 28.694 -4.692 1.00 89.00 946 VAL A O 1
ATOM 7557 N N . ARG A 1 947 ? 17.365 30.341 -4.882 1.00 91.44 947 ARG A N 1
ATOM 7558 C CA . ARG A 1 947 ? 18.257 29.610 -5.783 1.00 91.44 947 ARG A CA 1
ATOM 7559 C C . ARG A 1 947 ? 19.728 29.869 -5.474 1.00 91.44 947 ARG A C 1
ATOM 7561 O O . ARG A 1 947 ? 20.145 31.009 -5.283 1.00 91.44 947 ARG A O 1
ATOM 7568 N N . GLY A 1 948 ? 20.530 28.810 -5.474 1.00 93.50 948 GLY A N 1
ATOM 7569 C CA . GLY A 1 948 ? 21.981 28.867 -5.336 1.00 93.50 948 GLY A CA 1
ATOM 7570 C C . GLY A 1 948 ? 22.656 27.928 -6.327 1.00 93.50 948 GLY A C 1
ATOM 7571 O O . GLY A 1 948 ? 22.414 26.726 -6.308 1.00 93.50 948 GLY A O 1
ATOM 7572 N N . VAL A 1 949 ? 23.519 28.469 -7.187 1.00 94.81 949 VAL A N 1
ATOM 7573 C CA . VAL A 1 949 ? 24.274 27.696 -8.180 1.00 94.81 949 VAL A CA 1
ATOM 7574 C C . VAL A 1 949 ? 25.773 27.848 -7.931 1.00 94.81 949 VAL A C 1
ATOM 7576 O O . VAL A 1 949 ? 26.287 28.960 -7.776 1.00 94.81 949 VAL A O 1
ATOM 7579 N N . TYR A 1 950 ? 26.498 26.730 -7.916 1.00 95.75 950 TYR A N 1
ATOM 7580 C CA . TYR A 1 950 ? 27.929 26.681 -7.620 1.00 95.75 950 TYR A CA 1
ATOM 7581 C C . TYR A 1 950 ? 28.683 25.812 -8.627 1.00 95.75 950 TYR A C 1
ATOM 7583 O O . TYR A 1 950 ? 28.218 24.752 -9.042 1.00 95.75 950 TYR A O 1
ATOM 7591 N N . VAL A 1 951 ? 29.893 26.246 -8.981 1.00 96.38 951 VAL A N 1
ATOM 7592 C CA . VAL A 1 951 ? 30.840 25.468 -9.789 1.00 96.38 951 VAL A CA 1
ATOM 7593 C C . VAL A 1 951 ? 31.922 24.911 -8.879 1.00 96.38 951 VAL A C 1
ATOM 7595 O O . VAL A 1 951 ? 32.592 25.687 -8.203 1.00 96.38 951 VAL A O 1
ATOM 7598 N N . GLY A 1 952 ? 32.118 23.596 -8.878 1.00 94.81 952 GLY A N 1
ATOM 7599 C CA . GLY A 1 952 ? 33.187 22.919 -8.138 1.00 94.81 952 GLY A CA 1
ATOM 7600 C C . GLY A 1 952 ? 34.306 22.419 -9.051 1.00 94.81 952 GLY A C 1
ATOM 7601 O O . GLY A 1 952 ? 34.042 22.023 -10.180 1.00 94.81 952 GLY A O 1
ATOM 7602 N N . LEU A 1 953 ? 35.550 22.393 -8.570 1.00 95.88 953 LEU A N 1
ATOM 7603 C CA . LEU A 1 953 ? 36.687 21.722 -9.211 1.00 95.88 953 LEU A CA 1
ATOM 7604 C C . LEU A 1 953 ? 37.356 20.776 -8.213 1.00 95.88 953 LEU A C 1
ATOM 7606 O O . LEU A 1 953 ? 37.903 21.241 -7.216 1.00 95.88 953 LEU A O 1
ATOM 7610 N N . LYS A 1 954 ? 37.383 19.476 -8.518 1.00 93.75 954 LYS A N 1
ATOM 7611 C CA . LYS A 1 954 ? 38.133 18.454 -7.769 1.00 93.75 954 LYS A CA 1
ATOM 7612 C C . LYS A 1 954 ? 39.351 18.010 -8.567 1.00 93.75 954 LYS A C 1
ATOM 7614 O O . LYS A 1 954 ? 39.231 17.563 -9.712 1.00 93.75 954 LYS A O 1
ATOM 7619 N N . ARG A 1 955 ? 40.520 18.111 -7.942 1.00 92.19 955 ARG A N 1
ATOM 7620 C CA . ARG A 1 955 ? 41.772 17.506 -8.413 1.00 92.19 955 ARG A CA 1
ATOM 7621 C C . ARG A 1 955 ? 42.074 16.251 -7.604 1.00 92.19 955 ARG A C 1
ATOM 7623 O O . ARG A 1 955 ? 41.475 16.046 -6.550 1.00 92.19 955 ARG A O 1
ATOM 7630 N N . ALA A 1 956 ? 42.964 15.406 -8.112 1.00 88.25 956 ALA A N 1
ATOM 7631 C CA . ALA A 1 956 ? 43.410 14.235 -7.368 1.00 88.25 956 ALA A CA 1
ATOM 7632 C C . ALA A 1 956 ? 44.035 14.671 -6.034 1.00 88.25 956 ALA A C 1
ATOM 7634 O O . ALA A 1 956 ? 44.822 15.614 -6.027 1.00 88.25 956 ALA A O 1
ATOM 7635 N N . GLU A 1 957 ? 43.672 14.005 -4.935 1.00 83.50 957 GLU A N 1
ATOM 7636 C CA . GLU A 1 957 ? 44.249 14.209 -3.590 1.00 83.50 957 GLU A CA 1
ATOM 7637 C C . GLU A 1 957 ? 43.991 15.611 -2.974 1.00 83.50 957 GLU A C 1
ATOM 7639 O O . GLU A 1 957 ? 44.463 15.901 -1.880 1.00 83.50 957 GLU A O 1
ATOM 7644 N N . GLU A 1 958 ? 43.211 16.483 -3.630 1.00 86.00 958 GLU A N 1
ATOM 7645 C CA . GLU A 1 958 ? 42.797 17.799 -3.109 1.00 86.00 958 GLU A CA 1
ATOM 7646 C C . GLU A 1 958 ? 41.301 17.813 -2.753 1.00 86.00 958 GLU A C 1
ATOM 7648 O O . GLU A 1 958 ? 40.509 17.107 -3.377 1.00 86.00 958 GLU A O 1
ATOM 7653 N N . LEU A 1 959 ? 40.873 18.661 -1.815 1.00 82.88 959 LEU A N 1
ATOM 7654 C CA . LEU A 1 959 ? 39.446 18.932 -1.605 1.00 82.88 959 LEU A CA 1
ATOM 7655 C C . LEU A 1 959 ? 38.856 19.747 -2.776 1.00 82.88 959 LEU A C 1
ATOM 7657 O O . LEU A 1 959 ? 39.572 20.537 -3.402 1.00 82.88 959 LEU A O 1
ATOM 7661 N N . PRO A 1 960 ? 37.559 19.585 -3.103 1.00 88.94 960 PRO A N 1
ATOM 7662 C CA . PRO A 1 960 ? 36.932 20.375 -4.152 1.00 88.94 960 PRO A CA 1
ATOM 7663 C C . PRO A 1 960 ? 36.937 21.875 -3.827 1.00 88.94 960 PRO A C 1
ATOM 7665 O O . PRO A 1 960 ? 36.541 22.304 -2.745 1.00 88.94 960 PRO A O 1
ATOM 7668 N N . ARG A 1 961 ? 37.324 22.696 -4.804 1.00 92.00 961 ARG A N 1
ATOM 7669 C CA . ARG A 1 961 ? 37.248 24.159 -4.724 1.00 92.00 961 ARG A CA 1
ATOM 7670 C C . ARG A 1 961 ? 35.983 24.667 -5.406 1.00 92.00 961 ARG A C 1
ATOM 7672 O O . ARG A 1 961 ? 35.757 24.322 -6.562 1.00 92.00 961 ARG A O 1
ATOM 7679 N N . PHE A 1 962 ? 35.226 25.546 -4.747 1.00 93.94 962 PHE A N 1
ATOM 7680 C CA . PHE A 1 962 ? 33.949 26.057 -5.261 1.00 93.94 962 PHE A CA 1
ATOM 7681 C C . PHE A 1 962 ? 33.961 27.553 -5.614 1.00 93.94 962 PHE A C 1
ATOM 7683 O O . PHE A 1 962 ? 34.682 28.349 -5.008 1.00 93.94 962 PHE A O 1
ATOM 7690 N N . TRP A 1 963 ? 33.125 27.935 -6.582 1.00 95.38 963 TRP A N 1
ATOM 7691 C CA . TRP A 1 963 ? 32.821 29.316 -6.968 1.00 95.38 963 TRP A CA 1
ATOM 7692 C C . TRP A 1 963 ? 31.306 29.515 -7.067 1.00 95.38 963 TRP A C 1
ATOM 7694 O O . TRP A 1 963 ? 30.625 28.715 -7.706 1.00 95.38 963 TRP A O 1
ATOM 7704 N N . PHE A 1 964 ? 30.788 30.600 -6.490 1.00 94.81 964 PHE A N 1
ATOM 7705 C CA . PHE A 1 964 ? 29.377 30.971 -6.615 1.00 94.81 964 PHE A CA 1
ATOM 7706 C C . PHE A 1 964 ? 29.076 31.532 -8.011 1.00 94.81 964 PHE A C 1
ATOM 7708 O O . PHE A 1 964 ? 29.697 32.510 -8.445 1.00 94.81 964 PHE A O 1
ATOM 7715 N N . ALA A 1 965 ? 28.119 30.925 -8.712 1.00 93.25 965 ALA A N 1
ATOM 7716 C CA . ALA A 1 965 ? 27.695 31.339 -10.041 1.00 93.25 965 ALA A CA 1
ATOM 7717 C C . ALA A 1 965 ? 26.588 32.397 -9.938 1.00 93.25 965 ALA A C 1
ATOM 7719 O O . ALA A 1 965 ? 25.398 32.110 -10.073 1.00 93.25 965 ALA A O 1
ATOM 7720 N N . LYS A 1 966 ? 26.995 33.646 -9.677 1.00 90.31 966 LYS A N 1
ATOM 7721 C CA . LYS A 1 966 ? 26.076 34.763 -9.399 1.00 90.31 966 LYS A CA 1
ATOM 7722 C C . LYS A 1 966 ? 25.024 34.973 -10.497 1.00 90.31 966 LYS A C 1
ATOM 7724 O O . LYS A 1 966 ? 23.867 35.204 -10.176 1.00 90.31 966 LYS A O 1
ATOM 7729 N N . ASN A 1 967 ? 25.416 34.883 -11.770 1.00 87.00 967 ASN A N 1
ATOM 7730 C CA . ASN A 1 967 ? 24.511 35.131 -12.898 1.00 87.00 967 ASN A CA 1
ATOM 7731 C C . ASN A 1 967 ? 23.482 34.004 -13.078 1.00 87.00 967 ASN A C 1
ATOM 7733 O O . ASN A 1 967 ? 22.322 34.287 -13.347 1.00 87.00 967 ASN A O 1
ATOM 7737 N N . ALA A 1 968 ? 23.888 32.745 -12.890 1.00 86.31 968 ALA A N 1
ATOM 7738 C CA . ALA A 1 968 ? 22.981 31.597 -12.947 1.00 86.31 968 ALA A CA 1
ATOM 7739 C C . ALA A 1 968 ? 22.044 31.525 -11.725 1.00 86.31 968 ALA A C 1
ATOM 7741 O O . ALA A 1 968 ? 20.931 31.026 -11.823 1.00 86.31 968 ALA A O 1
ATOM 7742 N N . SER A 1 969 ? 22.472 32.067 -10.579 1.00 87.00 969 SER A N 1
ATOM 7743 C CA . SER A 1 969 ? 21.663 32.110 -9.350 1.00 87.00 969 SER A CA 1
ATOM 7744 C C . SER A 1 969 ? 20.645 33.258 -9.321 1.00 87.00 969 SER A C 1
ATOM 7746 O O . SER A 1 969 ? 19.808 33.292 -8.430 1.00 87.00 969 SER A O 1
ATOM 7748 N N . ALA A 1 970 ? 20.723 34.217 -10.252 1.00 82.00 970 ALA A N 1
ATOM 7749 C CA . ALA A 1 970 ? 19.877 35.414 -10.242 1.00 82.00 970 ALA A CA 1
ATOM 7750 C C . ALA A 1 970 ? 18.432 35.159 -10.713 1.00 82.00 970 ALA A C 1
ATOM 7752 O O . ALA A 1 970 ? 17.543 35.930 -10.366 1.00 82.00 970 ALA A O 1
ATOM 7753 N N . ASN A 1 971 ? 18.200 34.097 -11.490 1.00 74.12 971 ASN A N 1
ATOM 7754 C CA . ASN A 1 971 ? 16.873 33.731 -11.979 1.00 74.12 971 ASN A CA 1
ATOM 7755 C C . ASN A 1 971 ? 16.224 32.735 -11.014 1.00 74.12 971 ASN A C 1
ATOM 7757 O O . ASN A 1 971 ? 16.603 31.561 -10.994 1.00 74.12 971 ASN A O 1
ATOM 7761 N N . ILE A 1 972 ? 15.259 33.208 -10.231 1.00 70.19 972 ILE A N 1
ATOM 7762 C CA . ILE A 1 972 ? 14.355 32.365 -9.444 1.00 70.19 972 ILE A CA 1
ATOM 7763 C C . ILE A 1 972 ? 13.147 32.100 -10.344 1.00 70.19 972 ILE A C 1
ATOM 7765 O O . ILE A 1 972 ? 12.552 33.055 -10.845 1.00 70.19 972 ILE A O 1
ATOM 7769 N N . TYR A 1 973 ? 12.885 30.825 -10.627 1.00 60.53 973 TYR A N 1
ATOM 7770 C CA . TYR A 1 973 ? 11.768 30.399 -11.468 1.00 60.53 973 TYR A CA 1
ATOM 7771 C C . TYR A 1 973 ? 10.498 30.208 -10.652 1.00 60.53 973 TYR A C 1
ATOM 7773 O O . TYR A 1 973 ? 10.621 29.945 -9.429 1.00 60.53 973 TYR A O 1
#

pLDDT: mean 86.95, std 12.12, range [36.47, 98.62]

Foldseek 3Di:
DDDDPVRVVVVVVVQVVLLLPFDLPCVLLLLLLLLLLLQFQQAEADQQLLLLSVLSQLSVPQPPVLPRPLLSVLSSCLGYPALLVLLVLLLCVLVVRDHSLSRLLNNLLNNLLVVNFQLLLSLLSLLLHDQPQDPSDASLVSLLSSLVSHDLVLNQLSLCSNVVSVCLNQLLADALVHLVSSLVSLVVRVSNPDPVVNVVSVVRNVLNVVVVVVVVVQVVPPDCVVVVVVVVVVCVVLVVVQVVQLVVLLVQADLLAQVSLLVSQVSQVPDPSHDDPRSVVSLVVNLVVQDPVCLLSSLLSLLQHPNDALVRSLVSLLVSLVVCVVVDVVSLQCLLVSLLSNCVRHLVSLQVDGDLSNLVVLVSSCVSNVHSPSSLVSSVCSCVVVVDDHGSSSVSSNLSSCSNVDDSNVSSVVSNVSSVRPSSQVSQVGFPHGDDPLQSADSDNLLSSLVVLLQQLQFQFLQSVLSSLQSLLSCVSSPVLVSLVSNLVCLVPLDRSNNDDPQDGGLSVSSLLSNLLSLLVSLLPRLCSCLVCLVVLLVVLPDPPAFLSSLLSSLSNNCSNVPNDDQDPSSVVSCCLNPPLPVEEDADDDAADADDAPAQEAEDPVCLVPVLVLLCLFQRHHSRVSVNQLVCLLCVVVVPHRYLVVDPDPADPDDDPRGAGSSNSSSVRSSRSSSSVSSNPTHTYDYPPDDPPDDSSVLVSCAAAAQDSSSDHLLVLADRDDQLQADDQWDRADNQETHGPDPVVNCVSNQLDPDPVRQKDFQWKWFAYPNQKTKTKHKFKAQLVCPVVVLVVLLQDAQVPNDDDAAPQQLHRDPPDDDDRTHHFKHFHDDPPHYPSCSHQFGDPCQVRWMDTRPVVCVVQQWDADPSNQFIAGPVRHTFKGKHKGWGWADDPLDVPDIDIRIMMTIMGRLQNVLVVCVVVSMKMKMKIKIKGCDRPDDPRSHHIFIWIKIWIGHRPDRIDIDTSVNSRPDHD

Radius of gyration: 35.03 Å; chains: 1; bounding box: 92×72×107 Å

Secondary structure (DSSP, 8-state):
-PPPHHHHHHHHHHHHHHHTT--TT-HHHHHHHHHHHHH-TT-PPPHHHHHHHHHHHHHHHSS-GGGS-HHHHHHHHHHHT-THHHHHHHHHHHTTSS-GGGTHHHHHHHHHHTTSS-HHHHHHHHHHS-----SS--HHHHHHHHHHHS-HHHHHHHHHHHHHHHHHHTTT---HHHHHHHHHHHHH-GGG--HHHHHHHHHHHHHHHHHHHHHHHHHTTSS-HHHHHHHHHHHHHHHHHHHHHHHHHHHH--TT-HHHHHHHHHHHHT-TTS-TTHHHHHHHHHHHH--GGGHHHHHHHHHH-TTS-HHHHHHHHHHHHHHHTTT-HHHHTTHHHHHHHHHHHHGGGGGG--SSHHHHHHHHHHHHHT-HHHHHHHHHHHHHHHT----HHHHHHHHHHHHTTS-HHHHHHHHHHHHTSTTGGGGGGSTT-S--GGGG--SSHHHHHHHHHHHHHT-SBHHHHHHHHHHHHHHHHTT-HHHHHHHHHTTT----TTT--SS----HHHHHHHHHHHHHHHHHHHGGGGGGGHHHHHHHHT-SSS-HHHHHHHHHHHHHHTTT-S--HHHHHHHHHHHS-TT-EEE--S----PPPSS-PBPPHHIIIIIIHHHHHHHT--HHHHHHHHHHHHHHH-TT-SBGGGSSS---SSS-TTB--HHHHHHHHHHHHHHHHHHTTSPEEE-TTS-TT--HHHHHHHHTS-SSTTS--GGGG--PPPGGGG---B---BTTB--BPPHHHHHHHTT----TT--EEEEEEEEE-TTS-EEEEEEEEEESTTHHHHHHHHTTS-GGG-------TTSS--TTS---SSEE-EE----SSPPGGGGSTT--GGGTS--EE-HHHHHHHT-EE-TTSSEEE-TTS-EEEEEEEEEEEEE-SSSTT-EEEEEEEEEEEEHHHHHHHHHHHTEEEEEEEEEEEPPPSSSS--PBPEEEEEEEEE-TTSPPEEEE-TTTTS---